Protein 1HIM (pdb70)

Foldseek 3Di:
DWEKEKPDQEDADAFFAKDKIKIFTNWFQQDVVVRARFKWKWWDAPPDDTDTQAGSQFDGDVPHDPQWGWDDGTGIIMIMRHGDDPVRQTWMWMWRPRDPPIYIYPTHGYAYDDDWDFWPKDKDWADVVQLVVFKTKIKIKTDWGDDPDKDKWKDFPRHTDDPQKDKDKAAQDPPHRTIIMMIIRMGTNVVVVVTFKMWIWMDDPVDPGIDIDIGTD/DKAWAKAWADAAAQFAKTKMKIAIDDDQQLLWKKFKWWADPVGDIGTAKIADSNGPDIDGDPVQPPFKDWGADSVRRMIMIMGGNHHQRRWTWIKMFIADNPPRDDRDGIHDTDTHGHHDDDFAFWDWDWAADVAFKGKTKIKTWWGDDDDKDKDKPVVPQDPQKAKDDWDDDVNTIITMMMHIDTPVCPPVPWIWMWIADVRVRDIDIGTRDD/DDDDDPVD/DFAKAKPDQEDADAFFAKDKIKIFTNWFQQDVVVRARAKWKWFAAPPGDTHTQDGSQFRGDVPHDPQWGWDDGGTIIMIMGRGDDPVRFGWMKMWRPRDPPIDIYPTRGYAYDDDWDFWPKAKAWFDVVVVVVFKTKIKIKTDWGPDPDKDKWKAFQNHTDDPQKDKDKDAQDPPHRTIMMMIIRMGTSVVLVVGFKIWIWMGDPVDDGTDIDIGTD/DKAWAKAWADEAAQQAKTKMKIAIDDDQLLQWKKFKWWQAPVGDIGTAKIADSNRPDIDGDPVQPPQKDWGADSVRRMIMIIGGRHDQVPFTWMWMFIQDPPPRDDRPHIHDTHTHGHHPADFAAWDWDWAADVPWKGKIKIKTWWGDDDDKDKDKPVPPQDPQKDKDDWDDDVRTIITMMMGMDTPVCPPPPWIWMWIQGPRPRDIDIHIHDD/DDDDDPPPD

Solvent-accessible surface area: 38957 Å² total

Radius of gyration: 37.4 Å; Cα contacts (8 Å, |Δi|>4): 2309; chains: 6; bounding box: 98×82×97 Å

Structure (mmCIF, N/CA/C/O backbone):
data_1HIM
#
_entry.id   1HIM
#
_cell.length_a   60.080
_cell.length_b   67.070
_cell.length_c   73.240
_cell.angle_alpha   89.90
_cell.angle_beta   101.80
_cell.angle_gamma   96.50
#
_symmetry.space_group_name_H-M   'P 1'
#
loop_
_entity.id
_entity.type
_entity.pdbx_description
1 polymer 'IGG2A-KAPPA 17/9 FAB (LIGHT CHAIN)'
2 polymer 'IGG2A-KAPPA 17/9 FAB (HEAVY CHAIN)'
3 polymer 'INFLUENZA HEMAGGLUTININ HA1 (STRAIN X47) (RESIDUES 100-108)'
4 polymer 'INFLUENZA HEMAGGLUTININ HA1 (STRAIN X47) (RESIDUES 100-108)'
#
loop_
_atom_site.group_PDB
_atom_site.id
_atom_site.type_symbol
_atom_site.label_atom_id
_atom_site.label_alt_id
_atom_site.label_comp_id
_atom_site.label_asym_id
_atom_site.label_entity_id
_atom_site.label_seq_id
_atom_site.pdbx_PDB_ins_code
_atom_site.Cartn_x
_atom_site.Cartn_y
_atom_site.Cartn_z
_atom_site.occupancy
_atom_site.B_iso_or_equiv
_atom_site.auth_seq_id
_atom_site.auth_comp_id
_atom_site.auth_asym_id
_atom_site.auth_atom_id
_atom_site.pdbx_PDB_model_num
ATOM 1 N N . ASP A 1 1 ? -23.223 19.508 -8.268 1.00 21.35 1 ASP H N 1
ATOM 2 C CA . ASP A 1 1 ? -22.141 18.561 -8.470 1.00 15.77 1 ASP H CA 1
ATOM 3 C C . ASP A 1 1 ? -22.915 17.250 -8.525 1.00 13.41 1 ASP H C 1
ATOM 4 O O . ASP A 1 1 ? -23.743 17.015 -7.657 1.00 8.66 1 ASP H O 1
ATOM 9 N N . ILE A 1 2 ? -22.782 16.409 -9.523 1.00 13.41 2 ILE H N 1
ATOM 10 C CA . ILE A 1 2 ? -23.450 15.131 -9.453 1.00 10.37 2 ILE H CA 1
ATOM 11 C C . ILE A 1 2 ? -22.560 14.344 -8.481 1.00 11.57 2 ILE H C 1
ATOM 12 O O . ILE A 1 2 ? -21.329 14.389 -8.620 1.00 17.37 2 ILE H O 1
ATOM 17 N N . VAL A 1 3 ? -23.077 13.767 -7.402 1.00 9.07 3 VAL H N 1
ATOM 18 C CA . VAL A 1 3 ? -22.275 12.825 -6.629 1.00 11.13 3 VAL H CA 1
ATOM 19 C C . VAL A 1 3 ? -22.266 11.499 -7.404 1.00 13.10 3 VAL H C 1
ATOM 20 O O . VAL A 1 3 ? -23.253 11.131 -8.068 1.00 17.44 3 VAL H O 1
ATOM 24 N N . MET A 1 4 ? -21.134 10.810 -7.377 1.00 5.92 4 MET H N 1
ATOM 25 C CA . MET A 1 4 ? -21.133 9.469 -7.869 1.00 2.00 4 MET H CA 1
ATOM 26 C C . MET A 1 4 ? -21.270 8.512 -6.671 1.00 3.52 4 MET H C 1
ATOM 27 O O . MET A 1 4 ? -20.569 8.599 -5.648 1.00 2.00 4 MET H O 1
ATOM 32 N N . THR A 1 5 ? -22.223 7.586 -6.720 1.00 13.15 5 THR H N 1
ATOM 33 C CA . THR A 1 5 ? -22.274 6.504 -5.730 1.00 14.60 5 THR H CA 1
ATOM 34 C C . THR A 1 5 ? -22.210 5.060 -6.288 1.00 11.58 5 THR H C 1
ATOM 35 O O . THR A 1 5 ? -23.063 4.517 -7.012 1.00 5.24 5 THR H O 1
ATOM 39 N N . GLN A 1 6 ? -21.076 4.463 -5.988 1.00 10.39 6 GLN H N 1
ATOM 40 C CA . GLN A 1 6 ? -20.901 3.070 -6.334 1.00 16.38 6 GLN H CA 1
ATOM 41 C C . GLN A 1 6 ? -21.010 2.192 -5.104 1.00 20.53 6 GLN H C 1
ATOM 42 O O . GLN A 1 6 ? -20.378 2.449 -4.059 1.00 20.15 6 GLN H O 1
ATOM 48 N N . SER A 1 7 ? -21.856 1.194 -5.241 1.00 20.18 7 SER H N 1
ATOM 49 C CA . SER A 1 7 ? -21.870 0.162 -4.252 1.00 24.61 7 SER H CA 1
ATOM 50 C C . SER A 1 7 ? -21.690 -1.109 -5.065 1.00 26.49 7 SER H C 1
ATOM 51 O O . SER A 1 7 ? -22.302 -1.213 -6.150 1.00 24.40 7 SER H O 1
ATOM 54 N N . PRO A 1 8 ? -20.945 -2.120 -4.590 1.00 26.33 8 PRO H N 1
ATOM 55 C CA . PRO A 1 8 ? -20.316 -2.191 -3.268 1.00 29.26 8 PRO H CA 1
ATOM 56 C C . PRO A 1 8 ? -18.924 -1.588 -3.268 1.00 27.72 8 PRO H C 1
ATOM 57 O O . PRO A 1 8 ? -18.465 -1.245 -4.346 1.00 31.67 8 PRO H O 1
ATOM 61 N N . SER A 1 9 ? -18.202 -1.437 -2.160 1.00 24.62 9 SER H N 1
ATOM 62 C CA . SER A 1 9 ? -16.823 -0.985 -2.263 1.00 23.69 9 SER H CA 1
ATOM 63 C C . SER A 1 9 ? -15.827 -2.121 -2.503 1.00 18.55 9 SER H C 1
ATOM 64 O O . SER A 1 9 ? -14.695 -1.881 -2.937 1.00 19.49 9 SER H O 1
ATOM 67 N N . SER A 1 10 ? -16.225 -3.365 -2.228 1.00 9.53 10 SER H N 1
ATOM 68 C CA . SER A 1 10 ? -15.366 -4.510 -2.359 1.00 2.79 10 SER H CA 1
ATOM 69 C C . SER A 1 10 ? -16.340 -5.561 -2.743 1.00 4.65 10 SER H C 1
ATOM 70 O O . SER A 1 10 ? -17.397 -5.656 -2.119 1.00 10.58 10 SER H O 1
ATOM 73 N N . LEU A 1 11 ? -15.996 -6.364 -3.741 1.00 7.03 11 LEU H N 1
ATOM 74 C CA . LEU A 1 11 ? -16.860 -7.423 -4.200 1.00 12.96 11 LEU H CA 1
ATOM 75 C C . LEU A 1 11 ? -15.973 -8.645 -4.183 1.00 15.66 11 LEU H C 1
ATOM 76 O O . LEU A 1 11 ? -14.849 -8.511 -4.667 1.00 24.85 11 LEU H O 1
ATOM 81 N N . THR A 1 12 ? -16.373 -9.793 -3.634 1.00 16.30 12 THR H N 1
ATOM 82 C CA . THR A 1 12 ? -15.540 -10.988 -3.652 1.00 18.47 12 THR H CA 1
ATOM 83 C C . THR A 1 12 ? -16.099 -11.978 -4.661 1.00 21.34 12 THR H C 1
ATOM 84 O O . THR A 1 12 ? -17.270 -12.386 -4.657 1.00 25.50 12 THR H O 1
ATOM 88 N N . VAL A 1 13 ? -15.196 -12.268 -5.592 1.00 19.09 13 VAL H N 1
ATOM 89 C CA . VAL A 1 13 ? -15.498 -13.060 -6.767 1.00 11.29 13 VAL H CA 1
ATOM 90 C C . VAL A 1 13 ? -14.830 -14.439 -6.783 1.00 10.77 13 VAL H C 1
ATOM 91 O O . VAL A 1 13 ? -13.953 -14.745 -5.985 1.00 9.00 13 VAL H O 1
ATOM 95 N N . THR A 1 14 ? -15.239 -15.274 -7.729 1.00 14.31 14 THR H N 1
ATOM 96 C CA . THR A 1 14 ? -14.636 -16.546 -8.068 1.00 13.98 14 THR H CA 1
ATOM 97 C C . THR A 1 14 ? -14.376 -16.389 -9.561 1.00 13.26 14 THR H C 1
ATOM 98 O O . THR A 1 14 ? -15.288 -15.918 -10.262 1.00 8.52 14 THR H O 1
ATOM 102 N N . ALA A 1 15 ? -13.184 -16.756 -10.070 1.00 12.84 15 ALA H N 1
ATOM 103 C CA . ALA A 1 15 ? -12.892 -16.713 -11.499 1.00 10.46 15 ALA H CA 1
ATOM 104 C C . ALA A 1 15 ? -13.923 -17.574 -12.261 1.00 10.58 15 ALA H C 1
ATOM 105 O O . ALA A 1 15 ? -14.441 -18.587 -11.744 1.00 7.07 15 ALA H O 1
ATOM 107 N N . GLY A 1 16 ? -14.281 -17.113 -13.462 1.00 9.61 16 GLY H N 1
ATOM 108 C CA . GLY A 1 16 ? -15.349 -17.710 -14.237 1.00 14.93 16 GLY H CA 1
ATOM 109 C C . GLY A 1 16 ? -16.758 -17.283 -13.798 1.00 15.38 16 GLY H C 1
ATOM 110 O O . GLY A 1 16 ? -17.699 -17.612 -14.529 1.00 13.15 16 GLY H O 1
ATOM 111 N N . GLU A 1 17 ? -17.022 -16.572 -12.679 1.00 18.22 17 GLU H N 1
ATOM 112 C CA . GLU A 1 17 ? -18.398 -16.155 -12.372 1.00 19.39 17 GLU H CA 1
ATOM 113 C C . GLU A 1 17 ? -18.786 -14.784 -12.962 1.00 14.06 17 GLU H C 1
ATOM 114 O O . GLU A 1 17 ? -17.935 -13.991 -13.401 1.00 5.10 17 GLU H O 1
ATOM 120 N N . LYS A 1 18 ? -20.092 -14.528 -12.991 1.00 10.57 18 LYS H N 1
ATOM 121 C CA . LYS A 1 18 ? -20.604 -13.242 -13.440 1.00 16.10 18 LYS H CA 1
ATOM 122 C C . LYS A 1 18 ? -20.761 -12.314 -12.227 1.00 17.89 18 LYS H C 1
ATOM 123 O O . LYS A 1 18 ? -21.294 -12.699 -11.168 1.00 14.99 18 LYS H O 1
ATOM 129 N N . VAL A 1 19 ? -20.363 -11.061 -12.393 1.00 11.88 19 VAL H N 1
ATOM 130 C CA . VAL A 1 19 ? -20.390 -10.107 -11.331 1.00 10.23 19 VAL H CA 1
ATOM 131 C C . VAL A 1 19 ? -20.833 -8.757 -11.890 1.00 14.40 19 VAL H C 1
ATOM 132 O O . VAL A 1 19 ? -20.404 -8.330 -12.968 1.00 8.10 19 VAL H O 1
ATOM 136 N N . THR A 1 20 ? -21.700 -8.083 -11.104 1.00 19.03 20 THR H N 1
ATOM 137 C CA . THR A 1 20 ? -22.254 -6.776 -11.435 1.00 16.70 20 THR H CA 1
ATOM 138 C C . THR A 1 20 ? -22.131 -5.755 -10.297 1.00 14.08 20 THR H C 1
ATOM 139 O O . THR A 1 20 ? -22.585 -5.967 -9.174 1.00 15.79 20 THR H O 1
ATOM 143 N N . MET A 1 21 ? -21.545 -4.612 -10.601 1.00 15.74 21 MET H N 1
ATOM 144 C CA . MET A 1 21 ? -21.293 -3.493 -9.682 1.00 16.91 21 MET H CA 1
ATOM 145 C C . MET A 1 21 ? -22.222 -2.310 -10.060 1.00 15.93 21 MET H C 1
ATOM 146 O O . MET A 1 21 ? -22.525 -2.121 -11.257 1.00 10.75 21 MET H O 1
ATOM 151 N N . SER A 1 22 ? -22.677 -1.456 -9.131 1.00 15.97 22 SER H N 1
ATOM 152 C CA . SER A 1 22 ? -23.628 -0.386 -9.471 1.00 18.77 22 SER H CA 1
ATOM 153 C C . SER A 1 22 ? -23.011 0.985 -9.387 1.00 15.13 22 SER H C 1
ATOM 154 O O . SER A 1 22 ? -22.100 1.120 -8.572 1.00 15.12 22 SER H O 1
ATOM 157 N N . CYS A 1 23 ? -23.442 1.943 -10.231 1.00 13.46 23 CYS H N 1
ATOM 158 C CA . CYS A 1 23 ? -23.012 3.346 -10.201 1.00 13.78 23 CYS H CA 1
ATOM 159 C C . CYS A 1 23 ? -24.290 4.153 -10.261 1.00 16.41 23 CYS H C 1
ATOM 160 O O . CYS A 1 23 ? -25.202 3.820 -11.036 1.00 16.22 23 CYS H O 1
ATOM 163 N N . THR A 1 24 ? -24.390 5.124 -9.360 1.00 13.26 24 THR H N 1
ATOM 164 C CA . THR A 1 24 ? -25.560 5.962 -9.281 1.00 16.39 24 THR H CA 1
ATOM 165 C C . THR A 1 24 ? -25.111 7.414 -9.396 1.00 15.61 24 THR H C 1
ATOM 166 O O . THR A 1 24 ? -24.044 7.740 -8.855 1.00 17.25 24 THR H O 1
ATOM 170 N N . SER A 1 25 ? -25.846 8.236 -10.154 1.00 12.20 25 SER H N 1
ATOM 171 C CA . SER A 1 25 ? -25.606 9.680 -10.281 1.00 17.36 25 SER H CA 1
ATOM 172 C C . SER A 1 25 ? -26.552 10.473 -9.378 1.00 17.00 25 SER H C 1
ATOM 173 O O . SER A 1 25 ? -27.646 9.968 -9.106 1.00 16.76 25 SER H O 1
ATOM 176 N N . SER A 1 26 ? -26.243 11.667 -8.829 1.00 15.92 26 SER H N 1
ATOM 177 C CA . SER A 1 26 ? -27.271 12.478 -8.130 1.00 16.26 26 SER H CA 1
ATOM 178 C C . SER A 1 26 ? -28.333 13.106 -9.053 1.00 21.25 26 SER H C 1
ATOM 179 O O . SER A 1 26 ? -29.423 13.451 -8.608 1.00 17.03 26 SER H O 1
ATOM 182 N N . GLN A 1 27 ? -28.023 13.318 -10.344 1.00 29.75 27 GLN H N 1
ATOM 183 C CA . GLN A 1 27 ? -28.860 13.941 -11.378 1.00 31.87 27 GLN H CA 1
ATOM 184 C C . GLN A 1 27 ? -28.668 13.069 -12.629 1.00 34.03 27 GLN H C 1
ATOM 185 O O . GLN A 1 27 ? -28.017 12.013 -12.577 1.00 36.87 27 GLN H O 1
ATOM 191 N N . SER A 1 28 A -29.152 13.495 -13.794 1.00 30.40 27 SER H N 1
ATOM 192 C CA . SER A 1 28 A -29.005 12.714 -15.009 1.00 23.34 27 SER H CA 1
ATOM 193 C C . SER A 1 28 A -27.710 13.080 -15.691 1.00 20.78 27 SER H C 1
ATOM 194 O O . SER A 1 28 A -27.214 14.195 -15.485 1.00 27.44 27 SER H O 1
ATOM 197 N N . LEU A 1 29 B -27.132 12.189 -16.496 1.00 14.26 27 LEU H N 1
ATOM 198 C CA . LEU A 1 29 B -25.919 12.524 -17.239 1.00 6.00 27 LEU H CA 1
ATOM 199 C C . LEU A 1 29 B -26.164 12.548 -18.725 1.00 4.60 27 LEU H C 1
ATOM 200 O O . LEU A 1 29 B -25.243 12.744 -19.530 1.00 2.00 27 LEU H O 1
ATOM 205 N N . PHE A 1 30 C -27.427 12.321 -19.091 1.00 4.70 27 PHE H N 1
ATOM 206 C CA . PHE A 1 30 C -27.827 12.201 -20.462 1.00 3.05 27 PHE H CA 1
ATOM 207 C C . PHE A 1 30 C -27.591 13.535 -21.012 1.00 2.95 27 PHE H C 1
ATOM 208 O O . PHE A 1 30 C -28.165 14.491 -20.510 1.00 9.55 27 PHE H O 1
ATOM 216 N N . ASN A 1 31 D -26.687 13.524 -21.966 1.00 5.12 27 ASN H N 1
ATOM 217 C CA . ASN A 1 31 D -26.358 14.678 -22.759 1.00 10.61 27 ASN H CA 1
ATOM 218 C C . ASN A 1 31 D -27.122 14.583 -24.065 1.00 17.17 27 ASN H C 1
ATOM 219 O O . ASN A 1 31 D -26.821 13.753 -24.912 1.00 23.14 27 ASN H O 1
ATOM 224 N N . SER A 1 32 E -28.079 15.459 -24.305 1.00 27.09 27 SER H N 1
ATOM 225 C CA . SER A 1 32 E -28.887 15.469 -25.525 1.00 32.11 27 SER H CA 1
ATOM 226 C C . SER A 1 32 E -28.284 16.051 -26.820 1.00 32.59 27 SER H C 1
ATOM 227 O O . SER A 1 32 E -28.919 16.015 -27.881 1.00 31.82 27 SER H O 1
ATOM 230 N N . GLY A 1 33 F -27.055 16.554 -26.791 1.00 33.32 27 GLY H N 1
ATOM 231 C CA . GLY A 1 33 F -26.426 17.062 -27.997 1.00 32.11 27 GLY H CA 1
ATOM 232 C C . GLY A 1 33 F -25.797 15.889 -28.762 1.00 34.06 27 GLY H C 1
ATOM 233 O O . GLY A 1 33 F -25.950 15.713 -29.981 1.00 35.05 27 GLY H O 1
ATOM 234 N N . LYS A 1 34 ? -25.059 15.069 -28.007 1.00 26.81 28 LYS H N 1
ATOM 235 C CA . LYS A 1 34 ? -24.499 13.847 -28.539 1.00 18.81 28 LYS H CA 1
ATOM 236 C C . LYS A 1 34 ? -25.504 12.708 -28.526 1.00 19.17 28 LYS H C 1
ATOM 237 O O . LYS A 1 34 ? -25.237 11.692 -29.163 1.00 24.09 28 LYS H O 1
ATOM 243 N N . GLN A 1 35 ? -26.624 12.889 -27.819 1.00 14.28 29 GLN H N 1
ATOM 244 C CA . GLN A 1 35 ? -27.637 11.898 -27.517 1.00 13.49 29 GLN H CA 1
ATOM 245 C C . GLN A 1 35 ? -27.060 10.724 -26.731 1.00 16.92 29 GLN H C 1
ATOM 246 O O . GLN A 1 35 ? -27.406 9.559 -26.897 1.00 23.35 29 GLN H O 1
ATOM 252 N N . LYS A 1 36 ? -26.210 10.992 -25.744 1.00 18.33 30 LYS H N 1
ATOM 253 C CA . LYS A 1 36 ? -25.494 9.940 -25.041 1.00 15.31 30 LYS H CA 1
ATOM 254 C C . LYS A 1 36 ? -25.542 10.213 -23.571 1.00 10.11 30 LYS H C 1
ATOM 255 O O . LYS A 1 36 ? -25.469 11.402 -23.290 1.00 9.42 30 LYS H O 1
ATOM 261 N N . ASN A 1 37 ? -25.581 9.220 -22.648 1.00 7.50 31 ASN H N 1
ATOM 262 C CA . ASN A 1 37 ? -25.471 9.457 -21.189 1.00 6.95 31 ASN H CA 1
ATOM 263 C C . ASN A 1 37 ? -23.975 9.496 -20.948 1.00 4.14 31 ASN H C 1
ATOM 264 O O . ASN A 1 37 ? -23.304 8.519 -21.189 1.00 3.94 31 ASN H O 1
ATOM 269 N N . TYR A 1 38 ? -23.356 10.560 -20.497 1.00 6.67 32 TYR H N 1
ATOM 270 C CA . TYR A 1 38 ? -21.916 10.655 -20.469 1.00 8.10 32 TYR H CA 1
ATOM 271 C C . TYR A 1 38 ? -21.230 10.038 -19.266 1.00 10.48 32 TYR H C 1
ATOM 272 O O . TYR A 1 38 ? -20.533 10.736 -18.512 1.00 14.57 32 TYR H O 1
ATOM 281 N N . LEU A 1 39 ? -21.445 8.739 -19.028 1.00 13.03 33 LEU H N 1
ATOM 282 C CA . LEU A 1 39 ? -20.798 8.060 -17.908 1.00 9.15 33 LEU H CA 1
ATOM 283 C C . LEU A 1 39 ? -19.644 7.228 -18.411 1.00 7.03 33 LEU H C 1
ATOM 284 O O . LEU A 1 39 ? -19.744 6.565 -19.438 1.00 8.28 33 LEU H O 1
ATOM 289 N N . THR A 1 40 ? -18.573 7.226 -17.655 1.00 5.84 34 THR H N 1
ATOM 290 C CA . THR A 1 40 ? -17.414 6.492 -18.032 1.00 2.00 34 THR H CA 1
ATOM 291 C C . THR A 1 40 ? -17.025 5.564 -16.910 1.00 2.00 34 THR H C 1
ATOM 292 O O . THR A 1 40 ? -17.233 5.843 -15.741 1.00 2.00 34 THR H O 1
ATOM 296 N N . TRP A 1 41 ? -16.567 4.366 -17.260 1.00 7.03 35 TRP H N 1
ATOM 297 C CA . TRP A 1 41 ? -16.105 3.359 -16.328 1.00 2.00 35 TRP H CA 1
ATOM 298 C C . TRP A 1 41 ? -14.614 3.196 -16.552 1.00 2.00 35 TRP H C 1
ATOM 299 O O . TRP A 1 41 ? -14.166 3.225 -17.692 1.00 2.00 35 TRP H O 1
ATOM 310 N N . TYR A 1 42 ? -13.840 3.099 -15.475 1.00 4.22 36 TYR H N 1
ATOM 311 C CA . TYR A 1 42 ? -12.376 3.011 -15.427 1.00 6.49 36 TYR H CA 1
ATOM 312 C C . TYR A 1 42 ? -11.966 1.860 -14.533 1.00 7.66 36 TYR H C 1
ATOM 313 O O . TYR A 1 42 ? -12.644 1.495 -13.573 1.00 12.53 36 TYR H O 1
ATOM 322 N N . GLN A 1 43 ? -10.805 1.334 -14.841 1.00 8.18 37 GLN H N 1
ATOM 323 C CA . GLN A 1 43 ? -10.220 0.231 -14.123 1.00 6.12 37 GLN H CA 1
ATOM 324 C C . GLN A 1 43 ? -8.814 0.723 -13.870 1.00 3.84 37 GLN H C 1
ATOM 325 O O . GLN A 1 43 ? -8.179 1.475 -14.628 1.00 2.00 37 GLN H O 1
ATOM 331 N N . GLN A 1 44 ? -8.339 0.276 -12.750 1.00 2.00 38 GLN H N 1
ATOM 332 C CA . GLN A 1 44 ? -7.030 0.663 -12.366 1.00 5.43 38 GLN H CA 1
ATOM 333 C C . GLN A 1 44 ? -6.425 -0.477 -11.581 1.00 6.82 38 GLN H C 1
ATOM 334 O O . GLN A 1 44 ? -7.063 -1.192 -10.786 1.00 2.95 38 GLN H O 1
ATOM 340 N N . LYS A 1 45 ? -5.165 -0.650 -11.884 1.00 12.60 39 LYS H N 1
ATOM 341 C CA . LYS A 1 45 ? -4.419 -1.699 -11.266 1.00 20.51 39 LYS H CA 1
ATOM 342 C C . LYS A 1 45 ? -3.347 -0.974 -10.526 1.00 22.28 39 LYS H C 1
ATOM 343 O O . LYS A 1 45 ? -2.897 0.094 -10.964 1.00 23.07 39 LYS H O 1
ATOM 349 N N . PRO A 1 46 ? -2.914 -1.511 -9.392 1.00 24.33 40 PRO H N 1
ATOM 350 C CA . PRO A 1 46 ? -1.920 -0.869 -8.550 1.00 20.78 40 PRO H CA 1
ATOM 351 C C . PRO A 1 46 ? -0.630 -0.560 -9.320 1.00 18.00 40 PRO H C 1
ATOM 352 O O . PRO A 1 46 ? -0.005 -1.422 -9.941 1.00 14.35 40 PRO H O 1
ATOM 356 N N . GLY A 1 47 ? -0.308 0.734 -9.342 1.00 15.87 41 GLY H N 1
ATOM 357 C CA . GLY A 1 47 ? 0.904 1.237 -9.963 1.00 9.65 41 GLY H CA 1
ATOM 358 C C . GLY A 1 47 ? 0.545 2.024 -11.206 1.00 13.00 41 GLY H C 1
ATOM 359 O O . GLY A 1 47 ? 1.315 2.857 -11.693 1.00 18.03 41 GLY H O 1
ATOM 360 N N . GLN A 1 48 ? -0.657 1.807 -11.717 1.00 9.86 42 GLN H N 1
ATOM 361 C CA . GLN A 1 48 ? -1.026 2.367 -12.983 1.00 12.74 42 GLN H CA 1
ATOM 362 C C . GLN A 1 48 ? -1.903 3.537 -12.817 1.00 13.46 42 GLN H C 1
ATOM 363 O O . GLN A 1 48 ? -2.564 3.536 -11.782 1.00 23.45 42 GLN H O 1
ATOM 369 N N . PRO A 1 49 ? -1.981 4.505 -13.748 1.00 10.97 43 PRO H N 1
ATOM 370 C CA . PRO A 1 49 ? -3.134 5.413 -13.895 1.00 10.97 43 PRO H CA 1
ATOM 371 C C . PRO A 1 49 ? -4.437 4.654 -14.200 1.00 7.16 43 PRO H C 1
ATOM 372 O O . PRO A 1 49 ? -4.321 3.443 -14.391 1.00 13.83 43 PRO H O 1
ATOM 376 N N . PRO A 1 50 ? -5.675 5.173 -14.170 1.00 2.28 44 PRO H N 1
ATOM 377 C CA . PRO A 1 50 ? -6.851 4.414 -14.619 1.00 2.00 44 PRO H CA 1
ATOM 378 C C . PRO A 1 50 ? -6.943 4.146 -16.117 1.00 3.44 44 PRO H C 1
ATOM 379 O O . PRO A 1 50 ? -6.192 4.781 -16.844 1.00 8.73 44 PRO H O 1
ATOM 383 N N . LYS A 1 51 ? -7.759 3.234 -16.670 1.00 2.00 45 LYS H N 1
ATOM 384 C CA . LYS A 1 51 ? -7.884 3.101 -18.100 1.00 2.01 45 LYS H CA 1
ATOM 385 C C . LYS A 1 51 ? -9.347 2.850 -18.338 1.00 2.00 45 LYS H C 1
ATOM 386 O O . LYS A 1 51 ? -10.030 2.221 -17.542 1.00 2.00 45 LYS H O 1
ATOM 392 N N . VAL A 1 52 ? -9.787 3.400 -19.457 1.00 2.00 46 VAL H N 1
ATOM 393 C CA . VAL A 1 52 ? -11.169 3.386 -19.871 1.00 2.00 46 VAL H CA 1
ATOM 394 C C . VAL A 1 52 ? -11.551 1.976 -20.142 1.00 3.23 46 VAL H C 1
ATOM 395 O O . VAL A 1 52 ? -10.797 1.309 -20.843 1.00 6.50 46 VAL H O 1
ATOM 399 N N . LEU A 1 53 ? -12.670 1.519 -19.620 1.00 2.00 47 LEU H N 1
ATOM 400 C CA . LEU A 1 53 ? -13.161 0.261 -20.119 1.00 4.73 47 LEU H CA 1
ATOM 401 C C . LEU A 1 53 ? -14.320 0.620 -21.017 1.00 6.54 47 LEU H C 1
ATOM 402 O O . LEU A 1 53 ? -14.349 0.225 -22.173 1.00 6.95 47 LEU H O 1
ATOM 407 N N . ILE A 1 54 ? -15.236 1.435 -20.511 1.00 6.80 48 ILE H N 1
ATOM 408 C CA . ILE A 1 54 ? -16.511 1.714 -21.124 1.00 8.61 48 ILE H CA 1
ATOM 409 C C . ILE A 1 54 ? -16.761 3.221 -21.103 1.00 9.06 48 ILE H C 1
ATOM 410 O O . ILE A 1 54 ? -16.553 3.844 -20.069 1.00 10.73 48 ILE H O 1
ATOM 415 N N . TYR A 1 55 ? -17.199 3.850 -22.182 1.00 11.23 49 TYR H N 1
ATOM 416 C CA . TYR A 1 55 ? -17.613 5.235 -22.157 1.00 6.27 49 TYR H CA 1
ATOM 417 C C . TYR A 1 55 ? -19.082 5.312 -22.609 1.00 7.50 49 TYR H C 1
ATOM 418 O O . TYR A 1 55 ? -19.691 4.255 -22.784 1.00 9.87 49 TYR H O 1
ATOM 427 N N . TRP A 1 56 ? -19.731 6.475 -22.786 1.00 2.62 50 TRP H N 1
ATOM 428 C CA . TRP A 1 56 ? -21.138 6.653 -23.115 1.00 2.00 50 TRP H CA 1
ATOM 429 C C . TRP A 1 56 ? -22.064 5.630 -22.486 1.00 6.29 50 TRP H C 1
ATOM 430 O O . TRP A 1 56 ? -23.014 5.121 -23.103 1.00 15.60 50 TRP H O 1
ATOM 441 N N . ALA A 1 57 ? -21.759 5.338 -21.214 1.00 3.86 51 ALA H N 1
ATOM 442 C CA . ALA A 1 57 ? -22.427 4.380 -20.335 1.00 4.15 51 ALA H CA 1
ATOM 443 C C . ALA A 1 57 ? -22.312 2.930 -20.759 1.00 9.78 51 ALA H C 1
ATOM 444 O O . ALA A 1 57 ? -22.259 2.088 -19.851 1.00 9.72 51 ALA H O 1
ATOM 446 N N . SER A 1 58 ? -22.241 2.631 -22.084 1.00 10.22 52 SER H N 1
ATOM 447 C CA . SER A 1 58 ? -22.194 1.290 -22.640 1.00 4.41 52 SER H CA 1
ATOM 448 C C . SER A 1 58 ? -21.303 1.064 -23.854 1.00 6.67 52 SER H C 1
ATOM 449 O O . SER A 1 58 ? -21.348 -0.017 -24.445 1.00 15.96 52 SER H O 1
ATOM 452 N N . THR A 1 59 ? -20.450 1.964 -24.312 1.00 2.00 53 THR H N 1
ATOM 453 C CA . THR A 1 59 ? -19.676 1.660 -25.480 1.00 2.00 53 THR H CA 1
ATOM 454 C C . THR A 1 59 ? -18.354 1.201 -24.883 1.00 5.99 53 THR H C 1
ATOM 455 O O . THR A 1 59 ? -17.801 1.725 -23.917 1.00 2.00 53 THR H O 1
ATOM 459 N N . ARG A 1 60 ? -17.816 0.157 -25.464 1.00 14.41 54 ARG H N 1
ATOM 460 C CA . ARG A 1 60 ? -16.623 -0.454 -24.934 1.00 14.42 54 ARG H CA 1
ATOM 461 C C . ARG A 1 60 ? -15.481 0.089 -25.747 1.00 14.14 54 ARG H C 1
ATOM 462 O O . ARG A 1 60 ? -15.592 0.346 -26.945 1.00 22.26 54 ARG H O 1
ATOM 470 N N . GLU A 1 61 ? -14.381 0.350 -25.099 1.00 18.30 55 GLU H N 1
ATOM 471 C CA . GLU A 1 61 ? -13.199 0.830 -25.764 1.00 18.98 55 GLU H CA 1
ATOM 472 C C . GLU A 1 61 ? -12.661 -0.271 -26.663 1.00 20.43 55 GLU H C 1
ATOM 473 O O . GLU A 1 61 ? -12.831 -1.469 -26.423 1.00 22.65 55 GLU H O 1
ATOM 479 N N . SER A 1 62 ? -12.002 0.133 -27.734 1.00 25.02 56 SER H N 1
ATOM 480 C CA . SER A 1 62 ? -11.360 -0.782 -28.663 1.00 22.61 56 SER H CA 1
ATOM 481 C C . SER A 1 62 ? -10.290 -1.461 -27.858 1.00 20.24 56 SER H C 1
ATOM 482 O O . SER A 1 62 ? -9.369 -0.795 -27.387 1.00 22.40 56 SER H O 1
ATOM 485 N N . GLY A 1 63 ? -10.484 -2.751 -27.620 1.00 20.80 57 GLY H N 1
ATOM 486 C CA . GLY A 1 63 ? -9.495 -3.549 -26.902 1.00 17.31 57 GLY H CA 1
ATOM 487 C C . GLY A 1 63 ? -10.019 -4.063 -25.573 1.00 11.15 57 GLY H C 1
ATOM 488 O O . GLY A 1 63 ? -9.375 -4.858 -24.915 1.00 12.93 57 GLY H O 1
ATOM 489 N N . VAL A 1 64 ? -11.160 -3.655 -25.093 1.00 6.06 58 VAL H N 1
ATOM 490 C CA . VAL A 1 64 ? -11.627 -4.183 -23.847 1.00 6.18 58 VAL H CA 1
ATOM 491 C C . VAL A 1 64 ? -12.350 -5.471 -24.242 1.00 3.44 58 VAL H C 1
ATOM 492 O O . VAL A 1 64 ? -12.965 -5.528 -25.305 1.00 6.51 58 VAL H O 1
ATOM 496 N N . PRO A 1 65 ? -12.105 -6.542 -23.484 1.00 2.00 59 PRO H N 1
ATOM 497 C CA . PRO A 1 65 ? -12.763 -7.820 -23.571 1.00 2.00 59 PRO H CA 1
ATOM 498 C C . PRO A 1 65 ? -14.270 -7.834 -23.786 1.00 3.32 59 PRO H C 1
ATOM 499 O O . PRO A 1 65 ? -14.918 -6.898 -23.347 1.00 7.65 59 PRO H O 1
ATOM 503 N N . ASP A 1 66 ? -14.896 -8.897 -24.341 1.00 5.45 60 ASP H N 1
ATOM 504 C CA . ASP A 1 66 ? -16.338 -8.947 -24.573 1.00 8.06 60 ASP H CA 1
ATOM 505 C C . ASP A 1 66 ? -17.160 -9.071 -23.324 1.00 11.22 60 ASP H C 1
ATOM 506 O O . ASP A 1 66 ? -18.374 -8.851 -23.280 1.00 13.26 60 ASP H O 1
ATOM 511 N N . ARG A 1 67 ? -16.454 -9.491 -22.279 1.00 18.71 61 ARG H N 1
ATOM 512 C CA . ARG A 1 67 ? -17.085 -9.780 -21.002 1.00 16.53 61 ARG H CA 1
ATOM 513 C C . ARG A 1 67 ? -17.453 -8.524 -20.212 1.00 20.84 61 ARG H C 1
ATOM 514 O O . ARG A 1 67 ? -18.233 -8.611 -19.255 1.00 23.21 61 ARG H O 1
ATOM 522 N N . PHE A 1 68 ? -16.883 -7.364 -20.563 1.00 19.85 62 PHE H N 1
ATOM 523 C CA . PHE A 1 68 ? -17.170 -6.147 -19.832 1.00 17.34 62 PHE H CA 1
ATOM 524 C C . PHE A 1 68 ? -18.305 -5.381 -20.514 1.00 19.51 62 PHE H C 1
ATOM 525 O O . PHE A 1 68 ? -18.202 -4.923 -21.659 1.00 14.99 62 PHE H O 1
ATOM 533 N N . THR A 1 69 ? -19.416 -5.208 -19.815 1.00 22.18 63 THR H N 1
ATOM 534 C CA . THR A 1 69 ? -20.550 -4.491 -20.354 1.00 18.59 63 THR H CA 1
ATOM 535 C C . THR A 1 69 ? -20.994 -3.373 -19.428 1.00 17.94 63 THR H C 1
ATOM 536 O O . THR A 1 69 ? -20.891 -3.473 -18.207 1.00 18.17 63 THR H O 1
ATOM 540 N N . GLY A 1 70 ? -21.413 -2.263 -20.027 1.00 22.44 64 GLY H N 1
ATOM 541 C CA . GLY A 1 70 ? -21.977 -1.122 -19.323 1.00 20.47 64 GLY H CA 1
ATOM 542 C C . GLY A 1 70 ? -23.441 -1.091 -19.723 1.00 19.22 64 GLY H C 1
ATOM 543 O O . GLY A 1 70 ? -23.814 -1.380 -20.860 1.00 22.85 64 GLY H O 1
ATOM 544 N N . SER A 1 71 ? -24.318 -0.782 -18.812 1.00 24.68 65 SER H N 1
ATOM 545 C CA . SER A 1 71 ? -25.753 -0.872 -19.016 1.00 26.41 65 SER H CA 1
ATOM 546 C C . SER A 1 71 ? -26.401 0.220 -18.141 1.00 28.08 65 SER H C 1
ATOM 547 O O . SER A 1 71 ? -25.818 0.639 -17.127 1.00 28.62 65 SER H O 1
ATOM 550 N N . GLY A 1 72 ? -27.534 0.805 -18.522 1.00 29.62 66 GLY H N 1
ATOM 551 C CA . GLY A 1 72 ? -28.220 1.723 -17.625 1.00 33.88 66 GLY H CA 1
ATOM 552 C C . GLY A 1 72 ? -28.357 3.107 -18.206 1.00 32.15 66 GLY H C 1
ATOM 553 O O . GLY A 1 72 ? -27.700 3.433 -19.192 1.00 33.51 66 GLY H O 1
ATOM 554 N N . SER A 1 73 ? -29.241 3.903 -17.620 1.00 35.23 67 SER H N 1
ATOM 555 C CA . SER A 1 73 ? -29.498 5.255 -18.092 1.00 42.03 67 SER H CA 1
ATOM 556 C C . SER A 1 73 ? -29.988 6.273 -17.042 1.00 40.64 67 SER H C 1
ATOM 557 O O . SER A 1 73 ? -30.488 5.962 -15.947 1.00 38.46 67 SER H O 1
ATOM 560 N N . GLY A 1 74 ? -29.800 7.546 -17.343 1.00 38.14 68 GLY H N 1
ATOM 561 C CA . GLY A 1 74 ? -30.295 8.583 -16.476 1.00 44.94 68 GLY H CA 1
ATOM 562 C C . GLY A 1 74 ? -29.551 8.718 -15.159 1.00 46.49 68 GLY H C 1
ATOM 563 O O . GLY A 1 74 ? -28.652 9.551 -15.086 1.00 52.04 68 GLY H O 1
ATOM 564 N N . THR A 1 75 ? -29.944 7.988 -14.112 1.00 44.11 69 THR H N 1
ATOM 565 C CA . THR A 1 75 ? -29.310 8.088 -12.801 1.00 40.32 69 THR H CA 1
ATOM 566 C C . THR A 1 75 ? -28.833 6.709 -12.334 1.00 40.77 69 THR H C 1
ATOM 567 O O . THR A 1 75 ? -28.019 6.631 -11.409 1.00 40.49 69 THR H O 1
ATOM 571 N N . ASP A 1 76 ? -29.281 5.599 -12.956 1.00 38.82 70 ASP H N 1
ATOM 572 C CA . ASP A 1 76 ? -28.886 4.254 -12.548 1.00 34.82 70 ASP H CA 1
ATOM 573 C C . ASP A 1 76 ? -28.125 3.410 -13.570 1.00 31.10 70 ASP H C 1
ATOM 574 O O . ASP A 1 76 ? -28.660 2.941 -14.578 1.00 31.35 70 ASP H O 1
ATOM 579 N N . PHE A 1 77 ? -26.855 3.167 -13.295 1.00 26.43 71 PHE H N 1
ATOM 580 C CA . PHE A 1 77 ? -25.950 2.521 -14.227 1.00 19.40 71 PHE H CA 1
ATOM 581 C C . PHE A 1 77 ? -25.257 1.321 -13.571 1.00 19.25 71 PHE H C 1
ATOM 582 O O . PHE A 1 77 ? -25.094 1.357 -12.339 1.00 16.29 71 PHE H O 1
ATOM 590 N N . THR A 1 78 ? -24.815 0.292 -14.338 1.00 16.93 72 THR H N 1
ATOM 591 C CA . THR A 1 78 ? -24.088 -0.895 -13.830 1.00 11.08 72 THR H CA 1
ATOM 592 C C . THR A 1 78 ? -22.890 -1.349 -14.627 1.00 6.17 72 THR H C 1
ATOM 593 O O . THR A 1 78 ? -23.030 -1.209 -15.835 1.00 3.28 72 THR H O 1
ATOM 597 N N . LEU A 1 79 ? -21.773 -1.858 -14.073 1.00 3.89 73 LEU H N 1
ATOM 598 C CA . LEU A 1 79 ? -20.783 -2.563 -14.892 1.00 2.55 73 LEU H CA 1
ATOM 599 C C . LEU A 1 79 ? -21.105 -4.052 -14.693 1.00 4.40 73 LEU H C 1
ATOM 600 O O . LEU A 1 79 ? -21.535 -4.444 -13.610 1.00 2.00 73 LEU H O 1
ATOM 605 N N . THR A 1 80 ? -20.978 -4.909 -15.696 1.00 8.61 74 THR H N 1
ATOM 606 C CA . THR A 1 80 ? -21.142 -6.348 -15.561 1.00 7.11 74 THR H CA 1
ATOM 607 C C . THR A 1 80 ? -19.928 -7.039 -16.194 1.00 8.96 74 THR H C 1
ATOM 608 O O . THR A 1 80 ? -19.523 -6.678 -17.315 1.00 10.71 74 THR H O 1
ATOM 612 N N . ILE A 1 81 ? -19.247 -7.946 -15.492 1.00 5.85 75 ILE H N 1
ATOM 613 C CA . ILE A 1 81 ? -18.161 -8.720 -16.083 1.00 5.10 75 ILE H CA 1
ATOM 614 C C . ILE A 1 81 ? -18.755 -10.129 -16.094 1.00 5.92 75 ILE H C 1
ATOM 615 O O . ILE A 1 81 ? -19.013 -10.695 -15.022 1.00 2.00 75 ILE H O 1
ATOM 620 N N . SER A 1 82 ? -19.049 -10.628 -17.327 1.00 7.90 76 SER H N 1
ATOM 621 C CA . SER A 1 82 ? -19.677 -11.930 -17.598 1.00 5.34 76 SER H CA 1
ATOM 622 C C . SER A 1 82 ? -18.969 -13.068 -16.934 1.00 8.20 76 SER H C 1
ATOM 623 O O . SER A 1 82 ? -19.655 -13.895 -16.349 1.00 15.87 76 SER H O 1
ATOM 626 N N . SER A 1 83 ? -17.652 -13.177 -17.056 1.00 4.49 77 SER H N 1
ATOM 627 C CA . SER A 1 83 ? -16.969 -14.201 -16.338 1.00 4.21 77 SER H CA 1
ATOM 628 C C . SER A 1 83 ? -15.613 -13.620 -15.972 1.00 3.67 77 SER H C 1
ATOM 629 O O . SER A 1 83 ? -14.716 -13.346 -16.786 1.00 2.01 77 SER H O 1
ATOM 632 N N . VAL A 1 84 ? -15.502 -13.373 -14.688 1.00 2.00 78 VAL H N 1
ATOM 633 C CA . VAL A 1 84 ? -14.309 -12.732 -14.185 1.00 5.83 78 VAL H CA 1
ATOM 634 C C . VAL A 1 84 ? -13.078 -13.622 -14.194 1.00 7.39 78 VAL H C 1
ATOM 635 O O . VAL A 1 84 ? -13.093 -14.800 -13.832 1.00 4.02 78 VAL H O 1
ATOM 639 N N . GLN A 1 85 ? -12.021 -13.016 -14.702 1.00 4.10 79 GLN H N 1
ATOM 640 C CA . GLN A 1 85 ? -10.736 -13.632 -14.672 1.00 2.00 79 GLN H CA 1
ATOM 641 C C . GLN A 1 85 ? -9.944 -13.003 -13.563 1.00 3.90 79 GLN H C 1
ATOM 642 O O . GLN A 1 85 ? -10.424 -12.121 -12.873 1.00 9.07 79 GLN H O 1
ATOM 648 N N . ALA A 1 86 ? -8.716 -13.423 -13.333 1.00 10.99 80 ALA H N 1
ATOM 649 C CA . ALA A 1 86 ? -7.842 -12.853 -12.312 1.00 13.55 80 ALA H CA 1
ATOM 650 C C . ALA A 1 86 ? -7.131 -11.614 -12.827 1.00 13.90 80 ALA H C 1
ATOM 651 O O . ALA A 1 86 ? -6.732 -10.758 -12.05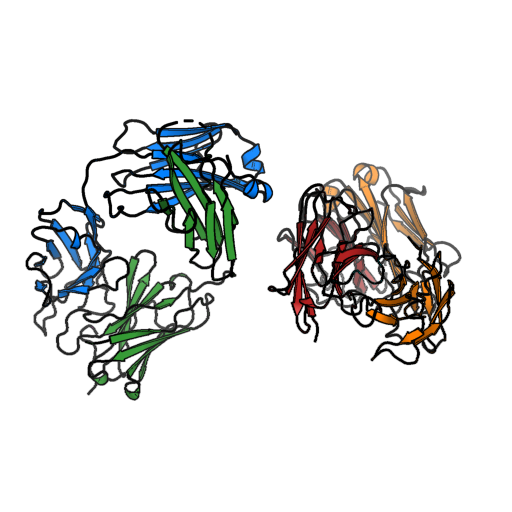3 1.00 20.28 80 ALA H O 1
ATOM 653 N N . GLU A 1 87 ? -6.992 -11.447 -14.143 1.00 12.45 81 GLU H N 1
ATOM 654 C CA . GLU A 1 87 ? -6.496 -10.218 -14.730 1.00 13.28 81 GLU H CA 1
ATOM 655 C C . GLU A 1 87 ? -7.539 -9.140 -14.483 1.00 13.02 81 GLU H C 1
ATOM 656 O O . GLU A 1 87 ? -7.366 -8.025 -14.929 1.00 23.49 81 GLU H O 1
ATOM 662 N N . ASP A 1 88 ? -8.681 -9.418 -13.868 1.00 9.51 82 ASP H N 1
ATOM 663 C CA . ASP A 1 88 ? -9.670 -8.435 -13.593 1.00 6.64 82 ASP H CA 1
ATOM 664 C C . ASP A 1 88 ? -9.713 -7.991 -12.172 1.00 10.25 82 ASP H C 1
ATOM 665 O O . ASP A 1 88 ? -10.581 -7.172 -11.849 1.00 10.73 82 ASP H O 1
ATOM 670 N N . LEU A 1 89 ? -8.872 -8.500 -11.283 1.00 10.84 83 LEU H N 1
ATOM 671 C CA . LEU A 1 89 ? -8.958 -8.027 -9.918 1.00 9.22 83 LEU H CA 1
ATOM 672 C C . LEU A 1 89 ? -8.206 -6.710 -10.009 1.00 8.20 83 LEU H C 1
ATOM 673 O O . LEU A 1 89 ? -7.021 -6.671 -10.338 1.00 16.64 83 LEU H O 1
ATOM 678 N N . ALA A 1 90 ? -9.008 -5.658 -9.914 1.00 4.31 84 ALA H N 1
ATOM 679 C CA . ALA A 1 90 ? -8.563 -4.274 -9.999 1.00 5.80 84 ALA H CA 1
ATOM 680 C C . ALA A 1 90 ? -9.633 -3.434 -9.294 1.00 8.36 84 ALA H C 1
ATOM 681 O O . ALA A 1 90 ? -10.617 -3.994 -8.756 1.00 2.00 84 ALA H O 1
ATOM 683 N N . VAL A 1 91 ? -9.457 -2.098 -9.242 1.00 10.57 85 VAL H N 1
ATOM 684 C CA . VAL A 1 91 ? -10.542 -1.247 -8.752 1.00 8.83 85 VAL H CA 1
ATOM 685 C C . VAL A 1 91 ? -11.200 -0.613 -9.963 1.00 8.15 85 VAL H C 1
ATOM 686 O O . VAL A 1 91 ? -10.582 -0.358 -11.002 1.00 13.07 85 VAL H O 1
ATOM 690 N N . TYR A 1 92 ? -12.506 -0.485 -9.833 1.00 7.72 86 TYR H N 1
ATOM 691 C CA . TYR A 1 92 ? -13.366 0.015 -10.879 1.00 7.43 86 TYR H CA 1
ATOM 692 C C . TYR A 1 92 ? -14.030 1.276 -10.375 1.00 6.36 86 TYR H C 1
ATOM 693 O O . TYR A 1 92 ? -14.569 1.255 -9.264 1.00 3.06 86 TYR H O 1
ATOM 702 N N . TYR A 1 93 ? -14.042 2.365 -11.127 1.00 8.01 87 TYR H N 1
ATOM 703 C CA . TYR A 1 93 ? -14.705 3.600 -10.721 1.00 7.27 87 TYR H CA 1
ATOM 704 C C . TYR A 1 93 ? -15.600 4.043 -11.862 1.00 9.11 87 TYR H C 1
ATOM 705 O O . TYR A 1 93 ? -15.318 3.725 -13.028 1.00 2.00 87 TYR H O 1
ATOM 714 N N . CYS A 1 94 ? -16.688 4.764 -11.574 1.00 11.59 88 CYS H N 1
ATOM 715 C CA . CYS A 1 94 ? -17.415 5.422 -12.660 1.00 8.49 88 CYS H CA 1
ATOM 716 C C . CYS A 1 94 ? -17.018 6.902 -12.544 1.00 8.56 88 CYS H C 1
ATOM 717 O O . CYS A 1 94 ? -16.324 7.292 -11.590 1.00 4.36 88 CYS H O 1
ATOM 720 N N . GLN A 1 95 ? -17.364 7.727 -13.528 1.00 6.03 89 GLN H N 1
ATOM 721 C CA . GLN A 1 95 ? -17.015 9.126 -13.601 1.00 2.00 89 GLN H CA 1
ATOM 722 C C . GLN A 1 95 ? -18.187 9.750 -14.295 1.00 2.02 89 GLN H C 1
ATOM 723 O O . GLN A 1 95 ? -18.857 9.163 -15.145 1.00 2.00 89 GLN H O 1
ATOM 729 N N . ASN A 1 96 ? -18.428 10.966 -13.864 1.00 12.72 90 ASN H N 1
ATOM 730 C CA . ASN A 1 96 ? -19.446 11.866 -14.382 1.00 16.64 90 ASN H CA 1
ATOM 731 C C . ASN A 1 96 ? -18.739 12.675 -15.448 1.00 16.81 90 ASN H C 1
ATOM 732 O O . ASN A 1 96 ? -17.898 13.500 -15.041 1.00 23.07 90 ASN H O 1
ATOM 737 N N . ASP A 1 97 ? -18.955 12.462 -16.752 1.00 12.56 91 ASP H N 1
ATOM 738 C CA . ASP A 1 97 ? -18.271 13.317 -17.715 1.00 11.22 91 ASP H CA 1
ATOM 739 C C . ASP A 1 97 ? -19.263 14.352 -18.257 1.00 11.47 91 ASP H C 1
ATOM 740 O O . ASP A 1 97 ? -18.919 15.103 -19.170 1.00 6.09 91 ASP H O 1
ATOM 745 N N . TYR A 1 98 ? -20.467 14.434 -17.649 1.00 12.61 92 TYR H N 1
ATOM 746 C CA . TYR A 1 98 ? -21.544 15.299 -18.119 1.00 12.64 92 TYR H CA 1
ATOM 747 C C . TYR A 1 98 ? -21.435 16.789 -17.764 1.00 15.48 92 TYR H C 1
ATOM 748 O O . TYR A 1 98 ? -21.601 17.543 -18.718 1.00 18.24 92 TYR H O 1
ATOM 757 N N . SER A 1 99 ? -21.251 17.286 -16.516 1.00 15.12 93 SER H N 1
ATOM 758 C CA . SER A 1 99 ? -20.924 18.695 -16.285 1.00 12.84 93 SER H CA 1
ATOM 759 C C . SER A 1 99 ? -20.001 18.910 -15.080 1.00 10.50 93 SER H C 1
ATOM 760 O O . SER A 1 99 ? -20.027 18.108 -14.136 1.00 7.05 93 SER H O 1
ATOM 763 N N . ASN A 1 100 ? -19.180 19.977 -15.111 1.00 7.64 94 ASN H N 1
ATOM 764 C CA . ASN A 1 100 ? -18.251 20.321 -14.054 1.00 4.22 94 ASN H CA 1
ATOM 765 C C . ASN A 1 100 ? -18.933 20.494 -12.706 1.00 9.23 94 ASN H C 1
ATOM 766 O O . ASN A 1 100 ? -20.134 20.780 -12.658 1.00 8.82 94 ASN H O 1
ATOM 771 N N . PRO A 1 101 ? -18.249 20.274 -11.563 1.00 12.26 95 PRO H N 1
ATOM 772 C CA . PRO A 1 101 ? -17.108 19.394 -11.452 1.00 12.49 95 PRO H CA 1
ATOM 773 C C . PRO A 1 101 ? -17.585 17.987 -11.759 1.00 14.17 95 PRO H C 1
ATOM 774 O O . PRO A 1 101 ? -18.739 17.543 -11.539 1.00 8.97 95 PRO H O 1
ATOM 778 N N . LEU A 1 102 ? -16.549 17.466 -12.427 1.00 19.55 96 LEU H N 1
ATOM 779 C CA . LEU A 1 102 ? -16.466 16.081 -12.872 1.00 18.40 96 LEU H CA 1
ATOM 780 C C . LEU A 1 102 ? -16.210 15.358 -11.548 1.00 19.69 96 LEU H C 1
ATOM 781 O O . LEU A 1 102 ? -15.461 15.788 -10.638 1.00 19.66 96 LEU H O 1
ATOM 786 N N . THR A 1 103 ? -16.977 14.291 -11.415 1.00 16.97 97 THR H N 1
ATOM 787 C CA . THR A 1 103 ? -16.931 13.535 -10.186 1.00 11.67 97 THR H CA 1
ATOM 788 C C . THR A 1 103 ? -16.703 12.062 -10.546 1.00 6.93 97 THR H C 1
ATOM 789 O O . THR A 1 103 ? -17.196 11.559 -11.547 1.00 4.64 97 THR H O 1
ATOM 793 N N . PHE A 1 104 ? -15.827 11.404 -9.820 1.00 5.44 98 PHE H N 1
ATOM 794 C CA . PHE A 1 104 ? -15.569 9.994 -9.944 1.00 2.45 98 PHE H CA 1
ATOM 795 C C . PHE A 1 104 ? -16.326 9.371 -8.786 1.00 5.40 98 PHE H C 1
ATOM 796 O O . PHE A 1 104 ? -16.780 10.051 -7.859 1.00 2.28 98 PHE H O 1
ATOM 804 N N . GLY A 1 105 ? -16.536 8.069 -8.895 1.00 9.20 99 GLY H N 1
ATOM 805 C CA . GLY A 1 105 ? -17.140 7.265 -7.863 1.00 2.01 99 GLY H CA 1
ATOM 806 C C . GLY A 1 105 ? -16.015 6.928 -6.897 1.00 5.94 99 GLY H C 1
ATOM 807 O O . GLY A 1 105 ? -14.847 7.351 -7.042 1.00 3.96 99 GLY H O 1
ATOM 808 N N . GLY A 1 106 ? -16.419 6.093 -5.929 1.00 9.35 100 GLY H N 1
ATOM 809 C CA . GLY A 1 106 ? -15.562 5.687 -4.809 1.00 14.88 100 GLY H CA 1
ATOM 810 C C . GLY A 1 106 ? -14.687 4.468 -5.056 1.00 17.64 100 GLY H C 1
ATOM 811 O O . GLY A 1 106 ? -13.678 4.234 -4.374 1.00 19.95 100 GLY H O 1
ATOM 812 N N . GLY A 1 107 ? -15.112 3.737 -6.083 1.00 14.67 101 GLY H N 1
ATOM 813 C CA . GLY A 1 107 ? -14.458 2.529 -6.488 1.00 13.14 101 GLY H CA 1
ATOM 814 C C . GLY A 1 107 ? -15.204 1.332 -5.929 1.00 10.74 101 GLY H C 1
ATOM 815 O O . GLY A 1 107 ? -16.032 1.453 -5.016 1.00 9.80 101 GLY H O 1
ATOM 816 N N . THR A 1 108 ? -15.009 0.217 -6.627 1.00 6.02 102 THR H N 1
ATOM 817 C CA . THR A 1 108 ? -15.415 -1.065 -6.139 1.00 6.37 102 THR H CA 1
ATOM 818 C C . THR A 1 108 ? -14.166 -1.876 -6.357 1.00 12.36 102 THR H C 1
ATOM 819 O O . THR A 1 108 ? -13.555 -1.755 -7.433 1.00 18.22 102 THR H O 1
ATOM 823 N N . LYS A 1 109 ? -13.745 -2.666 -5.366 1.00 11.44 103 LYS H N 1
ATOM 824 C CA . LYS A 1 109 ? -12.523 -3.425 -5.466 1.00 7.31 103 LYS H CA 1
ATOM 825 C C . LYS A 1 109 ? -12.854 -4.890 -5.625 1.00 10.24 103 LYS H C 1
ATOM 826 O O . LYS A 1 109 ? -13.621 -5.430 -4.813 1.00 11.33 103 LYS H O 1
ATOM 832 N N . LEU A 1 110 ? -12.392 -5.553 -6.696 1.00 12.82 104 LEU H N 1
ATOM 833 C CA . LEU A 1 110 ? -12.556 -7.011 -6.799 1.00 8.98 104 LEU H CA 1
ATOM 834 C C . LEU A 1 110 ? -11.469 -7.677 -5.946 1.00 5.28 104 LEU H C 1
ATOM 835 O O . LEU A 1 110 ? -10.264 -7.386 -6.019 1.00 2.00 104 LEU H O 1
ATOM 840 N N . GLU A 1 111 ? -11.967 -8.474 -5.014 1.00 10.89 105 GLU H N 1
ATOM 841 C CA . GLU A 1 111 ? -11.141 -9.314 -4.163 1.00 15.99 105 GLU H CA 1
ATOM 842 C C . GLU A 1 111 ? -11.581 -10.743 -4.519 1.00 12.71 105 GLU H C 1
ATOM 843 O O . GLU A 1 111 ? -12.767 -11.023 -4.746 1.00 6.52 105 GLU H O 1
ATOM 849 N N . LEU A 1 112 ? -10.646 -11.681 -4.590 1.00 11.16 106 LEU H N 1
ATOM 850 C CA . LEU A 1 112 ? -10.929 -13.057 -4.986 1.00 6.95 106 LEU H CA 1
ATOM 851 C C . LEU A 1 112 ? -11.164 -13.993 -3.827 1.00 5.10 106 LEU H C 1
ATOM 852 O O . LEU A 1 112 ? -10.467 -13.965 -2.814 1.00 5.80 106 LEU H O 1
ATOM 857 N N . LYS A 1 113 ? -12.118 -14.874 -4.007 1.00 5.74 107 LYS H N 1
ATOM 858 C CA . LYS A 1 113 ? -12.433 -15.863 -3.010 1.00 6.21 107 LYS H CA 1
ATOM 859 C C . LYS A 1 113 ? -11.335 -16.936 -2.914 1.00 8.19 107 LYS H C 1
ATOM 860 O O . LYS A 1 113 ? -10.518 -17.121 -3.815 1.00 13.24 107 LYS H O 1
ATOM 866 N N . ARG A 1 114 ? -11.323 -17.662 -1.798 1.00 10.63 108 ARG H N 1
ATOM 867 C CA . ARG A 1 114 ? -10.473 -18.802 -1.484 1.00 9.12 108 ARG H CA 1
ATOM 868 C C . ARG A 1 114 ? -10.991 -19.394 -0.166 1.00 10.61 108 ARG H C 1
ATOM 869 O O . ARG A 1 114 ? -11.919 -18.829 0.432 1.00 17.65 108 ARG H O 1
ATOM 877 N N . ALA A 1 115 ? -10.489 -20.505 0.378 1.00 9.66 109 ALA H N 1
ATOM 878 C CA . ALA A 1 115 ? -11.042 -21.010 1.636 1.00 6.89 109 ALA H CA 1
ATOM 879 C C . ALA A 1 115 ? -10.546 -20.243 2.866 1.00 6.09 109 ALA H C 1
ATOM 880 O O . ALA A 1 115 ? -9.426 -19.733 2.917 1.00 5.95 109 ALA H O 1
ATOM 882 N N . ASP A 1 116 ? -11.370 -20.162 3.899 1.00 5.99 110 ASP H N 1
ATOM 883 C CA . ASP A 1 116 ? -11.006 -19.438 5.106 1.00 6.71 110 ASP H CA 1
ATOM 884 C C . ASP A 1 116 ? -9.766 -20.066 5.706 1.00 7.35 110 ASP H C 1
ATOM 885 O O . ASP A 1 116 ? -9.517 -21.254 5.567 1.00 11.98 110 ASP H O 1
ATOM 890 N N . ALA A 1 117 ? -9.056 -19.232 6.434 1.00 12.56 111 ALA H N 1
ATOM 891 C CA . ALA A 1 117 ? -7.804 -19.549 7.060 1.00 9.28 111 ALA H CA 1
ATOM 892 C C . ALA A 1 117 ? -7.681 -18.578 8.243 1.00 9.09 111 ALA H C 1
ATOM 893 O O . ALA A 1 117 ? -7.760 -17.353 8.081 1.00 9.34 111 ALA H O 1
ATOM 895 N N . ALA A 1 118 ? -7.595 -19.127 9.446 1.00 6.89 112 ALA H N 1
ATOM 896 C CA . ALA A 1 118 ? -7.341 -18.379 10.666 1.00 11.81 112 ALA H CA 1
ATOM 897 C C . ALA A 1 118 ? -5.878 -17.964 10.728 1.00 8.78 112 ALA H C 1
ATOM 898 O O . ALA A 1 118 ? -5.039 -18.628 10.121 1.00 13.66 112 ALA H O 1
ATOM 900 N N . PRO A 1 119 ? -5.581 -16.867 11.432 1.00 6.13 113 PRO H N 1
ATOM 901 C CA . PRO A 1 119 ? -4.265 -16.200 11.458 1.00 5.80 113 PRO H CA 1
ATOM 902 C C . PRO A 1 119 ? -3.013 -16.719 12.210 1.00 8.12 113 PRO H C 1
ATOM 903 O O . PRO A 1 119 ? -3.115 -17.090 13.403 1.00 6.53 113 PRO H O 1
ATOM 907 N N . THR A 1 120 ? -1.790 -16.748 11.681 1.00 4.19 114 THR H N 1
ATOM 908 C CA . THR A 1 120 ? -0.682 -17.129 12.555 1.00 6.29 114 THR H CA 1
ATOM 909 C C . THR A 1 120 ? -0.267 -15.857 13.275 1.00 9.12 114 THR H C 1
ATOM 910 O O . THR A 1 120 ? 0.396 -14.927 12.744 1.00 7.38 114 THR H O 1
ATOM 914 N N . VAL A 1 121 ? -0.817 -15.869 14.503 1.00 8.67 115 VAL H N 1
ATOM 915 C CA . VAL A 1 121 ? -0.638 -14.774 15.439 1.00 8.86 115 VAL H CA 1
ATOM 916 C C . VAL A 1 121 ? 0.640 -15.056 16.182 1.00 10.81 115 VAL H C 1
ATOM 917 O O . VAL A 1 121 ? 0.861 -16.180 16.629 1.00 12.18 115 VAL H O 1
ATOM 921 N N . SER A 1 122 ? 1.443 -14.003 16.337 1.00 14.74 116 SER H N 1
ATOM 922 C CA . SER A 1 122 ? 2.769 -14.078 16.918 1.00 13.42 116 SER H CA 1
ATOM 923 C C . SER A 1 122 ? 2.976 -12.741 17.662 1.00 8.56 116 SER H C 1
ATOM 924 O O . SER A 1 122 ? 2.643 -11.719 17.094 1.00 2.00 116 SER H O 1
ATOM 927 N N . ILE A 1 123 ? 3.520 -12.662 18.881 1.00 9.09 117 ILE H N 1
ATOM 928 C CA . ILE A 1 123 ? 3.729 -11.440 19.686 1.00 9.88 117 ILE H CA 1
ATOM 929 C C . ILE A 1 123 ? 5.208 -11.293 20.139 1.00 14.39 117 ILE H C 1
ATOM 930 O O . ILE A 1 123 ? 5.880 -12.262 20.538 1.00 20.67 117 ILE H O 1
ATOM 935 N N . PHE A 1 124 ? 5.789 -10.095 20.094 1.00 11.86 118 PHE H N 1
ATOM 936 C CA . PHE A 1 124 ? 7.200 -9.927 20.390 1.00 8.25 118 PHE H CA 1
ATOM 937 C C . PHE A 1 124 ? 7.301 -8.841 21.456 1.00 9.61 118 PHE H C 1
ATOM 938 O O . PHE A 1 124 ? 6.691 -7.794 21.322 1.00 5.61 118 PHE H O 1
ATOM 946 N N . PRO A 1 125 ? 7.974 -9.068 22.574 1.00 14.57 119 PRO H N 1
ATOM 947 C CA . PRO A 1 125 ? 8.481 -8.028 23.466 1.00 14.15 119 PRO H CA 1
ATOM 948 C C . PRO A 1 125 ? 9.314 -6.910 22.843 1.00 11.22 119 PRO H C 1
ATOM 949 O O . PRO A 1 125 ? 9.831 -7.048 21.729 1.00 11.10 119 PRO H O 1
ATOM 953 N N . PRO A 1 126 ? 9.469 -5.758 23.516 1.00 8.42 120 PRO H N 1
ATOM 954 C CA . PRO A 1 126 ? 10.393 -4.721 23.092 1.00 7.10 120 PRO H CA 1
ATOM 955 C C . PRO A 1 126 ? 11.872 -5.029 23.086 1.00 5.15 120 PRO H C 1
ATOM 956 O O . PRO A 1 126 ? 12.427 -5.520 24.063 1.00 13.56 120 PRO H O 1
ATOM 960 N N . SER A 1 127 ? 12.546 -4.722 21.996 1.00 4.71 121 SER H N 1
ATOM 961 C CA . SER A 1 127 ? 13.970 -4.864 21.913 1.00 10.01 121 SER H CA 1
ATOM 962 C C . SER A 1 127 ? 14.661 -3.975 22.920 1.00 19.78 121 SER H C 1
ATOM 963 O O . SER A 1 127 ? 14.181 -2.869 23.191 1.00 25.87 121 SER H O 1
ATOM 966 N N . SER A 1 128 ? 15.859 -4.367 23.352 1.00 27.29 122 SER H N 1
ATOM 967 C CA . SER A 1 128 ? 16.706 -3.562 24.238 1.00 32.63 122 SER H CA 1
ATOM 968 C C . SER A 1 128 ? 16.946 -2.128 23.736 1.00 34.84 122 SER H C 1
ATOM 969 O O . SER A 1 128 ? 16.742 -1.129 24.423 1.00 32.76 122 SER H O 1
ATOM 972 N N . GLU A 1 129 ? 17.282 -2.080 22.445 1.00 38.15 123 GLU H N 1
ATOM 973 C CA . GLU A 1 129 ? 17.590 -0.883 21.676 1.00 40.38 123 GLU H CA 1
ATOM 974 C C . GLU A 1 129 ? 16.574 0.213 21.920 1.00 36.23 123 GLU H C 1
ATOM 975 O O . GLU A 1 129 ? 16.893 1.397 21.977 1.00 38.70 123 GLU H O 1
ATOM 981 N N . GLN A 1 130 ? 15.333 -0.237 22.075 1.00 29.86 124 GLN H N 1
ATOM 982 C CA . GLN A 1 130 ? 14.194 0.635 22.224 1.00 28.30 124 GLN H CA 1
ATOM 983 C C . GLN A 1 130 ? 14.108 1.083 23.667 1.00 29.79 124 GLN H C 1
ATOM 984 O O . GLN A 1 130 ? 13.993 2.277 23.962 1.00 30.47 124 GLN H O 1
ATOM 990 N N . LEU A 1 131 ? 14.261 0.112 24.565 1.00 31.37 125 LEU H N 1
ATOM 991 C CA . LEU A 1 131 ? 14.286 0.360 25.992 1.00 28.70 125 LEU H CA 1
ATOM 992 C C . LEU A 1 131 ? 15.517 1.181 26.392 1.00 29.18 125 LEU H C 1
ATOM 993 O O . LEU A 1 131 ? 15.590 1.771 27.464 1.00 28.91 125 LEU H O 1
ATOM 998 N N . THR A 1 132 ? 16.516 1.312 25.544 1.00 30.63 126 THR H N 1
ATOM 999 C CA . THR A 1 132 ? 17.604 2.242 25.755 1.00 34.74 126 THR H CA 1
ATOM 1000 C C . THR A 1 132 ? 17.027 3.660 25.684 1.00 34.99 126 THR H C 1
ATOM 1001 O O . THR A 1 132 ? 17.206 4.518 26.546 1.00 36.72 126 THR H O 1
ATOM 1005 N N . SER A 1 133 ? 16.194 3.872 24.679 1.00 32.35 127 SER H N 1
ATOM 1006 C CA . SER A 1 133 ? 15.627 5.169 24.376 1.00 28.82 127 SER H CA 1
ATOM 1007 C C . SER A 1 133 ? 14.471 5.715 25.242 1.00 27.84 127 SER H C 1
ATOM 1008 O O . SER A 1 133 ? 13.995 6.837 25.053 1.00 31.79 127 SER H O 1
ATOM 1011 N N . GLY A 1 134 ? 13.949 5.002 26.226 1.00 26.38 128 GLY H N 1
ATOM 1012 C CA . GLY A 1 134 ? 12.819 5.499 26.993 1.00 20.92 128 GLY H CA 1
ATOM 1013 C C . GLY A 1 134 ? 11.495 4.967 26.467 1.00 17.18 128 GLY H C 1
ATOM 1014 O O . GLY A 1 134 ? 10.478 5.177 27.127 1.00 14.62 128 GLY H O 1
ATOM 1015 N N . GLY A 1 135 ? 11.422 4.193 25.385 1.00 17.49 129 GLY H N 1
ATOM 1016 C CA . GLY A 1 135 ? 10.127 3.753 24.854 1.00 16.05 129 GLY H CA 1
ATOM 1017 C C . GLY A 1 135 ? 10.009 2.241 24.780 1.00 12.74 129 GLY H C 1
ATOM 1018 O O . GLY A 1 135 ? 11.001 1.530 24.929 1.00 17.54 129 GLY H O 1
ATOM 1019 N N . ALA A 1 136 ? 8.826 1.705 24.507 1.00 11.07 130 ALA H N 1
ATOM 1020 C CA . ALA A 1 136 ? 8.628 0.274 24.481 1.00 3.56 130 ALA H CA 1
ATOM 1021 C C . ALA A 1 136 ? 7.491 -0.213 23.592 1.00 2.00 130 ALA H C 1
ATOM 1022 O O . ALA A 1 136 ? 6.381 -0.269 24.083 1.00 2.00 130 ALA H O 1
ATOM 1024 N N . SER A 1 137 ? 7.601 -0.502 22.293 1.00 7.00 131 SER H N 1
ATOM 1025 C CA . SER A 1 137 ? 6.514 -1.096 21.494 1.00 8.73 131 SER H CA 1
ATOM 1026 C C . SER A 1 137 ? 6.365 -2.618 21.609 1.00 12.11 131 SER H C 1
ATOM 1027 O O . SER A 1 137 ? 7.377 -3.316 21.529 1.00 14.93 131 SER H O 1
ATOM 1030 N N . VAL A 1 138 ? 5.162 -3.168 21.790 1.00 12.29 132 VAL H N 1
ATOM 1031 C CA . VAL A 1 138 ? 4.935 -4.598 21.795 1.00 7.74 132 VAL H CA 1
ATOM 1032 C C . VAL A 1 138 ? 4.159 -4.856 20.502 1.00 13.24 132 VAL H C 1
ATOM 1033 O O . VAL A 1 138 ? 3.029 -4.370 20.332 1.00 15.85 132 VAL H O 1
ATOM 1037 N N . VAL A 1 139 ? 4.807 -5.596 19.592 1.00 9.34 133 VAL H N 1
ATOM 1038 C CA . VAL A 1 139 ? 4.350 -5.915 18.248 1.00 6.36 133 VAL H CA 1
ATOM 1039 C C . VAL A 1 139 ? 3.577 -7.220 18.209 1.00 10.03 133 VAL H C 1
ATOM 1040 O O . VAL A 1 139 ? 3.856 -8.123 18.996 1.00 16.27 133 VAL H O 1
ATOM 1044 N N . CYS A 1 140 ? 2.656 -7.416 17.281 1.00 9.64 134 CYS H N 1
ATOM 1045 C CA . CYS A 1 140 ? 1.889 -8.635 17.235 1.00 6.97 134 CYS H CA 1
ATOM 1046 C C . CYS A 1 140 ? 1.452 -8.741 15.802 1.00 2.15 134 CYS H C 1
ATOM 1047 O O . CYS A 1 140 ? 0.653 -7.951 15.331 1.00 2.00 134 CYS H O 1
ATOM 1050 N N . PHE A 1 141 ? 2.086 -9.680 15.105 1.00 4.78 135 PHE H N 1
ATOM 1051 C CA . PHE A 1 141 ? 1.845 -9.984 13.716 1.00 2.00 135 PHE H CA 1
ATOM 1052 C C . PHE A 1 141 ? 0.701 -10.994 13.695 1.00 2.00 135 PHE H C 1
ATOM 1053 O O . PHE A 1 141 ? 0.539 -11.793 14.603 1.00 2.00 135 PHE H O 1
ATOM 1061 N N . LEU A 1 142 ? -0.196 -10.938 12.741 1.00 2.00 136 LEU H N 1
ATOM 1062 C CA . LEU A 1 142 ? -1.288 -11.884 12.598 1.00 4.86 136 LEU H CA 1
ATOM 1063 C C . LEU A 1 142 ? -1.262 -12.119 11.103 1.00 4.53 136 LEU H C 1
ATOM 1064 O O . LEU A 1 142 ? -1.945 -11.496 10.300 1.00 5.34 136 LEU H O 1
ATOM 1069 N N . ASN A 1 143 ? -0.360 -12.992 10.707 1.00 6.71 137 ASN H N 1
ATOM 1070 C CA . ASN A 1 143 ? -0.184 -13.265 9.308 1.00 2.57 137 ASN H CA 1
ATOM 1071 C C . ASN A 1 143 ? -1.104 -14.334 8.775 1.00 2.00 137 ASN H C 1
ATOM 1072 O O . ASN A 1 143 ? -1.798 -15.040 9.519 1.00 4.39 137 ASN H O 1
ATOM 1077 N N . ASN A 1 144 ? -1.126 -14.276 7.451 1.00 2.00 138 ASN H N 1
ATOM 1078 C CA . ASN A 1 144 ? -1.798 -15.176 6.512 1.00 2.00 138 ASN H CA 1
ATOM 1079 C C . ASN A 1 144 ? -3.222 -15.707 6.698 1.00 2.47 138 ASN H C 1
ATOM 1080 O O . ASN A 1 144 ? -3.456 -16.921 6.629 1.00 2.00 138 ASN H O 1
ATOM 1085 N N . PHE A 1 145 ? -4.223 -14.842 6.865 1.00 2.00 139 PHE H N 1
ATOM 1086 C CA . PHE A 1 145 ? -5.584 -15.305 7.052 1.00 2.00 139 PHE H CA 1
ATOM 1087 C C . PHE A 1 145 ? -6.498 -14.929 5.892 1.00 3.03 139 PHE H C 1
ATOM 1088 O O . PHE A 1 145 ? -6.129 -14.295 4.892 1.00 2.00 139 PHE H O 1
ATOM 1096 N N . TYR A 1 146 ? -7.718 -15.421 5.992 1.00 2.44 140 TYR H N 1
ATOM 1097 C CA . TYR A 1 146 ? -8.753 -15.112 5.051 1.00 2.00 140 TYR H CA 1
ATOM 1098 C C . TYR A 1 146 ? -10.047 -15.447 5.776 1.00 5.87 140 TYR H C 1
ATOM 1099 O O . TYR A 1 146 ? -10.113 -16.540 6.337 1.00 4.48 140 TYR H O 1
ATOM 1108 N N . PRO A 1 147 ? -11.116 -14.623 5.886 1.00 11.34 141 PRO H N 1
ATOM 1109 C CA . PRO A 1 147 ? -11.294 -13.314 5.241 1.00 9.89 141 PRO H CA 1
ATOM 1110 C C . PRO A 1 147 ? -10.630 -12.160 5.961 1.00 11.31 141 PRO H C 1
ATOM 1111 O O . PRO A 1 147 ? -10.048 -12.345 7.021 1.00 6.78 141 PRO H O 1
ATOM 1115 N N . LYS A 1 148 ? -10.730 -11.001 5.317 1.00 20.51 142 LYS H N 1
ATOM 1116 C CA . LYS A 1 148 ? -10.231 -9.719 5.791 1.00 27.53 142 LYS H CA 1
ATOM 1117 C C . LYS A 1 148 ? -10.808 -9.335 7.182 1.00 30.06 142 LYS H C 1
ATOM 1118 O O . LYS A 1 148 ? -10.194 -8.633 8.002 1.00 31.24 142 LYS H O 1
ATOM 1124 N N . ASP A 1 149 ? -12.033 -9.767 7.486 1.00 26.75 143 ASP H N 1
ATOM 1125 C CA . ASP A 1 149 ? -12.581 -9.497 8.776 1.00 23.22 143 ASP H CA 1
ATOM 1126 C C . ASP A 1 149 ? -11.850 -10.212 9.906 1.00 20.82 143 ASP H C 1
ATOM 1127 O O . ASP A 1 149 ? -11.908 -11.444 10.125 1.00 21.01 143 ASP H O 1
ATOM 1132 N N . ILE A 1 150 ? -11.049 -9.366 10.537 1.00 14.31 144 ILE H N 1
ATOM 1133 C CA . ILE A 1 150 ? -10.431 -9.664 11.814 1.00 8.86 144 ILE H CA 1
ATOM 1134 C C . ILE A 1 150 ? -10.392 -8.429 12.769 1.00 16.66 144 ILE H C 1
ATOM 1135 O O . ILE A 1 150 ? -10.177 -7.252 12.443 1.00 16.75 144 ILE H O 1
ATOM 1140 N N . ASN A 1 151 ? -10.599 -8.719 14.043 1.00 18.54 145 ASN H N 1
ATOM 1141 C CA . ASN A 1 151 ? -10.645 -7.769 15.126 1.00 12.14 145 ASN H CA 1
ATOM 1142 C C . ASN A 1 151 ? -9.393 -8.083 15.956 1.00 2.00 145 ASN H C 1
ATOM 1143 O O . ASN A 1 151 ? -9.305 -9.241 16.276 1.00 2.00 145 ASN H O 1
ATOM 1148 N N . VAL A 1 152 ? -8.367 -7.306 16.274 1.00 2.00 146 VAL H N 1
ATOM 1149 C CA . VAL A 1 152 ? -7.291 -7.632 17.228 1.00 5.95 146 VAL H CA 1
ATOM 1150 C C . VAL A 1 152 ? -7.396 -6.678 18.445 1.00 13.29 146 VAL H C 1
ATOM 1151 O O . VAL A 1 152 ? -7.799 -5.525 18.228 1.00 19.74 146 VAL H O 1
ATOM 1155 N N . LYS A 1 153 ? -7.049 -7.058 19.712 1.00 11.39 147 LYS H N 1
ATOM 1156 C CA . LYS A 1 153 ? -7.255 -6.268 20.942 1.00 2.08 147 LYS H CA 1
ATOM 1157 C C . LYS A 1 153 ? -6.184 -6.329 22.034 1.00 2.00 147 LYS H C 1
ATOM 1158 O O . LYS A 1 153 ? -5.894 -7.417 22.497 1.00 3.95 147 LYS H O 1
ATOM 1164 N N . TRP A 1 154 ? -5.541 -5.278 22.513 1.00 2.00 148 TRP H N 1
ATOM 1165 C CA . TRP A 1 154 ? -4.518 -5.423 23.521 1.00 2.80 148 TRP H CA 1
ATOM 1166 C C . TRP A 1 154 ? -5.062 -5.434 24.927 1.00 3.63 148 TRP H C 1
ATOM 1167 O O . TRP A 1 154 ? -6.233 -5.133 25.191 1.00 2.11 148 TRP H O 1
ATOM 1178 N N . LYS A 1 155 ? -4.223 -5.944 25.825 1.00 3.30 149 LYS H N 1
ATOM 1179 C CA . LYS A 1 155 ? -4.582 -6.127 27.211 1.00 2.00 149 LYS H CA 1
ATOM 1180 C C . LYS A 1 155 ? -3.369 -5.933 28.041 1.00 2.85 149 LYS H C 1
ATOM 1181 O O . LYS A 1 155 ? -2.360 -6.521 27.675 1.00 7.18 149 LYS H O 1
ATOM 1187 N N . ILE A 1 156 ? -3.350 -5.082 29.061 1.00 4.91 150 ILE H N 1
ATOM 1188 C CA . ILE A 1 156 ? -2.209 -5.067 29.933 1.00 3.62 150 ILE H CA 1
ATOM 1189 C C . ILE A 1 156 ? -2.784 -5.517 31.262 1.00 5.29 150 ILE H C 1
ATOM 1190 O O . ILE A 1 156 ? -3.917 -5.180 31.600 1.00 4.84 150 ILE H O 1
ATOM 1195 N N . ASP A 1 157 ? -2.061 -6.377 31.968 1.00 8.14 151 ASP H N 1
ATOM 1196 C CA . ASP A 1 157 ? -2.507 -7.033 33.206 1.00 12.91 151 ASP H CA 1
ATOM 1197 C C . ASP A 1 157 ? -4.003 -7.352 33.252 1.00 13.24 151 ASP H C 1
ATOM 1198 O O . ASP A 1 157 ? -4.733 -7.082 34.213 1.00 19.71 151 ASP H O 1
ATOM 1203 N N . GLY A 1 158 ? -4.481 -7.940 32.159 1.00 8.44 152 GLY H N 1
ATOM 1204 C CA . GLY A 1 158 ? -5.877 -8.288 32.075 1.00 3.03 152 GLY H CA 1
ATOM 1205 C C . GLY A 1 158 ? -6.743 -7.104 31.657 1.00 7.23 152 GLY H C 1
ATOM 1206 O O . GLY A 1 158 ? -7.828 -7.359 31.131 1.00 11.07 152 GLY H O 1
ATOM 1207 N N . SER A 1 159 ? -6.455 -5.816 31.826 1.00 7.20 153 SER H N 1
ATOM 1208 C CA . SER A 1 159 ? -7.375 -4.812 31.267 1.00 9.35 153 SER H CA 1
ATOM 1209 C C . SER A 1 159 ? -7.041 -4.383 29.836 1.00 7.87 153 SER H C 1
ATOM 1210 O O . SER A 1 159 ? -5.885 -4.121 29.436 1.00 2.00 153 SER H O 1
ATOM 1213 N N . GLU A 1 160 ? -8.164 -4.329 29.120 1.00 4.72 154 GLU H N 1
ATOM 1214 C CA . GLU A 1 160 ? -8.200 -3.915 27.739 1.00 13.15 154 GLU H CA 1
ATOM 1215 C C . GLU A 1 160 ? -7.578 -2.535 27.509 1.00 13.75 154 GLU H C 1
ATOM 1216 O O . GLU A 1 160 ? -8.029 -1.572 28.142 1.00 25.12 154 GLU H O 1
ATOM 1222 N N . ARG A 1 161 ? -6.578 -2.409 26.621 1.00 5.74 155 ARG H N 1
ATOM 1223 C CA . ARG A 1 161 ? -5.838 -1.191 26.378 1.00 2.00 155 ARG H CA 1
ATOM 1224 C C . ARG A 1 161 ? -6.091 -0.698 24.980 1.00 3.42 155 ARG H C 1
ATOM 1225 O O . ARG A 1 161 ? -5.995 -1.460 24.017 1.00 9.23 155 ARG H O 1
ATOM 1233 N N . GLN A 1 162 ? -6.474 0.587 24.876 1.00 8.69 156 GLN H N 1
ATOM 1234 C CA . GLN A 1 162 ? -6.806 1.256 23.585 1.00 8.38 156 GLN H CA 1
ATOM 1235 C C . GLN A 1 162 ? -5.892 2.339 23.037 1.00 2.00 156 GLN H C 1
ATOM 1236 O O . GLN A 1 162 ? -5.642 2.508 21.839 1.00 6.70 156 GLN H O 1
ATOM 1242 N N . ASN A 1 163 ? -5.313 3.078 23.929 1.00 2.00 157 ASN H N 1
ATOM 1243 C CA . ASN A 1 163 ? -4.476 4.134 23.461 1.00 5.03 157 ASN H CA 1
ATOM 1244 C C . ASN A 1 163 ? -3.114 3.542 23.154 1.00 2.00 157 ASN H C 1
ATOM 1245 O O . ASN A 1 163 ? -2.659 2.701 23.918 1.00 3.49 157 ASN H O 1
ATOM 1250 N N . GLY A 1 164 ? -2.468 3.913 22.060 1.00 2.97 158 GLY H N 1
ATOM 1251 C CA . GLY A 1 164 ? -1.087 3.510 21.787 1.00 6.53 158 GLY H CA 1
ATOM 1252 C C . GLY A 1 164 ? -0.880 2.451 20.682 1.00 7.86 158 GLY H C 1
ATOM 1253 O O . GLY A 1 164 ? 0.254 2.077 20.352 1.00 8.76 158 GLY H O 1
ATOM 1254 N N . VAL A 1 165 ? -1.954 1.958 20.068 1.00 8.82 159 VAL H N 1
ATOM 1255 C CA . VAL A 1 165 ? -1.899 0.923 19.058 1.00 7.69 159 VAL H CA 1
ATOM 1256 C C . VAL A 1 165 ? -1.841 1.487 17.639 1.00 11.52 159 VAL H C 1
ATOM 1257 O O . VAL A 1 165 ? -2.361 2.572 17.334 1.00 10.22 159 VAL H O 1
ATOM 1261 N N . LEU A 1 166 ? -1.195 0.718 16.756 1.00 17.80 160 LEU H N 1
ATOM 1262 C CA . LEU A 1 166 ? -1.060 1.073 15.327 1.00 17.06 160 LEU H CA 1
ATOM 1263 C C . LEU A 1 166 ? -1.291 -0.191 14.545 1.00 13.36 160 LEU H C 1
ATOM 1264 O O . LEU A 1 166 ? -0.645 -1.183 14.910 1.00 13.35 160 LEU H O 1
ATOM 1269 N N . ASN A 1 167 ? -2.184 -0.247 13.564 1.00 9.46 161 ASN H N 1
ATOM 1270 C CA . ASN A 1 167 ? -2.345 -1.493 12.840 1.00 8.44 161 ASN H CA 1
ATOM 1271 C C . ASN A 1 167 ? -2.119 -1.225 11.371 1.00 10.79 161 ASN H C 1
ATOM 1272 O O . ASN A 1 167 ? -2.567 -0.170 10.947 1.00 14.12 161 ASN H O 1
ATOM 1277 N N . SER A 1 168 ? -1.415 -2.031 10.559 1.00 10.57 162 SER H N 1
ATOM 1278 C CA . SER A 1 168 ? -1.376 -1.843 9.114 1.00 4.45 162 SER H CA 1
ATOM 1279 C C . SER A 1 168 ? -1.905 -3.167 8.643 1.00 3.43 162 SER H C 1
ATOM 1280 O O . SER A 1 168 ? -1.876 -4.193 9.327 1.00 7.50 162 SER H O 1
ATOM 1283 N N . TRP A 1 169 ? -2.378 -3.182 7.437 1.00 8.23 163 TRP H N 1
ATOM 1284 C CA . TRP A 1 169 ? -2.956 -4.373 6.866 1.00 10.22 163 TRP H CA 1
ATOM 1285 C C . TRP A 1 169 ? -2.327 -4.450 5.493 1.00 5.52 163 TRP H C 1
ATOM 1286 O O . TRP A 1 169 ? -1.855 -3.425 5.011 1.00 2.00 163 TRP H O 1
ATOM 1297 N N . THR A 1 170 ? -2.294 -5.629 4.862 1.00 11.00 164 THR H N 1
ATOM 1298 C CA . THR A 1 170 ? -1.751 -5.833 3.503 1.00 8.75 164 THR H CA 1
ATOM 1299 C C . THR A 1 170 ? -2.891 -6.214 2.580 1.00 14.28 164 THR H C 1
ATOM 1300 O O . THR A 1 170 ? -3.985 -6.608 3.055 1.00 23.58 164 THR H O 1
ATOM 1304 N N . ASP A 1 171 ? -2.669 -6.120 1.264 1.00 12.62 165 ASP H N 1
ATOM 1305 C CA . ASP A 1 171 ? -3.751 -6.540 0.412 1.00 18.29 165 ASP H CA 1
ATOM 1306 C C . ASP A 1 171 ? -3.653 -8.032 0.239 1.00 17.23 165 ASP H C 1
ATOM 1307 O O . ASP A 1 171 ? -2.862 -8.690 0.914 1.00 24.56 165 ASP H O 1
ATOM 1312 N N . GLN A 1 172 ? -4.537 -8.571 -0.602 1.00 17.42 166 GLN H N 1
ATOM 1313 C CA . GLN A 1 172 ? -4.581 -9.971 -0.953 1.00 11.30 166 GLN H CA 1
ATOM 1314 C C . GLN A 1 172 ? -3.225 -10.288 -1.533 1.00 9.53 166 GLN H C 1
ATOM 1315 O O . GLN A 1 172 ? -2.743 -9.598 -2.429 1.00 13.70 166 GLN H O 1
ATOM 1321 N N . ASP A 1 173 ? -2.548 -11.204 -0.873 1.00 17.43 167 ASP H N 1
ATOM 1322 C CA . ASP A 1 173 ? -1.295 -11.747 -1.364 1.00 27.62 167 ASP H CA 1
ATOM 1323 C C . ASP A 1 173 ? -1.559 -12.369 -2.738 1.00 29.56 167 ASP H C 1
ATOM 1324 O O . ASP A 1 173 ? -2.510 -13.144 -2.952 1.00 29.24 167 ASP H O 1
ATOM 1329 N N . SER A 1 174 ? -0.614 -12.041 -3.619 1.00 32.93 168 SER H N 1
ATOM 1330 C CA . SER A 1 174 ? -0.648 -12.449 -5.007 1.00 32.59 168 SER H CA 1
ATOM 1331 C C . SER A 1 174 ? -0.660 -13.966 -5.127 1.00 30.61 168 SER H C 1
ATOM 1332 O O . SER A 1 174 ? -1.466 -14.551 -5.839 1.00 31.74 168 SER H O 1
ATOM 1335 N N . LYS A 1 175 ? 0.167 -14.612 -4.323 1.00 31.23 169 LYS H N 1
ATOM 1336 C CA . LYS A 1 175 ? 0.350 -16.044 -4.394 1.00 36.42 169 LYS H CA 1
ATOM 1337 C C . LYS A 1 175 ? -0.468 -16.903 -3.459 1.00 32.33 169 LYS H C 1
ATOM 1338 O O . LYS A 1 175 ? -0.080 -18.052 -3.243 1.00 37.00 169 LYS H O 1
ATOM 1344 N N . ASP A 1 176 ? -1.531 -16.427 -2.829 1.00 25.63 170 ASP H N 1
ATOM 1345 C CA . ASP A 1 176 ? -2.295 -17.315 -1.972 1.00 20.73 170 ASP H CA 1
ATOM 1346 C C . ASP A 1 176 ? -3.608 -16.763 -1.503 1.00 20.28 170 ASP H C 1
ATOM 1347 O O . ASP A 1 176 ? -4.274 -17.313 -0.630 1.00 16.20 170 ASP H O 1
ATOM 1352 N N . SER A 1 177 ? -3.970 -15.646 -2.146 1.00 24.90 171 SER H N 1
ATOM 1353 C CA . SER A 1 177 ? -5.167 -14.869 -1.870 1.00 22.19 171 SER H CA 1
ATOM 1354 C C . SER A 1 177 ? -5.470 -14.573 -0.377 1.00 23.73 171 SER H C 1
ATOM 1355 O O . SER A 1 177 ? -6.610 -14.420 0.078 1.00 24.81 171 SER H O 1
ATOM 1358 N N . THR A 1 178 ? -4.417 -14.219 0.361 1.00 19.96 172 THR H N 1
ATOM 1359 C CA . THR A 1 178 ? -4.532 -13.985 1.796 1.00 17.56 172 THR H CA 1
ATOM 1360 C C . THR A 1 178 ? -4.044 -12.611 2.277 1.00 16.77 172 THR H C 1
ATOM 1361 O O . THR A 1 178 ? -3.124 -12.005 1.708 1.00 6.64 172 THR H O 1
ATOM 1365 N N . TYR A 1 179 ? -4.632 -12.200 3.415 1.00 18.06 173 TYR H N 1
ATOM 1366 C CA . TYR A 1 179 ? -4.338 -10.897 4.024 1.00 15.31 173 TYR H CA 1
ATOM 1367 C C . TYR A 1 179 ? -3.395 -11.091 5.217 1.00 12.27 173 TYR H C 1
ATOM 1368 O O . TYR A 1 179 ? -3.290 -12.239 5.675 1.00 4.68 173 TYR H O 1
ATOM 1377 N N . SER A 1 180 ? -2.621 -10.088 5.661 1.00 11.01 174 SER H N 1
ATOM 1378 C CA . SER A 1 180 ? -1.848 -10.161 6.911 1.00 10.23 174 SER H CA 1
ATOM 1379 C C . SER A 1 180 ? -1.903 -8.848 7.754 1.00 12.99 174 SER H C 1
ATOM 1380 O O . SER A 1 180 ? -2.060 -7.738 7.186 1.00 11.99 174 SER H O 1
ATOM 1383 N N . MET A 1 181 ? -1.801 -8.895 9.094 1.00 9.23 175 MET H N 1
ATOM 1384 C CA . MET A 1 181 ? -1.980 -7.693 9.912 1.00 5.31 175 MET H CA 1
ATOM 1385 C C . MET A 1 181 ? -0.851 -7.381 10.881 1.00 4.22 175 MET H C 1
ATOM 1386 O O . MET A 1 181 ? -0.275 -8.280 11.492 1.00 3.72 175 MET H O 1
ATOM 1391 N N . SER A 1 182 ? -0.503 -6.127 11.106 1.00 4.19 176 SER H N 1
ATOM 1392 C CA . SER A 1 182 ? 0.491 -5.799 12.117 1.00 2.02 176 SER H CA 1
ATOM 1393 C C . SER A 1 182 ? -0.263 -5.022 13.174 1.00 2.18 176 SER H C 1
ATOM 1394 O O . SER A 1 182 ? -1.211 -4.323 12.824 1.00 8.64 176 SER H O 1
ATOM 1397 N N . SER A 1 183 ? 0.049 -5.108 14.459 1.00 5.10 177 SER H N 1
ATOM 1398 C CA . SER A 1 183 ? -0.618 -4.362 15.500 1.00 2.00 177 SER H CA 1
ATOM 1399 C C . SER A 1 183 ? 0.494 -3.972 16.421 1.00 2.00 177 SER H C 1
ATOM 1400 O O . SER A 1 183 ? 1.184 -4.863 16.854 1.00 6.19 177 SER H O 1
ATOM 1403 N N . THR A 1 184 ? 0.800 -2.730 16.732 1.00 4.06 178 THR H N 1
ATOM 1404 C CA . THR A 1 184 ? 1.903 -2.384 17.637 1.00 3.23 178 THR H CA 1
ATOM 1405 C C . THR A 1 184 ? 1.371 -1.612 18.860 1.00 8.39 178 THR H C 1
ATOM 1406 O O . THR A 1 184 ? 0.553 -0.727 18.609 1.00 15.88 178 THR H O 1
ATOM 1410 N N . LEU A 1 185 ? 1.648 -1.896 20.143 1.00 5.96 179 LEU H N 1
ATOM 1411 C CA . LEU A 1 185 ? 1.256 -1.055 21.250 1.00 2.00 179 LEU H CA 1
ATOM 1412 C C . LEU A 1 185 ? 2.502 -0.321 21.707 1.00 4.67 179 LEU H C 1
ATOM 1413 O O . LEU A 1 185 ? 3.360 -0.994 22.275 1.00 7.69 179 LEU H O 1
ATOM 1418 N N . THR A 1 186 ? 2.717 0.984 21.459 1.00 5.74 180 THR H N 1
ATOM 1419 C CA . THR A 1 186 ? 3.893 1.708 21.948 1.00 4.60 180 THR H CA 1
ATOM 1420 C C . THR A 1 186 ? 3.644 2.362 23.335 1.00 8.69 180 THR H C 1
ATOM 1421 O O . THR A 1 186 ? 2.631 3.018 23.637 1.00 10.10 180 THR H O 1
ATOM 1425 N N . LEU A 1 187 ? 4.579 2.120 24.253 1.00 11.06 181 LEU H N 1
ATOM 1426 C CA . LEU A 1 187 ? 4.517 2.616 25.620 1.00 14.22 181 LEU H CA 1
ATOM 1427 C C . LEU A 1 187 ? 5.793 3.364 25.995 1.00 13.21 181 LEU H C 1
ATOM 1428 O O . LEU A 1 187 ? 6.703 3.615 25.197 1.00 8.93 181 LEU H O 1
ATOM 1433 N N . THR A 1 188 ? 5.868 3.783 27.234 1.00 13.56 182 THR H N 1
ATOM 1434 C CA . THR A 1 188 ? 7.091 4.372 27.684 1.00 22.04 182 THR H CA 1
ATOM 1435 C C . THR A 1 188 ? 7.680 3.206 28.460 1.00 23.07 182 THR H C 1
ATOM 1436 O O . THR A 1 188 ? 6.954 2.318 28.933 1.00 20.75 182 THR H O 1
ATOM 1440 N N . LYS A 1 189 ? 8.973 3.305 28.715 1.00 24.64 183 LYS H N 1
ATOM 1441 C CA . LYS A 1 189 ? 9.621 2.417 29.630 1.00 25.64 183 LYS H CA 1
ATOM 1442 C C . LYS A 1 189 ? 8.883 2.480 30.979 1.00 29.87 183 LYS H C 1
ATOM 1443 O O . LYS A 1 189 ? 8.558 1.405 31.472 1.00 31.52 183 LYS H O 1
ATOM 1449 N N . ASP A 1 190 ? 8.495 3.625 31.580 1.00 29.78 184 ASP H N 1
ATOM 1450 C CA . ASP A 1 190 ? 7.808 3.593 32.861 1.00 34.47 184 ASP H CA 1
ATOM 1451 C C . ASP A 1 190 ? 6.540 2.766 32.768 1.00 31.00 184 ASP H C 1
ATOM 1452 O O . ASP A 1 190 ? 6.386 1.786 33.486 1.00 30.52 184 ASP H O 1
ATOM 1457 N N . GLU A 1 191 ? 5.646 3.045 31.833 1.00 30.75 185 GLU H N 1
ATOM 1458 C CA . GLU A 1 191 ? 4.451 2.228 31.678 1.00 29.43 185 GLU H CA 1
ATOM 1459 C C . GLU A 1 191 ? 4.771 0.749 31.440 1.00 25.80 185 GLU H C 1
ATOM 1460 O O . GLU A 1 191 ? 4.000 -0.111 31.858 1.00 17.98 185 GLU H O 1
ATOM 1466 N N . TYR A 1 192 ? 5.901 0.450 30.809 1.00 21.89 186 TYR H N 1
ATOM 1467 C CA . TYR A 1 192 ? 6.313 -0.908 30.562 1.00 25.83 186 TYR H CA 1
ATOM 1468 C C . TYR A 1 192 ? 6.718 -1.633 31.851 1.00 27.44 186 TYR H C 1
ATOM 1469 O O . TYR A 1 192 ? 6.234 -2.743 32.123 1.00 25.93 186 TYR H O 1
ATOM 1478 N N . GLU A 1 193 ? 7.599 -1.018 32.658 1.00 22.89 187 GLU H N 1
ATOM 1479 C CA . GLU A 1 193 ? 8.058 -1.616 33.895 1.00 17.65 187 GLU H CA 1
ATOM 1480 C C . GLU A 1 193 ? 6.939 -1.658 34.903 1.00 19.78 187 GLU H C 1
ATOM 1481 O O . GLU A 1 193 ? 7.008 -2.386 35.894 1.00 25.01 187 GLU H O 1
ATOM 1487 N N . ARG A 1 194 ? 5.871 -0.904 34.718 1.00 21.51 188 ARG H N 1
ATOM 1488 C CA . ARG A 1 194 ? 4.793 -0.997 35.672 1.00 27.49 188 ARG H CA 1
ATOM 1489 C C . ARG A 1 194 ? 3.927 -2.215 35.459 1.00 21.81 188 ARG H C 1
ATOM 1490 O O . ARG A 1 194 ? 2.919 -2.331 36.139 1.00 26.23 188 ARG H O 1
ATOM 1498 N N . HIS A 1 195 ? 4.098 -3.110 34.490 1.00 21.99 189 HIS H N 1
ATOM 1499 C CA . HIS A 1 195 ? 3.147 -4.211 34.247 1.00 18.88 189 HIS H CA 1
ATOM 1500 C C . HIS A 1 195 ? 3.834 -5.556 33.947 1.00 16.77 189 HIS H C 1
ATOM 1501 O O . HIS A 1 195 ? 5.074 -5.659 33.953 1.00 17.97 189 HIS H O 1
ATOM 1508 N N . ASN A 1 196 ? 3.092 -6.648 33.735 1.00 8.08 190 ASN H N 1
ATOM 1509 C CA . ASN A 1 196 ? 3.772 -7.874 33.434 1.00 13.38 190 ASN H CA 1
ATOM 1510 C C . ASN A 1 196 ? 3.095 -8.561 32.324 1.00 13.79 190 ASN H C 1
ATOM 1511 O O . ASN A 1 196 ? 3.740 -8.778 31.318 1.00 14.97 190 ASN H O 1
ATOM 1516 N N . SER A 1 197 ? 1.841 -8.959 32.436 1.00 12.57 191 SER H N 1
ATOM 1517 C CA . SER A 1 197 ? 1.215 -9.616 31.302 1.00 11.69 191 SER H CA 1
ATOM 1518 C C . SER A 1 197 ? 0.957 -8.637 30.154 1.00 7.40 191 SER H C 1
ATOM 1519 O O . SER A 1 197 ? 0.672 -7.489 30.438 1.00 11.70 191 SER H O 1
ATOM 1522 N N . TYR A 1 198 ? 1.163 -9.004 28.902 1.00 9.78 192 TYR H N 1
ATOM 1523 C CA . TYR A 1 198 ? 0.826 -8.238 27.710 1.00 10.57 192 TYR H CA 1
ATOM 1524 C C . TYR A 1 198 ? 0.037 -9.130 26.746 1.00 5.72 192 TYR H C 1
ATOM 1525 O O . TYR A 1 198 ? 0.577 -10.088 26.216 1.00 10.68 192 TYR H O 1
ATOM 1534 N N . THR A 1 199 ? -1.217 -8.941 26.435 1.00 2.00 193 THR H N 1
ATOM 1535 C CA . THR A 1 199 ? -1.918 -9.816 25.539 1.00 2.03 193 THR H CA 1
ATOM 1536 C C . THR A 1 199 ? -2.354 -9.152 24.236 1.00 5.64 193 THR H C 1
ATOM 1537 O O . THR A 1 199 ? -2.872 -8.048 24.223 1.00 2.00 193 THR H O 1
ATOM 1541 N N . CYS A 1 200 ? -2.083 -9.859 23.136 1.00 10.53 194 CYS H N 1
ATOM 1542 C CA . CYS A 1 200 ? -2.545 -9.534 21.806 1.00 11.75 194 CYS H CA 1
ATOM 1543 C C . CYS A 1 200 ? -3.641 -10.551 21.524 1.00 10.64 194 CYS H C 1
ATOM 1544 O O . CYS A 1 200 ? -3.309 -11.720 21.317 1.00 15.72 194 CYS H O 1
ATOM 1547 N N . GLU A 1 201 ? -4.931 -10.219 21.564 1.00 6.04 195 GLU H N 1
ATOM 1548 C CA . GLU A 1 201 ? -5.974 -11.189 21.321 1.00 2.00 195 GLU H CA 1
ATOM 1549 C C . GLU A 1 201 ? -6.688 -10.965 19.980 1.00 5.58 195 GLU H C 1
ATOM 1550 O O . GLU A 1 201 ? -6.866 -9.800 19.613 1.00 7.19 195 GLU H O 1
ATOM 1556 N N . ALA A 1 202 ? -7.149 -11.973 19.229 1.00 2.00 196 ALA H N 1
ATOM 1557 C CA . ALA A 1 202 ? -7.716 -11.779 17.906 1.00 2.00 196 ALA H CA 1
ATOM 1558 C C . ALA A 1 202 ? -9.025 -12.495 17.661 1.00 5.26 196 ALA H C 1
ATOM 1559 O O . ALA A 1 202 ? -9.139 -13.666 17.994 1.00 12.30 196 ALA H O 1
ATOM 1561 N N . THR A 1 203 ? -10.053 -11.918 17.068 1.00 10.16 197 THR H N 1
ATOM 1562 C CA . THR A 1 203 ? -11.279 -12.652 16.793 1.00 13.42 197 THR H CA 1
ATOM 1563 C C . THR A 1 203 ? -11.294 -12.783 15.264 1.00 15.04 197 THR H C 1
ATOM 1564 O O . THR A 1 203 ? -10.823 -11.895 14.544 1.00 20.58 197 THR H O 1
ATOM 1568 N N . HIS A 1 204 ? -11.722 -13.880 14.665 1.00 14.11 198 HIS H N 1
ATOM 1569 C CA . HIS A 1 204 ? -11.822 -14.007 13.226 1.00 11.05 198 HIS H CA 1
ATOM 1570 C C . HIS A 1 204 ? -12.931 -15.036 12.967 1.00 14.37 198 HIS H C 1
ATOM 1571 O O . HIS A 1 204 ? -13.198 -15.913 13.783 1.00 2.00 198 HIS H O 1
ATOM 1578 N N . LYS A 1 205 ? -13.620 -14.990 11.834 1.00 22.26 199 LYS H N 1
ATOM 1579 C CA . LYS A 1 205 ? -14.687 -15.956 11.585 1.00 27.01 199 LYS H CA 1
ATOM 1580 C C . LYS A 1 205 ? -14.389 -17.452 11.862 1.00 25.03 199 LYS H C 1
ATOM 1581 O O . LYS A 1 205 ? -15.159 -18.196 12.461 1.00 27.51 199 LYS H O 1
ATOM 1587 N N . THR A 1 206 ? -13.216 -17.888 11.445 1.00 22.80 200 THR H N 1
ATOM 1588 C CA . THR A 1 206 ? -12.677 -19.213 11.631 1.00 19.32 200 THR H CA 1
ATOM 1589 C C . THR A 1 206 ? -12.744 -19.809 13.030 1.00 22.85 200 THR H C 1
ATOM 1590 O O . THR A 1 206 ? -12.619 -21.025 13.192 1.00 29.14 200 THR H O 1
ATOM 1594 N N . SER A 1 207 ? -12.808 -18.974 14.061 1.00 23.60 201 SER H N 1
ATOM 1595 C CA . SER A 1 207 ? -12.664 -19.441 15.424 1.00 22.18 201 SER H CA 1
ATOM 1596 C C . SER A 1 207 ? -13.782 -18.843 16.287 1.00 25.23 201 SER H C 1
ATOM 1597 O O . SER A 1 207 ? -14.115 -17.656 16.234 1.00 25.84 201 SER H O 1
ATOM 1600 N N . THR A 1 208 ? -14.421 -19.650 17.115 1.00 24.46 202 THR H N 1
ATOM 1601 C CA . THR A 1 208 ? -15.502 -19.187 17.985 1.00 22.09 202 THR H CA 1
ATOM 1602 C C . THR A 1 208 ? -15.103 -18.379 19.238 1.00 21.35 202 THR H C 1
ATOM 1603 O O . THR A 1 208 ? -15.881 -17.929 20.097 1.00 20.49 202 THR H O 1
ATOM 1607 N N . SER A 1 209 ? -13.813 -18.215 19.381 1.00 18.65 203 SER H N 1
ATOM 1608 C CA . SER A 1 209 ? -13.236 -17.564 20.528 1.00 19.96 203 SER H CA 1
ATOM 1609 C C . SER A 1 209 ? -11.976 -16.939 19.961 1.00 16.69 203 SER H C 1
ATOM 1610 O O . SER A 1 209 ? -11.584 -17.213 18.821 1.00 22.05 203 SER H O 1
ATOM 1613 N N . PRO A 1 210 ? -11.301 -16.063 20.651 1.00 12.83 204 PRO H N 1
ATOM 1614 C CA . PRO A 1 210 ? -10.137 -15.447 20.105 1.00 11.05 204 PRO H CA 1
ATOM 1615 C C . PRO A 1 210 ? -8.939 -16.343 20.267 1.00 6.11 204 PRO H C 1
ATOM 1616 O O . PRO A 1 210 ? -8.902 -17.257 21.088 1.00 5.76 204 PRO H O 1
ATOM 1620 N N . ILE A 1 211 ? -7.979 -15.963 19.461 1.00 2.28 205 ILE H N 1
ATOM 1621 C CA . ILE A 1 211 ? -6.682 -16.560 19.486 1.00 5.45 205 ILE H CA 1
ATOM 1622 C C . ILE A 1 211 ? -5.946 -15.612 20.381 1.00 4.44 205 ILE H C 1
ATOM 1623 O O . ILE A 1 211 ? -5.799 -14.441 20.040 1.00 13.59 205 ILE H O 1
ATOM 1628 N N . VAL A 1 212 ? -5.540 -16.099 21.534 1.00 5.87 206 VAL H N 1
ATOM 1629 C CA . VAL A 1 212 ? -4.804 -15.325 22.519 1.00 4.74 206 VAL H CA 1
ATOM 1630 C C . VAL A 1 212 ? -3.303 -15.467 22.370 1.00 8.41 206 VAL H C 1
ATOM 1631 O O . VAL A 1 212 ? -2.823 -16.583 22.592 1.00 15.65 206 VAL H O 1
ATOM 1635 N N . LYS A 1 213 ? -2.518 -14.457 22.045 1.00 3.69 207 LYS H N 1
ATOM 1636 C CA . LYS A 1 213 ? -1.077 -14.597 22.117 1.00 5.50 207 LYS H CA 1
ATOM 1637 C C . LYS A 1 213 ? -0.562 -13.760 23.311 1.00 7.13 207 LYS H C 1
ATOM 1638 O O . LYS A 1 213 ? -1.033 -12.620 23.406 1.00 7.54 207 LYS H O 1
ATOM 1644 N N . SER A 1 214 ? 0.328 -14.132 24.262 1.00 8.71 208 SER H N 1
ATOM 1645 C CA . SER A 1 214 ? 0.746 -13.218 25.343 1.00 10.68 208 SER H CA 1
ATOM 1646 C C . SER A 1 214 ? 2.075 -13.448 26.036 1.00 10.27 208 SER H C 1
ATOM 1647 O O . SER A 1 214 ? 2.674 -14.468 25.737 1.00 21.16 208 SER H O 1
ATOM 1650 N N . PHE A 1 215 ? 2.565 -12.633 26.982 1.00 4.81 209 PHE H N 1
ATOM 1651 C CA . PHE A 1 215 ? 3.778 -12.940 27.728 1.00 4.88 209 PHE H CA 1
ATOM 1652 C C . PHE A 1 215 ? 3.873 -12.098 28.972 1.00 9.48 209 PHE H C 1
ATOM 1653 O O . PHE A 1 215 ? 3.206 -11.071 29.061 1.00 10.50 209 PHE H O 1
ATOM 1661 N N . ASN A 1 216 ? 4.698 -12.554 29.911 1.00 12.49 210 ASN H N 1
ATOM 1662 C CA . ASN A 1 216 ? 4.990 -11.834 31.130 1.00 15.86 210 ASN H CA 1
ATOM 1663 C C . ASN A 1 216 ? 6.320 -11.198 30.907 1.00 18.07 210 ASN H C 1
ATOM 1664 O O . ASN A 1 216 ? 7.231 -11.777 30.324 1.00 17.89 210 ASN H O 1
ATOM 1669 N N . ARG A 1 217 ? 6.235 -9.947 31.320 1.00 21.80 211 ARG H N 1
ATOM 1670 C CA . ARG A 1 217 ? 7.310 -9.022 31.281 1.00 22.80 211 ARG H CA 1
ATOM 1671 C C . ARG A 1 217 ? 8.377 -9.604 32.182 1.00 27.03 211 ARG H C 1
ATOM 1672 O O . ARG A 1 217 ? 8.099 -9.770 33.389 1.00 28.58 211 ARG H O 1
ATOM 1681 N N . GLU B 2 1 ? 1.138 6.951 -30.647 1.00 31.48 1 GLU L N 1
ATOM 1682 C CA . GLU B 2 1 ? 1.109 6.556 -29.259 1.00 32.51 1 GLU L CA 1
ATOM 1683 C C . GLU B 2 1 ? 1.237 7.978 -28.741 1.00 28.78 1 GLU L C 1
ATOM 1684 O O . GLU B 2 1 ? 2.124 8.704 -29.204 1.00 26.87 1 GLU L O 1
ATOM 1690 N N . VAL B 2 2 ? 0.253 8.343 -27.928 1.00 20.87 2 VAL L N 1
ATOM 1691 C CA . VAL B 2 2 ? 0.114 9.665 -27.351 1.00 11.34 2 VAL L CA 1
ATOM 1692 C C . VAL B 2 2 ? 1.034 9.585 -26.139 1.00 11.89 2 VAL L C 1
ATOM 1693 O O . VAL B 2 2 ? 1.117 8.491 -25.596 1.00 8.04 2 VAL L O 1
ATOM 1697 N N . GLN B 2 3 ? 1.744 10.601 -25.654 1.00 15.58 3 GLN L N 1
ATOM 1698 C CA . GLN B 2 3 ? 2.611 10.460 -24.499 1.00 18.31 3 GLN L CA 1
ATOM 1699 C C . GLN B 2 3 ? 2.619 11.723 -23.618 1.00 19.47 3 GLN L C 1
ATOM 1700 O O . GLN B 2 3 ? 3.127 12.796 -23.984 1.00 15.22 3 GLN L O 1
ATOM 1706 N N . LEU B 2 4 ? 2.061 11.581 -22.404 1.00 20.27 4 LEU L N 1
ATOM 1707 C CA . LEU B 2 4 ? 1.910 12.679 -21.436 1.00 12.46 4 LEU L CA 1
ATOM 1708 C C . LEU B 2 4 ? 2.842 12.303 -20.291 1.00 6.03 4 LEU L C 1
ATOM 1709 O O . LEU B 2 4 ? 2.735 11.266 -19.659 1.00 3.51 4 LEU L O 1
ATOM 1714 N N . VAL B 2 5 ? 3.845 13.093 -20.024 1.00 7.34 5 VAL L N 1
ATOM 1715 C CA . VAL B 2 5 ? 4.825 12.849 -18.988 1.00 7.86 5 VAL L CA 1
ATOM 1716 C C . VAL B 2 5 ? 4.895 14.084 -18.076 1.00 6.33 5 VAL L C 1
ATOM 1717 O O . VAL B 2 5 ? 5.343 15.153 -18.510 1.00 8.72 5 VAL L O 1
ATOM 1721 N N . GLU B 2 6 ? 4.470 13.919 -16.815 1.00 2.26 6 GLU L N 1
ATOM 1722 C CA . GLU B 2 6 ? 4.347 14.962 -15.810 1.00 2.00 6 GLU L CA 1
ATOM 1723 C C . GLU B 2 6 ? 5.669 15.220 -15.169 1.00 4.95 6 GLU L C 1
ATOM 1724 O O . GLU B 2 6 ? 6.517 14.339 -15.223 1.00 14.44 6 GLU L O 1
ATOM 1730 N N . SER B 2 7 ? 5.901 16.348 -14.524 1.00 5.59 7 SER L N 1
ATOM 1731 C CA . SER B 2 7 ? 7.126 16.590 -13.787 1.00 6.00 7 SER L CA 1
ATOM 1732 C C . SER B 2 7 ? 6.850 17.560 -12.628 1.00 7.25 7 SER L C 1
ATOM 1733 O O . SER B 2 7 ? 5.700 17.956 -12.459 1.00 8.20 7 SER L O 1
ATOM 1736 N N . GLY B 2 8 ? 7.836 17.956 -11.801 1.00 10.08 8 GLY L N 1
ATOM 1737 C CA . GLY B 2 8 ? 7.676 18.979 -10.774 1.00 11.93 8 GLY L CA 1
ATOM 1738 C C . GLY B 2 8 ? 7.372 18.535 -9.340 1.00 15.16 8 GLY L C 1
ATOM 1739 O O . GLY B 2 8 ? 7.824 19.256 -8.452 1.00 19.92 8 GLY L O 1
ATOM 1740 N N . GLY B 2 9 ? 6.697 17.413 -9.029 1.00 12.50 9 GLY L N 1
ATOM 1741 C CA . GLY B 2 9 ? 6.273 17.112 -7.672 1.00 14.35 9 GLY L CA 1
ATOM 1742 C C . GLY B 2 9 ? 7.414 16.903 -6.672 1.00 23.36 9 GLY L C 1
ATOM 1743 O O . GLY B 2 9 ? 8.349 16.132 -6.907 1.00 30.97 9 GLY L O 1
ATOM 1744 N N . ASP B 2 10 ? 7.363 17.603 -5.536 1.00 21.08 10 ASP L N 1
ATOM 1745 C CA . ASP B 2 10 ? 8.371 17.502 -4.511 1.00 15.23 10 ASP L CA 1
ATOM 1746 C C . ASP B 2 10 ? 7.694 17.654 -3.174 1.00 10.73 10 ASP L C 1
ATOM 1747 O O . ASP B 2 10 ? 6.463 17.677 -3.082 1.00 6.71 10 ASP L O 1
ATOM 1752 N N . LEU B 2 11 ? 8.532 17.710 -2.152 1.00 2.00 11 LEU L N 1
ATOM 1753 C CA . LEU B 2 11 ? 8.098 17.819 -0.798 1.00 12.86 11 LEU L CA 1
ATOM 1754 C C . LEU B 2 11 ? 8.074 19.344 -0.622 1.00 15.75 11 LEU L C 1
ATOM 1755 O O . LEU B 2 11 ? 9.097 20.013 -0.889 1.00 18.07 11 LEU L O 1
ATOM 1760 N N . VAL B 2 12 ? 6.931 19.885 -0.175 1.00 9.70 12 VAL L N 1
ATOM 1761 C CA . VAL B 2 12 ? 6.689 21.304 -0.211 1.00 8.58 12 VAL L CA 1
ATOM 1762 C C . VAL B 2 12 ? 5.997 21.680 1.093 1.00 12.13 12 VAL L C 1
ATOM 1763 O O . VAL B 2 12 ? 5.083 20.969 1.507 1.00 12.28 12 VAL L O 1
ATOM 1767 N N . LYS B 2 13 ? 6.444 22.735 1.809 1.00 17.87 13 LYS L N 1
ATOM 1768 C CA . LYS B 2 13 ? 5.853 23.119 3.105 1.00 19.82 13 LYS L CA 1
ATOM 1769 C C . LYS B 2 13 ? 4.394 23.517 2.916 1.00 13.89 13 LYS L C 1
ATOM 1770 O O . LYS B 2 13 ? 4.045 24.046 1.848 1.00 11.18 13 LYS L O 1
ATOM 1776 N N . PRO B 2 14 ? 3.527 23.261 3.914 1.00 8.41 14 PRO L N 1
ATOM 1777 C CA . PRO B 2 14 ? 2.123 23.632 3.867 1.00 6.95 14 PRO L CA 1
ATOM 1778 C C . PRO B 2 14 ? 2.214 25.128 3.705 1.00 13.27 14 PRO L C 1
ATOM 1779 O O . PRO B 2 14 ? 2.895 25.787 4.496 1.00 20.25 14 PRO L O 1
ATOM 1783 N N . GLY B 2 15 ? 1.740 25.659 2.595 1.00 17.37 15 GLY L N 1
ATOM 1784 C CA . GLY B 2 15 ? 1.811 27.085 2.371 1.00 13.47 15 GLY L CA 1
ATOM 1785 C C . GLY B 2 15 ? 2.452 27.376 1.035 1.00 10.04 15 GLY L C 1
ATOM 1786 O O . GLY B 2 15 ? 1.738 27.869 0.158 1.00 11.15 15 GLY L O 1
ATOM 1787 N N . GLY B 2 16 ? 3.726 27.015 0.864 1.00 8.28 16 GLY L N 1
ATOM 1788 C CA . GLY B 2 16 ? 4.545 27.278 -0.346 1.00 12.55 16 GLY L CA 1
ATOM 1789 C C . GLY B 2 16 ? 3.909 27.024 -1.716 1.00 12.60 16 GLY L C 1
ATOM 1790 O O . GLY B 2 16 ? 2.770 26.584 -1.829 1.00 17.84 16 GLY L O 1
ATOM 1791 N N . SER B 2 17 ? 4.566 27.312 -2.814 1.00 16.99 17 SER L N 1
ATOM 1792 C CA . SER B 2 17 ? 4.012 27.133 -4.155 1.00 17.41 17 SER L CA 1
ATOM 1793 C C . SER B 2 17 ? 4.756 26.042 -4.921 1.00 17.76 17 SER L C 1
ATOM 1794 O O . SER B 2 17 ? 5.903 25.747 -4.552 1.00 18.30 17 SER L O 1
ATOM 1797 N N . LEU B 2 18 ? 4.207 25.449 -5.997 1.00 17.59 18 LEU L N 1
ATOM 1798 C CA . LEU B 2 18 ? 4.883 24.439 -6.811 1.00 12.19 18 LEU L CA 1
ATOM 1799 C C . LEU B 2 18 ? 4.246 24.461 -8.191 1.00 12.12 18 LEU L C 1
ATOM 1800 O O . LEU B 2 18 ? 3.033 24.687 -8.326 1.00 8.96 18 LEU L O 1
ATOM 1805 N N . LYS B 2 19 ? 5.001 24.216 -9.241 1.00 11.37 19 LYS L N 1
ATOM 1806 C CA . LYS B 2 19 ? 4.394 24.282 -10.549 1.00 15.70 19 LYS L CA 1
ATOM 1807 C C . LYS B 2 19 ? 4.756 22.964 -11.179 1.00 18.08 19 LYS L C 1
ATOM 1808 O O . LYS B 2 19 ? 5.963 22.732 -11.194 1.00 27.15 19 LYS L O 1
ATOM 1814 N N . LEU B 2 20 ? 3.866 22.087 -11.669 1.00 18.24 20 LEU L N 1
ATOM 1815 C CA . LEU B 2 20 ? 4.216 20.780 -12.294 1.00 7.90 20 LEU L CA 1
ATOM 1816 C C . LEU B 2 20 ? 4.169 20.853 -13.821 1.00 6.85 20 LEU L C 1
ATOM 1817 O O . LEU B 2 20 ? 3.228 21.433 -14.357 1.00 6.59 20 LEU L O 1
ATOM 1822 N N . SER B 2 21 ? 5.074 20.375 -14.653 1.00 7.64 21 SER L N 1
ATOM 1823 C CA . SER B 2 21 ? 4.820 20.429 -16.096 1.00 5.00 21 SER L CA 1
ATOM 1824 C C . SER B 2 21 ? 4.326 19.048 -16.622 1.00 5.63 21 SER L C 1
ATOM 1825 O O . SER B 2 21 ? 4.381 17.990 -15.961 1.00 3.35 21 SER L O 1
ATOM 1828 N N . CYS B 2 22 ? 3.719 19.032 -17.796 1.00 3.26 22 CYS L N 1
ATOM 1829 C CA . CYS B 2 22 ? 3.271 17.804 -18.400 1.00 2.48 22 CYS L CA 1
ATOM 1830 C C . CYS B 2 22 ? 3.475 17.914 -19.916 1.00 4.48 22 CYS L C 1
ATOM 1831 O O . CYS B 2 22 ? 2.720 18.603 -20.613 1.00 2.00 22 CYS L O 1
ATOM 1834 N N . ALA B 2 23 ? 4.576 17.287 -20.377 1.00 4.64 23 ALA L N 1
ATOM 1835 C CA . ALA B 2 23 ? 5.002 17.287 -21.772 1.00 6.19 23 ALA L CA 1
ATOM 1836 C C . ALA B 2 23 ? 4.191 16.264 -22.559 1.00 9.91 23 ALA L C 1
ATOM 1837 O O . ALA B 2 23 ? 4.110 15.083 -22.171 1.00 13.54 23 ALA L O 1
ATOM 1839 N N . ALA B 2 24 ? 3.598 16.699 -23.677 1.00 8.73 24 ALA L N 1
ATOM 1840 C CA . ALA B 2 24 ? 2.724 15.788 -24.373 1.00 13.10 24 ALA L CA 1
ATOM 1841 C C . ALA B 2 24 ? 3.242 15.612 -25.765 1.00 13.12 24 ALA L C 1
ATOM 1842 O O . ALA B 2 24 ? 3.601 16.613 -26.385 1.00 19.95 24 ALA L O 1
ATOM 1844 N N . SER B 2 25 ? 3.332 14.397 -26.287 1.00 12.64 25 SER L N 1
ATOM 1845 C CA . SER B 2 25 ? 3.727 14.177 -27.655 1.00 7.65 25 SER L CA 1
ATOM 1846 C C . SER B 2 25 ? 2.800 13.185 -28.352 1.00 8.30 25 SER L C 1
ATOM 1847 O O . SER B 2 25 ? 2.009 12.463 -27.724 1.00 12.53 25 SER L O 1
ATOM 1850 N N . GLY B 2 26 ? 2.796 13.211 -29.681 1.00 5.57 26 GLY L N 1
ATOM 1851 C CA . GLY B 2 26 ? 2.107 12.187 -30.417 1.00 2.00 26 GLY L CA 1
ATOM 1852 C C . GLY B 2 26 ? 0.676 12.474 -30.756 1.00 2.00 26 GLY L C 1
ATOM 1853 O O . GLY B 2 26 ? -0.057 11.528 -31.027 1.00 2.00 26 GLY L O 1
ATOM 1854 N N . PHE B 2 27 ? 0.242 13.731 -30.712 1.00 5.98 27 PHE L N 1
ATOM 1855 C CA . PHE B 2 27 ? -1.077 14.134 -31.192 1.00 2.84 27 PHE L CA 1
ATOM 1856 C C . PHE B 2 27 ? -0.919 15.619 -31.467 1.00 4.46 27 PHE L C 1
ATOM 1857 O O . PHE B 2 27 ? 0.066 16.232 -30.983 1.00 2.33 27 PHE L O 1
ATOM 1865 N N . SER B 2 28 ? -1.812 16.223 -32.284 1.00 4.16 28 SER L N 1
ATOM 1866 C CA . SER B 2 28 ? -1.796 17.696 -32.411 1.00 4.79 28 SER L CA 1
ATOM 1867 C C . SER B 2 28 ? -2.357 18.257 -31.102 1.00 5.82 28 SER L C 1
ATOM 1868 O O . SER B 2 28 ? -3.552 18.087 -30.800 1.00 4.43 28 SER L O 1
ATOM 1871 N N . PHE B 2 29 ? -1.393 18.786 -30.304 1.00 4.48 29 PHE L N 1
ATOM 1872 C CA . PHE B 2 29 ? -1.610 19.329 -28.983 1.00 2.00 29 PHE L CA 1
ATOM 1873 C C . PHE B 2 29 ? -2.678 20.381 -28.940 1.00 2.00 29 PHE L C 1
ATOM 1874 O O . PHE B 2 29 ? -3.665 20.256 -28.245 1.00 3.89 29 PHE L O 1
ATOM 1882 N N . SER B 2 30 ? -2.461 21.375 -29.769 1.00 4.30 30 SER L N 1
ATOM 1883 C CA . SER B 2 30 ? -3.318 22.521 -30.005 1.00 10.73 30 SER L CA 1
ATOM 1884 C C . SER B 2 30 ? -4.766 22.134 -30.239 1.00 13.24 30 SER L C 1
ATOM 1885 O O . SER B 2 30 ? -5.642 22.991 -30.115 1.00 25.85 30 SER L O 1
ATOM 1888 N N . SER B 2 31 ? -5.064 20.886 -30.598 1.00 9.87 31 SER L N 1
ATOM 1889 C CA . SER B 2 31 ? -6.394 20.455 -30.976 1.00 6.33 31 SER L CA 1
ATOM 1890 C C . SER B 2 31 ? -7.123 20.006 -29.778 1.00 2.00 31 SER L C 1
ATOM 1891 O O . SER B 2 31 ? -8.329 19.882 -29.895 1.00 2.00 31 SER L O 1
ATOM 1894 N N . TYR B 2 32 ? -6.444 19.703 -28.671 1.00 2.00 32 TYR L N 1
ATOM 1895 C CA . TYR B 2 32 ? -7.117 19.136 -27.504 1.00 4.83 32 TYR L CA 1
ATOM 1896 C C . TYR B 2 32 ? -7.015 19.948 -26.218 1.00 2.95 32 TYR L C 1
ATOM 1897 O O . TYR B 2 32 ? -6.077 20.704 -25.969 1.00 2.24 32 TYR L O 1
ATOM 1906 N N . GLY B 2 33 ? -8.042 19.879 -25.410 1.00 2.00 33 GLY L N 1
ATOM 1907 C CA . GLY B 2 33 ? -7.900 20.496 -24.125 1.00 2.00 33 GLY L CA 1
ATOM 1908 C C . GLY B 2 33 ? -7.229 19.505 -23.205 1.00 2.27 33 GLY L C 1
ATOM 1909 O O . GLY B 2 33 ? -7.262 18.309 -23.471 1.00 12.13 33 GLY L O 1
ATOM 1910 N N . MET B 2 34 ? -6.664 19.889 -22.083 1.00 4.91 34 MET L N 1
ATOM 1911 C CA . MET B 2 34 ? -5.948 18.982 -21.211 1.00 2.52 34 MET L CA 1
ATOM 1912 C C . MET B 2 34 ? -6.530 19.048 -19.830 1.00 2.00 34 MET L C 1
ATOM 1913 O O . MET B 2 34 ? -7.214 20.044 -19.621 1.00 2.00 34 MET L O 1
ATOM 1918 N N . SER B 2 35 ? -6.311 18.097 -18.927 1.00 2.00 35 SER L N 1
ATOM 1919 C CA . SER B 2 35 ? -6.773 18.132 -17.570 1.00 2.00 35 SER L CA 1
ATOM 1920 C C . SER B 2 35 ? -5.688 17.675 -16.665 1.00 2.00 35 SER L C 1
ATOM 1921 O O . SER B 2 35 ? -4.662 17.271 -17.168 1.00 2.79 35 SER L O 1
ATOM 1924 N N . TRP B 2 36 ? -5.861 17.846 -15.351 1.00 9.05 36 TRP L N 1
ATOM 1925 C CA . TRP B 2 36 ? -5.023 17.413 -14.211 1.00 6.79 36 TRP L CA 1
ATOM 1926 C C . TRP B 2 36 ? -6.064 16.786 -13.297 1.00 5.91 36 TRP L C 1
ATOM 1927 O O . TRP B 2 36 ? -7.044 17.462 -12.932 1.00 6.01 36 TRP L O 1
ATOM 1938 N N . VAL B 2 37 ? -5.929 15.507 -12.984 1.00 8.57 37 VAL L N 1
ATOM 1939 C CA . VAL B 2 37 ? -6.793 14.764 -12.056 1.00 7.42 37 VAL L CA 1
ATOM 1940 C C . VAL B 2 37 ? -5.826 14.448 -10.914 1.00 5.49 37 VAL L C 1
ATOM 1941 O O . VAL B 2 37 ? -4.604 14.425 -11.062 1.00 10.83 37 VAL L O 1
ATOM 1945 N N . ARG B 2 38 ? -6.284 14.205 -9.710 1.00 13.03 38 ARG L N 1
ATOM 1946 C CA . ARG B 2 38 ? -5.415 14.057 -8.554 1.00 8.75 38 ARG L CA 1
ATOM 1947 C C . ARG B 2 38 ? -5.882 12.814 -7.873 1.00 7.00 38 ARG L C 1
ATOM 1948 O O . ARG B 2 38 ? -7.100 12.566 -7.888 1.00 3.47 38 ARG L O 1
ATOM 1956 N N . GLN B 2 39 ? -4.984 11.998 -7.321 1.00 8.45 39 GLN L N 1
ATOM 1957 C CA . GLN B 2 39 ? -5.483 10.852 -6.568 1.00 5.74 39 GLN L CA 1
ATOM 1958 C C .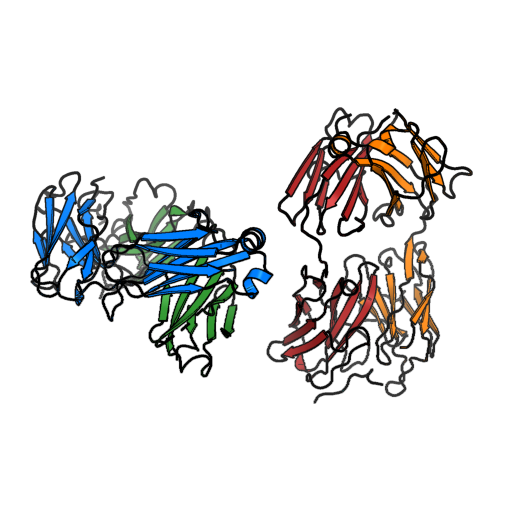 GLN B 2 39 ? -4.780 10.884 -5.255 1.00 4.86 39 GLN L C 1
ATOM 1959 O O . GLN B 2 39 ? -3.550 11.028 -5.191 1.00 8.51 39 GLN L O 1
ATOM 1965 N N . THR B 2 40 ? -5.650 10.921 -4.262 1.00 2.00 40 THR L N 1
ATOM 1966 C CA . THR B 2 40 ? -5.240 10.969 -2.870 1.00 8.74 40 THR L CA 1
ATOM 1967 C C . THR B 2 40 ? -4.688 9.617 -2.313 1.00 11.50 40 THR L C 1
ATOM 1968 O O . THR B 2 40 ? -5.102 8.530 -2.749 1.00 12.40 40 THR L O 1
ATOM 1972 N N . PRO B 2 41 ? -3.886 9.554 -1.250 1.00 11.16 41 PRO L N 1
ATOM 1973 C CA . PRO B 2 41 ? -3.518 8.304 -0.585 1.00 10.12 41 PRO L CA 1
ATOM 1974 C C . PRO B 2 41 ? -4.705 7.459 -0.120 1.00 8.20 41 PRO L C 1
ATOM 1975 O O . PRO B 2 41 ? -4.549 6.280 0.126 1.00 6.92 41 PRO L O 1
ATOM 1979 N N . ASP B 2 42 ? -5.940 7.958 0.014 1.00 12.13 42 ASP L N 1
ATOM 1980 C CA . ASP B 2 42 ? -7.042 7.088 0.359 1.00 10.80 42 ASP L CA 1
ATOM 1981 C C . ASP B 2 42 ? -7.623 6.527 -0.913 1.00 10.45 42 ASP L C 1
ATOM 1982 O O . ASP B 2 42 ? -8.715 5.988 -0.867 1.00 6.77 42 ASP L O 1
ATOM 1987 N N . LYS B 2 43 ? -6.875 6.636 -2.026 1.00 16.19 43 LYS L N 1
ATOM 1988 C CA . LYS B 2 43 ? -7.136 6.105 -3.365 1.00 21.86 43 LYS L CA 1
ATOM 1989 C C . LYS B 2 43 ? -8.428 6.555 -4.019 1.00 22.59 43 LYS L C 1
ATOM 1990 O O . LYS B 2 43 ? -9.268 5.866 -4.595 1.00 28.41 43 LYS L O 1
ATOM 1996 N N . ARG B 2 44 ? -8.476 7.859 -4.028 1.00 18.99 44 ARG L N 1
ATOM 1997 C CA . ARG B 2 44 ? -9.668 8.537 -4.434 1.00 13.71 44 ARG L CA 1
ATOM 1998 C C . ARG B 2 44 ? -9.106 9.450 -5.475 1.00 5.64 44 ARG L C 1
ATOM 1999 O O . ARG B 2 44 ? -8.039 10.058 -5.330 1.00 2.00 44 ARG L O 1
ATOM 2007 N N . LEU B 2 45 ? -9.839 9.419 -6.564 1.00 3.68 45 LEU L N 1
ATOM 2008 C CA . LEU B 2 45 ? -9.569 10.289 -7.690 1.00 3.12 45 LEU L CA 1
ATOM 2009 C C . LEU B 2 45 ? -10.390 11.598 -7.671 1.00 2.00 45 LEU L C 1
ATOM 2010 O O . LEU B 2 45 ? -11.585 11.701 -7.333 1.00 2.00 45 LEU L O 1
ATOM 2015 N N . GLU B 2 46 ? -9.740 12.668 -8.088 1.00 2.19 46 GLU L N 1
ATOM 2016 C CA . GLU B 2 46 ? -10.372 13.963 -8.020 1.00 3.61 46 GLU L CA 1
ATOM 2017 C C . GLU B 2 46 ? -10.077 14.835 -9.225 1.00 2.00 46 GLU L C 1
ATOM 2018 O O . GLU B 2 46 ? -8.900 15.062 -9.488 1.00 2.00 46 GLU L O 1
ATOM 2024 N N . TRP B 2 47 ? -11.057 15.364 -9.962 1.00 2.00 47 TRP L N 1
ATOM 2025 C CA . TRP B 2 47 ? -10.771 16.344 -11.013 1.00 6.29 47 TRP L CA 1
ATOM 2026 C C . TRP B 2 47 ? -10.201 17.634 -10.384 1.00 2.00 47 TRP L C 1
ATOM 2027 O O . TRP B 2 47 ? -10.548 18.045 -9.288 1.00 2.08 47 TRP L O 1
ATOM 2038 N N . VAL B 2 48 ? -9.204 18.243 -10.989 1.00 4.19 48 VAL L N 1
ATOM 2039 C CA . VAL B 2 48 ? -8.563 19.424 -10.467 1.00 2.00 48 VAL L CA 1
ATOM 2040 C C . VAL B 2 48 ? -8.646 20.598 -11.457 1.00 9.64 48 VAL L C 1
ATOM 2041 O O . VAL B 2 48 ? -8.865 21.737 -11.032 1.00 13.45 48 VAL L O 1
ATOM 2045 N N . ALA B 2 49 ? -8.528 20.433 -12.782 1.00 11.52 49 ALA L N 1
ATOM 2046 C CA . ALA B 2 49 ? -8.659 21.537 -13.725 1.00 8.19 49 ALA L CA 1
ATOM 2047 C C . ALA B 2 49 ? -8.664 20.978 -15.150 1.00 10.47 49 ALA L C 1
ATOM 2048 O O . ALA B 2 49 ? -8.045 19.958 -15.409 1.00 8.66 49 ALA L O 1
ATOM 2050 N N . THR B 2 50 ? -9.397 21.631 -16.041 1.00 10.84 50 THR L N 1
ATOM 2051 C CA . THR B 2 50 ? -9.545 21.390 -17.454 1.00 6.02 50 THR L CA 1
ATOM 2052 C C . THR B 2 50 ? -9.017 22.702 -18.091 1.00 15.86 50 THR L C 1
ATOM 2053 O O . THR B 2 50 ? -9.035 23.772 -17.423 1.00 20.41 50 THR L O 1
ATOM 2057 N N . ILE B 2 51 ? -8.512 22.689 -19.350 1.00 17.57 51 ILE L N 1
ATOM 2058 C CA . ILE B 2 51 ? -8.265 23.938 -20.093 1.00 14.44 51 ILE L CA 1
ATOM 2059 C C . ILE B 2 51 ? -8.578 23.720 -21.565 1.00 13.67 51 ILE L C 1
ATOM 2060 O O . ILE B 2 51 ? -8.521 22.592 -22.034 1.00 16.79 51 ILE L O 1
ATOM 2065 N N . SER B 2 52 ? -9.032 24.765 -22.241 1.00 11.63 52 SER L N 1
ATOM 2066 C CA . SER B 2 52 ? -9.345 24.791 -23.649 1.00 4.91 52 SER L CA 1
ATOM 2067 C C . SER B 2 52 ? -8.239 24.426 -24.561 1.00 2.00 52 SER L C 1
ATOM 2068 O O . SER B 2 52 ? -7.106 24.770 -24.291 1.00 2.00 52 SER L O 1
ATOM 2071 N N . ASN B 2 53 A -8.537 23.932 -25.746 1.00 8.73 52 ASN L N 1
ATOM 2072 C CA . ASN B 2 53 A -7.469 23.551 -26.701 1.00 9.33 52 ASN L CA 1
ATOM 2073 C C . ASN B 2 53 A -6.642 24.728 -27.132 1.00 10.40 52 ASN L C 1
ATOM 2074 O O . ASN B 2 53 A -5.509 24.570 -27.595 1.00 13.65 52 ASN L O 1
ATOM 2079 N N . GLY B 2 54 ? -7.289 25.899 -26.946 1.00 9.85 53 GLY L N 1
ATOM 2080 C CA . GLY B 2 54 ? -6.732 27.202 -27.269 1.00 10.97 53 GLY L CA 1
ATOM 2081 C C . GLY B 2 54 ? -6.214 27.966 -26.080 1.00 13.51 53 GLY L C 1
ATOM 2082 O O . GLY B 2 54 ? -5.410 28.873 -26.272 1.00 16.62 53 GLY L O 1
ATOM 2083 N N . GLY B 2 55 ? -6.623 27.633 -24.854 1.00 14.88 54 GLY L N 1
ATOM 2084 C CA . GLY B 2 55 ? -6.190 28.383 -23.678 1.00 11.81 54 GLY L CA 1
ATOM 2085 C C . GLY B 2 55 ? -7.234 29.332 -23.049 1.00 12.46 54 GLY L C 1
ATOM 2086 O O . GLY B 2 55 ? -7.393 29.412 -21.833 1.00 17.47 54 GLY L O 1
ATOM 2087 N N . GLY B 2 56 ? -7.995 30.091 -23.810 1.00 9.19 55 GLY L N 1
ATOM 2088 C CA . GLY B 2 56 ? -8.951 31.033 -23.268 1.00 8.70 55 GLY L CA 1
ATOM 2089 C C . GLY B 2 56 ? -9.985 30.516 -22.298 1.00 8.65 55 GLY L C 1
ATOM 2090 O O . GLY B 2 56 ? -10.514 31.391 -21.619 1.00 16.30 55 GLY L O 1
ATOM 2091 N N . TYR B 2 57 ? -10.385 29.249 -22.119 1.00 5.41 56 TYR L N 1
ATOM 2092 C CA . TYR B 2 57 ? -11.425 29.010 -21.101 1.00 5.31 56 TYR L CA 1
ATOM 2093 C C . TYR B 2 57 ? -10.786 28.149 -19.992 1.00 4.55 56 TYR L C 1
ATOM 2094 O O . TYR B 2 57 ? -10.104 27.156 -20.311 1.00 4.08 56 TYR L O 1
ATOM 2103 N N . THR B 2 58 ? -10.884 28.479 -18.688 1.00 2.63 57 THR L N 1
ATOM 2104 C CA . THR B 2 58 ? -10.347 27.591 -17.672 1.00 2.00 57 THR L CA 1
ATOM 2105 C C . THR B 2 58 ? -11.468 27.309 -16.699 1.00 2.60 57 THR L C 1
ATOM 2106 O O . THR B 2 58 ? -12.430 28.058 -16.670 1.00 9.61 57 THR L O 1
ATOM 2110 N N . TYR B 2 59 ? -11.429 26.165 -16.004 1.00 6.94 58 TYR L N 1
ATOM 2111 C CA . TYR B 2 59 ? -12.533 25.567 -15.258 1.00 2.34 58 TYR L CA 1
ATOM 2112 C C . TYR B 2 59 ? -11.875 24.929 -14.032 1.00 7.63 58 TYR L C 1
ATOM 2113 O O . TYR B 2 59 ? -10.914 24.151 -14.212 1.00 9.55 58 TYR L O 1
ATOM 2122 N N . TYR B 2 60 ? -12.390 25.167 -12.816 1.00 2.85 59 TYR L N 1
ATOM 2123 C CA . TYR B 2 60 ? -11.784 24.665 -11.590 1.00 3.79 59 TYR L CA 1
ATOM 2124 C C . TYR B 2 60 ? -12.885 24.184 -10.653 1.00 5.63 59 TYR L C 1
ATOM 2125 O O . TYR B 2 60 ? -14.039 24.582 -10.865 1.00 9.93 59 TYR L O 1
ATOM 2134 N N . PRO B 2 61 ? -12.638 23.312 -9.654 1.00 3.33 60 PRO L N 1
ATOM 2135 C CA . PRO B 2 61 ? -13.565 23.026 -8.552 1.00 2.00 60 PRO L CA 1
ATOM 2136 C C . PRO B 2 61 ? -13.420 23.975 -7.346 1.00 7.31 60 PRO L C 1
ATOM 2137 O O . PRO B 2 61 ? -12.346 24.529 -7.032 1.00 2.00 60 PRO L O 1
ATOM 2141 N N . ASP B 2 62 ? -14.467 24.142 -6.534 1.00 16.61 61 ASP L N 1
ATOM 2142 C CA . ASP B 2 62 ? -14.510 25.114 -5.425 1.00 20.01 61 ASP L CA 1
ATOM 2143 C C . ASP B 2 62 ? -13.373 25.102 -4.423 1.00 16.66 61 ASP L C 1
ATOM 2144 O O . ASP B 2 62 ? -13.197 26.036 -3.627 1.00 17.61 61 ASP L O 1
ATOM 2149 N N . SER B 2 63 ? -12.606 24.026 -4.583 1.00 7.97 62 SER L N 1
ATOM 2150 C CA . SER B 2 63 ? -11.491 23.669 -3.747 1.00 5.00 62 SER L CA 1
ATOM 2151 C C . SER B 2 63 ? -10.149 24.036 -4.330 1.00 5.30 62 SER L C 1
ATOM 2152 O O . SER B 2 63 ? -9.143 23.744 -3.695 1.00 10.60 62 SER L O 1
ATOM 2155 N N . VAL B 2 64 ? -10.044 24.632 -5.517 1.00 2.00 63 VAL L N 1
ATOM 2156 C CA . VAL B 2 64 ? -8.746 24.841 -6.122 1.00 3.34 63 VAL L CA 1
ATOM 2157 C C . VAL B 2 64 ? -8.707 26.310 -6.519 1.00 5.89 63 VAL L C 1
ATOM 2158 O O . VAL B 2 64 ? -7.638 26.914 -6.653 1.00 10.16 63 VAL L O 1
ATOM 2162 N N . LYS B 2 65 ? -9.852 26.953 -6.734 1.00 5.28 64 LYS L N 1
ATOM 2163 C CA . LYS B 2 65 ? -9.853 28.344 -7.179 1.00 3.95 64 LYS L CA 1
ATOM 2164 C C . LYS B 2 65 ? -9.224 29.230 -6.126 1.00 6.35 64 LYS L C 1
ATOM 2165 O O . LYS B 2 65 ? -9.397 29.119 -4.899 1.00 11.55 64 LYS L O 1
ATOM 2171 N N . GLY B 2 66 ? -8.350 30.003 -6.723 1.00 2.00 65 GLY L N 1
ATOM 2172 C CA . GLY B 2 66 ? -7.567 30.919 -5.970 1.00 2.00 65 GLY L CA 1
ATOM 2173 C C . GLY B 2 66 ? -6.217 30.303 -5.685 1.00 5.77 65 GLY L C 1
ATOM 2174 O O . GLY B 2 66 ? -5.187 30.983 -5.682 1.00 10.18 65 GLY L O 1
ATOM 2175 N N . ARG B 2 67 ? -6.140 29.005 -5.450 1.00 7.52 66 ARG L N 1
ATOM 2176 C CA . ARG B 2 67 ? -4.836 28.468 -5.155 1.00 7.17 66 ARG L CA 1
ATOM 2177 C C . ARG B 2 67 ? -4.157 27.869 -6.389 1.00 2.00 66 ARG L C 1
ATOM 2178 O O . ARG B 2 67 ? -2.939 27.994 -6.462 1.00 2.00 66 ARG L O 1
ATOM 2186 N N . PHE B 2 68 ? -4.810 27.292 -7.406 1.00 2.02 67 PHE L N 1
ATOM 2187 C CA . PHE B 2 68 ? -4.075 26.734 -8.543 1.00 10.37 67 PHE L CA 1
ATOM 2188 C C . PHE B 2 68 ? -4.447 27.382 -9.871 1.00 11.48 67 PHE L C 1
ATOM 2189 O O . PHE B 2 68 ? -5.545 27.950 -9.991 1.00 14.87 67 PHE L O 1
ATOM 2197 N N . THR B 2 69 ? -3.521 27.312 -10.847 1.00 6.77 68 THR L N 1
ATOM 2198 C CA . THR B 2 69 ? -3.691 27.775 -12.211 1.00 6.42 68 THR L CA 1
ATOM 2199 C C . THR B 2 69 ? -3.179 26.835 -13.342 1.00 11.07 68 THR L C 1
ATOM 2200 O O . THR B 2 69 ? -1.961 26.619 -13.525 1.00 7.64 68 THR L O 1
ATOM 2204 N N . ILE B 2 70 ? -4.131 26.279 -14.116 1.00 9.62 69 ILE L N 1
ATOM 2205 C CA . ILE B 2 70 ? -3.801 25.466 -15.269 1.00 9.47 69 ILE L CA 1
ATOM 2206 C C . ILE B 2 70 ? -3.352 26.448 -16.355 1.00 14.12 69 ILE L C 1
ATOM 2207 O O . ILE B 2 70 ? -3.913 27.535 -16.553 1.00 14.55 69 ILE L O 1
ATOM 2212 N N . SER B 2 71 ? -2.317 26.067 -17.096 1.00 15.99 70 SER L N 1
ATOM 2213 C CA . SER B 2 71 ? -1.648 26.950 -18.037 1.00 6.70 70 SER L CA 1
ATOM 2214 C C . SER B 2 71 ? -1.134 26.037 -19.155 1.00 8.49 70 SER L C 1
ATOM 2215 O O . SER B 2 71 ? -0.889 24.869 -18.838 1.00 13.29 70 SER L O 1
ATOM 2218 N N . ARG B 2 72 ? -0.969 26.396 -20.443 1.00 6.96 71 ARG L N 1
ATOM 2219 C CA . ARG B 2 72 ? -0.336 25.520 -21.439 1.00 3.45 71 ARG L CA 1
ATOM 2220 C C . ARG B 2 72 ? 0.542 26.394 -22.274 1.00 2.87 71 ARG L C 1
ATOM 2221 O O . ARG B 2 72 ? 0.361 27.615 -22.206 1.00 2.45 71 ARG L O 1
ATOM 2229 N N . ASP B 2 73 ? 1.509 25.817 -22.982 1.00 2.00 72 ASP L N 1
ATOM 2230 C CA . ASP B 2 73 ? 2.324 26.560 -23.924 1.00 2.00 72 ASP L CA 1
ATOM 2231 C C . ASP B 2 73 ? 2.234 25.735 -25.178 1.00 7.42 72 ASP L C 1
ATOM 2232 O O . ASP B 2 73 ? 3.050 24.818 -25.360 1.00 11.55 72 ASP L O 1
ATOM 2237 N N . ASN B 2 74 ? 1.341 26.068 -26.107 1.00 9.83 73 ASN L N 1
ATOM 2238 C CA . ASN B 2 74 ? 1.220 25.209 -27.282 1.00 13.49 73 ASN L CA 1
ATOM 2239 C C . ASN B 2 74 ? 2.488 25.217 -28.136 1.00 13.89 73 ASN L C 1
ATOM 2240 O O . ASN B 2 74 ? 2.841 24.207 -28.718 1.00 17.92 73 ASN L O 1
ATOM 2245 N N . ALA B 2 75 ? 3.335 26.241 -28.070 1.00 17.87 74 ALA L N 1
ATOM 2246 C CA . ALA B 2 75 ? 4.630 26.226 -28.757 1.00 22.65 74 ALA L CA 1
ATOM 2247 C C . ALA B 2 75 ? 5.600 25.223 -28.153 1.00 27.53 74 ALA L C 1
ATOM 2248 O O . ALA B 2 75 ? 6.503 24.738 -28.831 1.00 36.97 74 ALA L O 1
ATOM 2250 N N . LYS B 2 76 ? 5.486 24.926 -26.863 1.00 28.54 75 LYS L N 1
ATOM 2251 C CA . LYS B 2 76 ? 6.404 24.001 -26.260 1.00 27.82 75 LYS L CA 1
ATOM 2252 C C . LYS B 2 76 ? 5.755 22.673 -25.928 1.00 29.71 75 LYS L C 1
ATOM 2253 O O . LYS B 2 76 ? 6.342 21.798 -25.274 1.00 30.84 75 LYS L O 1
ATOM 2259 N N . ASN B 2 77 ? 4.500 22.546 -26.365 1.00 27.29 76 ASN L N 1
ATOM 2260 C CA . ASN B 2 77 ? 3.698 21.361 -26.139 1.00 25.23 76 ASN L CA 1
ATOM 2261 C C . ASN B 2 77 ? 3.603 20.902 -24.679 1.00 23.72 76 ASN L C 1
ATOM 2262 O O . ASN B 2 77 ? 3.663 19.718 -24.348 1.00 26.92 76 ASN L O 1
ATOM 2267 N N . THR B 2 78 ? 3.338 21.819 -23.754 1.00 21.74 77 THR L N 1
ATOM 2268 C CA . THR B 2 78 ? 3.377 21.502 -22.336 1.00 15.95 77 THR L CA 1
ATOM 2269 C C . THR B 2 78 ? 2.232 22.073 -21.533 1.00 9.03 77 THR L C 1
ATOM 2270 O O . THR B 2 78 ? 1.786 23.174 -21.829 1.00 6.71 77 THR L O 1
ATOM 2274 N N . LEU B 2 79 ? 1.644 21.318 -20.611 1.00 9.45 78 LEU L N 1
ATOM 2275 C CA . LEU B 2 79 ? 0.711 21.857 -19.645 1.00 9.68 78 LEU L CA 1
ATOM 2276 C C . LEU B 2 79 ? 1.514 22.235 -18.392 1.00 13.69 78 LEU L C 1
ATOM 2277 O O . LEU B 2 79 ? 2.661 21.779 -18.201 1.00 14.85 78 LEU L O 1
ATOM 2282 N N . TYR B 2 80 ? 0.887 23.060 -17.541 1.00 12.14 79 TYR L N 1
ATOM 2283 C CA . TYR B 2 80 ? 1.424 23.566 -16.288 1.00 7.09 79 TYR L CA 1
ATOM 2284 C C . TYR B 2 80 ? 0.273 23.645 -15.318 1.00 11.35 79 TYR L C 1
ATOM 2285 O O . TYR B 2 80 ? -0.904 23.676 -15.703 1.00 11.31 79 TYR L O 1
ATOM 2294 N N . LEU B 2 81 ? 0.642 23.616 -14.042 1.00 13.31 80 LEU L N 1
ATOM 2295 C CA . LEU B 2 81 ? -0.280 23.915 -12.969 1.00 17.06 80 LEU L CA 1
ATOM 2296 C C . LEU B 2 81 ? 0.607 24.544 -11.917 1.00 20.92 80 LEU L C 1
ATOM 2297 O O . LEU B 2 81 ? 1.593 23.939 -11.463 1.00 22.04 80 LEU L O 1
ATOM 2302 N N . GLN B 2 82 ? 0.313 25.825 -11.680 1.00 18.71 81 GLN L N 1
ATOM 2303 C CA . GLN B 2 82 ? 0.972 26.527 -10.613 1.00 16.54 81 GLN L CA 1
ATOM 2304 C C . GLN B 2 82 ? 0.030 26.337 -9.441 1.00 14.65 81 GLN L C 1
ATOM 2305 O O . GLN B 2 82 ? -1.179 26.543 -9.571 1.00 11.99 81 GLN L O 1
ATOM 2311 N N . MET B 2 83 ? 0.591 25.886 -8.329 1.00 13.50 82 MET L N 1
ATOM 2312 C CA . MET B 2 83 ? -0.140 25.541 -7.132 1.00 6.45 82 MET L CA 1
ATOM 2313 C C . MET B 2 83 ? 0.381 26.464 -6.056 1.00 5.64 82 MET L C 1
ATOM 2314 O O . MET B 2 83 ? 1.591 26.641 -5.892 1.00 2.00 82 MET L O 1
ATOM 2319 N N . SER B 2 84 A -0.492 27.130 -5.330 1.00 8.61 82 SER L N 1
ATOM 2320 C CA . SER B 2 84 A -0.046 28.042 -4.313 1.00 15.57 82 SER L CA 1
ATOM 2321 C C . SER B 2 84 A -1.066 27.872 -3.215 1.00 15.96 82 SER L C 1
ATOM 2322 O O . SER B 2 84 A -2.157 27.325 -3.433 1.00 21.68 82 SER L O 1
ATOM 2325 N N . SER B 2 85 B -0.623 28.294 -2.027 1.00 12.22 82 SER L N 1
ATOM 2326 C CA . SER B 2 85 B -1.373 28.207 -0.809 1.00 10.72 82 SER L CA 1
ATOM 2327 C C . SER B 2 85 B -1.528 26.731 -0.569 1.00 4.31 82 SER L C 1
ATOM 2328 O O . SER B 2 85 B -2.612 26.176 -0.439 1.00 2.88 82 SER L O 1
ATOM 2331 N N . LEU B 2 86 C -0.392 26.065 -0.553 1.00 6.67 82 LEU L N 1
ATOM 2332 C CA . LEU B 2 86 C -0.467 24.623 -0.447 1.00 11.90 82 LEU L CA 1
ATOM 2333 C C . LEU B 2 86 C -0.891 24.090 0.915 1.00 15.13 82 LEU L C 1
ATOM 2334 O O . LEU B 2 86 C -0.462 24.568 1.972 1.00 17.63 82 LEU L O 1
ATOM 2339 N N . LYS B 2 87 ? -1.809 23.121 0.887 1.00 12.85 83 LYS L N 1
ATOM 2340 C CA . LYS B 2 87 ? -2.337 22.528 2.098 1.00 9.55 83 LYS L CA 1
ATOM 2341 C C . LYS B 2 87 ? -1.964 21.079 2.240 1.00 12.96 83 LYS L C 1
ATOM 2342 O O . LYS B 2 87 ? -1.608 20.406 1.280 1.00 17.15 83 LYS L O 1
ATOM 2348 N N . SER B 2 88 ? -2.170 20.564 3.446 1.00 18.17 84 SER L N 1
ATOM 2349 C CA . SER B 2 88 ? -1.846 19.183 3.779 1.00 17.68 84 SER L CA 1
ATOM 2350 C C . SER B 2 88 ? -2.732 18.256 2.975 1.00 14.06 84 SER L C 1
ATOM 2351 O O . SER B 2 88 ? -2.269 17.426 2.208 1.00 12.65 84 SER L O 1
ATOM 2354 N N . GLU B 2 89 ? -4.036 18.521 3.018 1.00 11.08 85 GLU L N 1
ATOM 2355 C CA . GLU B 2 89 ? -5.035 17.784 2.263 1.00 11.78 85 GLU L CA 1
ATOM 2356 C C . GLU B 2 89 ? -4.800 17.692 0.746 1.00 15.95 85 GLU L C 1
ATOM 2357 O O . GLU B 2 89 ? -5.473 16.961 0.005 1.00 21.21 85 GLU L O 1
ATOM 2363 N N . ASP B 2 90 ? -3.816 18.446 0.261 1.00 12.85 86 ASP L N 1
ATOM 2364 C CA . ASP B 2 90 ? -3.474 18.444 -1.127 1.00 9.32 86 ASP L CA 1
ATOM 2365 C C . ASP B 2 90 ? -2.390 17.449 -1.543 1.00 10.55 86 ASP L C 1
ATOM 2366 O O . ASP B 2 90 ? -1.962 17.442 -2.725 1.00 6.51 86 ASP L O 1
ATOM 2371 N N . SER B 2 91 ? -1.859 16.684 -0.575 1.00 7.75 87 SER L N 1
ATOM 2372 C CA . SER B 2 91 ? -0.774 15.763 -0.892 1.00 9.29 87 SER L CA 1
ATOM 2373 C C . SER B 2 91 ? -1.402 14.676 -1.756 1.00 10.89 87 SER L C 1
ATOM 2374 O O . SER B 2 91 ? -2.528 14.214 -1.419 1.00 14.55 87 SER L O 1
ATOM 2377 N N . ALA B 2 92 ? -0.729 14.329 -2.866 1.00 2.00 88 ALA L N 1
ATOM 2378 C CA . ALA B 2 92 ? -1.309 13.350 -3.756 1.00 4.77 88 ALA L CA 1
ATOM 2379 C C . ALA B 2 92 ? -0.448 13.222 -4.970 1.00 6.61 88 ALA L C 1
ATOM 2380 O O . ALA B 2 92 ? 0.592 13.868 -5.074 1.00 10.08 88 ALA L O 1
ATOM 2382 N N . MET B 2 93 ? -0.867 12.309 -5.840 1.00 7.23 89 MET L N 1
ATOM 2383 C CA . MET B 2 93 ? -0.241 12.038 -7.133 1.00 9.05 89 MET L CA 1
ATOM 2384 C C . MET B 2 93 ? -1.076 12.884 -8.119 1.00 10.15 89 MET L C 1
ATOM 2385 O O . MET B 2 93 ? -2.329 12.915 -8.044 1.00 15.91 89 MET L O 1
ATOM 2390 N N . TYR B 2 94 ? -0.418 13.634 -8.981 1.00 6.41 90 TYR L N 1
ATOM 2391 C CA . TYR B 2 94 ? -1.063 14.529 -9.930 1.00 3.91 90 TYR L CA 1
ATOM 2392 C C . TYR B 2 94 ? -0.797 13.944 -11.325 1.00 4.65 90 TYR L C 1
ATOM 2393 O O . TYR B 2 94 ? 0.363 13.676 -11.663 1.00 2.00 90 TYR L O 1
ATOM 2402 N N . TYR B 2 95 ? -1.873 13.625 -12.059 1.00 4.59 91 TYR L N 1
ATOM 2403 C CA . TYR B 2 95 ? -1.882 13.090 -13.397 1.00 9.52 91 TYR L CA 1
ATOM 2404 C C . TYR B 2 95 ? -2.326 14.076 -14.490 1.00 12.92 91 TYR L C 1
ATOM 2405 O O . TYR B 2 95 ? -3.261 14.824 -14.188 1.00 14.92 91 TYR L O 1
ATOM 2414 N N . CYS B 2 96 ? -1.797 14.196 -15.733 1.00 10.96 92 CYS L N 1
ATOM 2415 C CA . CYS B 2 96 ? -2.522 15.003 -16.709 1.00 8.76 92 CYS L CA 1
ATOM 2416 C C . CYS B 2 96 ? -3.129 14.025 -17.678 1.00 6.89 92 CYS L C 1
ATOM 2417 O O . CYS B 2 96 ? -2.548 12.983 -17.976 1.00 11.65 92 CYS L O 1
ATOM 2420 N N . ALA B 2 97 ? -4.360 14.280 -18.069 1.00 8.54 93 ALA L N 1
ATOM 2421 C CA . ALA B 2 97 ? -5.117 13.434 -18.970 1.00 8.74 93 ALA L CA 1
ATOM 2422 C C . ALA B 2 97 ? -5.559 14.361 -20.093 1.00 2.00 93 ALA L C 1
ATOM 2423 O O . ALA B 2 97 ? -5.639 15.554 -19.886 1.00 8.17 93 ALA L O 1
ATOM 2425 N N . ARG B 2 98 ? -5.804 13.937 -21.272 1.00 2.00 94 ARG L N 1
ATOM 2426 C CA . ARG B 2 98 ? -6.212 14.804 -22.341 1.00 2.00 94 ARG L CA 1
ATOM 2427 C C . ARG B 2 98 ? -7.694 14.740 -22.461 1.00 3.65 94 ARG L C 1
ATOM 2428 O O . ARG B 2 98 ? -8.218 13.640 -22.242 1.00 2.71 94 ARG L O 1
ATOM 2436 N N . ARG B 2 99 ? -8.324 15.855 -22.881 1.00 4.28 95 ARG L N 1
ATOM 2437 C CA . ARG B 2 99 ? -9.775 15.925 -23.117 1.00 4.47 95 ARG L CA 1
ATOM 2438 C C . ARG B 2 99 ? -10.285 15.472 -24.483 1.00 4.62 95 ARG L C 1
ATOM 2439 O O . ARG B 2 99 ? -9.735 15.833 -25.536 1.00 2.00 95 ARG L O 1
ATOM 2447 N N . GLU B 2 100 ? -11.379 14.718 -24.550 1.00 5.01 96 GLU L N 1
ATOM 2448 C CA . GLU B 2 100 ? -11.720 14.224 -25.848 1.00 7.65 96 GLU L CA 1
ATOM 2449 C C . GLU B 2 100 ? -12.545 15.152 -26.713 1.00 9.92 96 GLU L C 1
ATOM 2450 O O . GLU B 2 100 ? -13.754 14.946 -26.851 1.00 11.15 96 GLU L O 1
ATOM 2456 N N . ARG B 2 101 ? -11.826 16.117 -27.350 1.00 7.75 97 ARG L N 1
ATOM 2457 C CA . ARG B 2 101 ? -12.422 17.205 -28.134 1.00 4.21 97 ARG L CA 1
ATOM 2458 C C . ARG B 2 101 ? -13.433 16.718 -29.148 1.00 6.95 97 ARG L C 1
ATOM 2459 O O . ARG B 2 101 ? -14.560 17.212 -29.217 1.00 4.63 97 ARG L O 1
ATOM 2467 N N . TYR B 2 102 ? -13.000 15.680 -29.875 1.00 12.74 98 TYR L N 1
ATOM 2468 C CA . TYR B 2 102 ? -13.821 15.091 -30.912 1.00 10.00 98 TYR L CA 1
ATOM 2469 C C . TYR B 2 102 ? -14.894 14.190 -30.380 1.00 14.48 98 TYR L C 1
ATOM 2470 O O . TYR B 2 102 ? -16.084 14.423 -30.645 1.00 8.68 98 TYR L O 1
ATOM 2479 N N . ASP B 2 103 ? -14.492 13.193 -29.581 1.00 17.84 99 ASP L N 1
ATOM 2480 C CA . ASP B 2 103 ? -15.527 12.222 -29.259 1.00 24.80 99 ASP L CA 1
ATOM 2481 C C . ASP B 2 103 ? -16.358 12.351 -28.012 1.00 20.75 99 ASP L C 1
ATOM 2482 O O . ASP B 2 103 ? -17.292 11.577 -27.819 1.00 18.42 99 ASP L O 1
ATOM 2487 N N . GLU B 2 104 ? -15.976 13.348 -27.204 1.00 13.88 100 GLU L N 1
ATOM 2488 C CA . GLU B 2 104 ? -16.564 13.673 -25.935 1.00 5.87 100 GLU L CA 1
ATOM 2489 C C . GLU B 2 104 ? -16.770 12.398 -25.145 1.00 6.09 100 GLU L C 1
ATOM 2490 O O . GLU B 2 104 ? -17.865 12.007 -24.754 1.00 10.09 100 GLU L O 1
ATOM 2496 N N . ASN B 2 105 A -15.671 11.690 -24.901 1.00 8.14 100 ASN L N 1
ATOM 2497 C CA . ASN B 2 105 A -15.803 10.390 -24.263 1.00 8.85 100 ASN L CA 1
ATOM 2498 C C . ASN B 2 105 A -14.869 9.835 -23.189 1.00 6.40 100 ASN L C 1
ATOM 2499 O O . ASN B 2 105 A -14.239 8.797 -23.343 1.00 7.76 100 ASN L O 1
ATOM 2504 N N . GLY B 2 106 B -14.786 10.439 -22.016 1.00 6.16 100 GLY L N 1
ATOM 2505 C CA . GLY B 2 106 B -14.002 9.883 -20.943 1.00 2.00 100 GLY L CA 1
ATOM 2506 C C . GLY B 2 106 B -12.600 10.357 -21.059 1.00 2.00 100 GLY L C 1
ATOM 2507 O O . GLY B 2 106 B -12.280 11.041 -22.010 1.00 2.00 100 GLY L O 1
ATOM 2508 N N . PHE B 2 107 C -11.787 10.192 -20.033 1.00 2.00 100 PHE L N 1
ATOM 2509 C CA . PHE B 2 107 C -10.397 10.562 -20.168 1.00 5.90 100 PHE L CA 1
ATOM 2510 C C . PHE B 2 107 C -9.718 9.287 -20.538 1.00 4.70 100 PHE L C 1
ATOM 2511 O O . PHE B 2 107 C -9.529 8.369 -19.723 1.00 2.00 100 PHE L O 1
ATOM 2519 N N . ALA B 2 108 ? -9.492 9.328 -21.850 1.00 4.73 101 ALA L N 1
ATOM 2520 C CA . ALA B 2 108 ? -8.795 8.269 -22.535 1.00 2.26 101 ALA L CA 1
ATOM 2521 C C . ALA B 2 108 ? -7.281 8.281 -22.439 1.00 2.21 101 ALA L C 1
ATOM 2522 O O . ALA B 2 108 ? -6.758 7.174 -22.461 1.00 2.00 101 ALA L O 1
ATOM 2524 N N . TYR B 2 109 ? -6.531 9.402 -22.365 1.00 2.00 102 TYR L N 1
ATOM 2525 C CA . TYR B 2 109 ? -5.093 9.326 -22.286 1.00 4.55 102 TYR L CA 1
ATOM 2526 C C . TYR B 2 109 ? -4.553 9.886 -21.009 1.00 5.76 102 TYR L C 1
ATOM 2527 O O . TYR B 2 109 ? -4.746 11.080 -20.815 1.00 10.91 102 TYR L O 1
ATOM 2536 N N . TRP B 2 110 ? -3.871 9.103 -20.184 1.00 2.00 103 TRP L N 1
ATOM 2537 C CA . TRP B 2 110 ? -3.363 9.517 -18.892 1.00 2.00 103 TRP L CA 1
ATOM 2538 C C . TRP B 2 110 ? -1.872 9.618 -18.871 1.00 2.00 103 TRP L C 1
ATOM 2539 O O . TRP B 2 110 ? -1.213 9.027 -19.716 1.00 9.98 103 TRP L O 1
ATOM 2550 N N . GLY B 2 111 ? -1.281 10.413 -18.031 1.00 2.00 104 GLY L N 1
ATOM 2551 C CA . GLY B 2 111 ? 0.136 10.408 -17.964 1.00 2.00 104 GLY L CA 1
ATOM 2552 C C . GLY B 2 111 ? 0.455 9.365 -16.929 1.00 12.37 104 GLY L C 1
ATOM 2553 O O . GLY B 2 111 ? -0.397 8.590 -16.483 1.00 21.15 104 GLY L O 1
ATOM 2554 N N . GLN B 2 112 ? 1.679 9.399 -16.433 1.00 20.69 105 GLN L N 1
ATOM 2555 C CA . GLN B 2 112 ? 2.117 8.454 -15.408 1.00 26.53 105 GLN L CA 1
ATOM 2556 C C . GLN B 2 112 ? 2.254 9.106 -14.022 1.00 20.17 105 GLN L C 1
ATOM 2557 O O . GLN B 2 112 ? 2.932 8.572 -13.153 1.00 24.55 105 GLN L O 1
ATOM 2563 N N . GLY B 2 113 ? 1.643 10.249 -13.749 1.00 14.10 106 GLY L N 1
ATOM 2564 C CA . GLY B 2 113 ? 1.713 10.843 -12.418 1.00 11.29 106 GLY L CA 1
ATOM 2565 C C . GLY B 2 113 ? 3.062 11.445 -12.073 1.00 8.22 106 GLY L C 1
ATOM 2566 O O . GLY B 2 113 ? 4.019 11.302 -12.842 1.00 3.57 106 GLY L O 1
ATOM 2567 N N . THR B 2 114 ? 2.964 12.234 -10.983 1.00 6.27 107 THR L N 1
ATOM 2568 C CA . THR B 2 114 ? 4.015 12.963 -10.273 1.00 7.03 107 THR L CA 1
ATOM 2569 C C . THR B 2 114 ? 3.505 13.099 -8.828 1.00 9.01 107 THR L C 1
ATOM 2570 O O . THR B 2 114 ? 2.324 13.365 -8.581 1.00 13.61 107 THR L O 1
ATOM 2574 N N . LEU B 2 115 ? 4.299 12.882 -7.799 1.00 8.67 108 LEU L N 1
ATOM 2575 C CA . LEU B 2 115 ? 3.763 12.954 -6.457 1.00 9.91 108 LEU L CA 1
ATOM 2576 C C . LEU B 2 115 ? 4.182 14.267 -5.816 1.00 11.63 108 LEU L C 1
ATOM 2577 O O . LEU B 2 115 ? 5.341 14.705 -5.972 1.00 9.65 108 LEU L O 1
ATOM 2582 N N . VAL B 2 116 ? 3.235 14.849 -5.070 1.00 7.59 109 VAL L N 1
ATOM 2583 C CA . VAL B 2 116 ? 3.469 16.051 -4.306 1.00 3.69 109 VAL L CA 1
ATOM 2584 C C . VAL B 2 116 ? 3.135 15.756 -2.841 1.00 6.07 109 VAL L C 1
ATOM 2585 O O . VAL B 2 116 ? 2.018 15.311 -2.496 1.00 9.70 109 VAL L O 1
ATOM 2589 N N . THR B 2 117 ? 4.109 16.007 -1.957 1.00 2.00 110 THR L N 1
ATOM 2590 C CA . THR B 2 117 ? 3.802 15.940 -0.565 1.00 2.00 110 THR L CA 1
ATOM 2591 C C . THR B 2 117 ? 3.993 17.270 0.117 1.00 4.05 110 THR L C 1
ATOM 2592 O O . THR B 2 117 ? 5.105 17.751 0.283 1.00 7.30 110 THR L O 1
ATOM 2596 N N . VAL B 2 118 ? 2.852 17.865 0.458 1.00 5.14 111 VAL L N 1
ATOM 2597 C CA . VAL B 2 118 ? 2.770 19.134 1.142 1.00 6.15 111 VAL L CA 1
ATOM 2598 C C . VAL B 2 118 ? 3.023 18.859 2.607 1.00 5.82 111 VAL L C 1
ATOM 2599 O O . VAL B 2 118 ? 2.120 18.285 3.219 1.00 7.88 111 VAL L O 1
ATOM 2603 N N . SER B 2 119 ? 4.195 19.160 3.192 1.00 7.74 112 SER L N 1
ATOM 2604 C CA . SER B 2 119 ? 4.494 18.916 4.613 1.00 5.17 112 SER L CA 1
ATOM 2605 C C . SER B 2 119 ? 5.818 19.532 5.015 1.00 7.92 112 SER L C 1
ATOM 2606 O O . SER B 2 119 ? 6.886 19.607 4.351 1.00 2.86 112 SER L O 1
ATOM 2609 N N . ALA B 2 120 ? 5.673 19.830 6.284 1.00 7.27 113 ALA L N 1
ATOM 2610 C CA . ALA B 2 120 ? 6.747 20.553 6.944 1.00 21.23 113 ALA L CA 1
ATOM 2611 C C . ALA B 2 120 ? 7.628 19.734 7.882 1.00 24.67 113 ALA L C 1
ATOM 2612 O O . ALA B 2 120 ? 8.250 20.323 8.783 1.00 27.69 113 ALA L O 1
ATOM 2614 N N . ALA B 2 121 ? 7.704 18.394 7.743 1.00 21.65 114 ALA L N 1
ATOM 2615 C CA . ALA B 2 121 ? 8.497 17.661 8.698 1.00 13.92 114 ALA L CA 1
ATOM 2616 C C . ALA B 2 121 ? 9.918 17.600 8.214 1.00 15.04 114 ALA L C 1
ATOM 2617 O O . ALA B 2 121 ? 10.158 17.700 7.015 1.00 17.37 114 ALA L O 1
ATOM 2619 N N . LYS B 2 122 ? 10.879 17.471 9.127 1.00 22.30 115 LYS L N 1
ATOM 2620 C CA . LYS B 2 122 ? 12.292 17.377 8.760 1.00 24.71 115 LYS L CA 1
ATOM 2621 C C . LYS B 2 122 ? 12.540 15.928 8.486 1.00 27.44 115 LYS L C 1
ATOM 2622 O O . LYS B 2 122 ? 11.933 15.021 9.076 1.00 22.90 115 LYS L O 1
ATOM 2628 N N . THR B 2 123 ? 13.462 15.765 7.552 1.00 33.63 116 THR L N 1
ATOM 2629 C CA . THR B 2 123 ? 13.926 14.456 7.143 1.00 34.00 116 THR L CA 1
ATOM 2630 C C . THR B 2 123 ? 14.563 13.706 8.306 1.00 32.42 116 THR L C 1
ATOM 2631 O O . THR B 2 123 ? 15.636 14.065 8.788 1.00 36.35 116 THR L O 1
ATOM 2635 N N . THR B 2 124 ? 13.864 12.680 8.773 1.00 27.15 117 THR L N 1
ATOM 2636 C CA . THR B 2 124 ? 14.318 11.903 9.892 1.00 21.51 117 THR L CA 1
ATOM 2637 C C . THR B 2 124 ? 14.579 10.471 9.479 1.00 20.37 117 THR L C 1
ATOM 2638 O O . THR B 2 124 ? 13.818 9.857 8.721 1.00 16.08 117 THR L O 1
ATOM 2642 N N . ALA B 2 125 ? 15.730 9.964 9.908 1.00 20.07 118 ALA L N 1
ATOM 2643 C CA . ALA B 2 125 ? 16.086 8.576 9.673 1.00 20.32 118 ALA L CA 1
ATOM 2644 C C . ALA B 2 125 ? 15.355 7.718 10.714 1.00 21.54 118 ALA L C 1
ATOM 2645 O O . ALA B 2 125 ? 15.090 8.195 11.819 1.00 27.35 118 ALA L O 1
ATOM 2647 N N . PRO B 2 126 ? 14.944 6.493 10.403 1.00 20.85 119 PRO L N 1
ATOM 2648 C CA . PRO B 2 126 ? 14.326 5.617 11.355 1.00 19.93 119 PRO L CA 1
ATOM 2649 C C . PRO B 2 126 ? 15.240 4.983 12.395 1.00 19.42 119 PRO L C 1
ATOM 2650 O O . PRO B 2 126 ? 16.480 4.897 12.304 1.00 20.75 119 PRO L O 1
ATOM 2654 N N . SER B 2 127 ? 14.517 4.522 13.395 1.00 12.40 120 SER L N 1
ATOM 2655 C CA . SER B 2 127 ? 15.033 3.632 14.393 1.00 10.89 120 SER L CA 1
ATOM 2656 C C . SER B 2 127 ? 14.774 2.180 13.923 1.00 11.87 120 SER L C 1
ATOM 2657 O O . SER B 2 127 ? 13.618 1.813 13.634 1.00 10.51 120 SER L O 1
ATOM 2660 N N . VAL B 2 128 ? 15.838 1.369 13.760 1.00 8.37 121 VAL L N 1
ATOM 2661 C CA . VAL B 2 128 ? 15.608 0.009 13.327 1.00 14.73 121 VAL L CA 1
ATOM 2662 C C . VAL B 2 128 ? 15.750 -0.936 14.506 1.00 13.51 121 VAL L C 1
ATOM 2663 O O . VAL B 2 128 ? 16.788 -0.989 15.152 1.00 12.95 121 VAL L O 1
ATOM 2667 N N . TYR B 2 129 ? 14.641 -1.602 14.782 1.00 13.17 122 TYR L N 1
ATOM 2668 C CA . TYR B 2 129 ? 14.497 -2.495 15.894 1.00 15.64 122 TYR L CA 1
ATOM 2669 C C . TYR B 2 129 ? 14.273 -3.903 15.398 1.00 15.65 122 TYR L C 1
ATOM 2670 O O . TYR B 2 129 ? 13.316 -4.205 14.666 1.00 9.06 122 TYR L O 1
ATOM 2679 N N . PRO B 2 130 ? 15.204 -4.782 15.762 1.00 17.79 123 PRO L N 1
ATOM 2680 C CA . PRO B 2 130 ? 15.050 -6.237 15.636 1.00 16.49 123 PRO L CA 1
ATOM 2681 C C . PRO B 2 130 ? 14.087 -6.907 16.619 1.00 18.06 123 PRO L C 1
ATOM 2682 O O . PRO B 2 130 ? 14.254 -6.813 17.842 1.00 17.18 123 PRO L O 1
ATOM 2686 N N . LEU B 2 131 ? 13.073 -7.617 16.114 1.00 17.97 124 LEU L N 1
ATOM 2687 C CA . LEU B 2 131 ? 12.119 -8.263 16.998 1.00 18.15 124 LEU L CA 1
ATOM 2688 C C . LEU B 2 131 ? 12.244 -9.805 16.954 1.00 15.66 124 LEU L C 1
ATOM 2689 O O . LEU B 2 131 ? 11.697 -10.535 16.101 1.00 8.70 124 LEU L O 1
ATOM 2694 N N . ALA B 2 132 ? 13.038 -10.253 17.921 1.00 12.48 125 ALA L N 1
ATOM 2695 C CA . ALA B 2 132 ? 13.243 -11.665 18.226 1.00 16.60 125 ALA L CA 1
ATOM 2696 C C . ALA B 2 132 ? 12.039 -12.217 19.004 1.00 16.29 125 ALA L C 1
ATOM 2697 O O . ALA B 2 132 ? 11.435 -11.472 19.782 1.00 19.17 125 ALA L O 1
ATOM 2699 N N . PRO B 2 133 ? 11.593 -13.463 18.867 1.00 20.71 126 PRO L N 1
ATOM 2700 C CA . PRO B 2 133 ? 10.342 -13.918 19.477 1.00 22.25 126 PRO L CA 1
ATOM 2701 C C . PRO B 2 133 ? 10.521 -14.121 20.983 1.00 23.33 126 PRO L C 1
ATOM 2702 O O . PRO B 2 133 ? 11.657 -14.200 21.466 1.00 16.32 126 PRO L O 1
ATOM 2706 N N . VAL B 2 134 ? 9.414 -14.229 21.738 1.00 24.94 127 VAL L N 1
ATOM 2707 C CA . VAL B 2 134 ? 9.533 -14.345 23.186 1.00 25.77 127 VAL L CA 1
ATOM 2708 C C . VAL B 2 134 ? 10.121 -15.680 23.588 1.00 27.97 127 VAL L C 1
ATOM 2709 O O . VAL B 2 134 ? 11.188 -15.690 24.204 1.00 36.37 127 VAL L O 1
ATOM 2713 N N . GLY B 2 140 ? 8.504 -24.755 16.899 1.00 29.95 135 GLY L N 1
ATOM 2714 C CA . GLY B 2 140 ? 8.001 -25.842 16.073 1.00 27.03 135 GLY L CA 1
ATOM 2715 C C . GLY B 2 140 ? 8.471 -25.704 14.631 1.00 29.01 135 GLY L C 1
ATOM 2716 O O . GLY B 2 140 ? 9.641 -25.599 14.306 1.00 27.33 135 GLY L O 1
ATOM 2717 N N . SER B 2 141 ? 7.567 -25.767 13.682 1.00 33.76 136 SER L N 1
ATOM 2718 C CA . SER B 2 141 ? 7.882 -25.581 12.279 1.00 37.23 136 SER L CA 1
ATOM 2719 C C . SER B 2 141 ? 8.569 -24.238 11.979 1.00 38.85 136 SER L C 1
ATOM 2720 O O . SER B 2 141 ? 9.773 -24.113 11.711 1.00 38.85 136 SER L O 1
ATOM 2723 N N . SER B 2 142 ? 7.757 -23.225 12.192 1.00 39.88 137 SER L N 1
ATOM 2724 C CA . SER B 2 142 ? 8.115 -21.889 11.817 1.00 40.15 137 SER L CA 1
ATOM 2725 C C . SER B 2 142 ? 8.645 -21.162 13.036 1.00 34.93 137 SER L C 1
ATOM 2726 O O . SER B 2 142 ? 8.377 -21.550 14.179 1.00 31.41 137 SER L O 1
ATOM 2729 N N . VAL B 2 143 ? 9.408 -20.132 12.691 1.00 27.26 138 VAL L N 1
ATOM 2730 C CA . VAL B 2 143 ? 9.948 -19.182 13.626 1.00 22.52 138 VAL L CA 1
ATOM 2731 C C . VAL B 2 143 ? 9.788 -17.843 12.887 1.00 23.19 138 VAL L C 1
ATOM 2732 O O . VAL B 2 143 ? 10.372 -17.597 11.805 1.00 13.42 138 VAL L O 1
ATOM 2736 N N . THR B 2 144 ? 8.908 -16.989 13.472 1.00 20.10 139 THR L N 1
ATOM 2737 C CA . THR B 2 144 ? 8.606 -15.704 12.853 1.00 12.03 139 THR L CA 1
ATOM 2738 C C . THR B 2 144 ? 9.437 -14.671 13.564 1.00 5.10 139 THR L C 1
ATOM 2739 O O . THR B 2 144 ? 9.629 -14.730 14.773 1.00 2.00 139 THR L O 1
ATOM 2743 N N . LEU B 2 145 ? 10.025 -13.793 12.795 1.00 8.17 140 LEU L N 1
ATOM 2744 C CA . LEU B 2 145 ? 10.816 -12.715 13.353 1.00 18.90 140 LEU L CA 1
ATOM 2745 C C . LEU B 2 145 ? 10.295 -11.401 12.774 1.00 19.04 140 LEU L C 1
ATOM 2746 O O . LEU B 2 145 ? 9.623 -11.422 11.733 1.00 20.72 140 LEU L O 1
ATOM 2751 N N . GLY B 2 146 ? 10.548 -10.247 13.376 1.00 19.54 141 GLY L N 1
ATOM 2752 C CA . GLY B 2 146 ? 10.041 -9.009 12.825 1.00 18.01 141 GLY L CA 1
ATOM 2753 C C . GLY B 2 146 ? 11.110 -7.948 12.834 1.00 21.25 141 GLY L C 1
ATOM 2754 O O . GLY B 2 146 ? 12.204 -8.141 13.381 1.00 27.17 141 GLY L O 1
ATOM 2755 N N . CYS B 2 147 ? 10.800 -6.806 12.241 1.00 21.37 142 CYS L N 1
ATOM 2756 C CA . CYS B 2 147 ? 11.682 -5.647 12.284 1.00 18.34 142 CYS L CA 1
ATOM 2757 C C . CYS B 2 147 ? 10.758 -4.416 12.302 1.00 14.24 142 CYS L C 1
ATOM 2758 O O . CYS B 2 147 ? 9.805 -4.288 11.522 1.00 15.74 142 CYS L O 1
ATOM 2761 N N . LEU B 2 148 ? 10.986 -3.520 13.239 1.00 5.48 143 LEU L N 1
ATOM 2762 C CA . LEU B 2 148 ? 10.192 -2.335 13.382 1.00 4.31 143 LEU L CA 1
ATOM 2763 C C . LEU B 2 148 ? 11.080 -1.225 12.876 1.00 10.85 143 LEU L C 1
ATOM 2764 O O . LEU B 2 148 ? 12.231 -1.127 13.342 1.00 11.54 143 LEU L O 1
ATOM 2769 N N . VAL B 2 149 ? 10.583 -0.436 11.905 1.00 10.33 144 VAL L N 1
ATOM 2770 C CA . VAL B 2 149 ? 11.307 0.732 11.432 1.00 8.09 144 VAL L CA 1
ATOM 2771 C C . VAL B 2 149 ? 10.391 1.845 11.869 1.00 10.01 144 VAL L C 1
ATOM 2772 O O . VAL B 2 149 ? 9.232 1.893 11.428 1.00 7.98 144 VAL L O 1
ATOM 2776 N N . LYS B 2 150 ? 10.943 2.695 12.759 1.00 9.31 145 LYS L N 1
ATOM 2777 C CA . LYS B 2 150 ? 10.166 3.702 13.458 1.00 6.94 145 LYS L CA 1
ATOM 2778 C C . LYS B 2 150 ? 10.625 5.109 13.366 1.00 3.80 145 LYS L C 1
ATOM 2779 O O . LYS B 2 150 ? 11.816 5.302 13.440 1.00 2.70 145 LYS L O 1
ATOM 2785 N N . GLY B 2 151 ? 9.712 6.064 13.191 1.00 10.67 146 GLY L N 1
ATOM 2786 C CA . GLY B 2 151 ? 9.997 7.498 13.230 1.00 10.30 146 GLY L CA 1
ATOM 2787 C C . GLY B 2 151 ? 10.867 8.073 12.127 1.00 10.64 146 GLY L C 1
ATOM 2788 O O . GLY B 2 151 ? 11.910 8.653 12.414 1.00 9.63 146 GLY L O 1
ATOM 2789 N N . TYR B 2 152 ? 10.426 8.008 10.869 1.00 11.08 147 TYR L N 1
ATOM 2790 C CA . TYR B 2 152 ? 11.223 8.520 9.759 1.00 10.98 147 TYR L CA 1
ATOM 2791 C C . TYR B 2 152 ? 10.435 9.440 8.846 1.00 7.86 147 TYR L C 1
ATOM 2792 O O . TYR B 2 152 ? 9.197 9.394 8.795 1.00 8.49 147 TYR L O 1
ATOM 2801 N N . PHE B 2 153 ? 11.140 10.238 8.060 1.00 2.00 148 PHE L N 1
ATOM 2802 C CA . PHE B 2 153 ? 10.474 11.163 7.187 1.00 4.00 148 PHE L CA 1
ATOM 2803 C C . PHE B 2 153 ? 11.465 11.491 6.096 1.00 8.76 148 PHE L C 1
ATOM 2804 O O . PHE B 2 153 ? 12.646 11.726 6.403 1.00 11.53 148 PHE L O 1
ATOM 2812 N N . PRO B 2 154 ? 11.091 11.526 4.819 1.00 7.40 149 PRO L N 1
ATOM 2813 C CA . PRO B 2 154 ? 9.804 11.093 4.298 1.00 8.64 149 PRO L CA 1
ATOM 2814 C C . PRO B 2 154 ? 9.809 9.613 3.908 1.00 11.71 149 PRO L C 1
ATOM 2815 O O . PRO B 2 154 ? 10.754 8.888 4.277 1.00 12.62 149 PRO L O 1
ATOM 2819 N N . GLU B 2 155 ? 8.767 9.153 3.190 1.00 8.96 150 GLU L N 1
ATOM 2820 C CA . GLU B 2 155 ? 8.855 7.856 2.512 1.00 10.20 150 GLU L CA 1
ATOM 2821 C C . GLU B 2 155 ? 9.851 7.873 1.339 1.00 13.06 150 GLU L C 1
ATOM 2822 O O . GLU B 2 155 ? 10.167 8.966 0.853 1.00 13.34 150 GLU L O 1
ATOM 2828 N N . PRO B 2 156 ? 10.388 6.743 0.829 1.00 15.15 151 PRO L N 1
ATOM 2829 C CA . PRO B 2 156 ? 10.349 5.425 1.446 1.00 10.75 151 PRO L CA 1
ATOM 2830 C C . PRO B 2 156 ? 11.603 5.089 2.234 1.00 11.67 151 PRO L C 1
ATOM 2831 O O . PRO B 2 156 ? 12.593 5.838 2.310 1.00 12.59 151 PRO L O 1
ATOM 2835 N N . VAL B 2 157 ? 11.454 3.947 2.876 1.00 12.77 152 VAL L N 1
ATOM 2836 C CA . VAL B 2 157 ? 12.592 3.211 3.385 1.00 15.88 152 VAL L CA 1
ATOM 2837 C C . VAL B 2 157 ? 12.388 1.976 2.524 1.00 23.37 152 VAL L C 1
ATOM 2838 O O . VAL B 2 157 ? 11.271 1.713 2.043 1.00 28.34 152 VAL L O 1
ATOM 2842 N N . THR B 2 158 ? 13.439 1.181 2.357 1.00 29.83 153 THR L N 1
ATOM 2843 C CA . THR B 2 158 ? 13.345 -0.086 1.654 1.00 28.29 153 THR L CA 1
ATOM 2844 C C . THR B 2 158 ? 13.866 -1.088 2.676 1.00 27.13 153 THR L C 1
ATOM 2845 O O . THR B 2 158 ? 14.988 -0.900 3.175 1.00 30.22 153 THR L O 1
ATOM 2849 N N . LEU B 2 159 ? 13.085 -2.104 3.040 1.00 24.22 154 LEU L N 1
ATOM 2850 C CA . LEU B 2 159 ? 13.520 -3.036 4.069 1.00 22.78 154 LEU L CA 1
ATOM 2851 C C . LEU B 2 159 ? 13.756 -4.404 3.454 1.00 22.25 154 LEU L C 1
ATOM 2852 O O . LEU B 2 159 ? 12.813 -4.848 2.811 1.00 23.22 154 LEU L O 1
ATOM 2857 N N . THR B 2 160 ? 14.933 -5.072 3.563 1.00 25.06 156 THR L N 1
ATOM 2858 C CA . THR B 2 160 ? 15.171 -6.421 3.021 1.00 22.92 156 THR L CA 1
ATOM 2859 C C . THR B 2 160 ? 15.738 -7.334 4.108 1.00 27.52 156 THR L C 1
ATOM 2860 O O . THR B 2 160 ? 16.399 -6.848 5.040 1.00 27.20 156 THR L O 1
ATOM 2864 N N . TRP B 2 161 ? 15.483 -8.645 4.028 1.00 28.99 157 TRP L N 1
ATOM 2865 C CA . TRP B 2 161 ? 15.957 -9.580 5.026 1.00 28.29 157 TRP L CA 1
ATOM 2866 C C . TRP B 2 161 ? 16.991 -10.357 4.285 1.00 29.74 157 TRP L C 1
ATOM 2867 O O . TRP B 2 161 ? 16.786 -10.919 3.201 1.00 30.07 157 TRP L O 1
ATOM 2878 N N . ASN B 2 162 ? 18.161 -10.211 4.880 1.00 33.14 162 ASN L N 1
ATOM 2879 C CA . ASN B 2 162 ? 19.420 -10.756 4.379 1.00 34.14 162 ASN L CA 1
ATOM 2880 C C . ASN B 2 162 ? 19.609 -10.457 2.885 1.00 30.33 162 ASN L C 1
ATOM 2881 O O . ASN B 2 162 ? 19.599 -11.330 2.013 1.00 27.05 162 ASN L O 1
ATOM 2886 N N . SER B 2 163 ? 19.599 -9.158 2.606 1.00 24.60 163 SER L N 1
ATOM 2887 C CA . SER B 2 163 ? 19.829 -8.590 1.308 1.00 27.45 163 SER L CA 1
ATOM 2888 C C . SER B 2 163 ? 19.129 -9.260 0.129 1.00 30.05 163 SER L C 1
ATOM 2889 O O . SER B 2 163 ? 19.706 -9.608 -0.904 1.00 31.15 163 SER L O 1
ATOM 2892 N N . GLY B 2 164 ? 17.843 -9.546 0.295 1.00 33.24 164 GLY L N 1
ATOM 2893 C CA . GLY B 2 164 ? 17.060 -10.032 -0.832 1.00 35.65 164 GLY L CA 1
ATOM 2894 C C . GLY B 2 164 ? 17.278 -11.496 -1.142 1.00 37.44 164 GLY L C 1
ATOM 2895 O O . GLY B 2 164 ? 16.790 -11.987 -2.168 1.00 42.21 164 GLY L O 1
ATOM 2896 N N . SER B 2 165 ? 18.021 -12.164 -0.257 1.00 36.72 165 SER L N 1
ATOM 2897 C CA . SER B 2 165 ? 18.267 -13.592 -0.341 1.00 34.88 165 SER L CA 1
ATOM 2898 C C . SER B 2 165 ? 17.101 -14.283 0.365 1.00 30.55 165 SER L C 1
ATOM 2899 O O . SER B 2 165 ? 16.550 -15.306 -0.079 1.00 22.00 165 SER L O 1
ATOM 2902 N N . LEU B 2 166 ? 16.688 -13.681 1.487 1.00 28.33 166 LEU L N 1
ATOM 2903 C CA . LEU B 2 166 ? 15.538 -14.205 2.176 1.00 26.47 166 LEU L CA 1
ATOM 2904 C C . LEU B 2 166 ? 14.470 -13.358 1.548 1.00 26.50 166 LEU L C 1
ATOM 2905 O O . LEU B 2 166 ? 14.552 -12.125 1.593 1.00 29.39 166 LEU L O 1
ATOM 2910 N N . SER B 2 167 ? 13.565 -14.094 0.920 1.00 23.07 167 SER L N 1
ATOM 2911 C CA . SER B 2 167 ? 12.528 -13.482 0.154 1.00 26.21 167 SER L CA 1
ATOM 2912 C C . SER B 2 167 ? 11.345 -14.409 0.013 1.00 27.68 167 SER L C 1
ATOM 2913 O O . SER B 2 167 ? 10.639 -14.398 -0.995 1.00 25.14 167 SER L O 1
ATOM 2916 N N . SER B 2 168 ? 11.087 -15.255 0.998 1.00 28.56 168 SER L N 1
ATOM 2917 C CA . SER B 2 168 ? 9.920 -16.128 0.966 1.00 31.91 168 SER L CA 1
ATOM 2918 C C . SER B 2 168 ? 9.394 -16.029 2.384 1.00 32.68 168 SER L C 1
ATOM 2919 O O . SER B 2 168 ? 10.174 -15.966 3.350 1.00 33.82 168 SER L O 1
ATOM 2922 N N . GLY B 2 169 ? 8.070 -15.927 2.468 1.00 28.29 169 GLY L N 1
ATOM 2923 C CA . GLY B 2 169 ? 7.431 -15.767 3.765 1.00 28.47 169 GLY L CA 1
ATOM 2924 C C . GLY B 2 169 ? 7.781 -14.458 4.480 1.00 22.59 169 GLY L C 1
ATOM 2925 O O . GLY B 2 169 ? 7.809 -14.411 5.717 1.00 21.50 169 GLY L O 1
ATOM 2926 N N . VAL B 2 170 ? 7.989 -13.395 3.687 1.00 17.80 171 VAL L N 1
ATOM 2927 C CA . VAL B 2 170 ? 8.366 -12.096 4.219 1.00 15.07 171 VAL L CA 1
ATOM 2928 C C . VAL B 2 170 ? 7.090 -11.291 4.079 1.00 17.79 171 VAL L C 1
ATOM 2929 O O . VAL B 2 170 ? 6.316 -11.536 3.138 1.00 20.60 171 VAL L O 1
ATOM 2933 N N . HIS B 2 171 ? 6.815 -10.410 5.051 1.00 14.34 172 HIS L N 1
ATOM 2934 C CA . HIS B 2 171 ? 5.646 -9.547 5.059 1.00 12.66 172 HIS L CA 1
ATOM 2935 C C . HIS B 2 171 ? 6.061 -8.146 5.402 1.00 12.18 172 HIS L C 1
ATOM 2936 O O . HIS B 2 171 ? 6.529 -7.975 6.531 1.00 5.66 172 HIS L O 1
ATOM 2943 N N . THR B 2 172 ? 5.997 -7.217 4.426 1.00 14.35 173 THR L N 1
ATOM 2944 C CA . THR B 2 172 ? 6.270 -5.823 4.724 1.00 20.80 173 THR L CA 1
ATOM 2945 C C . THR B 2 172 ? 4.919 -5.086 4.642 1.00 24.35 173 THR L C 1
ATOM 2946 O O . THR B 2 172 ? 4.153 -5.235 3.676 1.00 26.71 173 THR L O 1
ATOM 2950 N N . PHE B 2 173 ? 4.589 -4.423 5.768 1.00 20.31 174 PHE L N 1
ATOM 2951 C CA . PHE B 2 173 ? 3.296 -3.805 5.951 1.00 11.70 174 PHE L CA 1
ATOM 2952 C C . PHE B 2 173 ? 3.375 -2.379 5.483 1.00 10.89 174 PHE L C 1
ATOM 2953 O O . PHE B 2 173 ? 4.448 -1.764 5.570 1.00 14.95 174 PHE L O 1
ATOM 2961 N N . PRO B 2 174 ? 2.276 -1.850 4.934 1.00 6.57 175 PRO L N 1
ATOM 2962 C CA . PRO B 2 174 ? 2.166 -0.462 4.471 1.00 3.70 175 PRO L CA 1
ATOM 2963 C C . PRO B 2 174 ? 2.451 0.540 5.600 1.00 5.07 175 PRO L C 1
ATOM 2964 O O . PRO B 2 174 ? 1.929 0.348 6.712 1.00 8.62 175 PRO L O 1
ATOM 2968 N N . ALA B 2 175 ? 3.259 1.585 5.346 1.00 2.73 176 ALA L N 1
ATOM 2969 C CA . ALA B 2 175 ? 3.646 2.520 6.394 1.00 7.08 176 ALA L CA 1
ATOM 2970 C C . ALA B 2 175 ? 2.542 3.524 6.864 1.00 7.49 176 ALA L C 1
ATOM 2971 O O . ALA B 2 175 ? 1.745 3.975 6.034 1.00 8.74 176 ALA L O 1
ATOM 2973 N N . VAL B 2 176 ? 2.364 3.864 8.158 1.00 8.13 177 VAL L N 1
ATOM 2974 C CA . VAL B 2 176 ? 1.345 4.808 8.609 1.00 11.51 177 VAL L CA 1
ATOM 2975 C C . VAL B 2 176 ? 2.018 6.045 9.187 1.00 16.69 177 VAL L C 1
ATOM 2976 O O . VAL B 2 176 ? 3.113 5.994 9.776 1.00 24.23 177 VAL L O 1
ATOM 2980 N N . LEU B 2 177 ? 1.367 7.183 8.912 1.00 16.96 178 LEU L N 1
ATOM 2981 C CA . LEU B 2 177 ? 1.823 8.493 9.349 1.00 11.00 178 LEU L CA 1
ATOM 2982 C C . LEU B 2 177 ? 1.218 8.862 10.693 1.00 10.37 178 LEU L C 1
ATOM 2983 O O . LEU B 2 177 ? 0.005 8.837 10.904 1.00 2.00 178 LEU L O 1
ATOM 2988 N N . GLN B 2 178 ? 2.201 8.980 11.593 1.00 19.05 179 GLN L N 1
ATOM 2989 C CA . GLN B 2 178 ? 2.120 9.437 12.988 1.00 29.08 179 GLN L CA 1
ATOM 2990 C C . GLN B 2 178 ? 2.136 10.956 12.975 1.00 24.88 179 GLN L C 1
ATOM 2991 O O . GLN B 2 178 ? 2.000 11.558 11.928 1.00 33.80 179 GLN L O 1
ATOM 2997 N N . SER B 2 179 ? 2.356 11.676 14.064 1.00 20.39 180 SER L N 1
ATOM 2998 C CA . SER B 2 179 ? 2.470 13.112 14.052 1.00 17.79 180 SER L CA 1
ATOM 2999 C C . SER B 2 179 ? 3.741 13.458 13.283 1.00 19.12 180 SER L C 1
ATOM 3000 O O . SER B 2 179 ? 4.868 13.447 13.777 1.00 15.82 180 SER L O 1
ATOM 3003 N N . ASP B 2 180 ? 3.444 13.595 11.982 1.00 21.47 183 ASP L N 1
ATOM 3004 C CA . ASP B 2 180 ? 4.320 13.914 10.869 1.00 22.15 183 ASP L CA 1
ATOM 3005 C C . ASP B 2 180 ? 5.468 12.949 10.564 1.00 22.57 183 ASP L C 1
ATOM 3006 O O . ASP B 2 180 ? 6.196 13.131 9.583 1.00 24.39 183 ASP L O 1
ATOM 3011 N N . LEU B 2 181 ? 5.492 11.839 11.320 1.00 19.83 184 LEU L N 1
ATOM 3012 C CA . LEU B 2 181 ? 6.511 10.816 11.289 1.00 9.07 184 LEU L CA 1
ATOM 3013 C C . LEU B 2 181 ? 5.904 9.512 10.846 1.00 12.19 184 LEU L C 1
ATOM 3014 O O . LEU B 2 181 ? 4.723 9.289 11.095 1.00 4.72 184 LEU L O 1
ATOM 3019 N N . TYR B 2 182 ? 6.655 8.620 10.204 1.00 16.76 185 TYR L N 1
ATOM 3020 C CA . TYR B 2 182 ? 6.136 7.313 9.821 1.00 18.78 185 TYR L CA 1
ATOM 3021 C C . TYR B 2 182 ? 6.644 6.175 10.684 1.00 22.56 185 TYR L C 1
ATOM 3022 O O . TYR B 2 182 ? 7.661 6.267 11.394 1.00 24.37 185 TYR L O 1
ATOM 3031 N N . THR B 2 183 ? 5.956 5.057 10.508 1.00 19.11 186 THR L N 1
ATOM 3032 C CA . THR B 2 183 ? 6.315 3.819 11.140 1.00 17.08 186 THR L CA 1
ATOM 3033 C C . THR B 2 183 ? 5.726 2.730 10.239 1.00 18.05 186 THR L C 1
ATOM 3034 O O . THR B 2 183 ? 4.634 2.914 9.660 1.00 11.06 186 THR L O 1
ATOM 3038 N N . LEU B 2 184 ? 6.562 1.669 10.076 1.00 18.92 187 LEU L N 1
ATOM 3039 C CA . LEU B 2 184 ? 6.360 0.461 9.273 1.00 16.64 187 LEU L CA 1
ATOM 3040 C C . LEU B 2 184 ? 7.041 -0.765 9.936 1.00 16.31 187 LEU L C 1
ATOM 3041 O O . LEU B 2 184 ? 8.018 -0.644 10.707 1.00 13.35 187 LEU L O 1
ATOM 3046 N N . SER B 2 185 ? 6.566 -1.994 9.705 1.00 13.68 188 SER L N 1
ATOM 3047 C CA . SER B 2 185 ? 7.176 -3.197 10.275 1.00 16.20 188 SER L CA 1
ATOM 3048 C C . SER B 2 185 ? 7.163 -4.344 9.278 1.00 13.65 188 SER L C 1
ATOM 3049 O O . SER B 2 185 ? 6.425 -4.258 8.269 1.00 14.43 188 SER L O 1
ATOM 3052 N N . SER B 2 186 ? 7.952 -5.390 9.530 1.00 11.74 189 SER L N 1
ATOM 3053 C CA . SER B 2 186 ? 7.906 -6.550 8.654 1.00 16.78 189 SER L CA 1
ATOM 3054 C C . SER B 2 186 ? 8.106 -7.870 9.377 1.00 16.05 189 SER L C 1
ATOM 3055 O O . SER B 2 186 ? 8.853 -7.890 10.371 1.00 13.10 189 SER L O 1
ATOM 3058 N N . SER B 2 187 ? 7.522 -8.961 8.877 1.00 10.62 190 SER L N 1
ATOM 3059 C CA . SER B 2 187 ? 7.690 -10.256 9.483 1.00 10.38 190 SER L CA 1
ATOM 3060 C C . SER B 2 187 ? 8.292 -11.281 8.533 1.00 16.60 190 SER L C 1
ATOM 3061 O O . SER B 2 187 ? 7.843 -11.343 7.385 1.00 25.11 190 SER L O 1
ATOM 3064 N N . VAL B 2 188 ? 9.253 -12.106 8.902 1.00 16.64 191 VAL L N 1
ATOM 3065 C CA . VAL B 2 188 ? 9.679 -13.164 8.037 1.00 17.82 191 VAL L CA 1
ATOM 3066 C C . VAL B 2 188 ? 9.447 -14.453 8.817 1.00 20.68 191 VAL L C 1
ATOM 3067 O O . VAL B 2 188 ? 9.532 -14.448 10.059 1.00 18.82 191 VAL L O 1
ATOM 3071 N N . THR B 2 189 ? 9.064 -15.543 8.139 1.00 23.27 192 THR L N 1
ATOM 3072 C CA . THR B 2 189 ? 8.924 -16.847 8.779 1.00 24.18 192 THR L CA 1
ATOM 3073 C C . THR B 2 189 ? 9.945 -17.795 8.184 1.00 22.07 192 THR L C 1
ATOM 3074 O O . THR B 2 189 ? 9.976 -18.128 6.997 1.00 25.74 192 THR L O 1
ATOM 3078 N N . VAL B 2 190 ? 10.815 -18.190 9.047 1.00 21.15 193 VAL L N 1
ATOM 3079 C CA . VAL B 2 190 ? 11.886 -19.103 8.785 1.00 21.88 193 VAL L CA 1
ATOM 3080 C C . VAL B 2 190 ? 11.466 -20.445 9.445 1.00 31.21 193 VAL L C 1
ATOM 3081 O O . VAL B 2 190 ? 10.323 -20.572 9.945 1.00 34.35 193 VAL L O 1
ATOM 3085 N N . THR B 2 191 ? 12.324 -21.483 9.459 1.00 34.62 194 THR L N 1
ATOM 3086 C CA . THR B 2 191 ? 12.020 -22.704 10.211 1.00 30.66 194 THR L CA 1
ATOM 3087 C C . THR B 2 191 ? 12.990 -22.852 11.380 1.00 29.92 194 THR L C 1
ATOM 3088 O O . THR B 2 191 ? 14.032 -22.171 11.439 1.00 30.39 194 THR L O 1
ATOM 3092 N N . SER B 2 192 ? 12.618 -23.701 12.330 1.00 28.71 195 SER L N 1
ATOM 3093 C CA . SER B 2 192 ? 13.424 -23.974 13.509 1.00 26.41 195 SER L CA 1
ATOM 3094 C C . SER B 2 192 ? 14.910 -24.255 13.349 1.00 28.05 195 SER L C 1
ATOM 3095 O O . SER B 2 192 ? 15.740 -24.050 14.233 1.00 27.64 195 SER L O 1
ATOM 3098 N N . SER B 2 193 ? 15.181 -24.896 12.226 1.00 33.65 196 SER L N 1
ATOM 3099 C CA . SER B 2 193 ? 16.531 -25.256 11.837 1.00 36.86 196 SER L CA 1
ATOM 3100 C C . SER B 2 193 ? 17.251 -24.052 11.256 1.00 38.73 196 SER L C 1
ATOM 3101 O O . SER B 2 193 ? 18.472 -23.902 11.392 1.00 43.01 196 SER L O 1
ATOM 3104 N N . THR B 2 194 ? 16.510 -23.183 10.565 1.00 35.62 198 THR L N 1
ATOM 3105 C CA . THR B 2 194 ? 17.154 -22.033 9.978 1.00 32.31 198 THR L CA 1
ATOM 3106 C C . THR B 2 194 ? 17.748 -21.159 11.067 1.00 31.00 198 THR L C 1
ATOM 3107 O O . THR B 2 194 ? 18.960 -21.010 11.072 1.00 22.63 198 THR L O 1
ATOM 3111 N N . TRP B 2 195 ? 16.970 -20.660 12.034 1.00 30.49 199 TRP L N 1
ATOM 3112 C CA . TRP B 2 195 ? 17.539 -19.724 12.971 1.00 29.91 199 TRP L CA 1
ATOM 3113 C C . TRP B 2 195 ? 17.603 -20.472 14.300 1.00 39.33 199 TRP L C 1
ATOM 3114 O O . TRP B 2 195 ? 16.593 -21.079 14.686 1.00 38.96 199 TRP L O 1
ATOM 3125 N N . PRO B 2 196 ? 18.687 -20.417 15.093 1.00 46.01 200 PRO L N 1
ATOM 3126 C CA . PRO B 2 196 ? 19.790 -19.468 14.984 1.00 48.05 200 PRO L CA 1
ATOM 3127 C C . PRO B 2 196 ? 20.927 -19.913 14.120 1.00 51.63 200 PRO L C 1
ATOM 3128 O O . PRO B 2 196 ? 21.797 -19.088 13.843 1.00 52.27 200 PRO L O 1
ATOM 3132 N N . SER B 2 197 ? 20.879 -21.144 13.625 1.00 57.87 202 SER L N 1
ATOM 3133 C CA . SER B 2 197 ? 21.950 -21.687 12.797 1.00 61.76 202 SER L CA 1
ATOM 3134 C C . SER B 2 197 ? 22.287 -20.879 11.547 1.00 62.40 202 SER L C 1
ATOM 3135 O O . SER B 2 197 ? 23.380 -20.983 10.999 1.00 64.49 202 SER L O 1
ATOM 3138 N N . GLN B 2 198 ? 21.344 -20.064 11.095 1.00 62.92 203 GLN L N 1
ATOM 3139 C CA . GLN B 2 198 ? 21.497 -19.157 9.977 1.00 61.53 203 GLN L CA 1
ATOM 3140 C C . GLN B 2 198 ? 20.947 -17.869 10.544 1.00 58.16 203 GLN L C 1
ATOM 3141 O O . GLN B 2 198 ? 19.883 -17.808 11.165 1.00 57.85 203 GLN L O 1
ATOM 3147 N N . SER B 2 199 ? 21.777 -16.854 10.391 1.00 54.84 204 SER L N 1
ATOM 3148 C CA . SER B 2 199 ? 21.523 -15.534 10.897 1.00 48.93 204 SER L CA 1
ATOM 3149 C C . SER B 2 199 ? 20.576 -14.832 9.968 1.00 43.68 204 SER L C 1
ATOM 3150 O O . SER B 2 199 ? 20.698 -14.904 8.743 1.00 43.50 204 SER L O 1
ATOM 3153 N N . ILE B 2 200 ? 19.584 -14.192 10.556 1.00 36.46 205 ILE L N 1
ATOM 3154 C CA . ILE B 2 200 ? 18.669 -13.417 9.763 1.00 24.82 205 ILE L CA 1
ATOM 3155 C C . ILE B 2 200 ? 19.033 -11.974 10.182 1.00 20.24 205 ILE L C 1
ATOM 3156 O O . ILE B 2 200 ? 19.331 -11.718 11.346 1.00 15.22 205 ILE L O 1
ATOM 3161 N N . THR B 2 201 ? 19.170 -11.059 9.229 1.00 21.64 206 THR L N 1
ATOM 3162 C CA . THR B 2 201 ? 19.488 -9.651 9.434 1.00 22.31 206 THR L CA 1
ATOM 3163 C C . THR B 2 201 ? 18.524 -8.761 8.609 1.00 25.87 206 THR L C 1
ATOM 3164 O O . THR B 2 201 ? 18.270 -9.066 7.429 1.00 23.70 206 THR L O 1
ATOM 3168 N N . CYS B 2 202 ? 17.929 -7.716 9.214 1.00 21.56 208 CYS L N 1
ATOM 3169 C CA . CYS B 2 202 ? 17.042 -6.804 8.498 1.00 25.41 208 CYS L CA 1
ATOM 3170 C C . CYS B 2 202 ? 17.867 -5.670 7.928 1.00 31.02 208 CYS L C 1
ATOM 3171 O O . CYS B 2 202 ? 18.774 -5.196 8.627 1.00 36.56 208 CYS L O 1
ATOM 3174 N N . ASN B 2 203 ? 17.642 -5.175 6.705 1.00 33.55 209 ASN L N 1
ATOM 3175 C CA . ASN B 2 203 ? 18.465 -4.099 6.121 1.00 30.58 209 ASN L CA 1
ATOM 3176 C C . ASN B 2 203 ? 17.562 -2.946 5.803 1.00 28.30 209 ASN L C 1
ATOM 3177 O O . ASN B 2 203 ? 16.581 -3.142 5.078 1.00 26.45 209 ASN L O 1
ATOM 3182 N N . VAL B 2 204 ? 17.845 -1.772 6.355 1.00 27.60 210 VAL L N 1
ATOM 3183 C CA . VAL B 2 204 ? 16.930 -0.640 6.220 1.00 27.58 210 VAL L CA 1
ATOM 3184 C C . VAL B 2 204 ? 17.664 0.592 5.745 1.00 26.23 210 VAL L C 1
ATOM 3185 O O . VAL B 2 204 ? 18.492 1.184 6.438 1.00 26.81 210 VAL L O 1
ATOM 3189 N N . ALA B 2 205 ? 17.370 0.989 4.528 1.00 26.62 211 ALA L N 1
ATOM 3190 C CA . ALA B 2 205 ? 17.979 2.179 4.022 1.00 22.54 211 ALA L CA 1
ATOM 3191 C C . ALA B 2 205 ? 16.849 3.153 3.850 1.00 22.99 211 ALA L C 1
ATOM 3192 O O . ALA B 2 205 ? 15.726 2.804 3.469 1.00 18.24 211 ALA L O 1
ATOM 3194 N N . HIS B 2 206 ? 17.206 4.366 4.239 1.00 25.06 212 HIS L N 1
ATOM 3195 C CA . HIS B 2 206 ? 16.382 5.545 4.124 1.00 23.29 212 HIS L CA 1
ATOM 3196 C C . HIS B 2 206 ? 17.292 6.400 3.238 1.00 24.10 212 HIS L C 1
ATOM 3197 O O . HIS B 2 206 ? 18.148 7.146 3.740 1.00 26.34 212 HIS L O 1
ATOM 3204 N N . PRO B 2 207 ? 17.128 6.351 1.915 1.00 23.87 213 PRO L N 1
ATOM 3205 C CA . PRO B 2 207 ? 17.834 7.218 0.959 1.00 22.42 213 PRO L CA 1
ATOM 3206 C C . PRO B 2 207 ? 17.949 8.694 1.339 1.00 20.43 213 PRO L C 1
ATOM 3207 O O . PRO B 2 207 ? 19.029 9.270 1.356 1.00 19.25 213 PRO L O 1
ATOM 3211 N N . ALA B 2 208 ? 16.785 9.280 1.671 1.00 20.14 214 ALA L N 1
ATOM 3212 C CA . ALA B 2 208 ? 16.608 10.652 2.118 1.00 16.34 214 ALA L CA 1
ATOM 3213 C C . ALA B 2 208 ? 17.536 11.134 3.246 1.00 14.78 214 ALA L C 1
ATOM 3214 O O . ALA B 2 208 ? 18.027 12.265 3.247 1.00 10.36 214 ALA L O 1
ATOM 3216 N N . SER B 2 209 ? 17.822 10.294 4.228 1.00 16.38 215 SER L N 1
ATOM 3217 C CA . SER B 2 209 ? 18.784 10.682 5.235 1.00 21.62 215 SER L CA 1
ATOM 3218 C C . SER B 2 209 ? 20.082 9.923 5.017 1.00 25.83 215 SER L C 1
ATOM 3219 O O . SER B 2 209 ? 20.879 9.796 5.947 1.00 27.78 215 SER L O 1
ATOM 3222 N N . SER B 2 210 ? 20.265 9.340 3.826 1.00 32.31 216 SER L N 1
ATOM 3223 C CA . SER B 2 210 ? 21.414 8.521 3.453 1.00 39.41 216 SER L CA 1
ATOM 3224 C C . SER B 2 210 ? 21.792 7.521 4.547 1.00 42.73 216 SER L C 1
ATOM 3225 O O . SER B 2 210 ? 22.928 7.369 5.019 1.00 46.65 216 SER L O 1
ATOM 3228 N N . THR B 2 211 ? 20.723 6.883 5.009 1.00 41.87 217 THR L N 1
ATOM 3229 C CA . THR B 2 211 ? 20.810 5.928 6.084 1.00 39.89 217 THR L CA 1
ATOM 3230 C C . THR B 2 211 ? 20.740 4.561 5.439 1.00 36.70 217 THR L C 1
ATOM 3231 O O . THR B 2 211 ? 20.082 4.409 4.408 1.00 38.08 217 THR L O 1
ATOM 3235 N N . LYS B 2 212 ? 21.464 3.604 6.006 1.00 32.69 218 LYS L N 1
ATOM 3236 C CA . LYS B 2 212 ? 21.383 2.220 5.613 1.00 28.16 218 LYS L CA 1
ATOM 3237 C C . LYS B 2 212 ? 21.773 1.550 6.930 1.00 28.06 218 LYS L C 1
ATOM 3238 O O . LYS B 2 212 ? 22.934 1.696 7.333 1.00 26.57 218 LYS L O 1
ATOM 3244 N N . VAL B 2 213 ? 20.882 0.917 7.704 1.00 26.72 219 VAL L N 1
ATOM 3245 C CA . VAL B 2 213 ? 21.230 0.233 8.947 1.00 27.79 219 VAL L CA 1
ATOM 3246 C C . VAL B 2 213 ? 21.007 -1.258 8.695 1.00 30.38 219 VAL L C 1
ATOM 3247 O O . VAL B 2 213 ? 20.151 -1.644 7.886 1.00 32.45 219 VAL L O 1
ATOM 3251 N N . ASP B 2 214 ? 21.797 -2.141 9.325 1.00 33.47 220 ASP L N 1
ATOM 3252 C CA . ASP B 2 214 ? 21.666 -3.586 9.138 1.00 33.24 220 ASP L CA 1
ATOM 3253 C C . ASP B 2 214 ? 21.474 -4.301 10.479 1.00 30.76 220 ASP L C 1
ATOM 3254 O O . ASP B 2 214 ? 22.438 -4.426 11.233 1.00 28.43 220 ASP L O 1
ATOM 3259 N N . LYS B 2 215 ? 20.249 -4.737 10.837 1.00 31.58 221 LYS L N 1
ATOM 3260 C CA . LYS B 2 215 ? 19.937 -5.361 12.142 1.00 33.27 221 LYS L CA 1
ATOM 3261 C C . LYS B 2 215 ? 19.844 -6.878 12.316 1.00 29.40 221 LYS L C 1
ATOM 3262 O O . LYS B 2 215 ? 18.842 -7.519 11.955 1.00 29.72 221 LYS L O 1
ATOM 3268 N N . LYS B 2 216 ? 20.957 -7.409 12.858 1.00 24.63 222 LYS L N 1
ATOM 3269 C CA . LYS B 2 216 ? 21.144 -8.808 13.174 1.00 23.43 222 LYS L CA 1
ATOM 3270 C C . LYS B 2 216 ? 20.173 -9.150 14.278 1.00 23.71 222 LYS L C 1
ATOM 3271 O O . LYS B 2 216 ? 20.381 -8.745 15.430 1.00 29.75 222 LYS L O 1
ATOM 3277 N N . ILE B 2 217 ? 19.090 -9.848 13.981 1.00 18.31 223 ILE L N 1
ATOM 3278 C CA . ILE B 2 217 ? 18.145 -10.135 15.047 1.00 21.50 223 ILE L CA 1
ATOM 3279 C C . ILE B 2 217 ? 18.600 -11.369 15.864 1.00 24.94 223 ILE L C 1
ATOM 3280 O O . ILE B 2 217 ? 18.585 -12.522 15.442 1.00 24.68 223 ILE L O 1
ATOM 3285 N N . GLU B 2 218 ? 19.182 -11.110 17.034 1.00 30.10 226 GLU L N 1
ATOM 3286 C CA . GLU B 2 218 ? 19.691 -12.168 17.917 1.00 34.60 226 GLU L CA 1
ATOM 3287 C C . GLU B 2 218 ? 18.629 -12.844 18.773 1.00 36.27 226 GLU L C 1
ATOM 3288 O O . GLU B 2 218 ? 17.590 -12.208 18.964 1.00 41.92 226 GLU L O 1
ATOM 3294 N N . PRO B 2 219 ? 18.780 -14.092 19.249 1.00 38.68 227 PRO L N 1
ATOM 3295 C CA . PRO B 2 219 ? 17.888 -14.701 20.252 1.00 37.98 227 PRO L CA 1
ATOM 3296 C C . PRO B 2 219 ? 18.122 -14.218 21.680 1.00 35.87 227 PRO L C 1
ATOM 3297 O O . PRO B 2 219 ? 19.273 -13.936 22.015 1.00 33.55 227 PRO L O 1
ATOM 3301 N N . ARG B 2 220 ? 17.160 -14.137 22.445 1.00 38.90 228 ARG L N 1
ATOM 3302 N N . TYR C 3 1 ? -9.071 28.108 -33.575 1.00 47.84 100 TYR P N 1
ATOM 3303 C CA . TYR C 3 1 ? -10.449 28.031 -33.136 1.00 42.56 100 TYR P CA 1
ATOM 3304 C C . TYR C 3 1 ? -10.213 27.510 -31.719 1.00 34.68 100 TYR P C 1
ATOM 3305 O O . TYR C 3 1 ? -9.218 26.823 -31.507 1.00 33.22 100 TYR P O 1
ATOM 3314 N N . ASP C 3 2 ? -11.004 27.886 -30.724 1.00 31.56 101 ASP P N 1
ATOM 3315 C CA . ASP C 3 2 ? -10.788 27.517 -29.333 1.00 19.11 101 ASP P CA 1
ATOM 3316 C C . ASP C 3 2 ? -12.137 27.242 -28.769 1.00 8.07 101 ASP P C 1
ATOM 3317 O O . ASP C 3 2 ? -12.946 28.148 -28.674 1.00 8.38 101 ASP P O 1
ATOM 3322 N N . VAL C 3 3 ? -12.344 26.021 -28.364 1.00 5.00 102 VAL P N 1
ATOM 3323 C CA . VAL C 3 3 ? -13.673 25.625 -27.949 1.00 7.43 102 VAL P CA 1
ATOM 3324 C C . VAL C 3 3 ? -13.859 25.429 -26.442 1.00 7.26 102 VAL P C 1
ATOM 3325 O O . VAL C 3 3 ? -12.896 25.182 -25.708 1.00 9.45 102 VAL P O 1
ATOM 3329 N N . PRO C 3 4 ? -15.061 25.650 -25.921 1.00 5.86 103 PRO P N 1
ATOM 3330 C CA . PRO C 3 4 ? -15.420 25.333 -24.545 1.00 10.63 103 PRO P CA 1
ATOM 3331 C C . PRO C 3 4 ? -15.349 23.843 -24.223 1.00 8.33 103 PRO P C 1
ATOM 3332 O O . PRO C 3 4 ? -15.461 23.015 -25.125 1.00 14.27 103 PRO P O 1
ATOM 3336 N N . ASP C 3 5 ? -15.232 23.426 -22.975 1.00 2.00 104 ASP P N 1
ATOM 3337 C CA . ASP C 3 5 ? -15.261 22.003 -22.692 1.00 3.99 104 ASP P CA 1
ATOM 3338 C C . ASP C 3 5 ? -16.689 21.500 -22.796 1.00 8.11 104 ASP P C 1
ATOM 3339 O O . ASP C 3 5 ? -17.631 22.194 -22.426 1.00 13.51 104 ASP P O 1
ATOM 3344 N N . TYR C 3 6 ? -16.909 20.262 -23.212 1.00 12.28 105 TYR P N 1
ATOM 3345 C CA . TYR C 3 6 ? -18.265 19.726 -23.343 1.00 7.93 105 TYR P CA 1
ATOM 3346 C C . TYR C 3 6 ? -18.981 19.634 -22.009 1.00 8.41 105 TYR P C 1
ATOM 3347 O O . TYR C 3 6 ? -20.205 19.653 -21.918 1.00 14.56 105 TYR P O 1
ATOM 3356 N N . ALA C 3 7 ? -18.192 19.527 -20.958 1.00 4.99 106 ALA P N 1
ATOM 3357 C CA . ALA C 3 7 ? -18.774 19.368 -19.657 1.00 5.78 106 ALA P CA 1
ATOM 3358 C C . ALA C 3 7 ? -18.986 20.757 -18.954 1.00 6.90 106 ALA P C 1
ATOM 3359 O O . ALA C 3 7 ? -19.307 20.871 -17.760 1.00 9.59 106 ALA P O 1
ATOM 3361 N N . SER C 3 8 ? -18.792 21.889 -19.631 1.00 5.82 107 SER P N 1
ATOM 3362 C CA . SER C 3 8 ? -18.930 23.232 -19.059 1.00 7.11 107 SER P CA 1
ATOM 3363 C C . SER C 3 8 ? -20.422 23.604 -19.141 1.00 7.56 107 SER P C 1
ATOM 3364 O O . SER C 3 8 ? -21.198 23.269 -18.233 1.00 12.30 107 SER P O 1
ATOM 3368 N N . ASP D 1 1 ? 55.084 11.395 31.764 1.00 43.33 1 ASP J N 1
ATOM 3369 C CA . ASP D 1 1 ? 54.062 12.310 32.245 1.00 34.19 1 ASP J CA 1
ATOM 3370 C C . ASP D 1 1 ? 54.932 13.480 32.631 1.00 29.16 1 ASP J C 1
ATOM 3371 O O . ASP D 1 1 ? 55.374 13.525 33.772 1.00 33.69 1 ASP J O 1
ATOM 3376 N N . ILE D 1 2 ? 55.331 14.316 31.670 1.00 16.77 2 ILE J N 1
ATOM 3377 C CA . ILE D 1 2 ? 56.118 15.478 32.025 1.00 7.62 2 ILE J CA 1
ATOM 3378 C C . ILE D 1 2 ? 55.010 16.326 32.696 1.00 10.18 2 ILE J C 1
ATOM 3379 O O . ILE D 1 2 ? 53.871 16.277 32.201 1.00 13.70 2 ILE J O 1
ATOM 3384 N N . VAL D 1 3 ? 55.170 16.984 33.857 1.00 7.39 3 VAL J N 1
ATOM 3385 C CA . VAL D 1 3 ? 54.103 17.806 34.426 1.00 5.17 3 VAL J CA 1
ATOM 3386 C C . VAL D 1 3 ? 54.466 19.178 33.927 1.00 2.87 3 VAL J C 1
ATOM 3387 O O . VAL D 1 3 ? 55.668 19.499 33.940 1.00 2.00 3 VAL J O 1
ATOM 3391 N N . MET D 1 4 ? 53.475 19.869 33.333 1.00 2.00 4 MET J N 1
ATOM 3392 C CA . MET D 1 4 ? 53.676 21.211 32.809 1.00 2.00 4 MET J CA 1
ATOM 3393 C C . MET D 1 4 ? 53.076 22.185 33.847 1.00 7.88 4 MET J C 1
ATOM 3394 O O . MET D 1 4 ? 51.875 22.165 34.174 1.00 9.20 4 MET J O 1
ATOM 3399 N N . THR D 1 5 ? 53.876 22.999 34.519 1.00 8.64 5 THR J N 1
ATOM 3400 C CA . THR D 1 5 ? 53.348 23.930 35.494 1.00 11.24 5 THR J CA 1
ATOM 3401 C C . THR D 1 5 ? 53.471 25.371 34.927 1.00 10.01 5 THR J C 1
ATOM 3402 O O . THR D 1 5 ? 54.572 25.793 34.508 1.00 12.62 5 THR J O 1
ATOM 3406 N N . GLN D 1 6 ? 52.388 26.156 34.867 1.00 2.22 6 GLN J N 1
ATOM 3407 C CA . GLN D 1 6 ? 52.452 27.517 34.337 1.00 4.78 6 GLN J CA 1
ATOM 3408 C C . GLN D 1 6 ? 52.185 28.554 35.428 1.00 6.03 6 GLN J C 1
ATOM 3409 O O . GLN D 1 6 ? 51.390 28.324 36.330 1.00 7.55 6 GLN J O 1
ATOM 3415 N N . SER D 1 7 ? 52.779 29.721 35.326 1.00 10.61 7 SER J N 1
ATOM 3416 C CA . SER D 1 7 ? 52.703 30.713 36.354 1.00 15.11 7 SER J CA 1
ATOM 3417 C C . SER D 1 7 ? 52.667 32.098 35.736 1.00 16.97 7 SER J C 1
ATOM 3418 O O . SER D 1 7 ? 53.450 32.399 34.818 1.00 23.08 7 SER J O 1
ATOM 3421 N N . PRO D 1 8 ? 51.839 33.004 36.265 1.00 13.80 8 PRO J N 1
ATOM 3422 C CA . PRO D 1 8 ? 50.858 32.736 37.306 1.00 8.85 8 PRO J CA 1
ATOM 3423 C C . PRO D 1 8 ? 49.578 32.267 36.674 1.00 9.97 8 PRO J C 1
ATOM 3424 O O . PRO D 1 8 ? 49.420 32.460 35.474 1.00 16.91 8 PRO J O 1
ATOM 3428 N N . SER D 1 9 ? 48.591 31.757 37.386 1.00 7.73 9 SER J N 1
ATOM 3429 C CA . SER D 1 9 ? 47.344 31.397 36.736 1.00 6.97 9 SER J CA 1
ATOM 3430 C C . SER D 1 9 ? 46.502 32.557 36.214 1.00 9.07 9 SER J C 1
ATOM 3431 O O . SER D 1 9 ? 45.638 32.338 35.356 1.00 6.60 9 SER J O 1
ATOM 3434 N N . SER D 1 10 ? 46.780 33.779 36.736 1.00 12.46 10 SER J N 1
ATOM 3435 C CA . SER D 1 10 ? 46.067 35.035 36.522 1.00 13.24 10 SER J CA 1
ATOM 3436 C C . SER D 1 10 ? 47.036 36.192 36.561 1.00 16.14 10 SER J C 1
ATOM 3437 O O . SER D 1 10 ? 47.871 36.293 37.459 1.00 19.59 10 SER J O 1
ATOM 3440 N N . LEU D 1 11 ? 46.888 37.104 35.616 1.00 18.64 11 LEU J N 1
ATOM 3441 C CA . LEU D 1 11 ? 47.837 38.174 35.406 1.00 20.20 11 LEU J CA 1
ATOM 3442 C C . LEU D 1 11 ? 46.999 39.381 35.026 1.00 22.58 11 LEU J C 1
ATOM 3443 O O . LEU D 1 11 ? 46.043 39.225 34.258 1.00 26.13 11 LEU J O 1
ATOM 3448 N N . THR D 1 12 ? 47.239 40.571 35.581 1.00 25.27 12 THR J N 1
ATOM 3449 C CA . THR D 1 12 ? 46.422 41.736 35.268 1.00 24.87 12 THR J CA 1
ATOM 3450 C C . THR D 1 12 ? 47.295 42.684 34.512 1.00 26.20 12 THR J C 1
ATOM 3451 O O . THR D 1 12 ? 48.378 43.112 34.908 1.00 30.20 12 THR J O 1
ATOM 3455 N N . VAL D 1 13 ? 46.801 42.838 33.312 1.00 26.73 13 VAL J N 1
ATOM 3456 C CA . VAL D 1 13 ? 47.509 43.591 32.330 1.00 25.05 13 VAL J CA 1
ATOM 3457 C C . VAL D 1 13 ? 46.794 44.913 32.235 1.00 22.82 13 VAL J C 1
ATOM 3458 O O . VAL D 1 13 ? 45.605 45.054 32.509 1.00 22.53 13 VAL J O 1
ATOM 3462 N N . THR D 1 14 ? 47.575 45.838 31.751 1.00 23.16 14 THR J N 1
ATOM 3463 C CA . THR D 1 14 ? 47.148 47.164 31.402 1.00 26.01 14 THR J CA 1
ATOM 3464 C C . THR D 1 14 ? 47.566 47.261 29.935 1.00 18.43 14 THR J C 1
ATOM 3465 O O . THR D 1 14 ? 48.682 46.845 29.623 1.00 12.76 14 THR J O 1
ATOM 3469 N N . ALA D 1 15 ? 46.733 47.742 29.002 1.00 16.90 15 ALA J N 1
ATOM 3470 C CA . ALA D 1 15 ? 47.090 47.782 27.581 1.00 12.09 15 ALA J CA 1
ATOM 3471 C C . ALA D 1 15 ? 48.311 48.639 27.331 1.00 9.29 15 ALA J C 1
ATOM 3472 O O . ALA D 1 15 ? 48.530 49.682 27.939 1.00 10.25 15 ALA J O 1
ATOM 3474 N N . GLY D 1 16 ? 49.156 47.988 26.558 1.00 12.89 16 GLY J N 1
ATOM 3475 C CA . GLY D 1 16 ? 50.389 48.542 26.101 1.00 12.61 16 GLY J CA 1
ATOM 3476 C C . GLY D 1 16 ? 51.561 48.073 26.928 1.00 14.89 16 GLY J C 1
ATOM 3477 O O . GLY D 1 16 ? 52.685 48.480 26.596 1.00 13.54 16 GLY J O 1
ATOM 3478 N N . GLU D 1 17 ? 51.380 47.261 27.990 1.00 17.50 17 GLU J N 1
ATOM 3479 C CA . GLU D 1 17 ? 52.551 46.793 28.726 1.00 20.69 17 GLU J CA 1
ATOM 3480 C C . GLU D 1 17 ? 53.210 45.491 28.242 1.00 20.77 17 GLU J C 1
ATOM 3481 O O . GLU D 1 17 ? 52.643 44.755 27.407 1.00 21.18 17 GLU J O 1
ATOM 3487 N N . LYS D 1 18 ? 54.442 45.295 28.748 1.00 15.05 18 LYS J N 1
ATOM 3488 C CA . LYS D 1 18 ? 55.233 44.088 28.530 1.00 12.61 18 LYS J CA 1
ATOM 3489 C C . LYS D 1 18 ? 54.776 43.091 29.583 1.00 13.86 18 LYS J C 1
ATOM 3490 O O . LYS D 1 18 ? 54.716 43.382 30.778 1.00 15.46 18 LYS J O 1
ATOM 3496 N N . VAL D 1 19 ? 54.425 41.890 29.165 1.00 14.33 19 VAL J N 1
ATOM 3497 C CA . VAL D 1 19 ? 53.952 40.826 30.031 1.00 9.74 19 VAL J CA 1
ATOM 3498 C C . VAL D 1 19 ? 54.793 39.570 29.723 1.00 10.26 19 VAL J C 1
ATOM 3499 O O . VAL D 1 19 ? 55.461 39.456 28.690 1.00 13.73 19 VAL J O 1
ATOM 3503 N N . THR D 1 20 ? 54.873 38.647 30.670 1.00 12.43 20 THR J N 1
ATOM 3504 C CA . THR D 1 20 ? 55.652 37.429 30.613 1.00 12.19 20 THR J CA 1
ATOM 3505 C C . THR D 1 20 ? 54.955 36.415 31.483 1.00 10.67 20 THR J C 1
ATOM 3506 O O . THR D 1 20 ? 54.605 36.705 32.626 1.00 8.93 20 THR J O 1
ATOM 3510 N N . MET D 1 21 ? 54.671 35.265 30.904 1.00 12.96 21 MET J N 1
ATOM 3511 C CA . MET D 1 21 ? 54.106 34.173 31.668 1.00 15.38 21 MET J CA 1
ATOM 3512 C C . MET D 1 21 ? 55.104 33.043 31.574 1.00 13.85 21 MET J C 1
ATOM 3513 O O . MET D 1 21 ? 55.950 33.057 30.680 1.00 12.50 21 MET J O 1
ATOM 3518 N N . SER D 1 22 ? 55.112 32.071 32.451 1.00 12.10 22 SER J N 1
ATOM 3519 C CA . SER D 1 22 ? 56.080 31.034 32.312 1.00 13.89 22 SER J CA 1
ATOM 3520 C C . SER D 1 22 ? 55.366 29.704 32.264 1.00 15.47 22 SER J C 1
ATOM 3521 O O . SER D 1 22 ? 54.204 29.601 32.706 1.00 12.80 22 SER J O 1
ATOM 3524 N N . CYS D 1 23 ? 56.090 28.730 31.701 1.00 12.76 23 CYS J N 1
ATOM 3525 C CA . CYS D 1 23 ? 55.647 27.351 31.658 1.00 14.95 23 CYS J CA 1
ATOM 3526 C C . CYS D 1 23 ? 56.898 26.604 32.072 1.00 15.70 23 CYS J C 1
ATOM 3527 O O . CYS D 1 23 ? 58.011 26.976 31.674 1.00 22.84 23 CYS J O 1
ATOM 3530 N N . THR D 1 24 ? 56.787 25.638 32.958 1.00 12.38 24 THR J N 1
ATOM 3531 C CA . THR D 1 24 ? 57.943 24.884 33.386 1.00 16.90 24 THR J CA 1
ATOM 3532 C C . THR D 1 24 ? 57.520 23.462 33.063 1.00 17.52 24 THR J C 1
ATOM 3533 O O . THR D 1 24 ? 56.317 23.171 33.203 1.00 19.13 24 THR J O 1
ATOM 3537 N N . SER D 1 25 ? 58.430 22.613 32.548 1.00 17.03 25 SER J N 1
ATOM 3538 C CA . SER D 1 25 ? 58.146 21.205 32.262 1.00 13.21 25 SER J CA 1
ATOM 3539 C C . SER D 1 25 ? 58.886 20.396 33.335 1.00 15.89 25 SER J C 1
ATOM 3540 O O . SER D 1 25 ? 60.009 20.763 33.699 1.00 18.78 25 SER J O 1
ATOM 3543 N N . SER D 1 26 ? 58.381 19.314 33.932 1.00 15.16 26 SER J N 1
ATOM 3544 C CA . SER D 1 26 ? 59.163 18.488 34.867 1.00 13.30 26 SER J CA 1
ATOM 3545 C C . SER D 1 26 ? 60.392 17.773 34.290 1.00 9.78 26 SER J C 1
ATOM 3546 O O . SER D 1 26 ? 61.108 17.122 35.028 1.00 9.95 26 SER J O 1
ATOM 3549 N N . GLN D 1 27 ? 60.627 17.699 32.990 1.00 16.69 27 GLN J N 1
ATOM 3550 C CA . GLN D 1 27 ? 61.729 16.979 32.341 1.00 20.55 27 GLN J CA 1
ATOM 3551 C C . GLN D 1 27 ? 61.880 17.698 31.017 1.00 14.93 27 GLN J C 1
ATOM 3552 O O . GLN D 1 27 ? 60.863 18.135 30.463 1.00 13.94 27 GLN J O 1
ATOM 3558 N N . SER D 1 28 A 63.135 17.840 30.578 1.00 5.56 27 SER J N 1
ATOM 3559 C CA . SER D 1 28 A 63.465 18.503 29.343 1.00 4.05 27 SER J CA 1
ATOM 3560 C C . SER D 1 28 A 62.571 18.169 28.184 1.00 6.71 27 SER J C 1
ATOM 3561 O O . SER D 1 28 A 62.140 17.022 28.114 1.00 13.70 27 SER J O 1
ATOM 3564 N N . LEU D 1 29 B 62.303 19.122 27.288 1.00 3.04 27 LEU J N 1
ATOM 3565 C CA . LEU D 1 29 B 61.491 18.851 26.116 1.00 2.00 27 LEU J CA 1
ATOM 3566 C C . LEU D 1 29 B 62.287 18.942 24.856 1.00 2.00 27 LEU J C 1
ATOM 3567 O O . LEU D 1 29 B 61.693 18.976 23.783 1.00 2.00 27 LEU J O 1
ATOM 3572 N N . PHE D 1 30 C 63.607 19.053 24.928 1.00 2.00 27 PHE J N 1
ATOM 3573 C CA . PHE D 1 30 C 64.429 19.217 23.727 1.00 2.47 27 PHE J CA 1
ATOM 3574 C C . PHE D 1 30 C 64.467 17.907 22.987 1.00 3.74 27 PHE J C 1
ATOM 3575 O O . PHE D 1 30 C 64.852 16.900 23.564 1.00 7.53 27 PHE J O 1
ATOM 3583 N N . ASN D 1 31 D 64.027 17.893 21.750 1.00 5.14 27 ASN J N 1
ATOM 3584 C CA . ASN D 1 31 D 64.014 16.705 20.916 1.00 7.83 27 ASN J CA 1
ATOM 3585 C C . ASN D 1 31 D 65.302 16.758 20.121 1.00 5.96 27 ASN J C 1
ATOM 3586 O O . ASN D 1 31 D 65.455 17.707 19.355 1.00 3.34 27 ASN J O 1
ATOM 3591 N N . SER D 1 32 E 66.262 15.834 20.262 1.00 6.21 27 SER J N 1
ATOM 3592 C CA . SER D 1 32 E 67.518 15.960 19.535 1.00 9.82 27 SER J CA 1
ATOM 3593 C C . SER D 1 32 E 67.579 15.464 18.121 1.00 8.73 27 SER J C 1
ATOM 3594 O O . SER D 1 32 E 68.611 15.684 17.486 1.00 3.84 27 SER J O 1
ATOM 3597 N N . GLY D 1 33 F 66.475 14.861 17.659 1.00 10.81 27 GLY J N 1
ATOM 3598 C CA . GLY D 1 33 F 66.297 14.550 16.254 1.00 12.95 27 GLY J CA 1
ATOM 3599 C C . GLY D 1 33 F 66.080 15.902 15.543 1.00 14.11 27 GLY J C 1
ATOM 3600 O O . GLY D 1 33 F 66.933 16.363 14.764 1.00 11.48 27 GLY J O 1
ATOM 3601 N N . LYS D 1 34 ? 64.993 16.637 15.875 1.00 9.32 28 LYS J N 1
ATOM 3602 C CA . LYS D 1 34 ? 64.826 17.926 15.239 1.00 8.03 28 LYS J CA 1
ATOM 3603 C C . LYS D 1 34 ? 65.699 19.052 15.771 1.00 8.29 28 LYS J C 1
ATOM 3604 O O . LYS D 1 34 ? 65.896 20.057 15.094 1.00 11.03 28 LYS J O 1
ATOM 3610 N N . GLN D 1 35 ? 66.300 18.862 16.939 1.00 10.15 29 GLN J N 1
ATOM 3611 C CA . GLN D 1 35 ? 67.167 19.820 17.578 1.00 9.45 29 GLN J CA 1
ATOM 3612 C C . GLN D 1 35 ? 66.338 21.046 17.965 1.00 13.94 29 GLN J C 1
ATOM 3613 O O . GLN D 1 35 ? 66.753 22.184 17.744 1.00 12.77 29 GLN J O 1
ATOM 3619 N N . LYS D 1 36 ? 65.174 20.841 18.605 1.00 8.75 30 LYS J N 1
ATOM 3620 C CA . LYS D 1 36 ? 64.257 21.925 18.923 1.00 11.91 30 LYS J CA 1
ATOM 3621 C C . LYS D 1 36 ? 63.486 21.477 20.142 1.00 13.92 30 LYS J C 1
ATOM 3622 O O . LYS D 1 36 ? 63.284 20.271 20.257 1.00 25.77 30 LYS J O 1
ATOM 3628 N N . ASN D 1 37 ? 62.992 22.310 21.067 1.00 9.53 31 ASN J N 1
ATOM 3629 C CA . ASN D 1 37 ? 62.226 21.809 22.192 1.00 3.24 31 ASN J CA 1
ATOM 3630 C C . ASN D 1 37 ? 60.849 21.597 21.643 1.00 2.00 31 ASN J C 1
ATOM 3631 O O . ASN D 1 37 ? 60.459 22.351 20.772 1.00 2.00 31 ASN J O 1
ATOM 3636 N N . TYR D 1 38 ? 60.066 20.618 22.040 1.00 2.00 32 TYR J N 1
ATOM 3637 C CA . TYR D 1 38 ? 58.730 20.471 21.521 1.00 4.12 32 TYR J CA 1
ATOM 3638 C C . TYR D 1 38 ? 57.721 20.891 22.576 1.00 3.88 32 TYR J C 1
ATOM 3639 O O . TYR D 1 38 ? 57.005 20.166 23.269 1.00 2.00 32 TYR J O 1
ATOM 3648 N N . LEU D 1 39 ? 57.721 22.212 22.638 1.00 12.79 33 LEU J N 1
ATOM 3649 C CA . LEU D 1 39 ? 56.859 22.992 23.524 1.00 13.01 33 LEU J CA 1
ATOM 3650 C C . LEU D 1 39 ? 56.036 23.869 22.578 1.00 13.91 33 LEU J C 1
ATOM 3651 O O . LEU D 1 39 ? 56.609 24.428 21.625 1.00 13.49 33 LEU J O 1
ATOM 3656 N N . THR D 1 40 ? 54.716 23.927 22.798 1.00 12.78 34 THR J N 1
ATOM 3657 C CA . THR D 1 40 ? 53.806 24.709 21.980 1.00 10.74 34 THR J CA 1
ATOM 3658 C C . THR D 1 40 ? 52.928 25.605 22.862 1.00 4.60 34 THR J C 1
ATOM 3659 O O . THR D 1 40 ? 52.580 25.245 23.985 1.00 2.00 34 THR J O 1
ATOM 3663 N N . TRP D 1 41 ? 52.665 26.840 22.430 1.00 6.19 35 TRP J N 1
ATOM 3664 C CA . TRP D 1 41 ? 51.834 27.796 23.154 1.00 2.14 35 TRP J CA 1
ATOM 3665 C C . TRP D 1 41 ? 50.504 27.970 22.443 1.00 2.00 35 TRP J C 1
ATOM 3666 O O . TRP D 1 41 ? 50.506 28.009 21.218 1.00 2.00 35 TRP J O 1
ATOM 3677 N N . TYR D 1 42 ? 49.368 28.046 23.126 1.00 2.00 36 TYR J N 1
ATOM 3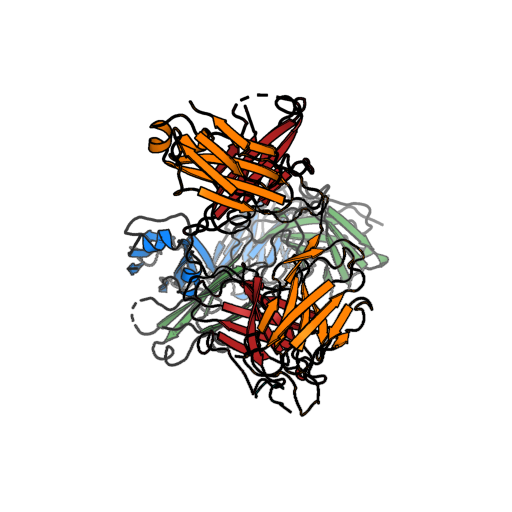678 C CA . TYR D 1 42 ? 48.037 28.210 22.546 1.00 2.00 36 TYR J CA 1
ATOM 3679 C C . TYR D 1 42 ? 47.328 29.344 23.271 1.00 2.31 36 TYR J C 1
ATOM 3680 O O . TYR D 1 42 ? 47.520 29.477 24.473 1.00 2.00 36 TYR J O 1
ATOM 3689 N N . GLN D 1 43 ? 46.586 30.207 22.556 1.00 6.50 37 GLN J N 1
ATOM 3690 C CA . GLN D 1 43 ? 45.715 31.245 23.108 1.00 5.98 37 GLN J CA 1
ATOM 3691 C C . GLN D 1 43 ? 44.297 30.715 22.933 1.00 2.00 37 GLN J C 1
ATOM 3692 O O . GLN D 1 43 ? 44.022 30.110 21.901 1.00 5.00 37 GLN J O 1
ATOM 3698 N N . GLN D 1 44 ? 43.357 30.827 23.848 1.00 2.63 38 GLN J N 1
ATOM 3699 C CA . GLN D 1 44 ? 41.997 30.370 23.577 1.00 5.06 38 GLN J CA 1
ATOM 3700 C C . GLN D 1 44 ? 41.041 31.462 24.030 1.00 7.75 38 GLN J C 1
ATOM 3701 O O . GLN D 1 44 ? 41.010 31.847 25.206 1.00 8.60 38 GLN J O 1
ATOM 3707 N N . LYS D 1 45 ? 40.335 32.073 23.087 1.00 12.97 39 LYS J N 1
ATOM 3708 C CA . LYS D 1 45 ? 39.401 33.120 23.456 1.00 16.21 39 LYS J CA 1
ATOM 3709 C C . LYS D 1 45 ? 38.068 32.418 23.770 1.00 18.96 39 LYS J C 1
ATOM 3710 O O . LYS D 1 45 ? 37.935 31.226 23.446 1.00 20.50 39 LYS J O 1
ATOM 3716 N N . PRO D 1 46 ? 37.077 33.004 24.461 1.00 21.92 40 PRO J N 1
ATOM 3717 C CA . PRO D 1 46 ? 35.904 32.307 25.001 1.00 21.62 40 PRO J CA 1
ATOM 3718 C C . PRO D 1 46 ? 35.067 31.769 23.863 1.00 17.99 40 PRO J C 1
ATOM 3719 O O . PRO D 1 46 ? 34.883 32.473 22.862 1.00 15.81 40 PRO J O 1
ATOM 3723 N N . GLY D 1 47 ? 34.614 30.522 24.062 1.00 15.17 41 GLY J N 1
ATOM 3724 C CA . GLY D 1 47 ? 33.844 29.810 23.058 1.00 15.16 41 GLY J CA 1
ATOM 3725 C C . GLY D 1 47 ? 34.673 29.407 21.816 1.00 17.13 41 GLY J C 1
ATOM 3726 O O . GLY D 1 47 ? 34.105 29.018 20.792 1.00 15.38 41 GLY J O 1
ATOM 3727 N N . GLN D 1 48 ? 36.008 29.455 21.844 1.00 16.75 42 GLN J N 1
ATOM 3728 C CA . GLN D 1 48 ? 36.823 29.114 20.705 1.00 19.73 42 GLN J CA 1
ATOM 3729 C C . GLN D 1 48 ? 37.638 27.865 21.033 1.00 19.03 42 GLN J C 1
ATOM 3730 O O . GLN D 1 48 ? 37.945 27.688 22.214 1.00 23.76 42 GLN J O 1
ATOM 3736 N N . PRO D 1 49 ? 37.965 26.958 20.091 1.00 13.72 43 PRO J N 1
ATOM 3737 C CA . PRO D 1 49 ? 39.088 26.012 20.136 1.00 10.76 43 PRO J CA 1
ATOM 3738 C C . PRO D 1 49 ? 40.454 26.599 20.509 1.00 8.86 43 PRO J C 1
ATOM 3739 O O . PRO D 1 49 ? 40.553 27.779 20.163 1.00 6.97 43 PRO J O 1
ATOM 3743 N N . PRO D 1 50 ? 41.507 25.974 21.159 1.00 6.02 44 PRO J N 1
ATOM 3744 C CA . PRO D 1 50 ? 42.830 26.619 21.376 1.00 2.73 44 PRO J CA 1
ATOM 3745 C C . PRO D 1 50 ? 43.474 27.061 20.074 1.00 2.00 44 PRO J C 1
ATOM 3746 O O . PRO D 1 50 ? 42.942 26.668 19.052 1.00 3.92 44 PRO J O 1
ATOM 3750 N N . LYS D 1 51 ? 44.508 27.892 19.953 1.00 2.00 45 LYS J N 1
ATOM 3751 C CA . LYS D 1 51 ? 45.043 28.239 18.665 1.00 2.00 45 LYS J CA 1
ATOM 3752 C C . LYS D 1 51 ? 46.485 28.430 18.930 1.00 2.00 45 LYS J C 1
ATOM 3753 O O . LYS D 1 51 ? 46.869 28.985 19.938 1.00 2.00 45 LYS J O 1
ATOM 3759 N N . VAL D 1 52 ? 47.298 27.935 18.052 1.00 2.00 46 VAL J N 1
ATOM 3760 C CA . VAL D 1 52 ? 48.738 27.993 18.185 1.00 2.44 46 VAL J CA 1
ATOM 3761 C C . VAL D 1 52 ? 49.187 29.413 18.073 1.00 2.00 46 VAL J C 1
ATOM 3762 O O . VAL D 1 52 ? 48.695 30.121 17.200 1.00 2.97 46 VAL J O 1
ATOM 3766 N N . LEU D 1 53 ? 50.093 29.846 18.925 1.00 4.73 47 LEU J N 1
ATOM 3767 C CA . LEU D 1 53 ? 50.759 31.122 18.673 1.00 5.31 47 LEU J CA 1
ATOM 3768 C C . LEU D 1 53 ? 52.200 30.819 18.367 1.00 2.24 47 LEU J C 1
ATOM 3769 O O . LEU D 1 53 ? 52.730 31.306 17.377 1.00 5.94 47 LEU J O 1
ATOM 3774 N N . ILE D 1 54 ? 52.848 29.993 19.178 1.00 2.32 48 ILE J N 1
ATOM 3775 C CA . ILE D 1 54 ? 54.259 29.667 19.041 1.00 5.56 48 ILE J CA 1
ATOM 3776 C C . ILE D 1 54 ? 54.529 28.159 19.157 1.00 7.36 48 ILE J C 1
ATOM 3777 O O . ILE D 1 54 ? 54.107 27.500 20.126 1.00 8.06 48 ILE J O 1
ATOM 3782 N N . TYR D 1 55 ? 55.183 27.549 18.181 1.00 7.16 49 TYR J N 1
ATOM 3783 C CA . TYR D 1 55 ? 55.610 26.156 18.325 1.00 4.75 49 TYR J CA 1
ATOM 3784 C C . TYR D 1 55 ? 57.142 26.146 18.444 1.00 6.11 49 TYR J C 1
ATOM 3785 O O . TYR D 1 55 ? 57.789 27.196 18.293 1.00 2.00 49 TYR J O 1
ATOM 3794 N N . TRP D 1 56 ? 57.738 24.955 18.672 1.00 8.34 50 TRP J N 1
ATOM 3795 C CA . TRP D 1 56 ? 59.170 24.699 18.892 1.00 3.78 50 TRP J CA 1
ATOM 3796 C C . TRP D 1 56 ? 59.783 25.782 19.766 1.00 2.00 50 TRP J C 1
ATOM 3797 O O . TRP D 1 56 ? 60.779 26.417 19.429 1.00 3.93 50 TRP J O 1
ATOM 3808 N N . ALA D 1 57 ? 59.114 25.998 20.899 1.00 4.67 51 ALA J N 1
ATOM 3809 C CA . ALA D 1 57 ? 59.393 26.998 21.952 1.00 6.76 51 ALA J CA 1
ATOM 3810 C C . ALA D 1 57 ? 59.459 28.455 21.514 1.00 7.86 51 ALA J C 1
ATOM 3811 O O . ALA D 1 57 ? 58.994 29.298 22.260 1.00 6.81 51 ALA J O 1
ATOM 3813 N N . SER D 1 58 ? 59.865 28.774 20.287 1.00 10.13 52 SER J N 1
ATOM 3814 C CA . SER D 1 58 ? 60.149 30.112 19.871 1.00 10.25 52 SER J CA 1
ATOM 3815 C C . SER D 1 58 ? 59.638 30.484 18.499 1.00 10.96 52 SER J C 1
ATOM 3816 O O . SER D 1 58 ? 59.808 31.637 18.091 1.00 15.10 52 SER J O 1
ATOM 3819 N N . THR D 1 59 ? 59.045 29.589 17.712 1.00 9.65 53 THR J N 1
ATOM 3820 C CA . THR D 1 59 ? 58.600 29.971 16.382 1.00 7.39 53 THR J CA 1
ATOM 3821 C C . THR D 1 59 ? 57.124 30.449 16.409 1.00 7.57 53 THR J C 1
ATOM 3822 O O . THR D 1 59 ? 56.166 29.816 16.878 1.00 3.76 53 THR J O 1
ATOM 3826 N N . ARG D 1 60 ? 56.941 31.675 15.930 1.00 13.73 54 ARG J N 1
ATOM 3827 C CA . ARG D 1 60 ? 55.645 32.347 15.860 1.00 11.44 54 ARG J CA 1
ATOM 3828 C C . ARG D 1 60 ? 54.995 31.856 14.566 1.00 14.64 54 ARG J C 1
ATOM 3829 O O . ARG D 1 60 ? 55.650 31.631 13.537 1.00 14.40 54 ARG J O 1
ATOM 3837 N N . GLU D 1 61 ? 53.714 31.535 14.712 1.00 17.31 55 GLU J N 1
ATOM 3838 C CA . GLU D 1 61 ? 52.891 31.013 13.652 1.00 13.89 55 GLU J CA 1
ATOM 3839 C C . GLU D 1 61 ? 52.657 32.039 12.589 1.00 15.43 55 GLU J C 1
ATOM 3840 O O . GLU D 1 61 ? 52.895 33.214 12.835 1.00 18.79 55 GLU J O 1
ATOM 3846 N N . SER D 1 62 ? 52.209 31.671 11.392 1.00 19.22 56 SER J N 1
ATOM 3847 C CA . SER D 1 62 ? 51.933 32.644 10.344 1.00 18.22 56 SER J CA 1
ATOM 3848 C C . SER D 1 62 ? 50.611 33.265 10.752 1.00 16.32 56 SER J C 1
ATOM 3849 O O . SER D 1 62 ? 49.663 32.590 11.183 1.00 13.40 56 SER J O 1
ATOM 3852 N N . GLY D 1 63 ? 50.609 34.590 10.696 1.00 16.47 57 GLY J N 1
ATOM 3853 C CA . GLY D 1 63 ? 49.426 35.362 11.097 1.00 19.40 57 GLY J CA 1
ATOM 3854 C C . GLY D 1 63 ? 49.384 35.727 12.587 1.00 17.10 57 GLY J C 1
ATOM 3855 O O . GLY D 1 63 ? 48.401 36.282 13.083 1.00 25.50 57 GLY J O 1
ATOM 3856 N N . VAL D 1 64 ? 50.444 35.421 13.327 1.00 10.99 58 VAL J N 1
ATOM 3857 C CA . VAL D 1 64 ? 50.501 35.690 14.728 1.00 5.25 58 VAL J CA 1
ATOM 3858 C C . VAL D 1 64 ? 51.477 36.829 14.723 1.00 7.03 58 VAL J C 1
ATOM 3859 O O . VAL D 1 64 ? 52.444 36.839 13.938 1.00 2.79 58 VAL J O 1
ATOM 3863 N N . PRO D 1 65 ? 51.066 37.840 15.517 1.00 5.26 59 PRO J N 1
ATOM 3864 C CA . PRO D 1 65 ? 51.724 39.107 15.676 1.00 2.00 59 PRO J CA 1
ATOM 3865 C C . PRO D 1 65 ? 53.079 39.127 16.346 1.00 3.31 59 PRO J C 1
ATOM 3866 O O . PRO D 1 65 ? 53.291 38.424 17.335 1.00 7.97 59 PRO J O 1
ATOM 3870 N N . ASP D 1 66 ? 53.933 40.050 15.860 1.00 6.62 60 ASP J N 1
ATOM 3871 C CA . ASP D 1 66 ? 55.256 40.365 16.404 1.00 5.71 60 ASP J CA 1
ATOM 3872 C C . ASP D 1 66 ? 55.377 40.611 17.904 1.00 9.52 60 ASP J C 1
ATOM 3873 O O . ASP D 1 66 ? 56.477 40.476 18.465 1.00 6.95 60 ASP J O 1
ATOM 3878 N N . ARG D 1 67 ? 54.285 41.029 18.586 1.00 9.66 61 ARG J N 1
ATOM 3879 C CA . ARG D 1 67 ? 54.405 41.339 20.019 1.00 10.38 61 ARG J CA 1
ATOM 3880 C C . ARG D 1 67 ? 54.496 40.047 20.865 1.00 9.35 61 ARG J C 1
ATOM 3881 O O . ARG D 1 67 ? 54.693 40.073 22.084 1.00 7.91 61 ARG J O 1
ATOM 3889 N N . PHE D 1 68 ? 54.310 38.903 20.206 1.00 9.25 62 PHE J N 1
ATOM 3890 C CA . PHE D 1 68 ? 54.303 37.623 20.847 1.00 6.18 62 PHE J CA 1
ATOM 3891 C C . PHE D 1 68 ? 55.694 37.126 20.622 1.00 4.83 62 PHE J C 1
ATOM 3892 O O . PHE D 1 68 ? 56.207 37.302 19.512 1.00 11.01 62 PHE J O 1
ATOM 3900 N N . THR D 1 69 ? 56.339 36.624 21.681 1.00 4.19 63 THR J N 1
ATOM 3901 C CA . THR D 1 69 ? 57.665 35.992 21.638 1.00 2.97 63 THR J CA 1
ATOM 3902 C C . THR D 1 69 ? 57.704 34.810 22.582 1.00 4.18 63 THR J C 1
ATOM 3903 O O . THR D 1 69 ? 56.912 34.723 23.518 1.00 6.32 63 THR J O 1
ATOM 3907 N N . GLY D 1 70 ? 58.537 33.822 22.306 1.00 9.70 64 GLY J N 1
ATOM 3908 C CA . GLY D 1 70 ? 58.611 32.668 23.180 1.00 7.79 64 GLY J CA 1
ATOM 3909 C C . GLY D 1 70 ? 60.068 32.308 23.295 1.00 3.76 64 GLY J C 1
ATOM 3910 O O . GLY D 1 70 ? 60.747 32.188 22.271 1.00 2.00 64 GLY J O 1
ATOM 3911 N N . SER D 1 71 ? 60.484 32.209 24.548 1.00 2.00 65 SER J N 1
ATOM 3912 C CA . SER D 1 71 ? 61.835 31.932 24.909 1.00 2.00 65 SER J CA 1
ATOM 3913 C C . SER D 1 71 ? 62.002 30.683 25.787 1.00 4.87 65 SER J C 1
ATOM 3914 O O . SER D 1 71 ? 61.037 30.028 26.231 1.00 7.22 65 SER J O 1
ATOM 3917 N N . GLY D 1 72 ? 63.277 30.408 26.057 1.00 2.54 66 GLY J N 1
ATOM 3918 C CA . GLY D 1 72 ? 63.681 29.304 26.899 1.00 13.46 66 GLY J CA 1
ATOM 3919 C C . GLY D 1 72 ? 64.034 28.022 26.155 1.00 20.19 66 GLY J C 1
ATOM 3920 O O . GLY D 1 72 ? 63.739 27.828 24.955 1.00 24.65 66 GLY J O 1
ATOM 3921 N N . SER D 1 73 ? 64.745 27.197 26.924 1.00 18.92 67 SER J N 1
ATOM 3922 C CA . SER D 1 73 ? 65.156 25.892 26.464 1.00 21.82 67 SER J CA 1
ATOM 3923 C C . SER D 1 73 ? 65.389 24.978 27.669 1.00 22.48 67 SER J C 1
ATOM 3924 O O . SER D 1 73 ? 65.547 25.375 28.838 1.00 16.19 67 SER J O 1
ATOM 3927 N N . GLY D 1 74 ? 65.424 23.686 27.361 1.00 22.63 68 GLY J N 1
ATOM 3928 C CA . GLY D 1 74 ? 65.526 22.679 28.388 1.00 26.17 68 GLY J CA 1
ATOM 3929 C C . GLY D 1 74 ? 64.200 22.554 29.109 1.00 29.62 68 GLY J C 1
ATOM 3930 O O . GLY D 1 74 ? 63.289 21.912 28.582 1.00 33.24 68 GLY J O 1
ATOM 3931 N N . THR D 1 75 ? 64.068 23.196 30.266 1.00 30.99 69 THR J N 1
ATOM 3932 C CA . THR D 1 75 ? 62.879 23.094 31.104 1.00 26.53 69 THR J CA 1
ATOM 3933 C C . THR D 1 75 ? 62.189 24.454 31.325 1.00 24.81 69 THR J C 1
ATOM 3934 O O . THR D 1 75 ? 60.993 24.501 31.639 1.00 27.23 69 THR J O 1
ATOM 3938 N N . ASP D 1 76 ? 62.870 25.592 31.129 1.00 19.70 70 ASP J N 1
ATOM 3939 C CA . ASP D 1 76 ? 62.262 26.878 31.429 1.00 15.25 70 ASP J CA 1
ATOM 3940 C C . ASP D 1 76 ? 62.017 27.652 30.191 1.00 12.78 70 ASP J C 1
ATOM 3941 O O . ASP D 1 76 ? 62.939 28.009 29.436 1.00 4.95 70 ASP J O 1
ATOM 3946 N N . PHE D 1 77 ? 60.720 27.878 30.083 1.00 9.51 71 PHE J N 1
ATOM 3947 C CA . PHE D 1 77 ? 60.184 28.511 28.902 1.00 9.08 71 PHE J CA 1
ATOM 3948 C C . PHE D 1 77 ? 59.318 29.664 29.357 1.00 6.49 71 PHE J C 1
ATOM 3949 O O . PHE D 1 77 ? 58.626 29.522 30.383 1.00 5.03 71 PHE J O 1
ATOM 3957 N N . THR D 1 78 ? 59.325 30.786 28.613 1.00 6.97 72 THR J N 1
ATOM 3958 C CA . THR D 1 78 ? 58.484 31.957 28.926 1.00 6.48 72 THR J CA 1
ATOM 3959 C C . THR D 1 78 ? 57.693 32.532 27.759 1.00 4.02 72 THR J C 1
ATOM 3960 O O . THR D 1 78 ? 58.354 32.735 26.742 1.00 8.31 72 THR J O 1
ATOM 3964 N N . LEU D 1 79 ? 56.371 32.787 27.760 1.00 6.92 73 LEU J N 1
ATOM 3965 C CA . LEU D 1 79 ? 55.761 33.591 26.679 1.00 7.75 73 LEU J CA 1
ATOM 3966 C C . LEU D 1 79 ? 55.860 35.092 27.050 1.00 7.80 73 LEU J C 1
ATOM 3967 O O . LEU D 1 79 ? 55.677 35.476 28.208 1.00 7.26 73 LEU J O 1
ATOM 3972 N N . THR D 1 80 ? 56.122 35.999 26.121 1.00 12.99 74 THR J N 1
ATOM 3973 C CA . THR D 1 80 ? 56.245 37.430 26.379 1.00 15.19 74 THR J CA 1
ATOM 3974 C C . THR D 1 80 ? 55.336 38.172 25.407 1.00 15.20 74 THR J C 1
ATOM 3975 O O . THR D 1 80 ? 55.179 37.747 24.241 1.00 10.80 74 THR J O 1
ATOM 3979 N N . ILE D 1 81 ? 54.681 39.243 25.877 1.00 15.23 75 ILE J N 1
ATOM 3980 C CA . ILE D 1 81 ? 53.857 40.064 24.991 1.00 10.89 75 ILE J CA 1
ATOM 3981 C C . ILE D 1 81 ? 54.286 41.454 25.301 1.00 6.20 75 ILE J C 1
ATOM 3982 O O . ILE D 1 81 ? 54.011 41.945 26.382 1.00 8.61 75 ILE J O 1
ATOM 3987 N N . SER D 1 82 ? 55.009 42.051 24.384 1.00 9.32 76 SER J N 1
ATOM 3988 C CA . SER D 1 82 ? 55.491 43.429 24.449 1.00 11.03 76 SER J CA 1
ATOM 3989 C C . SER D 1 82 ? 54.504 44.566 24.712 1.00 8.69 76 SER J C 1
ATOM 3990 O O . SER D 1 82 ? 54.789 45.465 25.491 1.00 8.28 76 SER J O 1
ATOM 3993 N N . SER D 1 83 ? 53.372 44.568 24.033 1.00 4.04 77 SER J N 1
ATOM 3994 C CA . SER D 1 83 ? 52.421 45.609 24.176 1.00 5.01 77 SER J CA 1
ATOM 3995 C C . SER D 1 83 ? 51.183 44.802 24.287 1.00 2.00 77 SER J C 1
ATOM 3996 O O . SER D 1 83 ? 50.733 44.360 23.237 1.00 2.00 77 SER J O 1
ATOM 3999 N N . VAL D 1 84 ? 50.630 44.520 25.464 1.00 4.59 78 VAL J N 1
ATOM 4000 C CA . VAL D 1 84 ? 49.384 43.750 25.453 1.00 8.87 78 VAL J CA 1
ATOM 4001 C C . VAL D 1 84 ? 48.275 44.629 24.918 1.00 9.77 78 VAL J C 1
ATOM 4002 O O . VAL D 1 84 ? 48.215 45.832 25.185 1.00 13.39 78 VAL J O 1
ATOM 4006 N N . GLN D 1 85 ? 47.458 44.057 24.057 1.00 5.07 79 GLN J N 1
ATOM 4007 C CA . GLN D 1 85 ? 46.317 44.766 23.536 1.00 2.00 79 GLN J CA 1
ATOM 4008 C C . GLN D 1 85 ? 45.126 44.014 24.069 1.00 3.34 79 GLN J C 1
ATOM 4009 O O . GLN D 1 85 ? 45.251 43.019 24.789 1.00 7.82 79 GLN J O 1
ATOM 4015 N N . ALA D 1 86 ? 43.930 44.467 23.766 1.00 5.24 80 ALA J N 1
ATOM 4016 C CA . ALA D 1 86 ? 42.742 43.803 24.287 1.00 10.03 80 ALA J CA 1
ATOM 4017 C C . ALA D 1 86 ? 42.296 42.601 23.426 1.00 5.78 80 ALA J C 1
ATOM 4018 O O . ALA D 1 86 ? 41.342 41.920 23.755 1.00 8.83 80 ALA J O 1
ATOM 4020 N N . GLU D 1 87 ? 42.879 42.356 22.240 1.00 8.89 81 GLU J N 1
ATOM 4021 C CA . GLU D 1 87 ? 42.656 41.150 21.431 1.00 9.15 81 GLU J CA 1
ATOM 4022 C C . GLU D 1 87 ? 43.238 40.040 22.292 1.00 5.06 81 GLU J C 1
ATOM 4023 O O . GLU D 1 87 ? 42.609 39.059 22.602 1.00 9.91 81 GLU J O 1
ATOM 4029 N N . ASP D 1 88 ? 44.390 40.328 22.864 1.00 2.68 82 ASP J N 1
ATOM 4030 C CA . ASP D 1 88 ? 45.198 39.466 23.695 1.00 3.69 82 ASP J CA 1
ATOM 4031 C C . ASP D 1 88 ? 44.635 38.979 24.999 1.00 5.63 82 ASP J C 1
ATOM 4032 O O . ASP D 1 88 ? 45.349 38.342 25.787 1.00 7.13 82 ASP J O 1
ATOM 4037 N N . LEU D 1 89 ? 43.366 39.215 25.239 1.00 2.00 83 LEU J N 1
ATOM 4038 C CA . LEU D 1 89 ? 42.824 38.758 26.475 1.00 5.04 83 LEU J CA 1
ATOM 4039 C C . LEU D 1 89 ? 42.284 37.417 26.074 1.00 11.35 83 LEU J C 1
ATOM 4040 O O . LEU D 1 89 ? 41.496 37.292 25.118 1.00 16.61 83 LEU J O 1
ATOM 4045 N N . ALA D 1 90 ? 42.836 36.430 26.783 1.00 13.06 84 ALA J N 1
ATOM 4046 C CA . ALA D 1 90 ? 42.466 35.018 26.647 1.00 10.02 84 ALA J CA 1
ATOM 4047 C C . ALA D 1 90 ? 43.288 34.246 27.666 1.00 6.74 84 ALA J C 1
ATOM 4048 O O . ALA D 1 90 ? 44.053 34.862 28.423 1.00 8.22 84 ALA J O 1
ATOM 4050 N N . VAL D 1 91 ? 43.110 32.927 27.708 1.00 5.87 85 VAL J N 1
ATOM 4051 C CA . VAL D 1 91 ? 43.937 32.027 28.516 1.00 4.34 85 VAL J CA 1
ATOM 4052 C C . VAL D 1 91 ? 44.918 31.427 27.537 1.00 5.46 85 VAL J C 1
ATOM 4053 O O . VAL D 1 91 ? 44.550 31.079 26.411 1.00 3.17 85 VAL J O 1
ATOM 4057 N N . TYR D 1 92 ? 46.153 31.411 28.021 1.00 7.66 86 TYR J N 1
ATOM 4058 C CA . TYR D 1 92 ? 47.350 31.017 27.305 1.00 5.76 86 TYR J CA 1
ATOM 4059 C C . TYR D 1 92 ? 47.832 29.704 27.896 1.00 4.58 86 TYR J C 1
ATOM 4060 O O . TYR D 1 92 ? 48.178 29.708 29.083 1.00 2.00 86 TYR J O 1
ATOM 4069 N N . TYR D 1 93 ? 47.832 28.569 27.177 1.00 6.67 87 TYR J N 1
ATOM 4070 C CA . TYR D 1 93 ? 48.354 27.312 27.736 1.00 4.86 87 TYR J CA 1
ATOM 4071 C C . TYR D 1 93 ? 49.615 26.856 27.088 1.00 3.10 87 TYR J C 1
ATOM 4072 O O . TYR D 1 93 ? 49.828 27.141 25.911 1.00 2.03 87 TYR J O 1
ATOM 4081 N N . CYS D 1 94 ? 50.482 26.163 27.803 1.00 6.36 88 CYS J N 1
ATOM 4082 C CA . CYS D 1 94 ? 51.666 25.599 27.140 1.00 6.78 88 CYS J CA 1
ATOM 4083 C C . CYS D 1 94 ? 51.382 24.103 26.999 1.00 2.56 88 CYS J C 1
ATOM 4084 O O . CYS D 1 94 ? 50.437 23.585 27.623 1.00 2.00 88 CYS J O 1
ATOM 4087 N N . GLN D 1 95 ? 52.138 23.390 26.184 1.00 2.00 89 GLN J N 1
ATOM 4088 C CA . GLN D 1 95 ? 51.896 21.968 26.007 1.00 2.00 89 GLN J CA 1
ATOM 4089 C C . GLN D 1 95 ? 53.174 21.300 25.654 1.00 2.00 89 GLN J C 1
ATOM 4090 O O . GLN D 1 95 ? 54.034 21.883 24.990 1.00 2.00 89 GLN J O 1
ATOM 4096 N N . ASN D 1 96 ? 53.220 20.122 26.263 1.00 2.00 90 ASN J N 1
ATOM 4097 C CA . ASN D 1 96 ? 54.226 19.067 26.062 1.00 2.00 90 ASN J CA 1
ATOM 4098 C C . ASN D 1 96 ? 53.936 18.418 24.740 1.00 2.84 90 ASN J C 1
ATOM 4099 O O . ASN D 1 96 ? 52.937 17.709 24.637 1.00 8.14 90 ASN J O 1
ATOM 4104 N N . ASP D 1 97 ? 54.639 18.685 23.682 1.00 5.82 91 ASP J N 1
ATOM 4105 C CA . ASP D 1 97 ? 54.388 17.945 22.454 1.00 12.76 91 ASP J CA 1
ATOM 4106 C C . ASP D 1 97 ? 55.606 16.993 22.277 1.00 14.78 91 ASP J C 1
ATOM 4107 O O . ASP D 1 97 ? 55.822 16.453 21.188 1.00 13.12 91 ASP J O 1
ATOM 4112 N N . TYR D 1 98 ? 56.419 16.732 23.323 1.00 15.83 92 TYR J N 1
ATOM 4113 C CA . TYR D 1 98 ? 57.638 15.943 23.155 1.00 15.56 92 TYR J CA 1
ATOM 4114 C C . TYR D 1 98 ? 57.567 14.415 23.304 1.00 13.85 92 TYR J C 1
ATOM 4115 O O . TYR D 1 98 ? 58.154 13.749 22.465 1.00 4.61 92 TYR J O 1
ATOM 4124 N N . SER D 1 99 ? 56.878 13.904 24.339 1.00 16.08 93 SER J N 1
ATOM 4125 C CA . SER D 1 99 ? 56.784 12.503 24.748 1.00 15.37 93 SER J CA 1
ATOM 4126 C C . SER D 1 99 ? 55.399 12.176 25.213 1.00 10.38 93 SER J C 1
ATOM 4127 O O . SER D 1 99 ? 54.805 13.026 25.854 1.00 18.84 93 SER J O 1
ATOM 4130 N N . ASN D 1 100 ? 54.868 10.992 24.998 1.00 9.09 94 ASN J N 1
ATOM 4131 C CA . ASN D 1 100 ? 53.562 10.658 25.526 1.00 2.73 94 ASN J CA 1
ATOM 4132 C C . ASN D 1 100 ? 53.494 10.374 27.033 1.00 2.27 94 ASN J C 1
ATOM 4133 O O . ASN D 1 100 ? 54.500 10.113 27.692 1.00 2.00 94 ASN J O 1
ATOM 4138 N N . PRO D 1 101 ? 52.362 10.506 27.740 1.00 4.53 95 PRO J N 1
ATOM 4139 C CA . PRO D 1 101 ? 51.243 11.348 27.397 1.00 5.34 95 PRO J CA 1
ATOM 4140 C C . PRO D 1 101 ? 51.680 12.741 27.031 1.00 6.91 95 PRO J C 1
ATOM 4141 O O . PRO D 1 101 ? 52.784 13.202 27.404 1.00 2.00 95 PRO J O 1
ATOM 4145 N N . LEU D 1 102 ? 50.754 13.268 26.219 1.00 7.28 96 LEU J N 1
ATOM 4146 C CA . LEU D 1 102 ? 50.839 14.654 25.841 1.00 8.70 96 LEU J CA 1
ATOM 4147 C C . LEU D 1 102 ? 50.199 15.448 26.965 1.00 9.28 96 LEU J C 1
ATOM 4148 O O . LEU D 1 102 ? 49.110 15.083 27.474 1.00 11.24 96 LEU J O 1
ATOM 4153 N N . THR D 1 103 ? 50.947 16.458 27.432 1.00 2.00 97 THR J N 1
ATOM 4154 C CA . THR D 1 103 ? 50.410 17.192 28.558 1.00 5.08 97 THR J CA 1
ATOM 4155 C C . THR D 1 103 ? 50.249 18.714 28.412 1.00 2.92 97 THR J C 1
ATOM 4156 O O . THR D 1 103 ? 51.016 19.364 27.706 1.00 6.78 97 THR J O 1
ATOM 4160 N N . PHE D 1 104 ? 49.258 19.321 29.057 1.00 6.60 98 PHE J N 1
ATOM 4161 C CA . PHE D 1 104 ? 48.989 20.757 29.056 1.00 2.00 98 PHE J CA 1
ATOM 4162 C C . PHE D 1 104 ? 49.234 21.444 30.423 1.00 5.86 98 PHE J C 1
ATOM 4163 O O . PHE D 1 104 ? 49.152 20.869 31.540 1.00 3.94 98 PHE J O 1
ATOM 4171 N N . GLY D 1 105 ? 49.665 22.706 30.283 1.00 8.58 99 GLY J N 1
ATOM 4172 C CA . GLY D 1 105 ? 49.809 23.602 31.403 1.00 2.00 99 GLY J CA 1
ATOM 4173 C C . GLY D 1 105 ? 48.393 23.936 31.825 1.00 5.64 99 GLY J C 1
ATOM 4174 O O . GLY D 1 105 ? 47.442 23.604 31.099 1.00 8.23 99 GLY J O 1
ATOM 4175 N N . GLY D 1 106 ? 48.194 24.614 32.977 1.00 9.24 100 GLY J N 1
ATOM 4176 C CA . GLY D 1 106 ? 46.859 24.900 33.508 1.00 4.61 100 GLY J CA 1
ATOM 4177 C C . GLY D 1 106 ? 46.227 26.219 33.054 1.00 14.20 100 GLY J C 1
ATOM 4178 O O . GLY D 1 106 ? 45.102 26.546 33.452 1.00 20.91 100 GLY J O 1
ATOM 4179 N N . GLY D 1 107 ? 46.943 26.971 32.209 1.00 14.89 101 GLY J N 1
ATOM 4180 C CA . GLY D 1 107 ? 46.533 28.292 31.761 1.00 15.03 101 GLY J CA 1
ATOM 4181 C C . GLY D 1 107 ? 46.929 29.452 32.676 1.00 13.23 101 GLY J C 1
ATOM 4182 O O . GLY D 1 107 ? 47.059 29.323 33.896 1.00 18.23 101 GLY J O 1
ATOM 4183 N N . THR D 1 108 ? 47.240 30.563 32.014 1.00 8.04 102 THR J N 1
ATOM 4184 C CA . THR D 1 108 ? 47.483 31.839 32.648 1.00 4.76 102 THR J CA 1
ATOM 4185 C C . THR D 1 108 ? 46.381 32.617 31.981 1.00 8.81 102 THR J C 1
ATOM 4186 O O . THR D 1 108 ? 46.191 32.530 30.750 1.00 8.90 102 THR J O 1
ATOM 4190 N N . LYS D 1 109 ? 45.599 33.327 32.772 1.00 9.79 103 LYS J N 1
ATOM 4191 C CA . LYS D 1 109 ? 44.517 34.092 32.204 1.00 7.97 103 LYS J CA 1
ATOM 4192 C C . LYS D 1 109 ? 44.824 35.581 32.300 1.00 7.29 103 LYS J C 1
ATOM 4193 O O . LYS D 1 109 ? 45.253 36.057 33.359 1.00 3.31 103 LYS J O 1
ATOM 4199 N N . LEU D 1 110 ? 44.694 36.316 31.192 1.00 10.74 104 LEU J N 1
ATOM 4200 C CA . LEU D 1 110 ? 44.849 37.766 31.240 1.00 12.06 104 LEU J CA 1
ATOM 4201 C C . LEU D 1 110 ? 43.495 38.495 31.541 1.00 14.28 104 LEU J C 1
ATOM 4202 O O . LEU D 1 110 ? 42.427 38.260 30.936 1.00 7.80 104 LEU J O 1
ATOM 4207 N N . GLU D 1 111 ? 43.490 39.323 32.598 1.00 14.09 105 GLU J N 1
ATOM 4208 C CA . GLU D 1 111 ? 42.349 40.142 32.944 1.00 8.97 105 GLU J CA 1
ATOM 4209 C C . GLU D 1 111 ? 42.931 41.533 32.884 1.00 5.05 105 GLU J C 1
ATOM 4210 O O . GLU D 1 111 ? 44.137 41.720 33.087 1.00 2.00 105 GLU J O 1
ATOM 4216 N N . LEU D 1 112 ? 42.132 42.530 32.507 1.00 10.85 106 LEU J N 1
ATOM 4217 C CA . LEU D 1 112 ? 42.518 43.966 32.335 1.00 7.97 106 LEU J CA 1
ATOM 4218 C C . LEU D 1 112 ? 42.397 44.762 33.619 1.00 2.00 106 LEU J C 1
ATOM 4219 O O . LEU D 1 112 ? 41.442 44.574 34.356 1.00 2.00 106 LEU J O 1
ATOM 4224 N N . LYS D 1 113 ? 43.364 45.573 33.954 1.00 2.00 107 LYS J N 1
ATOM 4225 C CA . LYS D 1 113 ? 43.353 46.358 35.159 1.00 2.72 107 LYS J CA 1
ATOM 4226 C C . LYS D 1 113 ? 42.383 47.541 35.010 1.00 7.12 107 LYS J C 1
ATOM 4227 O O . LYS D 1 113 ? 42.169 48.133 33.950 1.00 2.00 107 LYS J O 1
ATOM 4233 N N . ARG D 1 114 ? 41.795 47.931 36.125 1.00 9.34 108 ARG J N 1
ATOM 4234 C CA . ARG D 1 114 ? 40.719 48.885 36.132 1.00 12.19 108 ARG J CA 1
ATOM 4235 C C . ARG D 1 114 ? 40.810 49.650 37.485 1.00 18.35 108 ARG J C 1
ATOM 4236 O O . ARG D 1 114 ? 41.689 49.361 38.321 1.00 18.82 108 ARG J O 1
ATOM 4244 N N . ALA D 1 115 ? 39.984 50.666 37.794 1.00 16.02 109 ALA J N 1
ATOM 4245 C CA . ALA D 1 115 ? 40.101 51.336 39.077 1.00 15.27 109 ALA J CA 1
ATOM 4246 C C . ALA D 1 115 ? 39.206 50.563 40.038 1.00 19.12 109 ALA J C 1
ATOM 4247 O O . ALA D 1 115 ? 38.298 49.881 39.548 1.00 20.91 109 ALA J O 1
ATOM 4249 N N . ASP D 1 116 ? 39.409 50.593 41.370 1.00 16.77 110 ASP J N 1
ATOM 4250 C CA . ASP D 1 116 ? 38.538 49.855 42.268 1.00 13.80 110 ASP J CA 1
ATOM 4251 C C . ASP D 1 116 ? 37.145 50.407 42.111 1.00 12.81 110 ASP J C 1
ATOM 4252 O O . ASP D 1 116 ? 36.982 51.590 41.777 1.00 15.61 110 ASP J O 1
ATOM 4257 N N . ALA D 1 117 ? 36.204 49.491 42.313 1.00 5.87 111 ALA J N 1
ATOM 4258 C CA . ALA D 1 117 ? 34.797 49.760 42.270 1.00 2.00 111 ALA J CA 1
ATOM 4259 C C . ALA D 1 117 ? 34.274 48.807 43.335 1.00 3.04 111 ALA J C 1
ATOM 4260 O O . ALA D 1 117 ? 34.699 47.669 43.439 1.00 8.40 111 ALA J O 1
ATOM 4262 N N . ALA D 1 118 ? 33.401 49.221 44.222 1.00 2.95 112 ALA J N 1
ATOM 4263 C CA . ALA D 1 118 ? 32.918 48.415 45.315 1.00 5.79 112 ALA J CA 1
ATOM 4264 C C . ALA D 1 118 ? 31.502 48.070 44.939 1.00 8.06 112 ALA J C 1
ATOM 4265 O O . ALA D 1 118 ? 30.853 48.828 44.191 1.00 7.11 112 ALA J O 1
ATOM 4267 N N . PRO D 1 119 ? 31.026 46.900 45.405 1.00 6.87 113 PRO J N 1
ATOM 4268 C CA . PRO D 1 119 ? 29.830 46.321 44.862 1.00 5.12 113 PRO J CA 1
ATOM 4269 C C . PRO D 1 119 ? 28.583 47.106 45.225 1.00 6.48 113 PRO J C 1
ATOM 4270 O O . PRO D 1 119 ? 28.449 47.683 46.327 1.00 7.28 113 PRO J O 1
ATOM 4274 N N . THR D 1 120 ? 27.641 47.090 44.293 1.00 2.00 114 THR J N 1
ATOM 4275 C CA . THR D 1 120 ? 26.331 47.558 44.687 1.00 4.00 114 THR J CA 1
ATOM 4276 C C . THR D 1 120 ? 25.759 46.250 45.228 1.00 7.42 114 THR J C 1
ATOM 4277 O O . THR D 1 120 ? 25.566 45.308 44.435 1.00 6.34 114 THR J O 1
ATOM 4281 N N . VAL D 1 121 ? 25.571 46.129 46.552 1.00 3.38 115 VAL J N 1
ATOM 4282 C CA . VAL D 1 121 ? 25.081 44.845 47.068 1.00 6.68 115 VAL J CA 1
ATOM 4283 C C . VAL D 1 121 ? 23.556 44.900 47.129 1.00 4.55 115 VAL J C 1
ATOM 4284 O O . VAL D 1 121 ? 23.039 45.956 47.435 1.00 2.00 115 VAL J O 1
ATOM 4288 N N . SER D 1 122 ? 22.764 43.857 46.886 1.00 8.28 116 SER J N 1
ATOM 4289 C CA . SER D 1 122 ? 21.321 43.979 46.823 1.00 5.18 116 SER J CA 1
ATOM 4290 C C . SER D 1 122 ? 20.645 42.742 47.440 1.00 2.00 116 SER J C 1
ATOM 4291 O O . SER D 1 122 ? 20.760 41.719 46.802 1.00 8.24 116 SER J O 1
ATOM 4294 N N . ILE D 1 123 ? 19.956 42.656 48.595 1.00 2.00 117 ILE J N 1
ATOM 4295 C CA . ILE D 1 123 ? 19.334 41.427 49.125 1.00 5.03 117 ILE J CA 1
ATOM 4296 C C . ILE D 1 123 ? 17.882 41.246 48.679 1.00 14.00 117 ILE J C 1
ATOM 4297 O O . ILE D 1 123 ? 17.183 42.242 48.413 1.00 24.69 117 ILE J O 1
ATOM 4302 N N . PHE D 1 124 ? 17.371 40.013 48.608 1.00 12.63 118 PHE J N 1
ATOM 4303 C CA . PHE D 1 124 ? 16.005 39.759 48.187 1.00 7.50 118 PHE J CA 1
ATOM 4304 C C . PHE D 1 124 ? 15.459 38.670 49.068 1.00 7.64 118 PHE J C 1
ATOM 4305 O O . PHE D 1 124 ? 16.201 37.757 49.425 1.00 9.52 118 PHE J O 1
ATOM 4313 N N . PRO D 1 125 ? 14.222 38.746 49.548 1.00 12.73 119 PRO J N 1
ATOM 4314 C CA . PRO D 1 125 ? 13.560 37.659 50.280 1.00 11.91 119 PRO J CA 1
ATOM 4315 C C . PRO D 1 125 ? 13.208 36.460 49.409 1.00 10.39 119 PRO J C 1
ATOM 4316 O O . PRO D 1 125 ? 13.430 36.549 48.203 1.00 8.80 119 PRO J O 1
ATOM 4320 N N . PRO D 1 126 ? 12.717 35.334 49.958 1.00 13.50 120 PRO J N 1
ATOM 4321 C CA . PRO D 1 126 ? 12.032 34.245 49.252 1.00 17.09 120 PRO J CA 1
ATOM 4322 C C . PRO D 1 126 ? 10.829 34.642 48.422 1.00 19.95 120 PRO J C 1
ATOM 4323 O O . PRO D 1 126 ? 9.958 35.326 48.941 1.00 21.75 120 PRO J O 1
ATOM 4327 N N . SER D 1 127 ? 10.726 34.253 47.150 1.00 24.86 121 SER J N 1
ATOM 4328 C CA . SER D 1 127 ? 9.540 34.475 46.325 1.00 24.02 121 SER J CA 1
ATOM 4329 C C . SER D 1 127 ? 8.350 33.750 46.946 1.00 25.88 121 SER J C 1
ATOM 4330 O O . SER D 1 127 ? 8.546 32.710 47.585 1.00 29.71 121 SER J O 1
ATOM 4333 N N . SER D 1 128 ? 7.101 34.174 46.779 1.00 28.27 122 SER J N 1
ATOM 4334 C CA . SER D 1 128 ? 5.963 33.455 47.344 1.00 31.05 122 SER J CA 1
ATOM 4335 C C . SER D 1 128 ? 5.912 32.012 46.837 1.00 30.53 122 SER J C 1
ATOM 4336 O O . SER D 1 128 ? 5.834 31.045 47.603 1.00 30.49 122 SER J O 1
ATOM 4339 N N . GLU D 1 129 ? 6.029 31.938 45.504 1.00 30.31 123 GLU J N 1
ATOM 4340 C CA . GLU D 1 129 ? 5.965 30.727 44.677 1.00 30.95 123 GLU J CA 1
ATOM 4341 C C . GLU D 1 129 ? 6.660 29.529 45.305 1.00 23.12 123 GLU J C 1
ATOM 4342 O O . GLU D 1 129 ? 6.068 28.473 45.534 1.00 17.54 123 GLU J O 1
ATOM 4348 N N . GLN D 1 130 ? 7.910 29.832 45.669 1.00 18.06 124 GLN J N 1
ATOM 4349 C CA . GLN D 1 130 ? 8.798 28.924 46.362 1.00 16.97 124 GLN J CA 1
ATOM 4350 C C . GLN D 1 130 ? 8.228 28.458 47.690 1.00 20.55 124 GLN J C 1
ATOM 4351 O O . GLN D 1 130 ? 8.093 27.243 47.924 1.00 19.37 124 GLN J O 1
ATOM 4357 N N . LEU D 1 131 ? 7.847 29.437 48.529 1.00 20.21 125 LEU J N 1
ATOM 4358 C CA . LEU D 1 131 ? 7.363 29.148 49.852 1.00 21.59 125 LEU J CA 1
ATOM 4359 C C . LEU D 1 131 ? 6.163 28.243 49.927 1.00 26.45 125 LEU J C 1
ATOM 4360 O O . LEU D 1 131 ? 5.966 27.511 50.906 1.00 21.22 125 LEU J O 1
ATOM 4365 N N . THR D 1 132 ? 5.432 28.255 48.815 1.00 30.27 126 THR J N 1
ATOM 4366 C CA . THR D 1 132 ? 4.271 27.400 48.630 1.00 36.48 126 THR J CA 1
ATOM 4367 C C . THR D 1 132 ? 4.710 25.984 48.188 1.00 40.97 126 THR J C 1
ATOM 4368 O O . THR D 1 132 ? 4.047 24.985 48.488 1.00 38.34 126 THR J O 1
ATOM 4372 N N . SER D 1 133 ? 5.823 25.844 47.448 1.00 44.79 127 SER J N 1
ATOM 4373 C CA . SER D 1 133 ? 6.425 24.545 47.143 1.00 44.57 127 SER J CA 1
ATOM 4374 C C . SER D 1 133 ? 7.144 23.990 48.388 1.00 41.56 127 SER J C 1
ATOM 4375 O O . SER D 1 133 ? 7.390 22.784 48.498 1.00 44.80 127 SER J O 1
ATOM 4378 N N . GLY D 1 134 ? 7.566 24.826 49.341 1.00 34.42 128 GLY J N 1
ATOM 4379 C CA . GLY D 1 134 ? 8.105 24.309 50.596 1.00 24.81 128 GLY J CA 1
ATOM 4380 C C . GLY D 1 134 ? 9.513 24.762 50.926 1.00 18.53 128 GLY J C 1
ATOM 4381 O O . GLY D 1 134 ? 10.006 24.491 52.037 1.00 18.78 128 GLY J O 1
ATOM 4382 N N . GLY D 1 135 ? 10.167 25.504 50.024 1.00 12.18 129 GLY J N 1
ATOM 4383 C CA . GLY D 1 135 ? 11.546 25.883 50.258 1.00 5.73 129 GLY J CA 1
ATOM 4384 C C . GLY D 1 135 ? 11.569 27.383 50.292 1.00 7.61 129 GLY J C 1
ATOM 4385 O O . GLY D 1 135 ? 10.622 28.034 49.876 1.00 9.65 129 GLY J O 1
ATOM 4386 N N . ALA D 1 136 ? 12.677 27.961 50.691 1.00 12.37 130 ALA J N 1
ATOM 4387 C CA . ALA D 1 136 ? 12.792 29.389 50.853 1.00 8.26 130 ALA J CA 1
ATOM 4388 C C . ALA D 1 136 ? 14.217 29.784 50.544 1.00 5.78 130 ALA J C 1
ATOM 4389 O O . ALA D 1 136 ? 15.034 29.740 51.446 1.00 3.13 130 ALA J O 1
ATOM 4391 N N . SER D 1 137 ? 14.600 30.167 49.335 1.00 11.23 131 SER J N 1
ATOM 4392 C CA . SER D 1 137 ? 15.974 30.615 49.091 1.00 17.63 131 SER J CA 1
ATOM 4393 C C . SER D 1 137 ? 16.009 32.163 49.285 1.00 19.15 131 SER J C 1
ATOM 4394 O O . SER D 1 137 ? 15.057 32.849 48.872 1.00 22.55 131 SER J O 1
ATOM 4397 N N . VAL D 1 138 ? 17.022 32.739 49.966 1.00 13.75 132 VAL J N 1
ATOM 4398 C CA . VAL D 1 138 ? 17.154 34.181 50.092 1.00 11.77 132 VAL J CA 1
ATOM 4399 C C . VAL D 1 138 ? 18.305 34.519 49.155 1.00 9.64 132 VAL J C 1
ATOM 4400 O O . VAL D 1 138 ? 19.294 33.776 49.218 1.00 7.08 132 VAL J O 1
ATOM 4404 N N . VAL D 1 139 ? 18.230 35.570 48.294 1.00 6.57 133 VAL J N 1
ATOM 4405 C CA . VAL D 1 139 ? 19.266 35.872 47.291 1.00 3.92 133 VAL J CA 1
ATOM 4406 C C . VAL D 1 139 ? 20.000 37.158 47.549 1.00 2.00 133 VAL J C 1
ATOM 4407 O O . VAL D 1 139 ? 19.400 38.090 48.041 1.00 15.76 133 VAL J O 1
ATOM 4411 N N . CYS D 1 140 ? 21.270 37.281 47.266 1.00 2.81 134 CYS J N 1
ATOM 4412 C CA . CYS D 1 140 ? 21.989 38.519 47.413 1.00 6.62 134 CYS J CA 1
ATOM 4413 C C . CYS D 1 140 ? 22.846 38.670 46.156 1.00 8.95 134 CYS J C 1
ATOM 4414 O O . CYS D 1 140 ? 23.582 37.757 45.763 1.00 8.50 134 CYS J O 1
ATOM 4417 N N . PHE D 1 141 ? 22.677 39.778 45.442 1.00 8.20 135 PHE J N 1
ATOM 4418 C CA . PHE D 1 141 ? 23.433 40.065 44.249 1.00 4.94 135 PHE J CA 1
ATOM 4419 C C . PHE D 1 141 ? 24.496 41.103 44.618 1.00 5.16 135 PHE J C 1
ATOM 4420 O O . PHE D 1 141 ? 24.209 42.043 45.367 1.00 2.00 135 PHE J O 1
ATOM 4428 N N . LEU D 1 142 ? 25.731 40.960 44.154 1.00 4.64 136 LEU J N 1
ATOM 4429 C CA . LEU D 1 142 ? 26.824 41.849 44.523 1.00 5.60 136 LEU J CA 1
ATOM 4430 C C . LEU D 1 142 ? 27.503 42.182 43.210 1.00 8.10 136 LEU J C 1
ATOM 4431 O O . LEU D 1 142 ? 28.510 41.635 42.740 1.00 5.15 136 LEU J O 1
ATOM 4436 N N . ASN D 1 143 ? 26.809 43.115 42.611 1.00 6.43 137 ASN J N 1
ATOM 4437 C CA . ASN D 1 143 ? 27.167 43.560 41.297 1.00 6.22 137 ASN J CA 1
ATOM 4438 C C . ASN D 1 143 ? 28.208 44.641 41.207 1.00 4.44 137 ASN J C 1
ATOM 4439 O O . ASN D 1 143 ? 28.486 45.406 42.134 1.00 6.66 137 ASN J O 1
ATOM 4444 N N . ASN D 1 144 ? 28.807 44.574 40.047 1.00 2.00 138 ASN J N 1
ATOM 4445 C CA . ASN D 1 144 ? 29.726 45.554 39.529 1.00 2.00 138 ASN J CA 1
ATOM 4446 C C . ASN D 1 144 ? 30.922 46.009 40.333 1.00 3.14 138 ASN J C 1
ATOM 4447 O O . ASN D 1 144 ? 31.299 47.187 40.329 1.00 4.03 138 ASN J O 1
ATOM 4452 N N . PHE D 1 145 ? 31.650 45.073 40.927 1.00 2.91 139 PHE J N 1
ATOM 4453 C CA . PHE D 1 145 ? 32.834 45.475 41.661 1.00 2.42 139 PHE J CA 1
ATOM 4454 C C . PHE D 1 145 ? 34.056 45.191 40.831 1.00 2.00 139 PHE J C 1
ATOM 4455 O O . PHE D 1 145 ? 33.967 44.679 39.727 1.00 3.03 139 PHE J O 1
ATOM 4463 N N . TYR D 1 146 ? 35.196 45.611 41.325 1.00 2.00 140 TYR J N 1
ATOM 4464 C CA . TYR D 1 146 ? 36.504 45.363 40.777 1.00 3.91 140 TYR J CA 1
ATOM 4465 C C . TYR D 1 146 ? 37.415 45.609 41.996 1.00 8.32 140 TYR J C 1
ATOM 4466 O O . TYR D 1 146 ? 37.192 46.640 42.632 1.00 13.86 140 TYR J O 1
ATOM 4475 N N . PRO D 1 147 ? 38.468 44.852 42.416 1.00 9.72 141 PRO J N 1
ATOM 4476 C CA . PRO D 1 147 ? 38.968 43.624 41.782 1.00 7.11 141 PRO J CA 1
ATOM 4477 C C . PRO D 1 147 ? 38.062 42.461 42.105 1.00 5.83 141 PRO J C 1
ATOM 4478 O O . PRO D 1 147 ? 37.032 42.682 42.762 1.00 4.63 141 PRO J O 1
ATOM 4482 N N . LYS D 1 148 ? 38.471 41.253 41.719 1.00 3.65 142 LYS J N 1
ATOM 4483 C CA . LYS D 1 148 ? 37.588 40.127 41.872 1.00 2.84 142 LYS J CA 1
ATOM 4484 C C . LYS D 1 148 ? 37.483 39.556 43.254 1.00 2.00 142 LYS J C 1
ATOM 4485 O O . LYS D 1 148 ? 36.563 38.782 43.522 1.00 5.95 142 LYS J O 1
ATOM 4491 N N . ASP D 1 149 ? 38.328 39.965 44.178 1.00 2.54 143 ASP J N 1
ATOM 4492 C CA . ASP D 1 149 ? 38.344 39.297 45.479 1.00 6.27 143 ASP J CA 1
ATOM 4493 C C . ASP D 1 149 ? 37.354 39.942 46.382 1.00 7.75 143 ASP J C 1
ATOM 4494 O O . ASP D 1 149 ? 37.443 41.138 46.670 1.00 17.67 143 ASP J O 1
ATOM 4499 N N . ILE D 1 150 ? 36.377 39.148 46.764 1.00 7.32 144 ILE J N 1
ATOM 4500 C CA . ILE D 1 150 ? 35.336 39.620 47.620 1.00 4.93 144 ILE J CA 1
ATOM 4501 C C . ILE D 1 150 ? 34.938 38.489 48.589 1.00 8.00 144 ILE J C 1
ATOM 4502 O O . ILE D 1 150 ? 35.124 37.307 48.281 1.00 2.00 144 ILE J O 1
ATOM 4507 N N . ASN D 1 151 ? 34.452 38.766 49.798 1.00 11.65 145 ASN J N 1
ATOM 4508 C CA . ASN D 1 151 ? 33.868 37.742 50.647 1.00 15.63 145 ASN J CA 1
ATOM 4509 C C . ASN D 1 151 ? 32.388 37.977 50.668 1.00 10.84 145 ASN J C 1
ATOM 4510 O O . ASN D 1 151 ? 31.939 39.052 50.277 1.00 15.70 145 ASN J O 1
ATOM 4515 N N . VAL D 1 152 ? 31.606 36.986 51.061 1.00 8.79 146 VAL J N 1
ATOM 4516 C CA . VAL D 1 152 ? 30.186 37.147 51.373 1.00 11.68 146 VAL J CA 1
ATOM 4517 C C . VAL D 1 152 ? 29.965 36.382 52.686 1.00 11.84 146 VAL J C 1
ATOM 4518 O O . VAL D 1 152 ? 30.813 35.561 53.039 1.00 19.86 146 VAL J O 1
ATOM 4522 N N . LYS D 1 153 ? 28.905 36.585 53.469 1.00 8.67 147 LYS J N 1
ATOM 4523 C CA . LYS D 1 153 ? 28.653 35.856 54.696 1.00 3.43 147 LYS J CA 1
ATOM 4524 C C . LYS D 1 153 ? 27.214 35.991 55.095 1.00 2.00 147 LYS J C 1
ATOM 4525 O O . LYS D 1 153 ? 26.707 37.079 55.292 1.00 11.74 147 LYS J O 1
ATOM 4531 N N . TRP D 1 154 ? 26.477 34.945 55.206 1.00 2.00 148 TRP J N 1
ATOM 4532 C CA . TRP D 1 154 ? 25.119 35.056 55.613 1.00 2.49 148 TRP J CA 1
ATOM 4533 C C . TRP D 1 154 ? 25.135 34.989 57.125 1.00 7.70 148 TRP J C 1
ATOM 4534 O O . TRP D 1 154 ? 26.035 34.329 57.669 1.00 10.90 148 TRP J O 1
ATOM 4545 N N . LYS D 1 155 ? 24.234 35.754 57.776 1.00 4.82 149 LYS J N 1
ATOM 4546 C CA . LYS D 1 155 ? 23.977 35.701 59.209 1.00 2.00 149 LYS J CA 1
ATOM 4547 C C . LYS D 1 155 ? 22.476 35.516 59.311 1.00 2.00 149 LYS J C 1
ATOM 4548 O O . LYS D 1 155 ? 21.699 36.041 58.498 1.00 5.89 149 LYS J O 1
ATOM 4554 N N . ILE D 1 156 ? 21.993 34.643 60.165 1.00 3.91 150 ILE J N 1
ATOM 4555 C CA . ILE D 1 156 ? 20.580 34.513 60.406 1.00 5.81 150 ILE J CA 1
ATOM 4556 C C . ILE D 1 156 ? 20.603 34.837 61.896 1.00 8.40 150 ILE J C 1
ATOM 4557 O O . ILE D 1 156 ? 21.455 34.332 62.638 1.00 6.69 150 ILE J O 1
ATO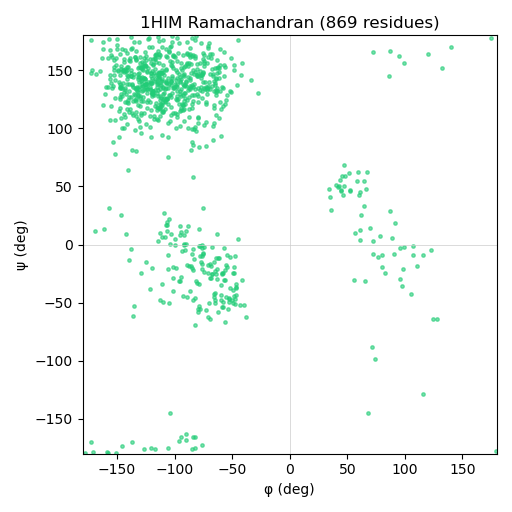M 4562 N N . ASP D 1 157 ? 19.715 35.765 62.292 1.00 7.24 151 ASP J N 1
ATOM 4563 C CA . ASP D 1 157 ? 19.528 36.291 63.625 1.00 2.00 151 ASP J CA 1
ATOM 4564 C C . ASP D 1 157 ? 20.848 36.554 64.295 1.00 2.85 151 ASP J C 1
ATOM 4565 O O . ASP D 1 157 ? 21.134 36.173 65.440 1.00 3.82 151 ASP J O 1
ATOM 4570 N N . GLY D 1 158 ? 21.639 37.254 63.477 1.00 4.99 152 GLY J N 1
ATOM 4571 C CA . GLY D 1 158 ? 22.970 37.724 63.851 1.00 7.90 152 GLY J CA 1
ATOM 4572 C C . GLY D 1 158 ? 24.029 36.614 63.946 1.00 8.55 152 GLY J C 1
ATOM 4573 O O . GLY D 1 158 ? 25.207 36.941 64.136 1.00 4.72 152 GLY J O 1
ATOM 4574 N N . SER D 1 159 ? 23.682 35.320 63.861 1.00 8.87 153 SER J N 1
ATOM 4575 C CA . SER D 1 159 ? 24.693 34.283 63.783 1.00 14.95 153 SER J CA 1
ATOM 4576 C C . SER D 1 159 ? 25.016 33.930 62.332 1.00 13.71 153 SER J C 1
ATOM 4577 O O . SER D 1 159 ? 24.132 33.917 61.483 1.00 7.64 153 SER J O 1
ATOM 4580 N N . GLU D 1 160 ? 26.274 33.595 62.037 1.00 17.84 154 GLU J N 1
ATOM 4581 C CA . GLU D 1 160 ? 26.714 33.136 60.713 1.00 21.18 154 GLU J CA 1
ATOM 4582 C C . GLU D 1 160 ? 26.064 31.811 60.280 1.00 19.19 154 GLU J C 1
ATOM 4583 O O . GLU D 1 160 ? 25.680 31.004 61.133 1.00 25.07 154 GLU J O 1
ATOM 4589 N N . ARG D 1 161 ? 25.913 31.581 58.973 1.00 13.98 155 ARG J N 1
ATOM 4590 C CA . ARG D 1 161 ? 25.333 30.387 58.377 1.00 9.13 155 ARG J CA 1
ATOM 4591 C C . ARG D 1 161 ? 26.204 30.047 57.168 1.00 12.67 155 ARG J C 1
ATOM 4592 O O . ARG D 1 161 ? 26.397 30.837 56.216 1.00 10.36 155 ARG J O 1
ATOM 4600 N N . GLN D 1 162 ? 26.819 28.850 57.288 1.00 11.78 156 GLN J N 1
ATOM 4601 C CA . GLN D 1 162 ? 27.711 28.356 56.232 1.00 8.08 156 GLN J CA 1
ATOM 4602 C C . GLN D 1 162 ? 27.121 27.241 55.390 1.00 2.00 156 GLN J C 1
ATOM 4603 O O . GLN D 1 162 ? 27.434 27.107 54.224 1.00 7.27 156 GLN J O 1
ATOM 4609 N N . ASN D 1 163 ? 26.134 26.533 55.861 1.00 2.00 157 ASN J N 1
ATOM 4610 C CA . ASN D 1 163 ? 25.543 25.440 55.111 1.00 7.15 157 ASN J CA 1
ATOM 4611 C C . ASN D 1 163 ? 24.356 25.914 54.283 1.00 7.16 157 ASN J C 1
ATOM 4612 O O . ASN D 1 163 ? 23.476 26.586 54.810 1.00 6.16 157 ASN J O 1
ATOM 4617 N N . GLY D 1 164 ? 24.256 25.614 53.001 1.00 10.62 158 GLY J N 1
ATOM 4618 C CA . GLY D 1 164 ? 23.094 26.042 52.215 1.00 10.31 158 GLY J CA 1
ATOM 4619 C C . GLY D 1 164 ? 23.385 27.173 51.227 1.00 13.21 158 GLY J C 1
ATOM 4620 O O . GLY D 1 164 ? 22.550 27.534 50.386 1.00 12.75 158 GLY J O 1
ATOM 4621 N N . VAL D 1 165 ? 24.566 27.788 51.289 1.00 13.96 159 VAL J N 1
ATOM 4622 C CA . VAL D 1 165 ? 24.892 28.859 50.358 1.00 13.77 159 VAL J CA 1
ATOM 4623 C C . VAL D 1 165 ? 25.540 28.362 49.055 1.00 12.29 159 VAL J C 1
ATOM 4624 O O . VAL D 1 165 ? 26.390 27.454 49.038 1.00 20.30 159 VAL J O 1
ATOM 4628 N N . LEU D 1 166 ? 25.024 28.879 47.939 1.00 9.31 160 LEU J N 1
ATOM 4629 C CA . LEU D 1 166 ? 25.539 28.668 46.583 1.00 9.58 160 LEU J CA 1
ATOM 4630 C C . LEU D 1 166 ? 26.077 29.992 46.036 1.00 9.43 160 LEU J C 1
ATOM 4631 O O . LEU D 1 166 ? 25.440 31.012 46.306 1.00 8.59 160 LEU J O 1
ATOM 4636 N N . ASN D 1 167 ? 27.176 30.102 45.275 1.00 8.54 161 ASN J N 1
ATOM 4637 C CA . ASN D 1 167 ? 27.660 31.383 44.775 1.00 4.26 161 ASN J CA 1
ATOM 4638 C C . ASN D 1 167 ? 27.914 31.243 43.284 1.00 3.83 161 ASN J C 1
ATOM 4639 O O . ASN D 1 167 ? 28.028 30.134 42.785 1.00 2.00 161 ASN J O 1
ATOM 4644 N N . SER D 1 168 ? 27.892 32.308 42.497 1.00 7.07 162 SER J N 1
ATOM 4645 C CA . SER D 1 168 ? 28.223 32.203 41.091 1.00 6.25 162 SER J CA 1
ATOM 4646 C C . SER D 1 168 ? 28.911 33.507 40.786 1.00 5.73 162 SER J C 1
ATOM 4647 O O . SER D 1 168 ? 28.688 34.529 41.457 1.00 8.96 162 SER J O 1
ATOM 4650 N N . TRP D 1 169 ? 29.819 33.419 39.843 1.00 2.00 163 TRP J N 1
ATOM 4651 C CA . TRP D 1 169 ? 30.629 34.546 39.544 1.00 9.76 163 TRP J CA 1
ATOM 4652 C C . TRP D 1 169 ? 30.533 34.653 38.068 1.00 10.49 163 TRP J C 1
ATOM 4653 O O . TRP D 1 169 ? 30.498 33.618 37.405 1.00 11.10 163 TRP J O 1
ATOM 4664 N N . THR D 1 170 ? 30.336 35.868 37.573 1.00 14.19 164 THR J N 1
ATOM 4665 C CA . THR D 1 170 ? 30.465 36.089 36.159 1.00 12.18 164 THR J CA 1
ATOM 4666 C C . THR D 1 170 ? 31.889 36.619 36.040 1.00 15.01 164 THR J C 1
ATOM 4667 O O . THR D 1 170 ? 32.523 37.032 37.021 1.00 20.46 164 THR J O 1
ATOM 4671 N N . ASP D 1 171 ? 32.373 36.605 34.805 1.00 20.18 165 ASP J N 1
ATOM 4672 C CA . ASP D 1 171 ? 33.708 37.034 34.460 1.00 22.27 165 ASP J CA 1
ATOM 4673 C C . ASP D 1 171 ? 33.848 38.550 34.319 1.00 20.25 165 ASP J C 1
ATOM 4674 O O . ASP D 1 171 ? 32.893 39.302 34.514 1.00 21.19 165 ASP J O 1
ATOM 4679 N N . GLN D 1 172 ? 35.052 39.023 34.017 1.00 14.87 166 GLN J N 1
ATOM 4680 C CA . GLN D 1 172 ? 35.286 40.419 33.810 1.00 13.70 166 GLN J CA 1
ATOM 4681 C C . GLN D 1 172 ? 34.516 40.773 32.558 1.00 16.81 166 GLN J C 1
ATOM 4682 O O . GLN D 1 172 ? 34.650 40.142 31.512 1.00 22.29 166 GLN J O 1
ATOM 4688 N N . ASP D 1 173 ? 33.603 41.708 32.776 1.00 22.19 167 ASP J N 1
ATOM 4689 C CA . ASP D 1 173 ? 32.674 42.247 31.805 1.00 20.66 167 ASP J CA 1
ATOM 4690 C C . ASP D 1 173 ? 33.310 42.722 30.528 1.00 22.21 167 ASP J C 1
ATOM 4691 O O . ASP D 1 173 ? 34.222 43.539 30.566 1.00 24.73 167 ASP J O 1
ATOM 4696 N N . SER D 1 174 ? 32.697 42.276 29.432 1.00 26.48 168 SER J N 1
ATOM 4697 C CA . SER D 1 174 ? 33.050 42.639 28.061 1.00 28.04 168 SER J CA 1
ATOM 4698 C C . SER D 1 174 ? 33.224 44.141 27.829 1.00 33.63 168 SER J C 1
ATOM 4699 O O . SER D 1 174 ? 34.141 44.576 27.130 1.00 36.10 168 SER J O 1
ATOM 4702 N N . LYS D 1 175 ? 32.261 44.895 28.389 1.00 36.39 169 LYS J N 1
ATOM 4703 C CA . LYS D 1 175 ? 32.215 46.339 28.309 1.00 31.78 169 LYS J CA 1
ATOM 4704 C C . LYS D 1 175 ? 33.110 46.934 29.364 1.00 28.68 169 LYS J C 1
ATOM 4705 O O . LYS D 1 175 ? 34.164 47.448 29.001 1.00 27.48 169 LYS J O 1
ATOM 4711 N N . ASP D 1 176 ? 32.785 46.847 30.665 1.00 21.52 170 ASP J N 1
ATOM 4712 C CA . ASP D 1 176 ? 33.515 47.685 31.608 1.00 21.14 170 ASP J CA 1
ATOM 4713 C C . ASP D 1 176 ? 34.524 47.158 32.612 1.00 20.09 170 ASP J C 1
ATOM 4714 O O . ASP D 1 176 ? 34.767 47.798 33.636 1.00 18.08 170 ASP J O 1
ATOM 4719 N N . SER D 1 177 ? 35.152 46.019 32.288 1.00 18.50 171 SER J N 1
ATOM 4720 C CA . SER D 1 177 ? 36.163 45.359 33.112 1.00 14.80 171 SER J CA 1
ATOM 4721 C C . SER D 1 177 ? 35.753 44.882 34.535 1.00 12.68 171 SER J C 1
ATOM 4722 O O . SER D 1 177 ? 36.558 44.347 35.299 1.00 8.85 171 SER J O 1
ATOM 4725 N N . THR D 1 178 ? 34.489 44.846 34.895 1.00 9.05 172 THR J N 1
ATOM 4726 C CA . THR D 1 178 ? 34.154 44.603 36.280 1.00 11.50 172 THR J CA 1
ATOM 4727 C C . THR D 1 178 ? 33.387 43.283 36.422 1.00 10.60 172 THR J C 1
ATOM 4728 O O . THR D 1 178 ? 32.921 42.727 35.427 1.00 4.89 172 THR J O 1
ATOM 4732 N N . TYR D 1 179 ? 33.322 42.777 37.657 1.00 6.44 173 TYR J N 1
ATOM 4733 C CA . TYR D 1 179 ? 32.768 41.489 37.995 1.00 5.17 173 TYR J CA 1
ATOM 4734 C C . TYR D 1 179 ? 31.416 41.543 38.703 1.00 7.55 173 TYR J C 1
ATOM 4735 O O . TYR D 1 179 ? 30.989 42.600 39.171 1.00 12.98 173 TYR J O 1
ATOM 4744 N N . SER D 1 180 ? 30.726 40.414 38.833 1.00 6.30 174 SER J N 1
ATOM 4745 C CA . SER D 1 180 ? 29.503 40.310 39.609 1.00 5.55 174 SER J CA 1
ATOM 4746 C C . SER D 1 180 ? 29.445 38.974 40.321 1.00 5.96 174 SER J C 1
ATOM 4747 O O . SER D 1 180 ? 30.015 37.974 39.859 1.00 5.97 174 SER J O 1
ATOM 4750 N N . MET D 1 181 ? 28.789 38.987 41.477 1.00 6.24 175 MET J N 1
ATOM 4751 C CA . MET D 1 181 ? 28.621 37.778 42.229 1.00 6.13 175 MET J CA 1
ATOM 4752 C C . MET D 1 181 ? 27.168 37.618 42.546 1.00 2.00 175 MET J C 1
ATOM 4753 O O . MET D 1 181 ? 26.478 38.620 42.585 1.00 4.94 175 MET J O 1
ATOM 4758 N N . SER D 1 182 ? 26.726 36.386 42.712 1.00 2.00 176 SER J N 1
ATOM 4759 C CA . SER D 1 182 ? 25.396 36.006 43.159 1.00 2.00 176 SER J CA 1
ATOM 4760 C C . SER D 1 182 ? 25.559 35.106 44.422 1.00 3.97 176 SER J C 1
ATOM 4761 O O . SER D 1 182 ? 26.602 34.458 44.559 1.00 9.00 176 SER J O 1
ATOM 4764 N N . SER D 1 183 ? 24.700 35.019 45.434 1.00 2.00 177 SER J N 1
ATOM 4765 C CA . SER D 1 183 ? 24.878 34.101 46.524 1.00 2.00 177 SER J CA 1
ATOM 4766 C C . SER D 1 183 ? 23.496 33.699 46.976 1.00 2.00 177 SER J C 1
ATOM 4767 O O . SER D 1 183 ? 22.677 34.550 47.287 1.00 11.03 177 SER J O 1
ATOM 4770 N N . THR D 1 184 ? 23.127 32.446 47.048 1.00 2.38 178 THR J N 1
ATOM 4771 C CA . THR D 1 184 ? 21.771 32.116 47.381 1.00 2.08 178 THR J CA 1
ATOM 4772 C C . THR D 1 184 ? 21.836 31.292 48.652 1.00 2.00 178 THR J C 1
ATOM 4773 O O . THR D 1 184 ? 22.642 30.392 48.693 1.00 2.32 178 THR J O 1
ATOM 4777 N N . LEU D 1 185 ? 21.136 31.553 49.736 1.00 2.00 179 LEU J N 1
ATOM 4778 C CA . LEU D 1 185 ? 21.154 30.695 50.877 1.00 2.00 179 LEU J CA 1
ATOM 4779 C C . LEU D 1 185 ? 19.835 29.982 50.744 1.00 6.76 179 LEU J C 1
ATOM 4780 O O . LEU D 1 185 ? 18.781 30.607 50.798 1.00 6.93 179 LEU J O 1
ATOM 4785 N N . THR D 1 186 ? 19.830 28.696 50.454 1.00 12.86 180 THR J N 1
ATOM 4786 C CA . THR D 1 186 ? 18.572 28.016 50.208 1.00 14.64 180 THR J CA 1
ATOM 4787 C C . THR D 1 186 ? 18.154 27.407 51.544 1.00 19.67 180 THR J C 1
ATOM 4788 O O . THR D 1 186 ? 18.953 26.730 52.207 1.00 22.97 180 THR J O 1
ATOM 4792 N N . LEU D 1 187 ? 16.927 27.668 52.008 1.00 21.71 181 LEU J N 1
ATOM 4793 C CA . LEU D 1 187 ? 16.422 27.063 53.238 1.00 20.24 181 LEU J CA 1
ATOM 4794 C C . LEU D 1 187 ? 15.151 26.308 52.928 1.00 23.17 181 LEU J C 1
ATOM 4795 O O . LEU D 1 187 ? 14.635 26.230 51.804 1.00 25.26 181 LEU J O 1
ATOM 4800 N N . THR D 1 188 ? 14.723 25.725 54.031 1.00 27.17 182 THR J N 1
ATOM 4801 C CA . THR D 1 188 ? 13.518 24.943 54.159 1.00 31.58 182 THR J CA 1
ATOM 4802 C C . THR D 1 188 ? 12.556 26.007 54.675 1.00 29.35 182 THR J C 1
ATOM 4803 O O . THR D 1 188 ? 12.942 26.787 55.544 1.00 27.45 182 THR J O 1
ATOM 4807 N N . LYS D 1 189 ? 11.313 26.033 54.231 1.00 27.12 183 LYS J N 1
ATOM 4808 C CA . LYS D 1 189 ? 10.354 26.993 54.700 1.00 28.89 183 LYS J CA 1
ATOM 4809 C C . LYS D 1 189 ? 10.263 27.029 56.235 1.00 32.34 183 LYS J C 1
ATOM 4810 O O . LYS D 1 189 ? 10.201 28.107 56.825 1.00 35.16 183 LYS J O 1
ATOM 4816 N N . ASP D 1 190 ? 10.370 25.895 56.931 1.00 30.98 184 ASP J N 1
ATOM 4817 C CA . ASP D 1 190 ? 10.244 25.852 58.382 1.00 32.63 184 ASP J CA 1
ATOM 4818 C C . ASP D 1 190 ? 11.339 26.603 59.098 1.00 28.71 184 ASP J C 1
ATOM 4819 O O . ASP D 1 190 ? 11.141 27.434 59.979 1.00 24.47 184 ASP J O 1
ATOM 4824 N N . GLU D 1 191 ? 12.542 26.308 58.631 1.00 26.74 185 GLU J N 1
ATOM 4825 C CA . GLU D 1 191 ? 13.719 26.917 59.198 1.00 20.65 185 GLU J CA 1
ATOM 4826 C C . GLU D 1 191 ? 13.842 28.350 58.713 1.00 20.03 185 GLU J C 1
ATOM 4827 O O . GLU D 1 191 ? 14.658 29.084 59.259 1.00 21.71 185 GLU J O 1
ATOM 4833 N N . TYR D 1 192 ? 13.041 28.773 57.735 1.00 21.14 186 TYR J N 1
ATOM 4834 C CA . TYR D 1 192 ? 13.020 30.160 57.300 1.00 25.48 186 TYR J CA 1
ATOM 4835 C C . TYR D 1 192 ? 12.175 30.890 58.331 1.00 26.26 186 TYR J C 1
ATOM 4836 O O . TYR D 1 192 ? 12.615 31.866 58.951 1.00 27.16 186 TYR J O 1
ATOM 4845 N N . GLU D 1 193 ? 10.951 30.370 58.494 1.00 22.57 187 GLU J N 1
ATOM 4846 C CA . GLU D 1 193 ? 9.981 30.921 59.402 1.00 17.78 187 GLU J CA 1
ATOM 4847 C C . GLU D 1 193 ? 10.416 30.858 60.834 1.00 21.49 187 GLU J C 1
ATOM 4848 O O . GLU D 1 193 ? 10.008 31.736 61.574 1.00 29.55 187 GLU J O 1
ATOM 4854 N N . ARG D 1 194 ? 11.216 29.924 61.338 1.00 23.96 188 ARG J N 1
ATOM 4855 C CA . ARG D 1 194 ? 11.660 29.991 62.729 1.00 23.81 188 ARG J CA 1
ATOM 4856 C C . ARG D 1 194 ? 12.748 31.041 63.012 1.00 24.68 188 ARG J C 1
ATOM 4857 O O . ARG D 1 194 ? 13.617 30.810 63.861 1.00 23.54 188 ARG J O 1
ATOM 4865 N N . HIS D 1 195 ? 12.839 32.194 62.321 1.00 24.77 189 HIS J N 1
ATOM 4866 C CA . HIS D 1 195 ? 13.881 33.222 62.493 1.00 25.59 189 HIS J CA 1
ATOM 4867 C C . HIS D 1 195 ? 13.350 34.486 61.860 1.00 25.63 189 HIS J C 1
ATOM 4868 O O . HIS D 1 195 ? 12.274 34.478 61.240 1.00 22.46 189 HIS J O 1
ATOM 4875 N N . ASN D 1 196 ? 14.095 35.589 62.005 1.00 21.50 190 ASN J N 1
ATOM 4876 C CA . ASN D 1 196 ? 13.613 36.732 61.277 1.00 27.74 190 ASN J CA 1
ATOM 4877 C C . ASN D 1 196 ? 14.694 37.486 60.549 1.00 19.61 190 ASN J C 1
ATOM 4878 O O . ASN D 1 196 ? 14.555 37.612 59.354 1.00 21.95 190 ASN J O 1
ATOM 4883 N N . SER D 1 197 ? 15.796 37.944 61.074 1.00 14.66 191 SER J N 1
ATOM 4884 C CA . SER D 1 197 ? 16.747 38.759 60.351 1.00 16.63 191 SER J CA 1
ATOM 4885 C C . SER D 1 197 ? 17.776 38.031 59.511 1.00 13.96 191 SER J C 1
ATOM 4886 O O . SER D 1 197 ? 18.556 37.274 60.080 1.00 14.92 191 SER J O 1
ATOM 4889 N N . TYR D 1 198 ? 17.838 38.272 58.205 1.00 15.29 192 TYR J N 1
ATOM 4890 C CA . TYR D 1 198 ? 18.746 37.650 57.237 1.00 10.93 192 TYR J CA 1
ATOM 4891 C C . TYR D 1 198 ? 19.752 38.705 56.810 1.00 12.27 192 TYR J C 1
ATOM 4892 O O . TYR D 1 198 ? 19.328 39.811 56.426 1.00 17.66 192 TYR J O 1
ATOM 4901 N N . THR D 1 199 ? 21.044 38.409 56.826 1.00 2.20 193 THR J N 1
ATOM 4902 C CA . THR D 1 199 ? 21.996 39.399 56.390 1.00 2.00 193 THR J CA 1
ATOM 4903 C C . THR D 1 199 ? 22.939 38.816 55.351 1.00 2.00 193 THR J C 1
ATOM 4904 O O . THR D 1 199 ? 23.314 37.674 55.403 1.00 8.28 193 THR J O 1
ATOM 4908 N N . CYS D 1 200 ? 23.350 39.539 54.379 1.00 2.00 194 CYS J N 1
ATOM 4909 C CA . CYS D 1 200 ? 24.368 39.148 53.473 1.00 3.02 194 CYS J CA 1
ATOM 4910 C C . CYS D 1 200 ? 25.441 40.192 53.793 1.00 4.97 194 CYS J C 1
ATOM 4911 O O . CYS D 1 200 ? 25.207 41.384 53.543 1.00 12.29 194 CYS J O 1
ATOM 4914 N N . GLU D 1 201 ? 26.551 39.855 54.446 1.00 2.00 195 GLU J N 1
ATOM 4915 C CA . GLU D 1 201 ? 27.673 40.764 54.618 1.00 2.58 195 GLU J CA 1
ATOM 4916 C C . GLU D 1 201 ? 28.752 40.634 53.529 1.00 4.13 195 GLU J C 1
ATOM 4917 O O . GLU D 1 201 ? 29.381 39.601 53.323 1.00 4.07 195 GLU J O 1
ATOM 4923 N N . ALA D 1 202 ? 29.037 41.682 52.786 1.00 9.49 196 ALA J N 1
ATOM 4924 C CA . ALA D 1 202 ? 30.000 41.633 51.710 1.00 8.32 196 ALA J CA 1
ATOM 4925 C C . ALA D 1 202 ? 31.322 42.212 52.167 1.00 10.02 196 ALA J C 1
ATOM 4926 O O . ALA D 1 202 ? 31.343 43.236 52.850 1.00 12.63 196 ALA J O 1
ATOM 4928 N N . THR D 1 203 ? 32.474 41.633 51.833 1.00 14.98 197 THR J N 1
ATOM 4929 C CA . THR D 1 203 ? 33.774 42.190 52.231 1.00 12.41 197 THR J CA 1
ATOM 4930 C C . THR D 1 203 ? 34.675 42.447 50.990 1.00 11.00 197 THR J C 1
ATOM 4931 O O . THR D 1 203 ? 34.792 41.594 50.108 1.00 14.89 197 THR J O 1
ATOM 4935 N N . HIS D 1 204 ? 35.343 43.593 50.829 1.00 7.00 198 HIS J N 1
ATOM 4936 C CA . HIS D 1 204 ? 36.081 43.959 49.626 1.00 4.24 198 HIS J CA 1
ATOM 4937 C C . HIS D 1 204 ? 37.207 44.960 49.967 1.00 6.82 198 HIS J C 1
ATOM 4938 O O . HIS D 1 204 ? 37.185 45.676 50.969 1.00 2.19 198 HIS J O 1
ATOM 4945 N N . LYS D 1 205 ? 38.221 45.146 49.135 1.00 14.88 199 LYS J N 1
ATOM 4946 C CA . LYS D 1 205 ? 39.308 46.077 49.457 1.00 17.91 199 LYS J CA 1
ATOM 4947 C C . LYS D 1 205 ? 38.972 47.544 49.228 1.00 18.72 199 LYS J C 1
ATOM 4948 O O . LYS D 1 205 ? 39.840 48.404 49.244 1.00 20.35 199 LYS J O 1
ATOM 4954 N N . THR D 1 206 ? 37.700 47.846 49.035 1.00 17.61 200 THR J N 1
ATOM 4955 C CA . THR D 1 206 ? 37.344 49.208 48.719 1.00 21.94 200 THR J CA 1
ATOM 4956 C C . THR D 1 206 ? 36.942 49.931 50.010 1.00 29.05 200 THR J C 1
ATOM 4957 O O . THR D 1 206 ? 37.194 51.138 50.114 1.00 37.09 200 THR J O 1
ATOM 4961 N N . SER D 1 207 ? 36.355 49.175 50.978 1.00 29.75 201 SER J N 1
ATOM 4962 C CA . SER D 1 207 ? 35.851 49.639 52.280 1.00 27.53 201 SER J CA 1
ATOM 4963 C C . SER D 1 207 ? 36.657 48.949 53.390 1.00 28.02 201 SER J C 1
ATOM 4964 O O . SER D 1 207 ? 37.295 47.902 53.179 1.00 25.53 201 SER J O 1
ATOM 4967 N N . THR D 1 208 ? 36.536 49.563 54.577 1.00 26.70 202 THR J N 1
ATOM 4968 C CA . THR D 1 208 ? 37.262 49.165 55.780 1.00 26.62 202 THR J CA 1
ATOM 4969 C C . THR D 1 208 ? 36.481 48.319 56.787 1.00 21.21 202 THR J C 1
ATOM 4970 O O . THR D 1 208 ? 36.963 47.968 57.873 1.00 19.91 202 THR J O 1
ATOM 4974 N N . SER D 1 209 ? 35.263 47.970 56.390 1.00 16.80 203 SER J N 1
ATOM 4975 C CA . SER D 1 209 ? 34.387 47.100 57.142 1.00 16.21 203 SER J CA 1
ATOM 4976 C C . SER D 1 209 ? 33.316 46.620 56.142 1.00 11.78 203 SER J C 1
ATOM 4977 O O . SER D 1 209 ? 33.256 47.134 55.027 1.00 14.59 203 SER J O 1
ATOM 4980 N N . PRO D 1 210 ? 32.463 45.639 56.385 1.00 10.41 204 PRO J N 1
ATOM 4981 C CA . PRO D 1 210 ? 31.642 45.035 55.359 1.00 13.31 204 PRO J CA 1
ATOM 4982 C C . PRO D 1 210 ? 30.416 45.813 54.989 1.00 12.52 204 PRO J C 1
ATOM 4983 O O . PRO D 1 210 ? 29.798 46.380 55.884 1.00 16.89 204 PRO J O 1
ATOM 4987 N N . ILE D 1 211 ? 30.018 45.783 53.720 1.00 7.74 205 ILE J N 1
ATOM 4988 C CA . ILE D 1 211 ? 28.726 46.352 53.347 1.00 2.00 205 ILE J CA 1
ATOM 4989 C C . ILE D 1 211 ? 27.758 45.350 53.914 1.00 2.00 205 ILE J C 1
ATOM 4990 O O . ILE D 1 211 ? 27.944 44.151 53.710 1.00 5.56 205 ILE J O 1
ATOM 4995 N N . VAL D 1 212 ? 26.778 45.766 54.660 1.00 2.00 206 VAL J N 1
ATOM 4996 C CA . VAL D 1 212 ? 25.830 44.847 55.255 1.00 2.39 206 VAL J CA 1
ATOM 4997 C C . VAL D 1 212 ? 24.551 45.114 54.526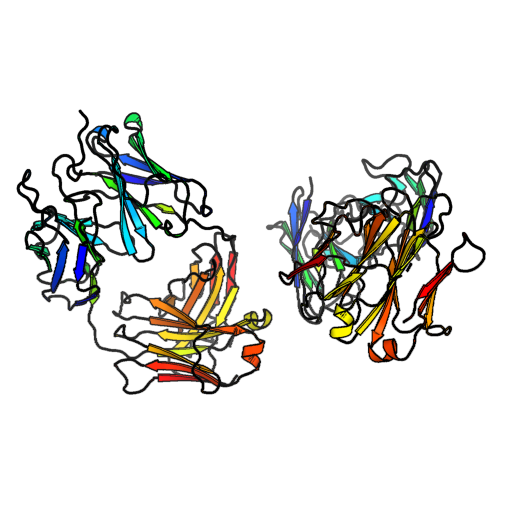 1.00 3.58 206 VAL J C 1
ATOM 4998 O O . VAL D 1 212 ? 24.272 46.281 54.245 1.00 13.04 206 VAL J O 1
ATOM 5002 N N . LYS D 1 213 ? 23.776 44.096 54.215 1.00 4.55 207 LYS J N 1
ATOM 5003 C CA . LYS D 1 213 ? 22.442 44.253 53.647 1.00 3.69 207 LYS J CA 1
ATOM 5004 C C . LYS D 1 213 ? 21.574 43.284 54.456 1.00 2.00 207 LYS J C 1
ATOM 5005 O O . LYS D 1 213 ? 21.976 42.130 54.558 1.00 2.00 207 LYS J O 1
ATOM 5011 N N . SER D 1 214 ? 20.427 43.623 55.044 1.00 2.05 208 SER J N 1
ATOM 5012 C CA . SER D 1 214 ? 19.636 42.694 55.849 1.00 3.60 208 SER J CA 1
ATOM 5013 C C . SER D 1 214 ? 18.146 42.833 55.549 1.00 4.41 208 SER J C 1
ATOM 5014 O O . SER D 1 214 ? 17.766 43.750 54.809 1.00 7.56 208 SER J O 1
ATOM 5017 N N . PHE D 1 215 ? 17.287 41.934 55.994 1.00 2.00 209 PHE J N 1
ATOM 5018 C CA . PHE D 1 215 ? 15.865 42.176 55.993 1.00 2.00 209 PHE J CA 1
ATOM 5019 C C . PHE D 1 215 ? 15.400 41.178 57.043 1.00 7.63 209 PHE J C 1
ATOM 5020 O O . PHE D 1 215 ? 16.217 40.536 57.727 1.00 2.00 209 PHE J O 1
ATOM 5028 N N . ASN D 1 216 ? 14.090 41.137 57.255 1.00 15.70 210 ASN J N 1
ATOM 5029 C CA . ASN D 1 216 ? 13.387 40.225 58.146 1.00 22.70 210 ASN J CA 1
ATOM 5030 C C . ASN D 1 216 ? 11.899 40.351 57.929 1.00 22.62 210 ASN J C 1
ATOM 5031 O O . ASN D 1 216 ? 11.466 41.077 57.034 1.00 23.03 210 ASN J O 1
ATOM 5036 N N . ARG D 1 217 ? 11.139 39.594 58.712 1.00 23.06 211 ARG J N 1
ATOM 5037 C CA . ARG D 1 217 ? 9.692 39.527 58.647 1.00 20.41 211 ARG J CA 1
ATOM 5038 C C . ARG D 1 217 ? 9.117 39.282 60.065 1.00 23.72 211 ARG J C 1
ATOM 5039 O O . ARG D 1 217 ? 7.910 39.016 60.195 1.00 18.62 211 ARG J O 1
ATOM 5048 N N . GLU E 2 1 ? 40.529 24.971 2.764 1.00 26.34 1 GLU M N 1
ATOM 5049 C CA . GLU E 2 1 ? 41.020 25.219 4.085 1.00 26.36 1 GLU M CA 1
ATOM 5050 C C . GLU E 2 1 ? 40.869 23.845 4.718 1.00 21.73 1 GLU M C 1
ATOM 5051 O O . GLU E 2 1 ? 39.937 23.136 4.309 1.00 26.22 1 GLU M O 1
ATOM 5057 N N . VAL E 2 2 ? 41.717 23.415 5.640 1.00 11.96 2 VAL M N 1
ATOM 5058 C CA . VAL E 2 2 ? 41.460 22.153 6.295 1.00 9.13 2 VAL M CA 1
ATOM 5059 C C . VAL E 2 2 ? 40.198 22.366 7.120 1.00 4.98 2 VAL M C 1
ATOM 5060 O O . VAL E 2 2 ? 39.993 23.496 7.544 1.00 7.74 2 VAL M O 1
ATOM 5064 N N . GLN E 2 3 ? 39.310 21.401 7.320 1.00 2.28 3 GLN M N 1
ATOM 5065 C CA . GLN E 2 3 ? 38.209 21.587 8.221 1.00 4.03 3 GLN M CA 1
ATOM 5066 C C . GLN E 2 3 ? 37.967 20.232 8.852 1.00 2.82 3 GLN M C 1
ATOM 5067 O O . GLN E 2 3 ? 37.835 19.248 8.134 1.00 2.00 3 GLN M O 1
ATOM 5073 N N . LEU E 2 4 ? 37.919 20.132 10.180 1.00 6.06 4 LEU M N 1
ATOM 5074 C CA . LEU E 2 4 ? 37.559 18.901 10.884 1.00 6.61 4 LEU M CA 1
ATOM 5075 C C . LEU E 2 4 ? 36.208 19.253 11.552 1.00 5.70 4 LEU M C 1
ATOM 5076 O O . LEU E 2 4 ? 36.043 20.304 12.185 1.00 2.27 4 LEU M O 1
ATOM 5081 N N . VAL E 2 5 ? 35.152 18.468 11.386 1.00 3.43 5 VAL M N 1
ATOM 5082 C CA . VAL E 2 5 ? 33.872 18.797 11.961 1.00 2.31 5 VAL M CA 1
ATOM 5083 C C . VAL E 2 5 ? 33.546 17.646 12.897 1.00 4.75 5 VAL M C 1
ATOM 5084 O O . VAL E 2 5 ? 33.584 16.522 12.393 1.00 3.44 5 VAL M O 1
ATOM 5088 N N . GLU E 2 6 ? 33.169 17.835 14.186 1.00 2.00 6 GLU M N 1
ATOM 5089 C CA . GLU E 2 6 ? 33.051 16.729 15.128 1.00 2.00 6 GLU M CA 1
ATOM 5090 C C . GLU E 2 6 ? 31.622 16.367 15.284 1.00 2.00 6 GLU M C 1
ATOM 5091 O O . GLU E 2 6 ? 30.861 17.315 15.184 1.00 11.41 6 GLU M O 1
ATOM 5097 N N . SER E 2 7 ? 31.215 15.135 15.597 1.00 2.00 7 SER M N 1
ATOM 5098 C CA . SER E 2 7 ? 29.821 14.764 15.782 1.00 2.00 7 SER M CA 1
ATOM 5099 C C . SER E 2 7 ? 29.705 13.657 16.837 1.00 2.20 7 SER M C 1
ATOM 5100 O O . SER E 2 7 ? 30.734 13.080 17.197 1.00 4.38 7 SER M O 1
ATOM 5103 N N . GLY E 2 8 ? 28.525 13.363 17.407 1.00 2.00 8 GLY M N 1
ATOM 5104 C CA . GLY E 2 8 ? 28.405 12.350 18.418 1.00 3.23 8 GLY M CA 1
ATOM 5105 C C . GLY E 2 8 ? 27.781 12.817 19.732 1.00 7.26 8 GLY M C 1
ATOM 5106 O O . GLY E 2 8 ? 26.721 12.316 20.096 1.00 13.22 8 GLY M O 1
ATOM 5107 N N . GLY E 2 9 ? 28.412 13.738 20.458 1.00 6.76 9 GLY M N 1
ATOM 5108 C CA . GLY E 2 9 ? 28.022 14.190 21.797 1.00 10.07 9 GLY M CA 1
ATOM 5109 C C . GLY E 2 9 ? 26.533 14.262 22.182 1.00 10.94 9 GLY M C 1
ATOM 5110 O O . GLY E 2 9 ? 25.680 14.665 21.386 1.00 6.83 9 GLY M O 1
ATOM 5111 N N . ASP E 2 10 ? 26.204 13.906 23.433 1.00 10.73 10 ASP M N 1
ATOM 5112 C CA . ASP E 2 10 ? 24.820 13.754 23.847 1.00 7.49 10 ASP M CA 1
ATOM 5113 C C . ASP E 2 10 ? 24.785 13.327 25.295 1.00 3.52 10 ASP M C 1
ATOM 5114 O O . ASP E 2 10 ? 25.857 13.243 25.887 1.00 2.95 10 ASP M O 1
ATOM 5119 N N . LEU E 2 11 ? 23.619 13.081 25.874 1.00 2.00 11 LEU M N 1
ATOM 5120 C CA . LEU E 2 11 ? 23.527 12.846 27.268 1.00 7.10 11 LEU M CA 1
ATOM 5121 C C . LEU E 2 11 ? 23.508 11.340 27.392 1.00 14.22 11 LEU M C 1
ATOM 5122 O O . LEU E 2 11 ? 22.632 10.696 26.785 1.00 14.80 11 LEU M O 1
ATOM 5127 N N . VAL E 2 12 ? 24.429 10.785 28.189 1.00 14.20 12 VAL M N 1
ATOM 5128 C CA . VAL E 2 12 ? 24.600 9.348 28.254 1.00 15.03 12 VAL M CA 1
ATOM 5129 C C . VAL E 2 12 ? 24.797 8.963 29.706 1.00 15.27 12 VAL M C 1
ATOM 5130 O O . VAL E 2 12 ? 25.371 9.753 30.456 1.00 20.21 12 VAL M O 1
ATOM 5134 N N . LYS E 2 13 ? 24.274 7.781 30.098 1.00 10.32 13 LYS M N 1
ATOM 5135 C CA . LYS E 2 13 ? 24.339 7.267 31.443 1.00 8.07 13 LYS M CA 1
ATOM 5136 C C . LYS E 2 13 ? 25.775 6.995 31.833 1.00 10.75 13 LYS M C 1
ATOM 5137 O O . LYS E 2 13 ? 26.591 6.671 30.962 1.00 13.50 13 LYS M O 1
ATOM 5143 N N . PRO E 2 14 ? 26.160 7.051 33.105 1.00 11.55 14 PRO M N 1
ATOM 5144 C CA . PRO E 2 14 ? 27.446 6.556 33.532 1.00 10.07 14 PRO M CA 1
ATOM 5145 C C . PRO E 2 14 ? 27.409 5.053 33.262 1.00 14.67 14 PRO M C 1
ATOM 5146 O O . PRO E 2 14 ? 26.399 4.369 33.484 1.00 17.41 14 PRO M O 1
ATOM 5150 N N . GLY E 2 15 ? 28.454 4.536 32.653 1.00 17.13 15 GLY M N 1
ATOM 5151 C CA . GLY E 2 15 ? 28.587 3.114 32.372 1.00 14.77 15 GLY M CA 1
ATOM 5152 C C . GLY E 2 15 ? 28.194 2.784 30.932 1.00 11.94 15 GLY M C 1
ATOM 5153 O O . GLY E 2 15 ? 28.656 1.765 30.446 1.00 12.31 15 GLY M O 1
ATOM 5154 N N . GLY E 2 16 ? 27.416 3.610 30.219 1.00 7.66 16 GLY M N 1
ATOM 5155 C CA . GLY E 2 16 ? 27.005 3.348 28.849 1.00 5.30 16 GLY M CA 1
ATOM 5156 C C . GLY E 2 16 ? 28.065 3.789 27.873 1.00 8.54 16 GLY M C 1
ATOM 5157 O O . GLY E 2 16 ? 29.198 4.133 28.277 1.00 13.88 16 GLY M O 1
ATOM 5158 N N . SER E 2 17 ? 27.654 3.864 26.601 1.00 7.04 17 SER M N 1
ATOM 5159 C CA . SER E 2 17 ? 28.627 4.111 25.531 1.00 8.51 17 SER M CA 1
ATOM 5160 C C . SER E 2 17 ? 28.305 5.023 24.335 1.00 7.38 17 SER M C 1
ATOM 5161 O O . SER E 2 17 ? 27.143 5.123 23.884 1.00 3.09 17 SER M O 1
ATOM 5164 N N . LEU E 2 18 ? 29.360 5.656 23.792 1.00 3.28 18 LEU M N 1
ATOM 5165 C CA . LEU E 2 18 ? 29.232 6.578 22.680 1.00 9.97 18 LEU M CA 1
ATOM 5166 C C . LEU E 2 18 ? 30.279 6.332 21.620 1.00 9.22 18 LEU M C 1
ATOM 5167 O O . LEU E 2 18 ? 31.308 5.696 21.883 1.00 13.57 18 LEU M O 1
ATOM 5172 N N . LYS E 2 19 ? 30.029 6.833 20.427 1.00 2.27 19 LYS M N 1
ATOM 5173 C CA . LYS E 2 19 ? 31.030 6.785 19.371 1.00 8.69 19 LYS M CA 1
ATOM 5174 C C . LYS E 2 19 ? 30.998 8.207 18.791 1.00 9.90 19 LYS M C 1
ATOM 5175 O O . LYS E 2 19 ? 29.893 8.659 18.482 1.00 6.94 19 LYS M O 1
ATOM 5181 N N . LEU E 2 20 ? 32.082 8.995 18.724 1.00 9.01 20 LEU M N 1
ATOM 5182 C CA . LEU E 2 20 ? 32.014 10.330 18.141 1.00 7.23 20 LEU M CA 1
ATOM 5183 C C . LEU E 2 20 ? 32.622 10.217 16.732 1.00 9.75 20 LEU M C 1
ATOM 5184 O O . LEU E 2 20 ? 33.463 9.321 16.525 1.00 11.83 20 LEU M O 1
ATOM 5189 N N . SER E 2 21 ? 32.274 11.052 15.743 1.00 12.09 21 SER M N 1
ATOM 5190 C CA . SER E 2 21 ? 32.940 11.017 14.422 1.00 14.32 21 SER M CA 1
ATOM 5191 C C . SER E 2 21 ? 33.619 12.363 14.230 1.00 11.46 21 SER M C 1
ATOM 5192 O O . SER E 2 21 ? 33.291 13.355 14.900 1.00 8.43 21 SER M O 1
ATOM 5195 N N . CYS E 2 22 ? 34.582 12.376 13.321 1.00 8.67 22 CYS M N 1
ATOM 5196 C CA . CYS E 2 22 ? 35.265 13.597 12.931 1.00 2.59 22 CYS M CA 1
ATOM 5197 C C . CYS E 2 22 ? 35.591 13.482 11.442 1.00 2.00 22 CYS M C 1
ATOM 5198 O O . CYS E 2 22 ? 36.462 12.704 11.084 1.00 3.58 22 CYS M O 1
ATOM 5201 N N . ALA E 2 23 ? 34.786 14.118 10.565 1.00 2.00 23 ALA M N 1
ATOM 5202 C CA . ALA E 2 23 ? 35.009 14.161 9.123 1.00 2.00 23 ALA M CA 1
ATOM 5203 C C . ALA E 2 23 ? 36.101 15.166 8.783 1.00 4.66 23 ALA M C 1
ATOM 5204 O O . ALA E 2 23 ? 36.024 16.286 9.303 1.00 13.00 23 ALA M O 1
ATOM 5206 N N . ALA E 2 24 ? 37.056 14.864 7.901 1.00 2.00 24 ALA M N 1
ATOM 5207 C CA . ALA E 2 24 ? 38.141 15.770 7.610 1.00 2.00 24 ALA M CA 1
ATOM 5208 C C . ALA E 2 24 ? 38.076 16.199 6.151 1.00 4.42 24 ALA M C 1
ATOM 5209 O O . ALA E 2 24 ? 37.648 15.375 5.345 1.00 9.77 24 ALA M O 1
ATOM 5211 N N . SER E 2 25 ? 38.448 17.433 5.738 1.00 2.25 25 SER M N 1
ATOM 5212 C CA . SER E 2 25 ? 38.420 17.920 4.375 1.00 2.00 25 SER M CA 1
ATOM 5213 C C . SER E 2 25 ? 39.600 18.778 4.183 1.00 2.00 25 SER M C 1
ATOM 5214 O O . SER E 2 25 ? 40.265 19.072 5.169 1.00 2.00 25 SER M O 1
ATOM 5217 N N . GLY E 2 26 ? 39.907 19.118 2.925 1.00 2.00 26 GLY M N 1
ATOM 5218 C CA . GLY E 2 26 ? 40.995 20.002 2.579 1.00 2.00 26 GLY M CA 1
ATOM 5219 C C . GLY E 2 26 ? 42.405 19.469 2.737 1.00 2.00 26 GLY M C 1
ATOM 5220 O O . GLY E 2 26 ? 43.350 20.252 2.539 1.00 2.00 26 GLY M O 1
ATOM 5221 N N . PHE E 2 27 ? 42.596 18.192 3.126 1.00 3.59 27 PHE M N 1
ATOM 5222 C CA . PHE E 2 27 ? 43.931 17.574 3.166 1.00 2.00 27 PHE M CA 1
ATOM 5223 C C . PHE E 2 27 ? 43.843 16.063 2.927 1.00 2.00 27 PHE M C 1
ATOM 5224 O O . PHE E 2 27 ? 42.783 15.433 3.133 1.00 2.00 27 PHE M O 1
ATOM 5232 N N . SER E 2 28 ? 44.946 15.491 2.415 1.00 2.00 28 SER M N 1
ATOM 5233 C CA . SER E 2 28 ? 45.065 14.041 2.356 1.00 7.52 28 SER M CA 1
ATOM 5234 C C . SER E 2 28 ? 44.948 13.589 3.811 1.00 5.02 28 SER M C 1
ATOM 5235 O O . SER E 2 28 ? 45.922 13.600 4.570 1.00 8.06 28 SER M O 1
ATOM 5238 N N . PHE E 2 29 ? 43.722 13.263 4.209 1.00 2.00 29 PHE M N 1
ATOM 5239 C CA . PHE E 2 29 ? 43.452 12.737 5.506 1.00 2.81 29 PHE M CA 1
ATOM 5240 C C . PHE E 2 29 ? 44.437 11.614 5.830 1.00 6.95 29 PHE M C 1
ATOM 5241 O O . PHE E 2 29 ? 45.219 11.670 6.769 1.00 9.78 29 PHE M O 1
ATOM 5249 N N . SER E 2 30 ? 44.512 10.702 4.883 1.00 12.88 30 SER M N 1
ATOM 5250 C CA . SER E 2 30 ? 45.333 9.504 4.874 1.00 13.11 30 SER M CA 1
ATOM 5251 C C . SER E 2 30 ? 46.839 9.738 5.042 1.00 11.33 30 SER M C 1
ATOM 5252 O O . SER E 2 30 ? 47.586 8.769 5.104 1.00 12.61 30 SER M O 1
ATOM 5255 N N . SER E 2 31 ? 47.369 10.966 5.126 1.00 12.60 31 SER M N 1
ATOM 5256 C CA . SER E 2 31 ? 48.801 11.218 5.343 1.00 12.78 31 SER M CA 1
ATOM 5257 C C . SER E 2 31 ? 49.000 11.685 6.768 1.00 8.94 31 SER M C 1
ATOM 5258 O O . SER E 2 31 ? 50.106 11.808 7.287 1.00 7.89 31 SER M O 1
ATOM 5261 N N . TYR E 2 32 ? 47.918 11.947 7.452 1.00 7.85 32 TYR M N 1
ATOM 5262 C CA . TYR E 2 32 ? 48.002 12.600 8.712 1.00 4.20 32 TYR M CA 1
ATOM 5263 C C . TYR E 2 32 ? 47.521 11.638 9.720 1.00 3.42 32 TYR M C 1
ATOM 5264 O O . TYR E 2 32 ? 46.603 10.868 9.475 1.00 4.98 32 TYR M O 1
ATOM 5273 N N . GLY E 2 33 ? 48.262 11.583 10.807 1.00 2.00 33 GLY M N 1
ATOM 5274 C CA . GLY E 2 33 ? 47.729 10.881 11.931 1.00 2.00 33 GLY M CA 1
ATOM 5275 C C . GLY E 2 33 ? 46.723 11.829 12.534 1.00 2.00 33 GLY M C 1
ATOM 5276 O O . GLY E 2 33 ? 46.686 13.012 12.170 1.00 10.52 33 GLY M O 1
ATOM 5277 N N . MET E 2 34 ? 45.953 11.432 13.516 1.00 2.91 34 MET M N 1
ATOM 5278 C CA . MET E 2 34 ? 44.918 12.288 14.061 1.00 4.26 34 MET M CA 1
ATOM 5279 C C . MET E 2 34 ? 44.883 12.186 15.574 1.00 2.00 34 MET M C 1
ATOM 5280 O O . MET E 2 34 ? 45.349 11.147 16.045 1.00 4.63 34 MET M O 1
ATOM 5285 N N . SER E 2 35 ? 44.350 13.144 16.339 1.00 3.22 35 SER M N 1
ATOM 5286 C CA . SER E 2 35 ? 44.181 13.040 17.790 1.00 2.00 35 SER M CA 1
ATOM 5287 C C . SER E 2 35 ? 42.800 13.473 18.248 1.00 2.00 35 SER M C 1
ATOM 5288 O O . SER E 2 35 ? 42.023 14.028 17.463 1.00 2.00 35 SER M O 1
ATOM 5291 N N . TRP E 2 36 ? 42.471 13.155 19.495 1.00 2.00 36 TRP M N 1
ATOM 5292 C CA . TRP E 2 36 ? 41.307 13.641 20.207 1.00 5.58 36 TRP M CA 1
ATOM 5293 C C . TRP E 2 36 ? 41.843 14.374 21.435 1.00 10.93 36 TRP M C 1
ATOM 5294 O O . TRP E 2 36 ? 42.816 13.869 22.009 1.00 19.37 36 TRP M O 1
ATOM 5305 N N . VAL E 2 37 ? 41.302 15.520 21.891 1.00 12.55 37 VAL M N 1
ATOM 5306 C CA . VAL E 2 37 ? 41.717 16.286 23.095 1.00 8.77 37 VAL M CA 1
ATOM 5307 C C . VAL E 2 37 ? 40.426 16.711 23.843 1.00 7.75 37 VAL M C 1
ATOM 5308 O O . VAL E 2 37 ? 39.387 17.075 23.257 1.00 10.57 37 VAL M O 1
ATOM 5312 N N . ARG E 2 38 ? 40.419 16.551 25.154 1.00 2.85 38 ARG M N 1
ATOM 5313 C CA . ARG E 2 38 ? 39.310 16.934 26.020 1.00 4.27 38 ARG M CA 1
ATOM 5314 C C . ARG E 2 38 ? 39.463 18.272 26.706 1.00 4.31 38 ARG M C 1
ATOM 5315 O O . ARG E 2 38 ? 40.532 18.576 27.258 1.00 2.00 38 ARG M O 1
ATOM 5323 N N . GLN E 2 39 ? 38.453 19.110 26.748 1.00 4.47 39 GLN M N 1
ATOM 5324 C CA . GLN E 2 39 ? 38.579 20.204 27.681 1.00 4.36 39 GLN M CA 1
ATOM 5325 C C . GLN E 2 39 ? 37.398 19.941 28.576 1.00 2.48 39 GLN M C 1
ATOM 5326 O O . GLN E 2 39 ? 36.318 19.553 28.097 1.00 4.14 39 GLN M O 1
ATOM 5332 N N . THR E 2 40 ? 37.661 19.992 29.867 1.00 2.00 40 THR M N 1
ATOM 5333 C CA . THR E 2 40 ? 36.577 19.819 30.812 1.00 4.08 40 THR M CA 1
ATOM 5334 C C . THR E 2 40 ? 35.745 21.134 31.153 1.00 5.63 40 THR M C 1
ATOM 5335 O O . THR E 2 40 ? 36.052 22.267 30.696 1.00 2.60 40 THR M O 1
ATOM 5339 N N . PRO E 2 41 ? 34.695 21.133 31.967 1.00 2.00 41 PRO M N 1
ATOM 5340 C CA . PRO E 2 41 ? 33.959 22.342 32.251 1.00 11.05 41 PRO M CA 1
ATOM 5341 C C . PRO E 2 41 ? 34.758 23.238 33.243 1.00 14.74 41 PRO M C 1
ATOM 5342 O O . PRO E 2 41 ? 34.421 24.391 33.532 1.00 11.82 41 PRO M O 1
ATOM 5346 N N . ASP E 2 42 ? 35.863 22.716 33.801 1.00 15.01 42 ASP M N 1
ATOM 5347 C CA . ASP E 2 42 ? 36.773 23.502 34.602 1.00 9.38 42 ASP M CA 1
ATOM 5348 C C . ASP E 2 42 ? 37.870 23.986 33.664 1.00 10.18 42 ASP M C 1
ATOM 5349 O O . ASP E 2 42 ? 38.886 24.477 34.152 1.00 6.23 42 ASP M O 1
ATOM 5354 N N . LYS E 2 43 ? 37.741 23.845 32.325 1.00 10.04 43 LYS M N 1
ATOM 5355 C CA . LYS E 2 43 ? 38.738 24.305 31.366 1.00 11.29 43 LYS M CA 1
ATOM 5356 C C . LYS E 2 43 ? 40.151 23.673 31.453 1.00 12.74 43 LYS M C 1
ATOM 5357 O O . LYS E 2 43 ? 41.196 24.208 31.064 1.00 9.95 43 LYS M O 1
ATOM 5363 N N . ARG E 2 44 ? 40.235 22.458 31.978 1.00 14.53 44 ARG M N 1
ATOM 5364 C CA . ARG E 2 44 ? 41.454 21.664 31.785 1.00 16.23 44 ARG M CA 1
ATOM 5365 C C . ARG E 2 44 ? 41.395 21.093 30.365 1.00 7.55 44 ARG M C 1
ATOM 5366 O O . ARG E 2 44 ? 40.339 20.589 29.950 1.00 2.00 44 ARG M O 1
ATOM 5374 N N . LEU E 2 45 ? 42.485 21.210 29.629 1.00 2.00 45 LEU M N 1
ATOM 5375 C CA . LEU E 2 45 ? 42.630 20.539 28.347 1.00 4.64 45 LEU M CA 1
ATOM 5376 C C . LEU E 2 45 ? 43.439 19.212 28.469 1.00 2.82 45 LEU M C 1
ATOM 5377 O O . LEU E 2 45 ? 44.639 19.283 28.747 1.00 5.88 45 LEU M O 1
ATOM 5382 N N . GLU E 2 46 ? 42.960 17.975 28.352 1.00 2.00 46 GLU M N 1
ATOM 5383 C CA . GLU E 2 46 ? 43.796 16.778 28.397 1.00 2.00 46 GLU M CA 1
ATOM 5384 C C . GLU E 2 46 ? 43.858 16.046 27.045 1.00 2.00 46 GLU M C 1
ATOM 5385 O O . GLU E 2 46 ? 42.837 15.881 26.381 1.00 2.68 46 GLU M O 1
ATOM 5391 N N . TRP E 2 47 ? 44.993 15.558 26.546 1.00 2.08 47 TRP M N 1
ATOM 5392 C CA . TRP E 2 47 ? 45.016 14.650 25.419 1.00 2.00 47 TRP M CA 1
ATOM 5393 C C . TRP E 2 47 ? 44.300 13.352 25.828 1.00 2.00 47 TRP M C 1
ATOM 5394 O O . TRP E 2 47 ? 44.349 12.886 26.968 1.00 2.00 47 TRP M O 1
ATOM 5405 N N . VAL E 2 48 ? 43.574 12.801 24.872 1.00 4.29 48 VAL M N 1
ATOM 5406 C CA . VAL E 2 48 ? 42.805 11.545 24.989 1.00 5.22 48 VAL M CA 1
ATOM 5407 C C . VAL E 2 48 ? 43.397 10.377 24.175 1.00 4.17 48 VAL M C 1
ATOM 5408 O O . VAL E 2 48 ? 43.581 9.290 24.712 1.00 2.00 48 VAL M O 1
ATOM 5412 N N . ALA E 2 49 ? 43.712 10.556 22.885 1.00 2.93 49 ALA M N 1
ATOM 5413 C CA . ALA E 2 49 ? 44.118 9.462 22.021 1.00 2.00 49 ALA M CA 1
ATOM 5414 C C . ALA E 2 49 ? 44.765 10.013 20.753 1.00 6.90 49 ALA M C 1
ATOM 5415 O O . ALA E 2 49 ? 44.461 11.136 20.331 1.00 4.92 49 ALA M O 1
ATOM 5417 N N . THR E 2 50 ? 45.722 9.246 20.201 1.00 9.57 50 THR M N 1
ATOM 5418 C CA . THR E 2 50 ? 46.427 9.547 18.959 1.00 6.04 50 THR M CA 1
ATOM 5419 C C . THR E 2 50 ? 46.407 8.290 18.061 1.00 10.19 50 THR M C 1
ATOM 5420 O O . THR E 2 50 ? 46.381 7.139 18.554 1.00 6.32 50 THR M O 1
ATOM 5424 N N . ILE E 2 51 ? 46.296 8.479 16.741 1.00 13.43 51 ILE M N 1
ATOM 5425 C CA . ILE E 2 51 ? 46.368 7.375 15.791 1.00 7.34 51 ILE M CA 1
ATOM 5426 C C . ILE E 2 51 ? 47.436 7.701 14.741 1.00 10.27 51 ILE M C 1
ATOM 5427 O O . ILE E 2 51 ? 47.916 8.837 14.554 1.00 7.79 51 ILE M O 1
ATOM 5432 N N . SER E 2 52 ? 47.900 6.598 14.182 1.00 8.71 52 SER M N 1
ATOM 5433 C CA . SER E 2 52 ? 48.834 6.588 13.099 1.00 6.00 52 SER M CA 1
ATOM 5434 C C . SER E 2 52 ? 48.182 7.045 11.82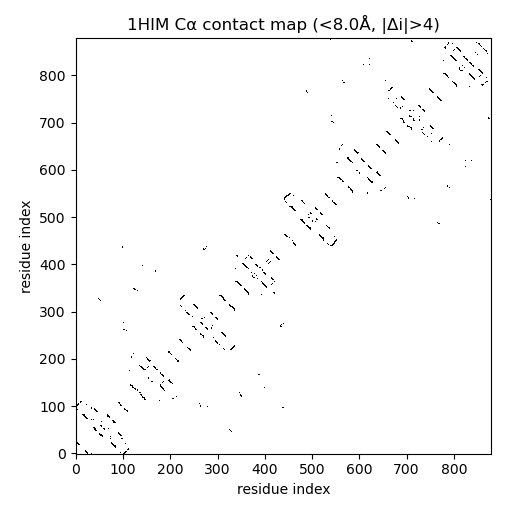5 1.00 5.26 52 SER M C 1
ATOM 5435 O O . SER E 2 52 ? 46.976 6.843 11.668 1.00 3.66 52 SER M O 1
ATOM 5438 N N . ASN E 2 53 A 48.980 7.546 10.878 1.00 8.79 52 ASN M N 1
ATOM 5439 C CA . ASN E 2 53 A 48.465 8.014 9.576 1.00 9.99 52 ASN M CA 1
ATOM 5440 C C . ASN E 2 53 A 47.747 6.950 8.785 1.00 10.64 52 ASN M C 1
ATOM 5441 O O . ASN E 2 53 A 46.781 7.236 8.066 1.00 12.61 52 ASN M O 1
ATOM 5446 N N . GLY E 2 54 ? 48.310 5.732 8.973 1.00 11.19 53 GLY M N 1
ATOM 5447 C CA . GLY E 2 54 ? 47.771 4.476 8.474 1.00 2.70 53 GLY M CA 1
ATOM 5448 C C . GLY E 2 54 ? 46.904 3.715 9.477 1.00 2.00 53 GLY M C 1
ATOM 5449 O O . GLY E 2 54 ? 46.615 2.586 9.154 1.00 7.80 53 GLY M O 1
ATOM 5450 N N . GLY E 2 55 ? 46.466 4.134 10.677 1.00 2.36 54 GLY M N 1
ATOM 5451 C CA . GLY E 2 55 ? 45.643 3.340 11.590 1.00 2.00 54 GLY M CA 1
ATOM 5452 C C . GLY E 2 55 ? 46.320 2.213 12.412 1.00 4.43 54 GLY M C 1
ATOM 5453 O O . GLY E 2 55 ? 45.720 1.575 13.300 1.00 2.00 54 GLY M O 1
ATOM 5454 N N . GLY E 2 56 ? 47.567 1.893 12.082 1.00 7.16 55 GLY M N 1
ATOM 5455 C CA . GLY E 2 56 ? 48.308 0.880 12.789 1.00 2.00 55 GLY M CA 1
ATOM 5456 C C . GLY E 2 56 ? 48.675 1.308 14.199 1.00 2.00 55 GLY M C 1
ATOM 5457 O O . GLY E 2 56 ? 48.205 0.685 15.137 1.00 8.16 55 GLY M O 1
ATOM 5458 N N . TYR E 2 57 ? 49.478 2.331 14.473 1.00 2.00 56 TYR M N 1
ATOM 5459 C CA . TYR E 2 57 ? 49.852 2.563 15.859 1.00 3.89 56 TYR M CA 1
ATOM 5460 C C . TYR E 2 57 ? 48.795 3.392 16.666 1.00 7.68 56 TYR M C 1
ATOM 5461 O O . TYR E 2 57 ? 48.388 4.471 16.214 1.00 8.83 56 TYR M O 1
ATOM 5470 N N . THR E 2 58 ? 48.207 2.979 17.807 1.00 6.80 57 THR M N 1
ATOM 5471 C CA . THR E 2 58 ? 47.327 3.859 18.573 1.00 6.24 57 THR M CA 1
ATOM 5472 C C . THR E 2 58 ? 47.926 4.065 19.970 1.00 4.69 57 THR M C 1
ATOM 5473 O O . THR E 2 58 ? 48.718 3.238 20.406 1.00 9.19 57 THR M O 1
ATOM 5477 N N . TYR E 2 59 ? 47.645 5.135 20.707 1.00 5.59 58 TYR M N 1
ATOM 5478 C CA . TYR E 2 59 ? 48.370 5.536 21.919 1.00 4.29 58 TYR M CA 1
ATOM 5479 C C . TYR E 2 59 ? 47.346 6.085 22.897 1.00 6.56 58 TYR M C 1
ATOM 5480 O O . TYR E 2 59 ? 46.521 6.933 22.508 1.00 2.00 58 TYR M O 1
ATOM 5489 N N . TYR E 2 60 ? 47.325 5.630 24.142 1.00 3.48 59 TYR M N 1
ATOM 5490 C CA . TYR E 2 60 ? 46.306 6.079 25.078 1.00 5.97 59 TYR M CA 1
ATOM 5491 C C . TYR E 2 60 ? 46.885 6.497 26.428 1.00 7.17 59 TYR M C 1
ATOM 5492 O O . TYR E 2 60 ? 47.893 5.923 26.825 1.00 11.93 59 TYR M O 1
ATOM 5501 N N . PRO E 2 61 ? 46.393 7.527 27.162 1.00 7.90 60 PRO M N 1
ATOM 5502 C CA . PRO E 2 61 ? 46.801 7.809 28.539 1.00 2.00 60 PRO M CA 1
ATOM 5503 C C . PRO E 2 61 ? 46.047 6.938 29.539 1.00 2.52 60 PRO M C 1
ATOM 5504 O O . PRO E 2 61 ? 44.890 6.551 29.324 1.00 2.00 60 PRO M O 1
ATOM 5508 N N . ASP E 2 62 ? 46.653 6.565 30.666 1.00 7.22 61 ASP M N 1
ATOM 5509 C CA . ASP E 2 62 ? 46.027 5.707 31.677 1.00 9.86 61 ASP M CA 1
ATOM 5510 C C . ASP E 2 62 ? 44.576 5.911 32.053 1.00 13.34 61 ASP M C 1
ATOM 5511 O O . ASP E 2 62 ? 43.874 4.978 32.443 1.00 16.27 61 ASP M O 1
ATOM 5516 N N . SER E 2 63 ? 44.120 7.145 31.958 1.00 12.48 62 SER M N 1
ATOM 5517 C CA . SER E 2 63 ? 42.738 7.475 32.183 1.00 14.21 62 SER M CA 1
ATOM 5518 C C . SER E 2 63 ? 41.738 6.832 31.216 1.00 15.35 62 SER M C 1
ATOM 5519 O O . SER E 2 63 ? 40.541 6.935 31.436 1.00 19.47 62 SER M O 1
ATOM 5522 N N . VAL E 2 64 ? 42.101 6.210 30.103 1.00 16.50 63 VAL M N 1
ATOM 5523 C CA . VAL E 2 64 ? 41.120 5.829 29.098 1.00 13.54 63 VAL M CA 1
ATOM 5524 C C . VAL E 2 64 ? 41.389 4.453 28.505 1.00 15.08 63 VAL M C 1
ATOM 5525 O O . VAL E 2 64 ? 40.534 3.876 27.813 1.00 17.20 63 VAL M O 1
ATOM 5529 N N . LYS E 2 65 ? 42.583 3.896 28.737 1.00 14.50 64 LYS M N 1
ATOM 5530 C CA . LYS E 2 65 ? 42.941 2.608 28.180 1.00 13.85 64 LYS M CA 1
ATOM 5531 C C . LYS E 2 65 ? 41.885 1.540 28.465 1.00 14.63 64 LYS M C 1
ATOM 5532 O O . LYS E 2 65 ? 41.302 1.455 29.543 1.00 9.99 64 LYS M O 1
ATOM 5538 N N . GLY E 2 66 ? 41.475 0.810 27.440 1.00 17.69 65 GLY M N 1
ATOM 5539 C CA . GLY E 2 66 ? 40.503 -0.239 27.652 1.00 15.86 65 GLY M CA 1
ATOM 5540 C C . GLY E 2 66 ? 39.090 0.303 27.740 1.00 18.15 65 GLY M C 1
ATOM 5541 O O . GLY E 2 66 ? 38.167 -0.496 27.564 1.00 24.63 65 GLY M O 1
ATOM 5542 N N . ARG E 2 67 ? 38.836 1.588 28.010 1.00 10.63 66 ARG M N 1
ATOM 5543 C CA . ARG E 2 67 ? 37.464 2.070 27.972 1.00 7.35 66 ARG M CA 1
ATOM 5544 C C . ARG E 2 67 ? 37.208 2.825 26.677 1.00 5.36 66 ARG M C 1
ATOM 5545 O O . ARG E 2 67 ? 36.066 2.810 26.230 1.00 9.56 66 ARG M O 1
ATOM 5553 N N . PHE E 2 68 ? 38.179 3.481 26.027 1.00 3.17 67 PHE M N 1
ATOM 5554 C CA . PHE E 2 68 ? 37.961 4.248 24.790 1.00 4.31 67 PHE M CA 1
ATOM 5555 C C . PHE E 2 68 ? 38.877 3.714 23.708 1.00 2.49 67 PHE M C 1
ATOM 5556 O O . PHE E 2 68 ? 39.952 3.251 24.066 1.00 9.58 67 PHE M O 1
ATOM 5564 N N . THR E 2 69 ? 38.551 3.799 22.416 1.00 4.62 68 THR M N 1
ATOM 5565 C CA . THR E 2 69 ? 39.298 3.230 21.297 1.00 5.42 68 THR M CA 1
ATOM 5566 C C . THR E 2 69 ? 39.157 4.125 20.048 1.00 6.76 68 THR M C 1
ATOM 5567 O O . THR E 2 69 ? 38.023 4.326 19.572 1.00 3.61 68 THR M O 1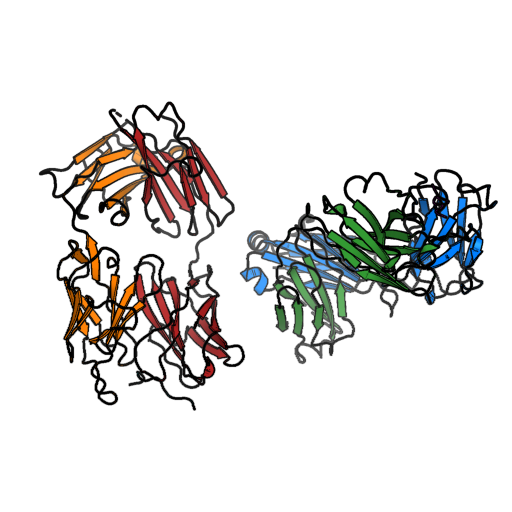
ATOM 5571 N N . ILE E 2 70 ? 40.231 4.713 19.498 1.00 5.65 69 ILE M N 1
ATOM 5572 C CA . ILE E 2 70 ? 40.122 5.453 18.244 1.00 7.82 69 ILE M CA 1
ATOM 5573 C C . ILE E 2 70 ? 40.137 4.467 17.064 1.00 12.23 69 ILE M C 1
ATOM 5574 O O . ILE E 2 70 ? 40.853 3.462 17.052 1.00 13.68 69 ILE M O 1
ATOM 5579 N N . SER E 2 71 ? 39.485 4.858 15.976 1.00 14.67 70 SER M N 1
ATOM 5580 C CA . SER E 2 71 ? 39.475 4.134 14.704 1.00 7.03 70 SER M CA 1
ATOM 5581 C C . SER E 2 71 ? 39.428 5.289 13.683 1.00 7.70 70 SER M C 1
ATOM 5582 O O . SER E 2 71 ? 39.181 6.473 14.017 1.00 7.19 70 SER M O 1
ATOM 5585 N N . ARG E 2 72 ? 39.656 4.970 12.425 1.00 3.50 71 ARG M N 1
ATOM 5586 C CA . ARG E 2 72 ? 39.574 5.926 11.341 1.00 4.62 71 ARG M CA 1
ATOM 5587 C C . ARG E 2 72 ? 39.152 5.109 10.128 1.00 4.84 71 ARG M C 1
ATOM 5588 O O . ARG E 2 72 ? 39.094 3.886 10.228 1.00 8.31 71 ARG M O 1
ATOM 5596 N N . ASP E 2 73 ? 38.829 5.718 8.994 1.00 6.56 72 ASP M N 1
ATOM 5597 C CA . ASP E 2 73 ? 38.422 5.070 7.761 1.00 2.00 72 ASP M CA 1
ATOM 5598 C C . ASP E 2 73 ? 38.860 6.048 6.712 1.00 2.00 72 ASP M C 1
ATOM 5599 O O . ASP E 2 73 ? 38.023 6.809 6.212 1.00 2.00 72 ASP M O 1
ATOM 5604 N N . ASN E 2 74 ? 40.160 6.051 6.408 1.00 7.33 73 ASN M N 1
ATOM 5605 C CA . ASN E 2 74 ? 40.844 6.917 5.443 1.00 11.24 73 ASN M CA 1
ATOM 5606 C C . ASN E 2 74 ? 40.236 7.083 4.060 1.00 18.09 73 ASN M C 1
ATOM 5607 O O . ASN E 2 74 ? 40.726 7.898 3.276 1.00 19.72 73 ASN M O 1
ATOM 5612 N N . ALA E 2 75 ? 39.222 6.280 3.704 1.00 30.22 74 ALA M N 1
ATOM 5613 C CA . ALA E 2 75 ? 38.498 6.396 2.423 1.00 36.40 74 ALA M CA 1
ATOM 5614 C C . ALA E 2 75 ? 37.180 7.159 2.614 1.00 38.00 74 ALA M C 1
ATOM 5615 O O . ALA E 2 75 ? 36.558 7.624 1.658 1.00 43.43 74 ALA M O 1
ATOM 5617 N N . LYS E 2 76 ? 36.688 7.219 3.853 1.00 32.96 75 LYS M N 1
ATOM 5618 C CA . LYS E 2 76 ? 35.536 7.999 4.150 1.00 26.18 75 LYS M CA 1
ATOM 5619 C C . LYS E 2 76 ? 36.052 9.195 4.896 1.00 23.62 75 LYS M C 1
ATOM 5620 O O . LYS E 2 76 ? 35.225 9.922 5.422 1.00 27.43 75 LYS M O 1
ATOM 5626 N N . ASN E 2 77 ? 37.364 9.469 4.958 1.00 15.55 76 ASN M N 1
ATOM 5627 C CA . ASN E 2 77 ? 37.914 10.638 5.641 1.00 15.42 76 ASN M CA 1
ATOM 5628 C C . ASN E 2 77 ? 37.310 10.987 7.006 1.00 18.84 76 ASN M C 1
ATOM 5629 O O . ASN E 2 77 ? 36.921 12.116 7.322 1.00 24.93 76 ASN M O 1
ATOM 5634 N N . THR E 2 78 ? 37.234 9.997 7.872 1.00 16.11 77 THR M N 1
ATOM 5635 C CA . THR E 2 78 ? 36.623 10.126 9.172 1.00 10.48 77 THR M CA 1
ATOM 5636 C C . THR E 2 78 ? 37.438 9.415 10.260 1.00 12.06 77 THR M C 1
ATOM 5637 O O . THR E 2 78 ? 37.973 8.300 10.012 1.00 2.73 77 THR M O 1
ATOM 5641 N N . LEU E 2 79 ? 37.425 10.030 11.463 1.00 6.64 78 LEU M N 1
ATOM 5642 C CA . LEU E 2 79 ? 38.088 9.499 12.619 1.00 2.00 78 LEU M CA 1
ATOM 5643 C C . LEU E 2 79 ? 37.003 9.193 13.625 1.00 6.05 78 LEU M C 1
ATOM 5644 O O . LEU E 2 79 ? 35.911 9.764 13.526 1.00 12.99 78 LEU M O 1
ATOM 5649 N N . TYR E 2 80 ? 37.207 8.294 14.582 1.00 7.81 79 TYR M N 1
ATOM 5650 C CA . TYR E 2 80 ? 36.136 7.821 15.437 1.00 3.63 79 TYR M CA 1
ATOM 5651 C C . TYR E 2 80 ? 36.685 7.685 16.820 1.00 5.05 79 TYR M C 1
ATOM 5652 O O . TYR E 2 80 ? 37.880 7.425 16.894 1.00 2.00 79 TYR M O 1
ATOM 5661 N N . LEU E 2 81 ? 35.851 7.800 17.876 1.00 5.71 80 LEU M N 1
ATOM 5662 C CA . LEU E 2 81 ? 36.262 7.414 19.211 1.00 6.78 80 LEU M CA 1
ATOM 5663 C C . LEU E 2 81 ? 35.147 6.630 19.922 1.00 10.22 80 LEU M C 1
ATOM 5664 O O . LEU E 2 81 ? 34.042 7.086 20.197 1.00 8.62 80 LEU M O 1
ATOM 5669 N N . GLN E 2 82 ? 35.427 5.359 20.163 1.00 16.83 81 GLN M N 1
ATOM 5670 C CA . GLN E 2 82 ? 34.501 4.442 20.806 1.00 17.28 81 GLN M CA 1
ATOM 5671 C C . GLN E 2 82 ? 34.649 4.484 22.320 1.00 12.55 81 GLN M C 1
ATOM 5672 O O . GLN E 2 82 ? 35.581 3.887 22.865 1.00 9.01 81 GLN M O 1
ATOM 5678 N N . MET E 2 83 ? 33.781 5.181 23.018 1.00 7.31 82 MET M N 1
ATOM 5679 C CA . MET E 2 83 ? 33.926 5.330 24.441 1.00 2.78 82 MET M CA 1
ATOM 5680 C C . MET E 2 83 ? 32.908 4.400 25.057 1.00 2.00 82 MET M C 1
ATOM 5681 O O . MET E 2 83 ? 31.734 4.412 24.692 1.00 3.08 82 MET M O 1
ATOM 5686 N N . SER E 2 84 A 33.381 3.582 25.971 1.00 2.00 82 SER M N 1
ATOM 5687 C CA . SER E 2 84 A 32.671 2.543 26.675 1.00 9.08 82 SER M CA 1
ATOM 5688 C C . SER E 2 84 A 33.002 2.832 28.110 1.00 14.19 82 SER M C 1
ATOM 5689 O O . SER E 2 84 A 34.076 3.403 28.359 1.00 23.62 82 SER M O 1
ATOM 5692 N N . SER E 2 85 B 32.147 2.457 29.068 1.00 14.37 82 SER M N 1
ATOM 5693 C CA . SER E 2 85 B 32.412 2.667 30.495 1.00 15.93 82 SER M CA 1
ATOM 5694 C C . SER E 2 85 B 32.580 4.153 30.897 1.00 16.06 82 SER M C 1
ATOM 5695 O O . SER E 2 85 B 33.441 4.610 31.652 1.00 12.32 82 SER M O 1
ATOM 5698 N N . LEU E 2 86 C 31.641 4.927 30.353 1.00 13.89 82 LEU M N 1
ATOM 5699 C CA . LEU E 2 86 C 31.579 6.330 30.609 1.00 8.00 82 LEU M CA 1
ATOM 5700 C C . LEU E 2 86 C 31.309 6.618 32.110 1.00 11.93 82 LEU M C 1
ATOM 5701 O O . LEU E 2 86 C 30.524 6.012 32.857 1.00 12.41 82 LEU M O 1
ATOM 5706 N N . LYS E 2 87 ? 32.074 7.545 32.613 1.00 5.46 83 LYS M N 1
ATOM 5707 C CA . LYS E 2 87 ? 32.055 7.850 33.987 1.00 3.38 83 LYS M CA 1
ATOM 5708 C C . LYS E 2 87 ? 32.103 9.345 33.857 1.00 15.92 83 LYS M C 1
ATOM 5709 O O . LYS E 2 87 ? 32.696 9.917 32.927 1.00 17.87 83 LYS M O 1
ATOM 5715 N N . SER E 2 88 ? 31.431 9.922 34.857 1.00 20.86 84 SER M N 1
ATOM 5716 C CA . SER E 2 88 ? 31.123 11.334 35.047 1.00 11.75 84 SER M CA 1
ATOM 5717 C C . SER E 2 88 ? 32.309 12.232 34.833 1.00 6.92 84 SER M C 1
ATOM 5718 O O . SER E 2 88 ? 32.154 13.263 34.209 1.00 9.27 84 SER M O 1
ATOM 5721 N N . GLU E 2 89 ? 33.510 11.818 35.242 1.00 6.55 85 GLU M N 1
ATOM 5722 C CA . GLU E 2 89 ? 34.783 12.543 35.037 1.00 7.36 85 GLU M CA 1
ATOM 5723 C C . GLU E 2 89 ? 35.107 12.798 33.568 1.00 10.21 85 GLU M C 1
ATOM 5724 O O . GLU E 2 89 ? 35.920 13.645 33.228 1.00 10.49 85 GLU M O 1
ATOM 5730 N N . ASP E 2 90 ? 34.549 11.964 32.695 1.00 12.26 86 ASP M N 1
ATOM 5731 C CA . ASP E 2 90 ? 34.674 12.113 31.266 1.00 10.89 86 ASP M CA 1
ATOM 5732 C C . ASP E 2 90 ? 33.560 12.974 30.629 1.00 10.64 86 ASP M C 1
ATOM 5733 O O . ASP E 2 90 ? 33.377 12.865 29.397 1.00 5.96 86 ASP M O 1
ATOM 5738 N N . SER E 2 91 ? 32.691 13.725 31.365 1.00 3.38 87 SER M N 1
ATOM 5739 C CA . SER E 2 91 ? 31.823 14.662 30.659 1.00 5.32 87 SER M CA 1
ATOM 5740 C C . SER E 2 91 ? 32.753 15.797 30.167 1.00 2.00 87 SER M C 1
ATOM 5741 O O . SER E 2 91 ? 33.619 16.196 30.970 1.00 2.00 87 SER M O 1
ATOM 5744 N N . ALA E 2 92 ? 32.708 16.306 28.927 1.00 2.00 88 ALA M N 1
ATOM 5745 C CA . ALA E 2 92 ? 33.598 17.394 28.588 1.00 2.00 88 ALA M CA 1
ATOM 5746 C C . ALA E 2 92 ? 33.269 17.925 27.230 1.00 7.82 88 ALA M C 1
ATOM 5747 O O . ALA E 2 92 ? 32.210 17.524 26.731 1.00 12.81 88 ALA M O 1
ATOM 5749 N N . MET E 2 93 ? 34.105 18.809 26.645 1.00 10.64 89 MET M N 1
ATOM 5750 C CA . MET E 2 93 ? 33.955 19.312 25.276 1.00 10.55 89 MET M CA 1
ATOM 5751 C C . MET E 2 93 ? 35.149 18.600 24.704 1.00 11.14 89 MET M C 1
ATOM 5752 O O . MET E 2 93 ? 36.240 18.778 25.259 1.00 10.24 89 MET M O 1
ATOM 5757 N N . TYR E 2 94 ? 34.862 17.792 23.678 1.00 8.86 90 TYR M N 1
ATOM 5758 C CA . TYR E 2 94 ? 35.791 16.900 22.940 1.00 2.69 90 TYR M CA 1
ATOM 5759 C C . TYR E 2 94 ? 36.233 17.418 21.558 1.00 6.36 90 TYR M C 1
ATOM 5760 O O . TYR E 2 94 ? 35.378 17.775 20.727 1.00 2.00 90 TYR M O 1
ATOM 5769 N N . TYR E 2 95 ? 37.521 17.512 21.212 1.00 7.88 91 TYR M N 1
ATOM 5770 C CA . TYR E 2 95 ? 37.957 18.001 19.920 1.00 6.37 91 TYR M CA 1
ATOM 5771 C C . TYR E 2 95 ? 38.759 16.998 19.123 1.00 2.00 91 TYR M C 1
ATOM 5772 O O . TYR E 2 95 ? 39.482 16.174 19.638 1.00 2.00 91 TYR M O 1
ATOM 5781 N N . CYS E 2 96 ? 38.673 17.050 17.833 1.00 8.90 92 CYS M N 1
ATOM 5782 C CA . CYS E 2 96 ? 39.543 16.265 16.992 1.00 11.49 92 CYS M CA 1
ATOM 5783 C C . CYS E 2 96 ? 40.528 17.346 16.547 1.00 9.23 92 CYS M C 1
ATOM 5784 O O . CYS E 2 96 ? 40.187 18.530 16.475 1.00 12.58 92 CYS M O 1
ATOM 5787 N N . ALA E 2 97 ? 41.799 16.997 16.484 1.00 10.04 93 ALA M N 1
ATOM 5788 C CA . ALA E 2 97 ? 42.883 17.918 16.234 1.00 9.59 93 ALA M CA 1
ATOM 5789 C C . ALA E 2 97 ? 43.895 17.122 15.381 1.00 6.37 93 ALA M C 1
ATOM 5790 O O . ALA E 2 97 ? 43.938 15.898 15.482 1.00 10.40 93 ALA M O 1
ATOM 5792 N N . ARG E 2 98 ? 44.674 17.735 14.505 1.00 2.00 94 ARG M N 1
ATOM 5793 C CA . ARG E 2 98 ? 45.547 17.039 13.597 1.00 2.00 94 ARG M CA 1
ATOM 5794 C C . ARG E 2 98 ? 46.950 16.912 14.135 1.00 3.78 94 ARG M C 1
ATOM 5795 O O . ARG E 2 98 ? 47.521 17.931 14.566 1.00 2.00 94 ARG M O 1
ATOM 5803 N N . ARG E 2 99 ? 47.531 15.694 14.028 1.00 5.84 95 ARG M N 1
ATOM 5804 C CA . ARG E 2 99 ? 48.943 15.487 14.385 1.00 6.26 95 ARG M CA 1
ATOM 5805 C C . ARG E 2 99 ? 49.721 15.791 13.115 1.00 10.12 95 ARG M C 1
ATOM 5806 O O . ARG E 2 99 ? 49.436 15.267 12.020 1.00 3.18 95 ARG M O 1
ATOM 5814 N N . GLU E 2 100 ? 50.699 16.691 13.314 1.00 12.23 96 GLU M N 1
ATOM 5815 C CA . GLU E 2 100 ? 51.504 17.190 12.240 1.00 9.00 96 GLU M CA 1
ATOM 5816 C C . GLU E 2 100 ? 52.663 16.276 11.947 1.00 10.37 96 GLU M C 1
ATOM 5817 O O . GLU E 2 100 ? 53.789 16.463 12.428 1.00 5.75 96 GLU M O 1
ATOM 5823 N N . ARG E 2 101 ? 52.304 15.328 11.064 1.00 14.15 97 ARG M N 1
ATOM 5824 C CA . ARG E 2 101 ? 53.216 14.315 10.511 1.00 13.78 97 ARG M CA 1
ATOM 5825 C C . ARG E 2 101 ? 54.499 14.939 9.996 1.00 14.46 97 ARG M C 1
ATOM 5826 O O . ARG E 2 101 ? 55.581 14.507 10.349 1.00 15.76 97 ARG M O 1
ATOM 5834 N N . TYR E 2 102 ? 54.401 15.968 9.170 1.00 15.31 98 TYR M N 1
ATOM 5835 C CA . TYR E 2 102 ? 55.591 16.450 8.527 1.00 15.70 98 TYR M CA 1
ATOM 5836 C C . TYR E 2 102 ? 56.435 17.324 9.418 1.00 19.27 98 TYR M C 1
ATOM 5837 O O . TYR E 2 102 ? 57.578 17.079 9.800 1.00 22.27 98 TYR M O 1
ATOM 5846 N N . ASP E 2 103 ? 55.767 18.362 9.850 1.00 25.39 99 ASP M N 1
ATOM 5847 C CA . ASP E 2 103 ? 56.490 19.432 10.506 1.00 24.62 99 ASP M CA 1
ATOM 5848 C C . ASP E 2 103 ? 56.900 19.114 11.945 1.00 21.70 99 ASP M C 1
ATOM 5849 O O . ASP E 2 103 ? 57.868 19.697 12.421 1.00 17.59 99 ASP M O 1
ATOM 5854 N N . GLU E 2 104 ? 56.220 18.140 12.592 1.00 16.95 100 GLU M N 1
ATOM 5855 C CA . GLU E 2 104 ? 56.376 17.788 13.982 1.00 14.41 100 GLU M CA 1
ATOM 5856 C C . GLU E 2 104 ? 56.257 19.044 14.847 1.00 16.43 100 GLU M C 1
ATOM 5857 O O . GLU E 2 104 ? 57.182 19.451 15.557 1.00 17.45 100 GLU M O 1
ATOM 5863 N N . ASN E 2 105 A 55.097 19.723 14.827 1.00 15.96 100 ASN M N 1
ATOM 5864 C CA . ASN E 2 105 A 54.986 20.909 15.675 1.00 13.50 100 ASN M CA 1
ATOM 5865 C C . ASN E 2 105 A 53.722 21.431 16.383 1.00 8.68 100 ASN M C 1
ATOM 5866 O O . ASN E 2 105 A 53.636 22.622 16.657 1.00 5.45 100 ASN M O 1
ATOM 5871 N N . GLY E 2 106 B 52.687 20.665 16.721 1.00 4.16 100 GLY M N 1
ATOM 5872 C CA . GLY E 2 106 B 51.658 21.172 17.624 1.00 3.47 100 GLY M CA 1
ATOM 5873 C C . GLY E 2 106 B 50.283 20.752 17.201 1.00 2.10 100 GLY M C 1
ATOM 5874 O O . GLY E 2 106 B 50.157 20.119 16.167 1.00 2.00 100 GLY M O 1
ATOM 5875 N N . PHE E 2 107 C 49.210 20.922 17.950 1.00 2.00 100 PHE M N 1
ATOM 5876 C CA . PHE E 2 107 C 47.946 20.736 17.264 1.00 2.65 100 PHE M CA 1
ATOM 5877 C C . PHE E 2 107 C 47.566 22.043 16.542 1.00 5.07 100 PHE M C 1
ATOM 5878 O O . PHE E 2 107 C 46.952 22.962 17.079 1.00 5.54 100 PHE M O 1
ATOM 5886 N N . ALA E 2 108 ? 48.082 22.204 15.331 1.00 8.38 101 ALA M N 1
ATOM 5887 C CA . ALA E 2 108 ? 47.715 23.301 14.450 1.00 8.06 101 ALA M CA 1
ATOM 5888 C C . ALA E 2 108 ? 46.282 23.262 13.918 1.00 6.95 101 ALA M C 1
ATOM 5889 O O . ALA E 2 108 ? 45.807 24.315 13.547 1.00 8.82 101 ALA M O 1
ATOM 5891 N N . TYR E 2 109 ? 45.519 22.176 13.764 1.00 6.32 102 TYR M N 1
ATOM 5892 C CA . TYR E 2 109 ? 44.176 22.227 13.188 1.00 2.08 102 TYR M CA 1
ATOM 5893 C C . TYR E 2 109 ? 43.284 21.602 14.228 1.00 4.33 102 TYR M C 1
ATOM 5894 O O . TYR E 2 109 ? 43.617 20.533 14.724 1.00 7.67 102 TYR M O 1
ATOM 5903 N N . TRP E 2 110 ? 42.190 22.232 14.596 1.00 3.43 103 TRP M N 1
ATOM 5904 C CA . TRP E 2 110 ? 41.299 21.796 15.637 1.00 2.00 103 TRP M CA 1
ATOM 5905 C C . TRP E 2 110 ? 39.947 21.778 14.986 1.00 2.00 103 TRP M C 1
ATOM 5906 O O . TRP E 2 110 ? 39.750 22.548 14.057 1.00 2.16 103 TRP M O 1
ATOM 5917 N N . GLY E 2 111 ? 38.996 20.952 15.347 1.00 2.00 104 GLY M N 1
ATOM 5918 C CA . GLY E 2 111 ? 37.681 21.047 14.767 1.00 2.00 104 GLY M CA 1
ATOM 5919 C C . GLY E 2 111 ? 36.800 21.903 15.665 1.00 9.00 104 GLY M C 1
ATOM 5920 O O . GLY E 2 111 ? 37.299 22.555 16.571 1.00 14.00 104 GLY M O 1
ATOM 5921 N N . GLN E 2 112 ? 35.471 21.913 15.501 1.00 13.14 105 GLN M N 1
ATOM 5922 C CA . GLN E 2 112 ? 34.596 22.722 16.359 1.00 19.59 105 GLN M CA 1
ATOM 5923 C C . GLN E 2 112 ? 34.435 22.178 17.775 1.00 15.07 105 GLN M C 1
ATOM 5924 O O . GLN E 2 112 ? 34.638 22.913 18.727 1.00 13.46 105 GLN M O 1
ATOM 5930 N N . GLY E 2 113 ? 33.999 20.947 17.967 1.00 8.30 106 GLY M N 1
ATOM 5931 C CA . GLY E 2 113 ? 33.933 20.383 19.285 1.00 2.25 106 GLY M CA 1
ATOM 5932 C C . GLY E 2 113 ? 32.575 19.751 19.426 1.00 2.47 106 GLY M C 1
ATOM 5933 O O . GLY E 2 113 ? 31.634 20.159 18.729 1.00 2.00 106 GLY M O 1
ATOM 5934 N N . THR E 2 114 ? 32.532 18.717 20.269 1.00 3.20 107 THR M N 1
ATOM 5935 C CA . THR E 2 114 ? 31.318 18.029 20.585 1.00 2.17 107 THR M CA 1
ATOM 5936 C C . THR E 2 114 ? 31.277 17.801 22.096 1.00 4.56 107 THR M C 1
ATOM 5937 O O . THR E 2 114 ? 32.244 17.392 22.744 1.00 2.00 107 THR M O 1
ATOM 5941 N N . LEU E 2 115 ? 30.147 18.195 22.675 1.00 9.63 108 LEU M N 1
ATOM 5942 C CA . LEU E 2 115 ? 29.931 18.097 24.102 1.00 13.39 108 LEU M CA 1
ATOM 5943 C C . LEU E 2 115 ? 29.376 16.733 24.480 1.00 15.39 108 LEU M C 1
ATOM 5944 O O . LEU E 2 115 ? 28.401 16.321 23.834 1.00 20.13 108 LEU M O 1
ATOM 5949 N N . VAL E 2 116 ? 29.877 16.046 25.521 1.00 13.89 109 VAL M N 1
ATOM 5950 C CA . VAL E 2 116 ? 29.341 14.763 25.987 1.00 7.44 109 VAL M CA 1
ATOM 5951 C C . VAL E 2 116 ? 29.038 15.006 27.465 1.00 10.51 109 VAL M C 1
ATOM 5952 O O . VAL E 2 116 ? 29.865 15.610 28.189 1.00 14.55 109 VAL M O 1
ATOM 5956 N N . THR E 2 117 ? 27.861 14.538 27.911 1.00 7.60 110 THR M N 1
ATOM 5957 C CA . THR E 2 117 ? 27.444 14.654 29.302 1.00 3.19 110 THR M CA 1
ATOM 5958 C C . THR E 2 117 ? 26.982 13.296 29.786 1.00 2.00 110 THR M C 1
ATOM 5959 O O . THR E 2 117 ? 25.893 12.786 29.476 1.00 2.00 110 THR M O 1
ATOM 5963 N N . VAL E 2 118 ? 27.931 12.726 30.506 1.00 2.23 111 VAL M N 1
ATOM 5964 C CA . VAL E 2 118 ? 27.791 11.438 31.192 1.00 2.13 111 VAL M CA 1
ATOM 5965 C C . VAL E 2 118 ? 27.006 11.747 32.479 1.00 4.75 111 VAL M C 1
ATOM 5966 O O . VAL E 2 118 ? 27.595 12.362 33.382 1.00 5.35 111 VAL M O 1
ATOM 5970 N N . SER E 2 119 ? 25.745 11.352 32.669 1.00 4.12 112 SER M N 1
ATOM 5971 C CA . SER E 2 119 ? 24.966 11.640 33.850 1.00 4.86 112 SER M CA 1
ATOM 5972 C C . SER E 2 119 ? 23.720 10.765 33.778 1.00 10.37 112 SER M C 1
ATOM 5973 O O . SER E 2 119 ? 23.110 10.520 32.711 1.00 6.73 112 SER M O 1
ATOM 5976 N N . ALA E 2 120 ? 23.381 10.430 35.040 1.00 10.87 113 ALA M N 1
ATOM 5977 C CA . ALA E 2 120 ? 22.241 9.590 35.420 1.00 16.58 113 ALA M CA 1
ATOM 5978 C C . ALA E 2 120 ? 20.875 10.286 35.575 1.00 19.73 113 ALA M C 1
ATOM 5979 O O . ALA E 2 120 ? 19.810 9.644 35.536 1.00 16.48 113 ALA M O 1
ATOM 5981 N N . ALA E 2 121 ? 21.024 11.617 35.761 1.00 21.44 114 ALA M N 1
ATOM 5982 C CA . ALA E 2 121 ? 20.009 12.655 35.951 1.00 18.02 114 ALA M CA 1
ATOM 5983 C C . ALA E 2 121 ? 18.791 12.696 35.047 1.00 15.77 114 ALA M C 1
ATOM 5984 O O . ALA E 2 121 ? 18.912 12.591 33.833 1.00 14.96 114 ALA M O 1
ATOM 5986 N N . LYS E 2 122 ? 17.599 12.932 35.601 1.00 22.83 115 LYS M N 1
ATOM 5987 C CA . LYS E 2 122 ? 16.344 12.921 34.833 1.00 26.40 115 LYS M CA 1
ATOM 5988 C C . LYS E 2 122 ? 16.046 14.335 34.318 1.00 25.22 115 LYS M C 1
ATOM 5989 O O . LYS E 2 122 ? 16.254 15.330 35.026 1.00 20.80 115 LYS M O 1
ATOM 5995 N N . THR E 2 123 ? 15.603 14.483 33.071 1.00 23.46 116 THR M N 1
ATOM 5996 C CA . THR E 2 123 ? 15.287 15.800 32.533 1.00 20.46 116 THR M CA 1
ATOM 5997 C C . THR E 2 123 ? 14.173 16.397 33.388 1.00 19.66 116 THR M C 1
ATOM 5998 O O . THR E 2 123 ? 13.130 15.757 33.554 1.00 23.84 116 THR M O 1
ATOM 6002 N N . THR E 2 124 ? 14.474 17.579 33.952 1.00 16.20 117 THR M N 1
ATOM 6003 C CA . THR E 2 124 ? 13.610 18.329 34.855 1.00 8.21 117 THR M CA 1
ATOM 6004 C C . THR E 2 124 ? 13.634 19.769 34.413 1.00 4.71 117 THR M C 1
ATOM 6005 O O . THR E 2 124 ? 14.684 20.367 34.229 1.00 2.00 117 THR M O 1
ATOM 6009 N N . ALA E 2 125 ? 12.449 20.293 34.159 1.00 9.26 118 ALA M N 1
ATOM 6010 C CA . ALA E 2 125 ? 12.224 21.695 33.846 1.00 14.53 118 ALA M CA 1
ATOM 6011 C C . ALA E 2 125 ? 12.267 22.593 35.118 1.00 14.50 118 ALA M C 1
ATOM 6012 O O . ALA E 2 125 ? 12.046 22.109 36.236 1.00 13.94 118 ALA M O 1
ATOM 6014 N N . PRO E 2 126 ? 12.547 23.893 35.038 1.00 10.29 119 PRO M N 1
ATOM 6015 C CA . PRO E 2 126 ? 12.854 24.668 36.219 1.00 12.24 119 PRO M CA 1
ATOM 6016 C C . PRO E 2 126 ? 11.719 25.253 37.069 1.00 12.40 119 PRO M C 1
ATOM 6017 O O . PRO E 2 126 ? 10.564 25.369 36.645 1.00 10.08 119 PRO M O 1
ATOM 6021 N N . SER E 2 127 ? 11.993 25.656 38.307 1.00 13.45 120 SER M N 1
ATOM 6022 C CA . SER E 2 127 ? 11.057 26.479 39.064 1.00 16.56 120 SER M CA 1
ATOM 6023 C C . SER E 2 127 ? 11.607 27.910 38.930 1.00 13.53 120 SER M C 1
ATOM 6024 O O . SER E 2 127 ? 12.748 28.228 39.296 1.00 4.22 120 SER M O 1
ATOM 6027 N N . VAL E 2 128 ? 10.822 28.734 38.229 1.00 16.77 121 VAL M N 1
ATOM 6028 C CA . VAL E 2 128 ? 11.215 30.101 37.903 1.00 17.36 121 VAL M CA 1
ATOM 6029 C C . VAL E 2 128 ? 10.577 30.982 38.974 1.00 17.29 121 VAL M C 1
ATOM 6030 O O . VAL E 2 128 ? 9.373 30.980 39.245 1.00 17.01 121 VAL M O 1
ATOM 6034 N N . TYR E 2 129 ? 11.438 31.688 39.660 1.00 15.01 122 TYR M N 1
ATOM 6035 C CA . TYR E 2 129 ? 11.026 32.450 40.806 1.00 9.45 122 TYR M CA 1
ATOM 6036 C C . TYR E 2 129 ? 11.411 33.889 40.623 1.00 11.39 122 TYR M C 1
ATOM 6037 O O . TYR E 2 129 ? 12.608 34.216 40.481 1.00 11.34 122 TYR M O 1
ATOM 6046 N N . PRO E 2 130 ? 10.423 34.789 40.577 1.00 12.13 123 PRO M N 1
ATOM 6047 C CA . PRO E 2 130 ? 10.677 36.223 40.388 1.00 9.36 123 PRO M CA 1
ATOM 6048 C C . PRO E 2 130 ? 11.194 36.876 41.669 1.00 4.87 123 PRO M C 1
ATOM 6049 O O . PRO E 2 130 ? 10.845 36.497 42.783 1.00 2.45 123 PRO M O 1
ATOM 6053 N N . LEU E 2 131 ? 12.060 37.859 41.600 1.00 10.68 124 LEU M N 1
ATOM 6054 C CA . LEU E 2 131 ? 12.547 38.459 42.820 1.00 12.84 124 LEU M CA 1
ATOM 6055 C C . LEU E 2 131 ? 12.449 39.985 42.771 1.00 13.23 124 LEU M C 1
ATOM 6056 O O . LEU E 2 131 ? 13.202 40.649 42.059 1.00 10.44 124 LEU M O 1
ATOM 6061 N N . ALA E 2 132 ? 11.477 40.515 43.507 1.00 18.71 125 ALA M N 1
ATOM 6062 C CA . ALA E 2 132 ? 11.225 41.947 43.683 1.00 22.94 125 ALA M CA 1
ATOM 6063 C C . ALA E 2 132 ? 11.945 42.380 44.964 1.00 27.84 125 ALA M C 1
ATOM 6064 O O . ALA E 2 132 ? 12.150 41.529 45.857 1.00 34.65 125 ALA M O 1
ATOM 6066 N N . PRO E 2 133 ? 12.394 43.636 45.134 1.00 29.38 126 PRO M N 1
ATOM 6067 C CA . PRO E 2 133 ? 13.169 44.073 46.296 1.00 29.33 126 PRO M CA 1
ATOM 6068 C C . PRO E 2 133 ? 12.247 44.112 47.509 1.00 27.73 126 PRO M C 1
ATOM 6069 O O . PRO E 2 133 ? 11.035 44.049 47.308 1.00 27.20 126 PRO M O 1
ATOM 6073 N N . VAL E 2 134 ? 12.771 44.267 48.738 1.00 26.28 127 VAL M N 1
ATOM 6074 C CA . VAL E 2 134 ? 11.971 44.133 49.966 1.00 26.17 127 VAL M CA 1
ATOM 6075 C C . VAL E 2 134 ? 10.637 44.859 50.038 1.00 25.53 127 VAL M C 1
ATOM 6076 O O . VAL E 2 134 ? 10.496 45.931 50.619 1.00 30.80 127 VAL M O 1
ATOM 6080 N N . GLY E 2 140 ? 15.564 54.690 45.995 1.00 22.40 135 GLY M N 1
ATOM 6081 C CA . GLY E 2 140 ? 16.471 55.608 45.317 1.00 18.42 135 GLY M CA 1
ATOM 6082 C C . GLY E 2 140 ? 16.462 55.546 43.798 1.00 14.52 135 GLY M C 1
ATOM 6083 O O . GLY E 2 140 ? 15.448 55.268 43.170 1.00 13.44 135 GLY M O 1
ATOM 6084 N N . SER E 2 141 ? 17.621 55.755 43.193 1.00 15.87 136 SER M N 1
ATOM 6085 C CA . SER E 2 141 ? 17.712 55.906 41.738 1.00 22.32 136 SER M CA 1
ATOM 6086 C C . SER E 2 141 ? 17.363 54.718 40.881 1.00 22.23 136 SER M C 1
ATOM 6087 O O . SER E 2 141 ? 16.707 54.819 39.838 1.00 17.44 136 SER M O 1
ATOM 6090 N N . SER E 2 142 ? 17.853 53.592 41.369 1.00 23.50 137 SER M N 1
ATOM 6091 C CA . SER E 2 142 ? 17.838 52.402 40.580 1.00 22.09 137 SER M CA 1
ATOM 6092 C C . SER E 2 142 ? 17.288 51.357 41.498 1.00 15.87 137 SER M C 1
ATOM 6093 O O . SER E 2 142 ? 17.391 51.492 42.711 1.00 10.67 137 SER M O 1
ATOM 6096 N N . VAL E 2 143 ? 16.661 50.404 40.818 1.00 19.31 138 VAL M N 1
ATOM 6097 C CA . VAL E 2 143 ? 15.967 49.243 41.329 1.00 18.26 138 VAL M CA 1
ATOM 6098 C C . VAL E 2 143 ? 16.625 48.082 40.612 1.00 20.39 138 VAL M C 1
ATOM 6099 O O . VAL E 2 143 ? 16.894 48.120 39.395 1.00 14.62 138 VAL M O 1
ATOM 6103 N N . THR E 2 144 ? 16.850 47.044 41.408 1.00 20.76 139 THR M N 1
ATOM 6104 C CA . THR E 2 144 ? 17.346 45.793 40.890 1.00 18.88 139 THR M CA 1
ATOM 6105 C C . THR E 2 144 ? 16.321 44.751 41.239 1.00 18.00 139 THR M C 1
ATOM 6106 O O . THR E 2 144 ? 15.713 44.796 42.316 1.00 19.02 139 THR M O 1
ATOM 6110 N N . LEU E 2 145 ? 16.114 43.879 40.257 1.00 14.87 140 LEU M N 1
ATOM 6111 C CA . LEU E 2 145 ? 15.193 42.760 40.385 1.00 9.40 140 LEU M CA 1
ATOM 6112 C C . LEU E 2 145 ? 15.975 41.536 39.904 1.00 10.94 140 LEU M C 1
ATOM 6113 O O . LEU E 2 145 ? 17.108 41.687 39.385 1.00 6.85 140 LEU M O 1
ATOM 6118 N N . GLY E 2 146 ? 15.381 40.341 40.032 1.00 12.33 141 GLY M N 1
ATOM 6119 C CA . GLY E 2 146 ? 16.041 39.109 39.644 1.00 9.40 141 GLY M CA 1
ATOM 6120 C C . GLY E 2 146 ? 15.109 37.974 39.307 1.00 9.07 141 GLY M C 1
ATOM 6121 O O . GLY E 2 146 ? 13.901 38.002 39.547 1.00 7.95 141 GLY M O 1
ATOM 6122 N N . CYS E 2 147 ? 15.694 36.948 38.700 1.00 14.82 142 CYS M N 1
ATOM 6123 C CA . CYS E 2 147 ? 14.991 35.708 38.327 1.00 9.87 142 CYS M CA 1
ATOM 6124 C C . CYS E 2 147 ? 15.849 34.594 38.865 1.00 2.26 142 CYS M C 1
ATOM 6125 O O . CYS E 2 147 ? 17.031 34.565 38.542 1.00 2.00 142 CYS M O 1
ATOM 6128 N N . LEU E 2 148 ? 15.348 33.767 39.749 1.00 2.88 143 LEU M N 1
ATOM 6129 C CA . LEU E 2 148 ? 16.032 32.579 40.217 1.00 2.00 143 LEU M CA 1
ATOM 6130 C C . LEU E 2 148 ? 15.459 31.428 39.414 1.00 6.38 143 LEU M C 1
ATOM 6131 O O . LEU E 2 148 ? 14.227 31.199 39.338 1.00 2.00 143 LEU M O 1
ATOM 6136 N N . VAL E 2 149 ? 16.393 30.741 38.771 1.00 6.27 144 VAL M N 1
ATOM 6137 C CA . VAL E 2 149 ? 16.021 29.537 38.072 1.00 9.82 144 VAL M CA 1
ATOM 6138 C C . VAL E 2 149 ? 16.585 28.376 38.877 1.00 13.07 144 VAL M C 1
ATOM 6139 O O . VAL E 2 149 ? 17.793 28.236 39.082 1.00 14.32 144 VAL M O 1
ATOM 6143 N N . LYS E 2 150 ? 15.649 27.572 39.374 1.00 12.22 145 LYS M N 1
ATOM 6144 C CA . LYS E 2 150 ? 15.983 26.496 40.267 1.00 14.25 145 LYS M CA 1
ATOM 6145 C C . LYS E 2 150 ? 15.638 25.061 39.844 1.00 19.31 145 LYS M C 1
ATOM 6146 O O . LYS E 2 150 ? 14.580 24.774 39.252 1.00 20.06 145 LYS M O 1
ATOM 6152 N N . GLY E 2 151 ? 16.581 24.154 40.123 1.00 18.97 146 GLY M N 1
ATOM 6153 C CA . GLY E 2 151 ? 16.349 22.724 39.971 1.00 21.17 146 GLY M CA 1
ATOM 6154 C C . GLY E 2 151 ? 15.958 22.166 38.593 1.00 19.10 146 GLY M C 1
ATOM 6155 O O . GLY E 2 151 ? 14.912 21.526 38.427 1.00 19.13 146 GLY M O 1
ATOM 6156 N N . TYR E 2 152 ? 16.832 22.316 37.604 1.00 14.24 147 TYR M N 1
ATOM 6157 C CA . TYR E 2 152 ? 16.514 21.774 36.299 1.00 12.73 147 TYR M CA 1
ATOM 6158 C C . TYR E 2 152 ? 17.617 20.849 35.805 1.00 12.34 147 TYR M C 1
ATOM 6159 O O . TYR E 2 152 ? 18.753 20.884 36.297 1.00 13.61 147 TYR M O 1
ATOM 6168 N N . PHE E 2 153 ? 17.334 20.059 34.781 1.00 12.88 148 PHE M N 1
ATOM 6169 C CA . PHE E 2 153 ? 18.321 19.211 34.130 1.00 8.96 148 PHE M CA 1
ATOM 6170 C C . PHE E 2 153 ? 17.808 19.018 32.718 1.00 4.22 148 PHE M C 1
ATOM 6171 O O . PHE E 2 153 ? 16.612 18.791 32.546 1.00 5.03 148 PHE M O 1
ATOM 6179 N N . PRO E 2 154 ? 18.546 19.112 31.638 1.00 5.07 149 PRO M N 1
ATOM 6180 C CA . PRO E 2 154 ? 19.925 19.589 31.599 1.00 12.00 149 PRO M CA 1
ATOM 6181 C C . PRO E 2 154 ? 20.182 21.068 31.235 1.00 17.07 149 PRO M C 1
ATOM 6182 O O . PRO E 2 154 ? 19.244 21.890 31.247 1.00 24.39 149 PRO M O 1
ATOM 6186 N N . GLU E 2 155 ? 21.438 21.454 30.977 1.00 12.65 150 GLU M N 1
ATOM 6187 C CA . GLU E 2 155 ? 21.718 22.796 30.501 1.00 13.28 150 GLU M CA 1
ATOM 6188 C C . GLU E 2 155 ? 21.530 22.849 29.005 1.00 18.09 150 GLU M C 1
ATOM 6189 O O . GLU E 2 155 ? 21.801 21.830 28.366 1.00 25.17 150 GLU M O 1
ATOM 6195 N N . PRO E 2 156 ? 21.140 23.966 28.372 1.00 18.96 151 PRO M N 1
ATOM 6196 C CA . PRO E 2 156 ? 20.788 25.211 29.013 1.00 13.26 151 PRO M CA 1
ATOM 6197 C C . PRO E 2 156 ? 19.298 25.444 29.201 1.00 12.21 151 PRO M C 1
ATOM 6198 O O . PRO E 2 156 ? 18.380 24.679 28.894 1.00 19.56 151 PRO M O 1
ATOM 6202 N N . VAL E 2 157 ? 19.146 26.569 29.833 1.00 13.46 152 VAL M N 1
ATOM 6203 C CA . VAL E 2 157 ? 17.915 27.282 30.038 1.00 8.26 152 VAL M CA 1
ATOM 6204 C C . VAL E 2 157 ? 18.414 28.544 29.310 1.00 13.42 152 VAL M C 1
ATOM 6205 O O . VAL E 2 157 ? 19.612 28.912 29.409 1.00 11.78 152 VAL M O 1
ATOM 6209 N N . THR E 2 158 ? 17.576 29.189 28.504 1.00 17.03 153 THR M N 1
ATOM 6210 C CA . THR E 2 158 ? 17.924 30.506 27.978 1.00 17.16 153 THR M CA 1
ATOM 6211 C C . THR E 2 158 ? 17.036 31.507 28.727 1.00 12.64 153 THR M C 1
ATOM 6212 O O . THR E 2 158 ? 15.825 31.317 28.742 1.00 4.02 153 THR M O 1
ATOM 6216 N N . LEU E 2 159 ? 17.574 32.541 29.380 1.00 15.54 154 LEU M N 1
ATOM 6217 C CA . LEU E 2 159 ? 16.802 33.522 30.140 1.00 12.60 154 LEU M CA 1
ATOM 6218 C C . LEU E 2 159 ? 16.936 34.853 29.424 1.00 14.99 154 LEU M C 1
ATOM 6219 O O . LEU E 2 159 ? 18.031 35.057 28.872 1.00 13.09 154 LEU M O 1
ATOM 6224 N N . THR E 2 160 ? 15.891 35.720 29.381 1.00 18.31 156 THR M N 1
ATOM 6225 C CA . THR E 2 160 ? 15.886 37.091 28.812 1.00 11.19 156 THR M CA 1
ATOM 6226 C C . THR E 2 160 ? 14.859 37.915 29.581 1.00 14.06 156 THR M C 1
ATOM 6227 O O . THR E 2 160 ? 13.972 37.404 30.286 1.00 16.93 156 THR M O 1
ATOM 6231 N N . TRP E 2 161 ? 14.981 39.231 29.506 1.00 16.57 157 TRP M N 1
ATOM 6232 C CA . TRP E 2 161 ? 14.099 40.123 30.237 1.00 8.52 157 TRP M CA 1
ATOM 6233 C C . TRP E 2 161 ? 13.423 40.863 29.139 1.00 8.11 157 TRP M C 1
ATOM 6234 O O . TRP E 2 161 ? 14.072 41.377 28.208 1.00 6.82 157 TRP M O 1
ATOM 6245 N N . ASN E 2 162 ? 12.112 40.836 29.271 1.00 11.88 162 ASN M N 1
ATOM 6246 C CA . ASN E 2 162 ? 11.151 41.359 28.287 1.00 20.36 162 ASN M CA 1
ATOM 6247 C C . ASN E 2 162 ? 11.476 40.892 26.859 1.00 19.06 162 ASN M C 1
ATOM 6248 O O . ASN E 2 162 ? 11.925 41.677 26.028 1.00 23.61 162 ASN M O 1
ATOM 6253 N N . SER E 2 163 ? 11.326 39.607 26.539 1.00 13.98 163 SER M N 1
ATOM 6254 C CA . SER E 2 163 ? 11.710 38.960 25.281 1.00 11.41 163 SER M CA 1
ATOM 6255 C C . SER E 2 163 ? 12.979 39.437 24.600 1.00 13.04 163 SER M C 1
ATOM 6256 O O . SER E 2 163 ? 13.151 39.329 23.381 1.00 20.36 163 SER M O 1
ATOM 6259 N N . GLY E 2 164 ? 13.917 39.896 25.424 1.00 12.14 164 GLY M N 1
ATOM 6260 C CA . GLY E 2 164 ? 15.192 40.329 24.915 1.00 14.56 164 GLY M CA 1
ATOM 6261 C C . GLY E 2 164 ? 15.202 41.777 24.499 1.00 18.84 164 GLY M C 1
ATOM 6262 O O . GLY E 2 164 ? 15.972 42.162 23.608 1.00 26.08 164 GLY M O 1
ATOM 6263 N N . SER E 2 165 ? 14.370 42.598 25.129 1.00 18.60 165 SER M N 1
ATOM 6264 C CA . SER E 2 165 ? 14.400 44.022 24.850 1.00 19.00 165 SER M CA 1
ATOM 6265 C C . SER E 2 165 ? 15.306 44.696 25.882 1.00 16.57 165 SER M C 1
ATOM 6266 O O . SER E 2 165 ? 15.928 45.736 25.618 1.00 12.94 165 SER M O 1
ATOM 6269 N N . LEU E 2 166 ? 15.411 44.113 27.085 1.00 10.80 166 LEU M N 1
ATOM 6270 C CA . LEU E 2 166 ? 16.282 44.671 28.094 1.00 15.26 166 LEU M CA 1
ATOM 6271 C C . LEU E 2 166 ? 17.732 44.231 27.905 1.00 19.40 166 LEU M C 1
ATOM 6272 O O . LEU E 2 166 ? 18.128 43.123 28.263 1.00 20.92 166 LEU M O 1
ATOM 6277 N N . SER E 2 167 ? 18.541 45.084 27.313 1.00 24.81 167 SER M N 1
ATOM 6278 C CA . SER E 2 167 ? 19.897 44.683 27.011 1.00 30.90 167 SER M CA 1
ATOM 6279 C C . SER E 2 167 ? 20.783 45.086 28.166 1.00 35.34 167 SER M C 1
ATOM 6280 O O . SER E 2 167 ? 21.642 44.326 28.623 1.00 45.28 167 SER M O 1
ATOM 6283 N N . SER E 2 168 ? 20.630 46.292 28.701 1.00 33.64 168 SER M N 1
ATOM 6284 C CA . SER E 2 168 ? 21.581 46.689 29.715 1.00 26.92 168 SER M CA 1
ATOM 6285 C C . SER E 2 168 ? 20.953 46.492 31.074 1.00 23.47 168 SER M C 1
ATOM 6286 O O . SER E 2 168 ? 19.726 46.313 31.203 1.00 16.57 168 SER M O 1
ATOM 6289 N N . GLY E 2 169 ? 21.884 46.448 32.035 1.00 20.67 169 GLY M N 1
ATOM 6290 C CA . GLY E 2 169 ? 21.523 46.253 33.434 1.00 22.99 169 GLY M CA 1
ATOM 6291 C C . GLY E 2 169 ? 21.487 44.785 33.871 1.00 23.49 169 GLY M C 1
ATOM 6292 O O . GLY E 2 169 ? 21.416 44.553 35.095 1.00 29.88 169 GLY M O 1
ATOM 6293 N N . VAL E 2 170 ? 21.620 43.826 32.909 1.00 20.70 171 VAL M N 1
ATOM 6294 C CA . VAL E 2 170 ? 21.539 42.384 33.146 1.00 15.13 171 VAL M CA 1
ATOM 6295 C C . VAL E 2 170 ? 22.868 41.718 33.466 1.00 15.54 171 VAL M C 1
ATOM 6296 O O . VAL E 2 170 ? 23.924 42.116 32.948 1.00 15.80 171 VAL M O 1
ATOM 6300 N N . HIS E 2 171 ? 22.798 40.771 34.413 1.00 12.61 172 HIS M N 1
ATOM 6301 C CA . HIS E 2 171 ? 23.934 39.943 34.827 1.00 14.39 172 HIS M CA 1
ATOM 6302 C C . HIS E 2 171 ? 23.299 38.597 35.038 1.00 10.76 172 HIS M C 1
ATOM 6303 O O . HIS E 2 171 ? 22.486 38.427 35.962 1.00 11.33 172 HIS M O 1
ATOM 6310 N N . THR E 2 172 ? 23.534 37.728 34.062 1.00 10.45 173 THR M N 1
ATOM 6311 C CA . THR E 2 172 ? 23.025 36.367 34.132 1.00 9.07 173 THR M CA 1
ATOM 6312 C C . THR E 2 172 ? 24.254 35.626 34.616 1.00 4.18 173 THR M C 1
ATOM 6313 O O . THR E 2 172 ? 25.338 35.857 34.076 1.00 6.92 173 THR M O 1
ATOM 6317 N N . PHE E 2 173 ? 24.143 34.890 35.721 1.00 2.00 174 PHE M N 1
ATOM 6318 C CA . PHE E 2 173 ? 25.258 34.150 36.293 1.00 2.00 174 PHE M CA 1
ATOM 6319 C C . PHE E 2 173 ? 25.339 32.693 35.791 1.00 4.61 174 PHE M C 1
ATOM 6320 O O . PHE E 2 173 ? 24.332 32.000 35.620 1.00 2.00 174 PHE M O 1
ATOM 6328 N N . PRO E 2 174 ? 26.516 32.171 35.487 1.00 8.85 175 PRO M N 1
ATOM 6329 C CA . PRO E 2 174 ? 26.790 30.738 35.425 1.00 11.37 175 PRO M CA 1
ATOM 6330 C C . PRO E 2 174 ? 25.939 29.810 36.292 1.00 5.97 175 PRO M C 1
ATOM 6331 O O . PRO E 2 174 ? 25.746 30.044 37.503 1.00 6.50 175 PRO M O 1
ATOM 6335 N N . ALA E 2 175 ? 25.402 28.759 35.674 1.00 2.00 176 ALA M N 1
ATOM 6336 C CA . ALA E 2 175 ? 24.585 27.864 36.482 1.00 5.90 176 ALA M CA 1
ATOM 6337 C C . ALA E 2 175 ? 25.497 26.921 37.266 1.00 7.28 176 ALA M C 1
ATOM 6338 O O . ALA E 2 175 ? 26.599 26.637 36.763 1.00 6.18 176 ALA M O 1
ATOM 6340 N N . VAL E 2 176 ? 25.214 26.485 38.505 1.00 7.20 177 VAL M N 1
ATOM 6341 C CA . VAL E 2 176 ? 26.092 25.473 39.066 1.00 11.50 177 VAL M CA 1
ATOM 6342 C C . VAL E 2 176 ? 25.289 24.210 39.284 1.00 13.24 177 VAL M C 1
ATOM 6343 O O . VAL E 2 176 ? 24.047 24.257 39.277 1.00 12.44 177 VAL M O 1
ATOM 6347 N N . LEU E 2 177 ? 26.039 23.109 39.474 1.00 16.10 178 LEU M N 1
ATOM 6348 C CA . LEU E 2 177 ? 25.473 21.788 39.617 1.00 11.58 178 LEU M CA 1
ATOM 6349 C C . LEU E 2 177 ? 25.573 21.183 41.003 1.00 15.77 178 LEU M C 1
ATOM 6350 O O . LEU E 2 177 ? 26.638 21.106 41.635 1.00 11.37 178 LEU M O 1
ATOM 6355 N N . GLN E 2 178 ? 24.374 20.804 41.450 1.00 23.63 179 GLN M N 1
ATOM 6356 C CA . GLN E 2 178 ? 24.160 20.234 42.768 1.00 34.51 179 GLN M CA 1
ATOM 6357 C C . GLN E 2 178 ? 23.954 18.727 42.644 1.00 34.42 179 GLN M C 1
ATOM 6358 O O . GLN E 2 178 ? 24.586 18.095 41.802 1.00 40.10 179 GLN M O 1
ATOM 6364 N N . SER E 2 179 ? 23.127 18.022 43.414 1.00 30.87 180 SER M N 1
ATOM 6365 C CA . SER E 2 179 ? 22.917 16.601 43.220 1.00 24.12 180 SER M CA 1
ATOM 6366 C C . SER E 2 179 ? 22.075 16.506 41.941 1.00 23.50 180 SER M C 1
ATOM 6367 O O . SER E 2 179 ? 20.855 16.606 41.963 1.00 20.27 180 SER M O 1
ATOM 6370 N N . ASP E 2 180 ? 22.738 16.515 40.777 1.00 21.47 183 ASP M N 1
ATOM 6371 C CA . ASP E 2 180 ? 22.114 16.468 39.447 1.00 16.84 183 ASP M CA 1
ATOM 6372 C C . ASP E 2 180 ? 21.089 17.514 39.008 1.00 17.18 183 ASP M C 1
ATOM 6373 O O . ASP E 2 180 ? 20.439 17.377 37.957 1.00 18.42 183 ASP M O 1
ATOM 6378 N N . LEU E 2 181 ? 20.944 18.575 39.809 1.00 10.87 184 LEU M N 1
ATOM 6379 C CA . LEU E 2 181 ? 20.106 19.658 39.441 1.00 3.33 184 LEU M CA 1
ATOM 6380 C C . LEU E 2 181 ? 20.921 20.922 39.362 1.00 3.65 184 LEU M C 1
ATOM 6381 O O . LEU E 2 181 ? 21.900 21.111 40.079 1.00 2.21 184 LEU M O 1
ATOM 6386 N N . TYR E 2 182 ? 20.583 21.751 38.395 1.00 5.59 185 TYR M N 1
ATOM 6387 C CA . TYR E 2 182 ? 21.196 23.049 38.165 1.00 4.85 185 TYR M CA 1
ATOM 6388 C C . TYR E 2 182 ? 20.484 24.225 38.811 1.00 4.68 185 TYR M C 1
ATOM 6389 O O . TYR E 2 182 ? 19.268 24.143 39.092 1.00 5.08 185 TYR M O 1
ATOM 6398 N N . THR E 2 183 ? 21.240 25.300 39.045 1.00 2.00 186 THR M N 1
ATOM 6399 C CA . THR E 2 183 ? 20.701 26.518 39.620 1.00 3.33 186 THR M CA 1
ATOM 6400 C C . THR E 2 183 ? 21.419 27.650 38.925 1.00 2.43 186 THR M C 1
ATOM 6401 O O . THR E 2 183 ? 22.653 27.573 38.783 1.00 2.00 186 THR M O 1
ATOM 6405 N N . LEU E 2 184 ? 20.613 28.643 38.480 1.00 4.17 187 LEU M N 1
ATOM 6406 C CA . LEU E 2 184 ? 21.000 29.834 37.698 1.00 2.21 187 LEU M CA 1
ATOM 6407 C C . LEU E 2 184 ? 20.207 31.071 38.131 1.00 3.33 187 LEU M C 1
ATOM 6408 O O . LEU E 2 184 ? 19.062 30.951 38.566 1.00 7.15 187 LEU M O 1
ATOM 6413 N N . SER E 2 185 ? 20.687 32.296 38.072 1.00 5.73 188 SER M N 1
ATOM 6414 C CA . SER E 2 185 ? 19.940 33.467 38.521 1.00 6.52 188 SER M CA 1
ATOM 6415 C C . SER E 2 185 ? 20.383 34.721 37.772 1.00 8.96 188 SER M C 1
ATOM 6416 O O . SER E 2 185 ? 21.560 34.793 37.362 1.00 16.08 188 SER M O 1
ATOM 6419 N N . SER E 2 186 ? 19.514 35.683 37.480 1.00 3.34 189 SER M N 1
ATOM 6420 C CA . SER E 2 186 ? 19.997 36.872 36.803 1.00 3.71 189 SER M CA 1
ATOM 6421 C C . SER E 2 186 ? 19.500 38.143 37.484 1.00 10.33 189 SER M C 1
ATOM 6422 O O . SER E 2 186 ? 18.367 38.135 38.009 1.00 10.81 189 SER M O 1
ATOM 6425 N N . SER E 2 187 ? 20.281 39.236 37.482 1.00 6.83 190 SER M N 1
ATOM 6426 C CA . SER E 2 187 ? 19.754 40.507 37.956 1.00 10.72 190 SER M CA 1
ATOM 6427 C C . SER E 2 187 ? 19.511 41.451 36.766 1.00 15.41 190 SER M C 1
ATOM 6428 O O . SER E 2 187 ? 20.057 41.207 35.669 1.00 17.12 190 SER M O 1
ATOM 6431 N N . VAL E 2 188 ? 18.692 42.488 36.958 1.00 18.53 191 VAL M N 1
ATOM 6432 C CA . VAL E 2 188 ? 18.592 43.620 36.041 1.00 20.57 191 VAL M CA 1
ATOM 6433 C C . VAL E 2 188 ? 18.291 44.893 36.854 1.00 25.60 191 VAL M C 1
ATOM 6434 O O . VAL E 2 188 ? 17.530 44.890 37.848 1.00 25.67 191 VAL M O 1
ATOM 6438 N N . THR E 2 189 ? 19.019 45.963 36.523 1.00 29.28 192 THR M N 1
ATOM 6439 C CA . THR E 2 189 ? 18.804 47.232 37.185 1.00 30.40 192 THR M CA 1
ATOM 6440 C C . THR E 2 189 ? 18.093 48.126 36.187 1.00 32.80 192 THR M C 1
ATOM 6441 O O . THR E 2 189 ? 18.535 48.292 35.037 1.00 33.34 192 THR M O 1
ATOM 6445 N N . VAL E 2 190 ? 16.962 48.639 36.633 1.00 29.44 193 VAL M N 1
ATOM 6446 C CA . VAL E 2 190 ? 16.229 49.664 35.930 1.00 20.00 193 VAL M CA 1
ATOM 6447 C C . VAL E 2 190 ? 16.279 50.820 36.913 1.00 24.78 193 VAL M C 1
ATOM 6448 O O . VAL E 2 190 ? 16.876 50.714 37.993 1.00 25.34 193 VAL M O 1
ATOM 6452 N N . THR E 2 191 ? 15.611 51.922 36.616 1.00 29.24 194 THR M N 1
ATOM 6453 C CA . THR E 2 191 ? 15.578 53.061 37.515 1.00 28.40 194 THR M CA 1
ATOM 6454 C C . THR E 2 191 ? 14.246 53.116 38.255 1.00 35.04 194 THR M C 1
ATOM 6455 O O . THR E 2 191 ? 13.294 52.376 37.928 1.00 38.64 194 THR M O 1
ATOM 6459 N N . SER E 2 192 ? 14.163 54.003 39.240 1.00 37.09 195 SER M N 1
ATOM 6460 C CA . SER E 2 192 ? 12.990 54.216 40.063 1.00 38.64 195 SER M CA 1
ATOM 6461 C C . SER E 2 192 ? 11.764 54.610 39.228 1.00 41.84 195 SER M C 1
ATOM 6462 O O . SER E 2 192 ? 10.620 54.455 39.644 1.00 47.96 195 SER M O 1
ATOM 6465 N N . SER E 2 193 ? 11.970 55.198 38.040 1.00 42.50 196 SER M N 1
ATOM 6466 C CA . SER E 2 193 ? 10.885 55.552 37.134 1.00 39.82 196 SER M CA 1
ATOM 6467 C C . SER E 2 193 ? 10.511 54.488 36.091 1.00 37.07 196 SER M C 1
ATOM 6468 O O . SER E 2 193 ? 9.660 54.739 35.225 1.00 41.51 196 SER M O 1
ATOM 6471 N N . THR E 2 194 ? 11.132 53.315 36.035 1.00 30.23 198 THR M N 1
ATOM 6472 C CA . THR E 2 194 ? 10.665 52.335 35.093 1.00 23.49 198 THR M CA 1
ATOM 6473 C C . THR E 2 194 ? 9.831 51.295 35.821 1.00 22.36 198 THR M C 1
ATOM 6474 O O . THR E 2 194 ? 8.788 50.969 35.303 1.00 16.05 198 THR M O 1
ATOM 6478 N N . TRP E 2 195 ? 10.180 50.842 37.008 1.00 22.39 199 TRP M N 1
ATOM 6479 C CA . TRP E 2 195 ? 9.393 49.806 37.665 1.00 23.86 199 TRP M CA 1
ATOM 6480 C C . TRP E 2 195 ? 8.796 50.451 38.923 1.00 23.07 199 TRP M C 1
ATOM 6481 O O . TRP E 2 195 ? 9.565 51.191 39.542 1.00 26.35 199 TRP M O 1
ATOM 6492 N N . PRO E 2 196 ? 7.552 50.269 39.400 1.00 22.34 200 PRO M N 1
ATOM 6493 C CA . PRO E 2 196 ? 6.507 49.413 38.839 1.00 22.26 200 PRO M CA 1
ATOM 6494 C C . PRO E 2 196 ? 5.775 49.841 37.600 1.00 24.72 200 PRO M C 1
ATOM 6495 O O . PRO E 2 196 ? 4.917 49.093 37.135 1.00 28.25 200 PRO M O 1
ATOM 6499 N N . SER E 2 197 ? 6.080 51.025 37.069 1.00 26.16 202 SER M N 1
ATOM 6500 C CA . SER E 2 197 ? 5.365 51.554 35.934 1.00 26.95 202 SER M CA 1
ATOM 6501 C C . SER E 2 197 ? 5.400 50.731 34.663 1.00 30.06 202 SER M C 1
ATOM 6502 O O . SER E 2 197 ? 4.363 50.424 34.076 1.00 34.63 202 SER M O 1
ATOM 6505 N N . GLN E 2 198 ? 6.582 50.299 34.274 1.00 27.42 203 GLN M N 1
ATOM 6506 C CA . GLN E 2 198 ? 6.772 49.604 33.044 1.00 26.74 203 GLN M CA 1
ATOM 6507 C C . GLN E 2 198 ? 7.121 48.251 33.574 1.00 27.19 203 GLN M C 1
ATOM 6508 O O . GLN E 2 198 ? 7.957 48.162 34.471 1.00 30.44 203 GLN M O 1
ATOM 6514 N N . SER E 2 199 ? 6.383 47.243 33.114 1.00 26.86 204 SER M N 1
ATOM 6515 C CA . SER E 2 199 ? 6.532 45.887 33.594 1.00 27.41 204 SER M CA 1
ATOM 6516 C C . SER E 2 199 ? 7.873 45.319 33.224 1.00 29.49 204 SER M C 1
ATOM 6517 O O . SER E 2 199 ? 8.389 45.584 32.129 1.00 36.75 204 SER M O 1
ATOM 6520 N N . ILE E 2 200 ? 8.457 44.574 34.147 1.00 23.77 205 ILE M N 1
ATOM 6521 C CA . ILE E 2 200 ? 9.670 43.867 33.815 1.00 18.46 205 ILE M CA 1
ATOM 6522 C C . ILE E 2 200 ? 9.194 42.419 33.974 1.00 14.66 205 ILE M C 1
ATOM 6523 O O . ILE E 2 200 ? 8.597 42.035 34.995 1.00 14.11 205 ILE M O 1
ATOM 6528 N N . THR E 2 201 ? 9.308 41.658 32.898 1.00 10.96 206 THR M N 1
ATOM 6529 C CA . THR E 2 201 ? 9.003 40.238 32.865 1.00 6.00 206 THR M CA 1
ATOM 6530 C C . THR E 2 201 ? 10.280 39.473 32.537 1.00 3.99 206 THR M C 1
ATOM 6531 O O . THR E 2 201 ? 11.168 39.925 31.805 1.00 3.09 206 THR M O 1
ATOM 6535 N N . CYS E 2 202 ? 10.371 38.335 33.196 1.00 6.36 208 CYS M N 1
ATOM 6536 C CA . CYS E 2 202 ? 11.467 37.387 33.071 1.00 11.38 208 CYS M CA 1
ATOM 6537 C C . CYS E 2 202 ? 11.087 36.198 32.195 1.00 6.09 208 CYS M C 1
ATOM 6538 O O . CYS E 2 202 ? 10.037 35.562 32.385 1.00 2.00 208 CYS M O 1
ATOM 6541 N N . ASN E 2 203 ? 11.936 35.889 31.241 1.00 5.68 209 ASN M N 1
ATOM 6542 C CA . ASN E 2 203 ? 11.619 34.882 30.230 1.00 11.36 209 ASN M CA 1
ATOM 6543 C C . ASN E 2 203 ? 12.612 33.740 30.204 1.00 13.78 209 ASN M C 1
ATOM 6544 O O . ASN E 2 203 ? 13.736 33.847 29.693 1.00 15.22 209 ASN M O 1
ATOM 6549 N N . VAL E 2 204 ? 12.200 32.639 30.807 1.00 14.33 210 VAL M N 1
ATOM 6550 C CA . VAL E 2 204 ? 13.066 31.487 30.907 1.00 14.49 210 VAL M CA 1
ATOM 6551 C C . VAL E 2 204 ? 12.476 30.415 30.017 1.00 11.23 210 VAL M C 1
ATOM 6552 O O . VAL E 2 204 ? 11.374 29.905 30.252 1.00 15.42 210 VAL M O 1
ATOM 6556 N N . ALA E 2 205 ? 13.209 30.100 28.978 1.00 9.11 211 ALA M N 1
ATOM 6557 C CA . ALA E 2 205 ? 12.857 29.047 28.062 1.00 10.12 211 ALA M CA 1
ATOM 6558 C C . ALA E 2 205 ? 13.833 27.914 28.385 1.00 9.34 211 ALA M C 1
ATOM 6559 O O . ALA E 2 205 ? 15.045 28.149 28.401 1.00 7.19 211 ALA M O 1
ATOM 6561 N N . HIS E 2 206 ? 13.402 26.686 28.695 1.00 12.67 212 HIS M N 1
ATOM 6562 C CA . HIS E 2 206 ? 14.298 25.538 28.938 1.00 14.05 212 HIS M CA 1
ATOM 6563 C C . HIS E 2 206 ? 14.188 24.649 27.721 1.00 8.95 212 HIS M C 1
ATOM 6564 O O . HIS E 2 206 ? 13.310 23.786 27.719 1.00 6.69 212 HIS M O 1
ATOM 6571 N N . PRO E 2 207 ? 15.043 24.795 26.707 1.00 15.51 213 PRO M N 1
ATOM 6572 C CA . PRO E 2 207 ? 15.026 24.006 25.443 1.00 19.51 213 PRO M CA 1
ATOM 6573 C C . PRO E 2 207 ? 14.674 22.515 25.608 1.00 19.95 213 PRO M C 1
ATOM 6574 O O . PRO E 2 207 ? 13.603 22.008 25.254 1.00 22.91 213 PRO M O 1
ATOM 6578 N N . ALA E 2 208 ? 15.570 21.874 26.354 1.00 18.38 214 ALA M N 1
ATOM 6579 C CA . ALA E 2 208 ? 15.518 20.487 26.784 1.00 15.32 214 ALA M CA 1
ATOM 6580 C C . ALA E 2 208 ? 14.251 19.841 27.334 1.00 11.20 214 ALA M C 1
ATOM 6581 O O . ALA E 2 208 ? 14.354 18.738 27.824 1.00 14.46 214 ALA M O 1
ATOM 6583 N N . SER E 2 209 ? 13.078 20.444 27.389 1.00 12.02 215 SER M N 1
ATOM 6584 C CA . SER E 2 209 ? 11.852 19.843 27.932 1.00 15.25 215 SER M CA 1
ATOM 6585 C C . SER E 2 209 ? 10.612 20.615 27.435 1.00 18.20 215 SER M C 1
ATOM 6586 O O . SER E 2 209 ? 9.471 20.487 27.924 1.00 16.06 215 SER M O 1
ATOM 6589 N N . SER E 2 210 ? 10.894 21.446 26.417 1.00 21.02 216 SER M N 1
ATOM 6590 C CA . SER E 2 210 ? 9.914 22.249 25.724 1.00 24.26 216 SER M CA 1
ATOM 6591 C C . SER E 2 210 ? 8.965 23.011 26.650 1.00 23.05 216 SER M C 1
ATOM 6592 O O . SER E 2 210 ? 7.734 23.017 26.528 1.00 18.33 216 SER M O 1
ATOM 6595 N N . THR E 2 211 ? 9.680 23.673 27.562 1.00 23.30 217 THR M N 1
ATOM 6596 C CA . THR E 2 211 ? 9.199 24.455 28.690 1.00 24.62 217 THR M CA 1
ATOM 6597 C C . THR E 2 211 ? 9.528 25.945 28.460 1.00 26.98 217 THR M C 1
ATOM 6598 O O . THR E 2 211 ? 10.663 26.251 28.045 1.00 26.19 217 THR M O 1
ATOM 6602 N N . LYS E 2 212 ? 8.566 26.867 28.684 1.00 28.03 218 LYS M N 1
ATOM 6603 C CA . LYS E 2 212 ? 8.762 28.316 28.582 1.00 26.33 218 LYS M CA 1
ATOM 6604 C C . LYS E 2 212 ? 7.960 28.941 29.706 1.00 25.45 218 LYS M C 1
ATOM 6605 O O . LYS E 2 212 ? 6.755 28.667 29.816 1.00 25.54 218 LYS M O 1
ATOM 6611 N N . VAL E 2 213 ? 8.590 29.718 30.584 1.00 23.44 219 VAL M N 1
ATOM 6612 C CA . VAL E 2 213 ? 7.861 30.350 31.669 1.00 23.36 219 VAL M CA 1
ATOM 6613 C C . VAL E 2 213 ? 8.201 31.824 31.638 1.00 26.19 219 VAL M C 1
ATOM 6614 O O . VAL E 2 213 ? 9.343 32.232 31.378 1.00 29.66 219 VAL M O 1
ATOM 6618 N N . ASP E 2 214 ? 7.141 32.605 31.837 1.00 27.68 220 ASP M N 1
ATOM 6619 C CA . ASP E 2 214 ? 7.200 34.051 31.939 1.00 25.03 220 ASP M CA 1
ATOM 6620 C C . ASP E 2 214 ? 6.821 34.458 33.352 1.00 24.82 220 ASP M C 1
ATOM 6621 O O . ASP E 2 214 ? 5.700 34.135 33.789 1.00 26.22 220 ASP M O 1
ATOM 6626 N N . LYS E 2 215 ? 7.705 35.084 34.128 1.00 21.49 221 LYS M N 1
ATOM 6627 C CA . LYS E 2 215 ? 7.286 35.533 35.448 1.00 24.95 221 LYS M CA 1
ATOM 6628 C C . LYS E 2 215 ? 7.463 37.042 35.521 1.00 26.51 221 LYS M C 1
ATOM 6629 O O . LYS E 2 215 ? 8.561 37.604 35.369 1.00 28.50 221 LYS M O 1
ATOM 6635 N N . LYS E 2 216 ? 6.328 37.709 35.677 1.00 26.29 222 LYS M N 1
ATOM 6636 C CA . LYS E 2 216 ? 6.287 39.154 35.694 1.00 28.57 222 LYS M CA 1
ATOM 6637 C C . LYS E 2 216 ? 6.709 39.560 37.112 1.00 28.25 222 LYS M C 1
ATOM 6638 O O . LYS E 2 216 ? 6.170 38.985 38.078 1.00 28.15 222 LYS M O 1
ATOM 6644 N N . ILE E 2 217 ? 7.678 40.483 37.285 1.00 22.91 223 ILE M N 1
ATOM 6645 C CA . ILE E 2 217 ? 8.123 40.871 38.616 1.00 20.65 223 ILE M CA 1
ATOM 6646 C C . ILE E 2 217 ? 7.161 41.888 39.211 1.00 27.15 223 ILE M C 1
ATOM 6647 O O . ILE E 2 217 ? 7.171 43.090 38.916 1.00 35.73 223 ILE M O 1
ATOM 6652 N N . GLU E 2 218 ? 6.252 41.394 40.026 1.00 31.61 226 GLU M N 1
ATOM 6653 C 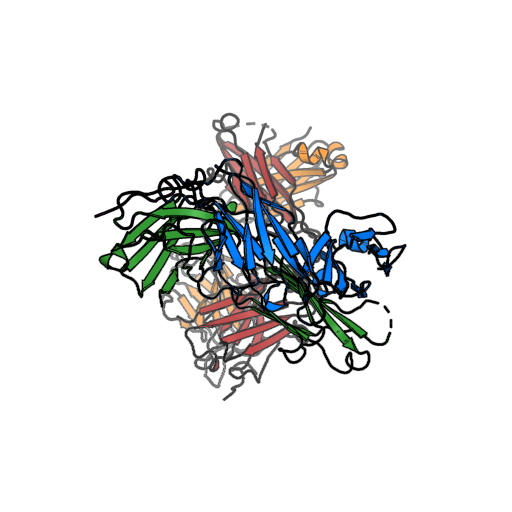CA . GLU E 2 218 ? 5.352 42.253 40.770 1.00 33.21 226 GLU M CA 1
ATOM 6654 C C . GLU E 2 218 ? 5.925 42.499 42.192 1.00 33.55 226 GLU M C 1
ATOM 6655 O O . GLU E 2 218 ? 6.626 41.616 42.720 1.00 33.04 226 GLU M O 1
ATOM 6661 N N . PRO E 2 219 ? 5.735 43.717 42.754 1.00 31.13 227 PRO M N 1
ATOM 6662 C CA . PRO E 2 219 ? 6.210 44.182 44.070 1.00 29.56 227 PRO M CA 1
ATOM 6663 C C . PRO E 2 219 ? 5.637 43.574 45.353 1.00 31.00 227 PRO M C 1
ATOM 6664 O O . PRO E 2 219 ? 6.306 43.642 46.395 1.00 28.33 227 PRO M O 1
ATOM 6668 N N . ARG E 2 220 ? 4.501 43.088 45.305 1.00 34.80 228 ARG M N 1
ATOM 6669 N N . TYR F 4 1 ? 52.546 4.077 4.298 1.00 31.48 100 TYR R N 1
ATOM 6670 C CA . TYR F 4 1 ? 53.797 4.027 5.031 1.00 29.39 100 TYR R CA 1
ATOM 6671 C C . TYR F 4 1 ? 53.192 4.498 6.332 1.00 26.11 100 TYR R C 1
ATOM 6672 O O . TYR F 4 1 ? 52.527 5.523 6.289 1.00 24.27 100 TYR R O 1
ATOM 6681 N N . ASP F 4 2 ? 53.323 3.770 7.425 1.00 21.41 101 ASP R N 1
ATOM 6682 C CA . ASP F 4 2 ? 52.627 4.095 8.644 1.00 12.28 101 ASP R CA 1
ATOM 6683 C C . ASP F 4 2 ? 53.762 4.437 9.517 1.00 12.10 101 ASP R C 1
ATOM 6684 O O . ASP F 4 2 ? 54.563 3.530 9.839 1.00 15.49 101 ASP R O 1
ATOM 6689 N N . VAL F 4 3 ? 53.886 5.731 9.784 1.00 9.72 102 VAL R N 1
ATOM 6690 C CA . VAL F 4 3 ? 54.963 6.100 10.698 1.00 9.96 102 VAL R CA 1
ATOM 6691 C C . VAL F 4 3 ? 54.463 6.255 12.150 1.00 8.43 102 VAL R C 1
ATOM 6692 O O . VAL F 4 3 ? 53.279 6.573 12.400 1.00 9.28 102 VAL R O 1
ATOM 6696 N N . PRO F 4 4 ? 55.269 5.939 13.182 1.00 7.63 103 PRO R N 1
ATOM 6697 C CA . PRO F 4 4 ? 54.800 6.071 14.530 1.00 6.65 103 PRO R CA 1
ATOM 6698 C C . PRO F 4 4 ? 54.827 7.574 14.828 1.00 5.41 103 PRO R C 1
ATOM 6699 O O . PRO F 4 4 ? 55.489 8.408 14.183 1.00 4.82 103 PRO R O 1
ATOM 6703 N N . ASP F 4 5 ? 54.042 7.899 15.832 1.00 2.00 104 ASP R N 1
ATOM 6704 C CA . ASP F 4 5 ? 53.957 9.253 16.281 1.00 2.50 104 ASP R CA 1
ATOM 6705 C C . ASP F 4 5 ? 55.299 9.728 16.758 1.00 3.27 104 ASP R C 1
ATOM 6706 O O . ASP F 4 5 ? 55.952 8.955 17.452 1.00 2.29 104 ASP R O 1
ATOM 6711 N N . TYR F 4 6 ? 55.624 11.024 16.487 1.00 9.22 105 TYR R N 1
ATOM 6712 C CA . TYR F 4 6 ? 56.881 11.709 16.903 1.00 3.97 105 TYR R CA 1
ATOM 6713 C C . TYR F 4 6 ? 57.118 11.821 18.418 1.00 3.24 105 TYR R C 1
ATOM 6714 O O . TYR F 4 6 ? 58.210 12.139 18.903 1.00 3.88 105 TYR R O 1
ATOM 6723 N N . ALA F 4 7 ? 56.055 11.503 19.149 1.00 2.00 106 ALA R N 1
ATOM 6724 C CA . ALA F 4 7 ? 56.063 11.579 20.579 1.00 3.51 106 ALA R CA 1
ATOM 6725 C C . ALA F 4 7 ? 55.996 10.183 21.248 1.00 4.81 106 ALA R C 1
ATOM 6726 O O . ALA F 4 7 ? 55.871 9.985 22.479 1.00 2.00 106 ALA R O 1
ATOM 6728 N N . SER F 4 8 ? 56.085 9.125 20.434 1.00 10.77 107 SER R N 1
ATOM 6729 C CA . SER F 4 8 ? 56.128 7.765 20.957 1.00 12.18 107 SER R CA 1
ATOM 6730 C C . SER F 4 8 ? 57.568 7.630 21.416 1.00 13.68 107 SER R C 1
ATOM 6731 O O . SER F 4 8 ? 58.437 7.203 20.652 1.00 12.14 107 SER R O 1
ATOM 6734 N N . LEU F 4 9 ? 57.871 8.101 22.630 1.00 12.93 108 LEU R N 1
ATOM 6735 C CA . LEU F 4 9 ? 59.229 8.079 23.125 1.00 14.93 108 LEU R CA 1
ATOM 6736 C C . LEU F 4 9 ? 59.247 7.338 24.418 1.00 17.36 108 LEU R C 1
ATOM 6737 O O . LEU F 4 9 ? 58.321 7.438 25.226 1.00 24.18 108 LEU R O 1
#

Sequence (879 aa):
DIVMTQSPSSLTVTAGEKVTMSCTSSQSLFNSGKQKNYLTWYQQKPGQPPKVLIYWASTRESGVPDRFTGSGSGTDFTLTISSVQAEDLAVYYCQNDYSNPLTFGGGTKLELKRADAAPTVSIFPPSSEQLTSGGASVVCFLNNFYPKDINVKWKIDGSERQNGVLNSWTDQDSKDSTYSMSSTLTLTKDEYERHNSYTCEATHKTSTSPIVKSFNREVQLVESGGDLVKPGGSLKLSCAASGFSFSSYGMSWVRQTPDKRLEWVATISNGGGYTYYPDSVKGRFTISRDNAKNTLYLQMSSLKSEDSAMYYCARRERYDENGFAYWGQGTLVTVSAAKTTAPSVYPLAPVGSSVTLGCLVKGYFPEPVTLTWNSGSLSSGVHTFPAVLQSDLYTLSSSVTVTSSTWPSQSITCNVAHPASSTKVDKKIEPYDVPDYASDIVMTQSPSSLTVTAGEKVTMSCTSSQSLFNSGKQKNYLTWYQQKPGQPPKVLIYWASTRESGVPDRFTGSGSGTDFTLTISSVQAEDLAVYYCQNDYSNPLTFGGGTKLELKRADAAPTVSIFPPSSEQLTSGGASVVCFLNNFYPKDINVKWKIDGSERQNGVLNSWTDQDSKDSTYSMSSTLTLTKDEYERHNSYTCEATHKTSTSPIVKSFNREVQLVESGGDLVKPGGSLKLSCAASGFSFSSYGMSWVRQTPDKRLEWVATISNGGGYTYYPDSVKGRFTISRDNAKNTLYLQMSSLKSEDSAMYYCARRERYDENGFAYWGQGTLVTVSAAKTTAPSVYPLAPVGSSVTLGCLVKGYFPEPVTLTWNSGSLSSGVHTFPAVLQSDLYTLSSSVTVTSSTWPSQSITCNVAHPASSTKVDKKIEPYDVPDYASL

B-factor: mean 14.12, std 11.63, range [2.0, 87.8]

Nearest PDB structures (foldseek):
  1him-assembly2_M  TM=1.001E+00  e=1.946E-37  Mus musculus
  7zwi-assembly1_B  TM=9.885E-01  e=3.987E-32  Mus musculus
  3j42-assembly1_G  TM=8.927E-01  e=1.037E-31  Mus musculus
  6bpa-assembly2_E  TM=9.609E-01  e=7.204E-29  Mus musculus
  6bpa-assembly1_B  TM=8.042E-01  e=2.948E-28  Mus musculus

Secondary structure (P-SEA, 3-state):
cbbbbbcccbbbbcccbbbbbbbbbccccccccccccbbbbbbbcccccccccccccccccccccccbbbbbcccccccccccccccccbbbbbbcccccccccccbbbbbbbccbbbbbbbbbcccaaaaaccbbbbbbbbccccccbbbbbbbccccccccbbbbbbbcccccccbbbbbbbbbbcaaaaaaccbbbbbbbcccccccccccccc/cccccccccbbbbcccbbbbbbbbbcccccccccccccbbbbbbcccccccccccccccccccccccbbbbbcccbbbbbbccccccccbbbbbbcccccccccccbbbbbbbbcbbbbbbbbbcccaaaaaacbbbbbbbbccccccbbbbbbbccccccccbbbbbbbccccccccbbbbbbbcccccccccccbbbbbbbcccccccccccccc/cbbbbbcccccccccbbbbbbbbbccccccccccbbbbbcccbbbbbcccccccccbbbbcccccccbbbbbcccccbbbbbccccccccbbbbbbbbccccccccccccccbbbbbbccccbbbbbbbbbbccccbbbbbcccccccccccccccccccccccccccbbbbcccbbbbcbbbbbccccccccccccbbbcccccbbbbbcccc/cbbbbbcccccccccccbbbbbbbccccccccccbbbbbcccbbbbbcccccccccbbbbcccccccbbbbbcccccbbbbbccccccccccbbbbbbccccccccccccccbbbbbbccccccccbbbbbbccccbbbbbcccccccccccccccccccccccccccbbbbcccbbbbbbbbbbcccccccccccccccccccbbbbbbcccc/cccccccc/ccccccccc